Protein AF-0000000073779004 (afdb_homodimer)

Organism: Schistosoma haematobium (NCBI:txid6185)

Radius of gyration: 43.38 Å; Cα contacts (8 Å, |Δi|>4): 2887; chains: 2; bounding box: 88×150×114 Å

Secondary structure (DSSP, 8-state):
------------------------SEEE---TT-SEEEEEEEEE-TTS-EEEEEEEEEEE-TT-TTHHHHEEEEEEEEESSSSSSS-EEEEEE------SSGGGGGG--EEEEEEE-TT-BEEE-SS--SEEEEEE---SGGGSS-----EEEEEEEEEES---STT-----SSEEEEEEEEEE-----HHHHHHHHHHHHTT-HHHHHHTT-BGGGS-EEEEEEESS--TT-------TT-EEEEEE--SEE--SSSEEEEEEEEEPPP-SS-EEEEEEEEE--GGGTTTEEEEEEEE-SS--SS--EEETT-TTS-GGGGG--EEEEEEETT---EEPPTTEEEEESGGG-S-EEEEEEEEE-TT-----EE--EEEEEEESS--SEE-EEEEEEE-SSTTS-B-SS-S-EEEEEEE-HHHHHHHSPTTT-EEEEEEEEE--SSEEEEEEEEEETTEEEEEEEEETT--TT----EEEEEEEEE-TT-EEEEEEEE--TT-SSPBPBSSSTTSB--EEEEEEES--SEEEEEEEE-HHHHHHHHHHH-S-TTS-----HHHHHHTS---HHHHHHHHHHHHHS-EEEEEEETTSPBPTT--SEEPPPPPPS----TTS-THHHHHGGG-----/------------------------SEEE---TT-SEEEEEEEEE-TTS-EEEEEEEEEEE-TT-TTHHHHEEEEEEEEESSSSSSS-EEEEEE------SSGGGGGG--EEEEEEE-TT-BEEE-SS--SEEEEEE---SGGGSS-----EEEEEEEEEES---STT-----SSEEEEEEEEEE-----HHHHHHHHHHHHTT-HHHHHHTT-BGGGS-EEEEEEESS--TT-------TT-EEEEEE--SEE--SSSEEEEEEEEEPPP-SS-EEEEEEEEE--GGGTTTEEEEEEEE-SS--SS--EEETT-TTS-GGGGG--EEEEEEETT---EEPPTTEEEEESGGG-S-EEEEEEEEE-TT-----EE--EEEEEEESS--SEE-EEEEEEE-SSTTS-B-SS-S-EEEEEEE-HHHHHHHSPTTT-EEEEEEEEE--SSEEEEEEEEEETTEEEEEEEEETT--TT----EEEEEEEEE-TT-EEEEEEEE--TT-SSPBPBSSSTTSB--EEEEEEES--SEEEEEEEE-HHHHHHHHHHH-S-TTS-----HHHHHHTS---HHHHHHHHHHHHHS-EEEEEEETTSPBPTT--SEEPPPPPPS----TTS-THHHHHTTT-----

Solvent-accessible surface area (backbone atoms only — not comparable to full-atom values): 68985 Å² total; per-residue (Å²): 138,82,81,75,78,77,78,76,77,75,76,74,74,74,74,69,74,75,75,75,73,81,81,54,80,41,61,46,69,48,28,90,83,41,50,53,43,48,30,32,33,80,42,67,44,97,82,69,45,52,30,36,37,38,38,43,30,39,51,45,62,71,91,44,80,59,45,70,78,27,45,31,32,40,38,43,29,38,25,62,47,96,52,74,34,48,18,28,29,41,35,43,34,34,68,79,65,83,60,79,78,76,84,59,61,90,75,50,66,45,84,45,34,32,31,24,38,91,81,16,32,32,40,70,49,93,63,78,86,56,45,78,74,49,73,44,71,57,65,62,80,54,68,72,47,85,59,87,64,84,38,46,37,32,41,29,36,33,38,59,26,70,47,79,50,87,62,45,51,61,61,52,70,30,47,34,30,33,35,38,38,43,42,64,63,84,75,89,45,70,64,58,48,51,50,43,42,51,28,46,74,68,71,47,28,70,62,62,72,49,41,67,37,56,52,84,77,41,58,64,45,81,45,70,34,61,81,39,69,37,69,59,68,54,78,76,78,83,49,89,66,53,43,77,50,71,49,62,50,76,71,40,66,49,63,58,43,42,73,45,46,37,28,32,54,41,78,50,81,76,33,84,56,55,29,18,38,40,30,40,28,76,37,67,46,78,83,37,33,53,31,54,38,34,39,37,31,17,38,34,92,52,85,76,91,69,85,46,79,44,54,56,84,41,86,77,50,61,73,72,59,70,62,32,65,47,70,80,45,54,42,26,52,73,58,80,48,49,59,50,59,85,52,28,17,40,73,42,31,22,92,68,41,79,45,30,30,35,41,37,38,32,37,44,28,81,82,39,57,67,85,43,60,30,54,36,39,34,36,37,32,32,25,64,72,64,45,83,26,42,46,28,65,30,41,35,5,45,54,71,37,58,76,60,56,44,66,37,58,25,76,71,45,76,49,73,10,38,26,48,31,68,46,31,42,70,59,36,52,83,80,67,30,32,37,33,43,31,38,25,60,44,43,29,75,40,37,36,24,41,37,28,40,30,32,53,91,85,39,76,49,78,55,75,44,63,19,82,32,35,44,53,80,60,63,38,59,37,55,34,60,55,73,40,73,47,38,50,42,27,28,37,40,26,35,31,29,27,43,27,55,89,37,90,51,71,37,34,21,24,88,50,70,84,20,35,52,36,36,35,40,34,34,28,33,59,51,65,60,60,24,34,32,16,15,41,58,27,67,69,54,48,52,55,48,51,40,35,68,41,88,62,67,82,55,79,66,87,54,51,69,69,54,55,56,68,71,49,78,75,44,72,68,56,47,52,50,48,53,50,33,70,68,52,42,44,25,33,46,42,45,14,26,83,84,66,44,67,44,85,92,54,67,49,46,35,65,64,78,80,77,75,90,67,80,61,71,66,76,76,49,72,70,53,64,65,64,61,66,70,70,62,70,91,112,136,84,79,78,78,77,78,77,76,76,76,72,73,73,74,67,73,74,75,72,72,80,81,54,80,39,62,48,69,49,27,92,84,42,52,51,41,48,30,30,32,80,43,66,44,98,83,68,44,53,30,35,37,37,39,43,29,41,50,43,61,71,90,42,78,58,44,69,78,27,44,30,33,39,38,44,29,38,25,62,47,97,52,74,34,48,19,27,29,42,35,43,34,34,67,76,65,83,56,83,77,76,83,60,60,90,75,50,65,44,82,46,35,33,28,24,38,90,82,15,31,30,42,70,50,92,64,78,86,56,45,79,75,48,71,44,69,58,64,63,80,54,66,72,50,86,61,89,64,84,38,47,38,32,41,30,34,34,37,59,25,71,46,79,50,88,61,45,53,62,60,50,69,29,48,35,31,32,36,38,38,44,44,64,60,83,76,88,45,70,64,57,47,51,48,45,45,51,29,45,74,69,70,47,28,70,60,61,73,49,41,68,38,58,52,84,78,40,57,65,47,80,44,68,34,62,83,40,70,37,71,59,66,54,78,76,78,85,49,88,67,53,45,78,51,72,49,64,51,76,71,39,66,48,63,57,41,41,73,46,46,37,28,32,55,42,78,50,80,77,33,83,55,55,30,19,40,41,32,41,28,77,35,67,46,77,82,38,33,53,31,54,37,35,38,36,30,16,37,35,93,50,84,77,90,71,85,46,78,46,52,55,85,40,87,77,52,61,73,72,60,69,61,32,65,48,69,78,46,52,40,27,52,72,57,80,47,50,62,49,59,86,53,29,18,39,73,44,31,22,94,67,40,79,44,30,29,35,40,36,39,34,36,44,26,83,82,39,58,68,86,43,62,30,55,36,39,35,36,36,32,32,25,66,74,63,45,85,25,41,44,30,66,31,40,33,5,43,53,70,36,58,76,59,57,43,65,37,59,24,75,72,45,76,50,75,10,37,27,47,32,67,45,29,42,71,59,36,52,81,77,66,29,32,36,32,43,30,40,26,62,43,42,29,74,40,37,36,26,42,37,29,41,29,32,51,90,84,39,76,50,80,56,76,45,63,20,82,32,36,44,53,79,61,62,37,59,38,56,34,61,56,70,41,73,46,37,48,43,26,29,38,39,26,34,31,27,28,43,28,56,90,38,90,52,71,36,33,21,23,87,50,70,83,20,36,51,36,38,36,41,35,34,27,32,59,51,66,59,59,24,33,33,18,15,40,58,26,66,69,53,49,51,55,50,50,42,34,68,42,87,60,64,82,54,80,64,86,54,51,70,68,55,54,57,68,71,48,77,74,45,70,70,54,47,52,50,49,53,50,34,69,66,52,42,45,25,33,45,42,45,14,24,83,86,66,46,66,45,86,93,53,67,49,46,37,66,66,80,80,76,75,89,66,80,61,72,67,76,74,49,74,69,53,64,66,64,61,66,72,70,62,72,92,115

Structure (mmCIF, N/CA/C/O backbone):
data_AF-0000000073779004-model_v1
#
loop_
_entity.id
_entity.type
_entity.pdbx_description
1 polymer 'Dopamine beta-hydroxylase'
#
loop_
_atom_site.group_PDB
_atom_site.id
_atom_site.type_symbol
_atom_site.label_atom_id
_atom_site.label_alt_id
_atom_site.label_comp_id
_atom_site.label_asym_id
_atom_site.label_entity_id
_atom_site.label_seq_id
_atom_site.pdbx_PDB_ins_code
_atom_site.Cartn_x
_atom_site.Cartn_y
_atom_site.Cartn_z
_atom_site.occupancy
_atom_site.B_iso_or_equiv
_atom_site.auth_seq_id
_atom_site.auth_comp_id
_atom_site.auth_asym_id
_atom_site.auth_atom_id
_atom_site.pdbx_PDB_model_num
ATOM 1 N N . MET A 1 1 ? -53.375 67.938 68.25 1 27.41 1 MET A N 1
ATOM 2 C CA . MET A 1 1 ? -53.031 66.562 68 1 27.41 1 MET A CA 1
ATOM 3 C C . MET A 1 1 ? -52.875 66.312 66.5 1 27.41 1 MET A C 1
ATOM 5 O O . MET A 1 1 ? -53.844 66.125 65.75 1 27.41 1 MET A O 1
ATOM 9 N N . SER A 1 2 ? -52.062 67.188 65.75 1 29.33 2 SER A N 1
ATOM 10 C CA . SER A 1 2 ? -51.656 67.375 64.375 1 29.33 2 SER A CA 1
ATOM 11 C C . SER A 1 2 ? -50.938 66.062 63.875 1 29.33 2 SER A C 1
ATOM 13 O O . SER A 1 2 ? -49.938 65.688 64.438 1 29.33 2 SER A O 1
ATOM 15 N N . ILE A 1 3 ? -51.719 65.125 63.281 1 31.41 3 ILE A N 1
ATOM 16 C CA . ILE A 1 3 ? -51.469 63.844 62.688 1 31.41 3 ILE A CA 1
ATOM 17 C C . ILE A 1 3 ? -50.469 64 61.531 1 31.41 3 ILE A C 1
ATOM 19 O O . ILE A 1 3 ? -50.75 64.625 60.531 1 31.41 3 ILE A O 1
ATOM 23 N N . VAL A 1 4 ? -49.188 64.25 61.812 1 30.8 4 VAL A N 1
ATOM 24 C CA . VAL A 1 4 ? -48 64.25 60.969 1 30.8 4 VAL A CA 1
ATOM 25 C C . VAL A 1 4 ? -47.969 62.969 60.125 1 30.8 4 VAL A C 1
ATOM 27 O O . VAL A 1 4 ? -47.875 61.875 60.656 1 30.8 4 VAL A O 1
ATOM 30 N N . TYR A 1 5 ? -48.781 62.938 59.031 1 28.72 5 TYR A N 1
ATOM 31 C CA . TYR A 1 5 ? -48.75 61.875 58.031 1 28.72 5 TYR A CA 1
ATOM 32 C C . TYR A 1 5 ? -47.344 61.594 57.531 1 28.72 5 TYR A C 1
ATOM 34 O O . TYR A 1 5 ? -46.656 62.5 57.031 1 28.72 5 TYR A O 1
ATOM 42 N N . LEU A 1 6 ? -46.531 60.75 58.188 1 27.64 6 LEU A N 1
ATOM 43 C CA . LEU A 1 6 ? -45.25 60.219 57.844 1 27.64 6 LEU A CA 1
ATOM 44 C C . LEU A 1 6 ? -45.281 59.594 56.438 1 27.64 6 LEU A C 1
ATOM 46 O O . LEU A 1 6 ? -46 58.625 56.219 1 27.64 6 LEU A O 1
ATOM 50 N N . LEU A 1 7 ? -45.188 60.406 55.375 1 27.7 7 LEU A N 1
ATOM 51 C CA . LEU A 1 7 ? -45.031 59.969 54 1 27.7 7 LEU A CA 1
ATOM 52 C C . LEU A 1 7 ? -43.844 59 53.875 1 27.7 7 LEU A C 1
ATOM 54 O O . LEU A 1 7 ? -42.688 59.375 54.156 1 27.7 7 LEU A O 1
ATOM 58 N N . LEU A 1 8 ? -44 57.719 54.188 1 26.56 8 LEU A N 1
ATOM 59 C CA . LEU A 1 8 ? -43.062 56.656 53.906 1 26.56 8 LEU A CA 1
ATOM 60 C C . LEU A 1 8 ? -42.656 56.625 52.438 1 26.56 8 LEU A C 1
ATOM 62 O O . LEU A 1 8 ? -43.469 56.406 51.562 1 26.56 8 LEU A O 1
ATOM 66 N N . PHE A 1 9 ? -41.719 57.5 52.031 1 26.66 9 PHE A N 1
ATOM 67 C CA . PHE A 1 9 ? -41.062 57.438 50.75 1 26.66 9 PHE A CA 1
ATOM 68 C C . PHE A 1 9 ? -40.5 56.031 50.5 1 26.66 9 PHE A C 1
ATOM 70 O O . PHE A 1 9 ? -39.594 55.594 51.25 1 26.66 9 PHE A O 1
ATOM 77 N N . ILE A 1 10 ? -41.281 55.094 50.062 1 27.09 10 ILE A N 1
ATOM 78 C CA . ILE A 1 10 ? -40.812 53.812 49.531 1 27.09 10 ILE A CA 1
ATOM 79 C C . ILE A 1 10 ? -39.781 54.062 48.438 1 27.09 10 ILE A C 1
ATOM 81 O O . ILE A 1 10 ? -40.094 54.656 47.375 1 27.09 10 ILE A O 1
ATOM 85 N N . ILE A 1 11 ? -38.562 54.344 48.75 1 26.75 11 ILE A N 1
ATOM 86 C CA . ILE A 1 11 ? -37.438 54.281 47.812 1 26.75 11 ILE A CA 1
ATOM 87 C C . ILE A 1 11 ? -37.469 52.938 47.062 1 26.75 11 ILE A C 1
ATOM 89 O O . ILE A 1 11 ? -37.281 51.875 47.688 1 26.75 11 ILE A O 1
ATOM 93 N N . ILE A 1 12 ? -38.281 52.812 46.062 1 27.81 12 ILE A N 1
ATOM 94 C CA . ILE A 1 12 ? -38.156 51.719 45.094 1 27.81 12 ILE A CA 1
ATOM 95 C C . ILE A 1 12 ? -36.75 51.656 44.562 1 27.81 12 ILE A C 1
ATOM 97 O O . ILE A 1 12 ? -36.281 52.594 43.906 1 27.81 12 ILE A O 1
ATOM 101 N N . LEU A 1 13 ? -35.844 51.094 45.312 1 27.03 13 LEU A N 1
ATOM 102 C CA . LEU A 1 13 ? -34.562 50.656 44.75 1 27.03 13 LEU A CA 1
ATOM 103 C C . LEU A 1 13 ? -34.75 49.969 43.406 1 27.03 13 LEU A C 1
ATOM 105 O O . LEU A 1 13 ? -35.375 48.906 43.344 1 27.03 13 LEU A O 1
ATOM 109 N N . PHE A 1 14 ? -34.969 50.719 42.375 1 28.69 14 PHE A N 1
ATOM 110 C CA . PHE A 1 14 ? -34.781 50.156 41.031 1 28.69 14 PHE A CA 1
ATOM 111 C C . PHE A 1 14 ? -33.5 49.312 40.969 1 28.69 14 PHE A C 1
ATOM 113 O O . PHE A 1 14 ? -32.406 49.844 41.219 1 28.69 14 PHE A O 1
ATOM 120 N N . ILE A 1 15 ? -33.594 48.094 41.344 1 29.06 15 ILE A N 1
ATOM 121 C CA . ILE A 1 15 ? -32.562 47.094 40.969 1 29.06 15 ILE A CA 1
ATOM 122 C C . ILE A 1 15 ? -32.188 47.25 39.5 1 29.06 15 ILE A C 1
ATOM 124 O O . ILE A 1 15 ? -33.031 47 38.625 1 29.06 15 ILE A O 1
ATOM 128 N N . ILE A 1 16 ? -31.422 48.219 39.125 1 30.33 16 ILE A N 1
ATOM 129 C CA . ILE A 1 16 ? -30.797 48.156 37.812 1 30.33 16 ILE A CA 1
ATOM 130 C C . ILE A 1 16 ? -30.25 46.75 37.562 1 30.33 16 ILE A C 1
ATOM 132 O O . ILE A 1 16 ? -29.469 46.219 38.375 1 30.33 16 ILE A O 1
ATOM 136 N N . PRO A 1 17 ? -30.984 45.969 36.844 1 30.94 17 PRO A N 1
ATOM 137 C CA . PRO A 1 17 ? -30.406 44.688 36.5 1 30.94 17 PRO A CA 1
ATOM 138 C C . PRO A 1 17 ? -28.906 44.75 36.219 1 30.94 17 PRO A C 1
ATOM 140 O O . PRO A 1 17 ? -28.422 45.75 35.719 1 30.94 17 PRO A O 1
ATOM 143 N N . ASN A 1 18 ? -28.109 44.156 37.031 1 29.81 18 ASN A N 1
ATOM 144 C CA . ASN A 1 18 ? -26.688 43.875 36.844 1 29.81 18 ASN A CA 1
ATOM 145 C C . ASN A 1 18 ? -26.375 43.625 35.344 1 29.81 18 ASN A C 1
ATOM 147 O O . ASN A 1 18 ? -26.938 42.719 34.75 1 29.81 18 ASN A O 1
ATOM 151 N N . LEU A 1 19 ? -26.125 44.594 34.594 1 33.31 19 LEU A N 1
ATOM 152 C CA . LEU A 1 19 ? -25.422 44.375 33.344 1 33.31 19 LEU A CA 1
ATOM 153 C C . LEU A 1 19 ? -24.438 43.219 33.469 1 33.31 19 LEU A C 1
ATOM 155 O O . LEU A 1 19 ? -23.453 43.344 34.219 1 33.31 19 LEU A O 1
ATOM 159 N N . ASN A 1 20 ? -24.859 42.031 33.469 1 35.62 20 ASN A N 1
ATOM 160 C CA . ASN A 1 20 ? -23.969 40.875 33.406 1 35.62 20 ASN A CA 1
ATOM 161 C C . ASN A 1 20 ? -22.781 41.094 32.5 1 35.62 20 ASN A C 1
ATOM 163 O O . ASN A 1 20 ? -22.938 41.25 31.281 1 35.62 20 ASN A O 1
ATOM 167 N N . CYS A 1 21 ? -21.844 41.875 32.875 1 37.84 21 CYS A N 1
ATOM 168 C CA . CYS A 1 21 ? -20.531 41.969 32.25 1 37.84 21 CYS A CA 1
ATOM 169 C C . CYS A 1 21 ? -20.094 40.625 31.703 1 37.84 21 CYS A C 1
ATOM 171 O O . CYS A 1 21 ? -19.984 39.656 32.438 1 37.84 21 CYS A O 1
ATOM 173 N N . ILE A 1 22 ? -20.344 40.375 30.469 1 47.75 22 ILE A N 1
ATOM 174 C CA . ILE A 1 22 ? -19.859 39.219 29.75 1 47.75 22 ILE A CA 1
ATOM 175 C C . ILE A 1 22 ? -18.359 39.094 29.938 1 47.75 22 ILE A C 1
ATOM 177 O O . ILE A 1 22 ? -17.594 39.938 29.453 1 47.75 22 ILE A O 1
ATOM 181 N N . THR A 1 23 ? -17.859 38.531 31.016 1 50.06 23 THR A N 1
ATOM 182 C CA . THR A 1 23 ? -16.438 38.25 31.234 1 50.06 23 THR A CA 1
ATOM 183 C C . THR A 1 23 ? -15.922 37.281 30.172 1 50.06 23 THR A C 1
ATOM 185 O O . THR A 1 23 ? -16.375 36.125 30.094 1 50.06 23 THR A O 1
ATOM 188 N N . THR A 1 24 ? -15.328 37.844 29.078 1 58.69 24 THR A N 1
ATOM 189 C CA . THR A 1 24 ? -14.703 37.031 28.062 1 58.69 24 THR A CA 1
ATOM 190 C C . THR A 1 24 ? -13.234 36.75 28.391 1 58.69 24 THR A C 1
ATOM 192 O O . THR A 1 24 ? -12.547 37.656 28.891 1 58.69 24 THR A O 1
ATOM 195 N N . GLU A 1 25 ? -12.906 35.531 28.281 1 67 25 GLU A N 1
ATOM 196 C CA . GLU A 1 25 ? -11.562 35.031 28.594 1 67 25 GLU A CA 1
ATOM 197 C C . GLU A 1 25 ? -10.57 35.438 27.5 1 67 25 GLU A C 1
ATOM 199 O O . GLU A 1 25 ? -9.414 35.75 27.781 1 67 25 GLU A O 1
ATOM 204 N N . TYR A 1 26 ? -11.086 35.5 26.266 1 73.44 26 TYR A N 1
ATOM 205 C CA . TYR A 1 26 ? -10.195 35.719 25.141 1 73.44 26 TYR A CA 1
ATOM 206 C C . TYR A 1 26 ? -10.656 36.906 24.281 1 73.44 26 TYR A C 1
ATOM 208 O O . TYR A 1 26 ? -11.859 37.156 24.172 1 73.44 26 TYR A O 1
ATOM 216 N N . SER A 1 27 ? -9.727 37.688 23.875 1 71.12 27 SER A N 1
ATOM 217 C CA . SER A 1 27 ? -10.055 38.812 23 1 71.12 27 SER A CA 1
ATOM 218 C C . SER A 1 27 ? -9.07 38.938 21.844 1 71.12 27 SER A C 1
ATOM 220 O O . SER A 1 27 ? -7.895 38.562 21.984 1 71.12 27 SER A O 1
ATOM 222 N N . LEU A 1 28 ? -9.609 39.219 20.75 1 68.88 28 LEU A N 1
ATOM 223 C CA . LEU A 1 28 ? -8.75 39.531 19.609 1 68.88 28 LEU A CA 1
ATOM 224 C C . LEU A 1 28 ? -8.617 41.031 19.406 1 68.88 28 LEU A C 1
ATOM 226 O O . LEU A 1 28 ? -9.586 41.719 19.078 1 68.88 28 LEU A O 1
ATOM 230 N N . PRO A 1 29 ? -7.41 41.469 19.797 1 61.97 29 PRO A N 1
ATOM 231 C CA . PRO A 1 29 ? -7.242 42.906 19.531 1 61.97 29 PRO A CA 1
ATOM 232 C C . PRO A 1 29 ? -7.215 43.219 18.047 1 61.97 29 PRO A C 1
ATOM 234 O O . PRO A 1 29 ? -6.5 42.562 17.281 1 61.97 29 PRO A O 1
ATOM 237 N N . LEU A 1 30 ? -8.148 43.875 17.594 1 65.56 30 LEU A N 1
ATOM 238 C CA . LEU A 1 30 ? -8.18 44.312 16.203 1 65.56 30 LEU A CA 1
ATOM 239 C C . LEU A 1 30 ? -7.723 45.75 16.062 1 65.56 30 LEU A C 1
ATOM 241 O O . LEU A 1 30 ? -7.664 46.5 17.047 1 65.56 30 LEU A O 1
ATOM 245 N N . ASN A 1 31 ? -7.145 45.969 14.93 1 64.75 31 ASN A N 1
ATOM 246 C CA . ASN A 1 31 ? -6.672 47.312 14.617 1 64.75 31 ASN A CA 1
ATOM 247 C C . ASN A 1 31 ? -7.797 48.344 14.727 1 64.75 31 ASN A C 1
ATOM 249 O O . ASN A 1 31 ? -8.969 48 14.555 1 64.75 31 ASN A O 1
ATOM 253 N N . LYS A 1 32 ? -7.375 49.5 15.258 1 63.41 32 LYS A N 1
ATOM 254 C CA . LYS A 1 32 ? -8.328 50.594 15.359 1 63.41 32 LYS A CA 1
ATOM 255 C C . LYS A 1 32 ? -9.102 50.781 14.062 1 63.41 32 LYS A C 1
ATOM 257 O O . LYS A 1 32 ? -10.227 51.281 14.062 1 63.41 32 LYS A O 1
ATOM 262 N N . TYR A 1 33 ? -8.508 50.281 13.086 1 65.94 33 TYR A N 1
ATOM 263 C CA . TYR A 1 33 ? -9.141 50.438 11.781 1 65.94 33 TYR A CA 1
ATOM 264 C C . TYR A 1 33 ? -10 49.25 11.43 1 65.94 33 TYR A C 1
ATOM 266 O O . TYR A 1 33 ? -10.68 49.219 10.398 1 65.94 33 TYR A O 1
ATOM 274 N N . ASP A 1 34 ? -9.992 48.406 12.453 1 75.31 34 ASP A N 1
ATOM 275 C CA . ASP A 1 34 ? -10.766 47.219 12.148 1 75.31 34 ASP A CA 1
ATOM 276 C C . ASP A 1 34 ? -12.242 47.406 12.453 1 75.31 34 ASP A C 1
ATOM 278 O O . ASP A 1 34 ? -12.594 48.062 13.438 1 75.31 34 ASP A O 1
ATOM 282 N N . GLU A 1 35 ? -13.062 46.906 11.555 1 80.44 35 GLU A N 1
ATOM 283 C CA . GLU A 1 35 ? -14.516 47.062 11.641 1 80.44 35 GLU A CA 1
ATOM 284 C C . GLU A 1 35 ? -15.125 46.062 12.617 1 80.44 35 GLU A C 1
ATOM 286 O O . GLU A 1 35 ? -16.281 46.219 13.008 1 80.44 35 GLU A O 1
ATOM 291 N N . TYR A 1 36 ? -14.281 45.156 13.023 1 87.31 36 TYR A N 1
ATOM 292 C CA . TYR A 1 36 ? -14.891 44.062 13.805 1 87.31 36 TYR A CA 1
ATOM 293 C C . TYR A 1 36 ? -14.148 43.875 15.125 1 87.31 36 TYR A C 1
ATOM 295 O O . TYR A 1 36 ? -12.953 44.156 15.219 1 87.31 36 TYR A O 1
ATOM 303 N N . HIS A 1 37 ? -14.883 43.438 16.156 1 84.31 37 HIS A N 1
ATOM 304 C CA . HIS A 1 37 ? -14.328 43 17.422 1 84.31 37 HIS A CA 1
ATOM 305 C C . HIS A 1 37 ? -14.969 41.688 17.859 1 84.31 37 HIS A C 1
ATOM 307 O O . HIS A 1 37 ? -16.172 41.5 17.703 1 84.31 37 HIS A O 1
ATOM 313 N N . ILE A 1 38 ? -14.102 40.844 18.312 1 89.19 38 ILE A N 1
ATOM 314 C CA . ILE A 1 38 ? -14.648 39.562 18.766 1 89.19 38 ILE A CA 1
ATOM 315 C C . ILE A 1 38 ? -14.016 39.188 20.094 1 89.19 38 ILE A C 1
ATOM 317 O O . ILE A 1 38 ? -12.828 39.438 20.328 1 89.19 38 ILE A O 1
ATOM 321 N N . GLN A 1 39 ? -14.812 38.688 21 1 90.12 39 GLN A N 1
ATOM 322 C CA . GLN A 1 39 ? -14.414 38.094 22.266 1 90.12 39 GLN A CA 1
ATOM 323 C C . GLN A 1 39 ? -15.141 36.75 22.469 1 90.12 39 GLN A C 1
ATOM 325 O O . GLN A 1 39 ? -16.25 36.562 21.984 1 90.12 39 GLN A O 1
ATOM 330 N N . TRP A 1 40 ? -14.391 35.844 23.125 1 90.56 40 TRP A N 1
ATOM 331 C CA . TRP A 1 40 ? -15.094 34.594 23.359 1 90.56 40 TRP A CA 1
ATOM 332 C C . TRP A 1 40 ? -14.625 33.938 24.656 1 90.56 40 TRP A C 1
ATOM 334 O O . TRP A 1 40 ? -13.625 34.344 25.234 1 90.56 40 TRP A O 1
ATOM 344 N N . SER A 1 41 ? -15.391 33.031 25.109 1 89.38 41 SER A N 1
ATOM 345 C CA . SER A 1 41 ? -15.086 32.219 26.281 1 89.38 41 SER A CA 1
ATOM 346 C C . SER A 1 41 ? -15.523 30.766 26.078 1 89.38 41 SER A C 1
ATOM 348 O O . SER A 1 41 ? -16.391 30.484 25.234 1 89.38 41 SER A O 1
ATOM 350 N N . VAL A 1 42 ? -14.797 29.969 26.75 1 88.44 42 VAL A N 1
ATOM 351 C CA . VAL A 1 42 ? -15.102 28.547 26.703 1 88.44 42 VAL A CA 1
ATOM 352 C C . VAL A 1 42 ? -15.609 28.078 28.078 1 88.44 42 VAL A C 1
ATOM 354 O O . VAL A 1 42 ? -14.93 28.281 29.078 1 88.44 42 VAL A O 1
ATOM 357 N N . ASN A 1 43 ? -16.781 27.547 28.016 1 84.88 43 ASN A N 1
ATOM 358 C CA . ASN A 1 43 ? -17.391 27.062 29.25 1 84.88 43 ASN A CA 1
ATOM 359 C C . ASN A 1 43 ? -17.859 25.609 29.125 1 84.88 43 ASN A C 1
ATOM 361 O O . ASN A 1 43 ? -17.891 25.062 28.016 1 84.88 43 ASN A O 1
ATOM 365 N N . TYR A 1 44 ? -17.922 25 30.312 1 81.31 44 TYR A N 1
ATOM 366 C CA . TYR A 1 44 ? -18.5 23.656 30.375 1 81.31 44 TYR A CA 1
ATOM 367 C C . TYR A 1 44 ? -19.906 23.703 30.969 1 81.31 44 TYR A C 1
ATOM 369 O O . TYR A 1 44 ? -20.156 24.438 31.938 1 81.31 44 TYR A O 1
ATOM 377 N N . ASP A 1 45 ? -20.719 23.078 30.219 1 71.81 45 ASP A N 1
ATOM 378 C CA . ASP A 1 45 ? -22.062 23.031 30.797 1 71.81 45 ASP A CA 1
ATOM 379 C C . ASP A 1 45 ? -22.156 21.922 31.844 1 71.81 45 ASP A C 1
ATOM 381 O O . ASP A 1 45 ? -21.172 21.266 32.156 1 71.81 45 ASP A O 1
ATOM 385 N N . ASN A 1 46 ? -23.359 21.828 32.406 1 65.5 46 ASN A N 1
ATOM 386 C CA . ASN A 1 46 ? -23.609 20.891 33.5 1 65.5 46 ASN A CA 1
ATOM 387 C C . ASN A 1 46 ? -23.312 19.453 33.062 1 65.5 46 ASN A C 1
ATOM 389 O O . ASN A 1 46 ? -22.953 18.625 33.906 1 65.5 46 ASN A O 1
ATOM 393 N N . ASN A 1 47 ? -23.391 19.172 31.828 1 71.88 47 ASN A N 1
ATOM 394 C CA . ASN A 1 47 ? -23.141 17.812 31.328 1 71.88 47 ASN A CA 1
ATOM 395 C C . ASN A 1 47 ? -21.719 17.672 30.781 1 71.88 47 ASN A C 1
ATOM 397 O O . ASN A 1 47 ? -21.438 16.75 30.016 1 71.88 47 ASN A O 1
ATOM 401 N N . GLU A 1 48 ? -20.922 18.625 31.094 1 77.06 48 GLU A N 1
ATOM 402 C CA . GLU A 1 48 ? -19.5 18.609 30.719 1 77.06 48 GLU A CA 1
ATOM 403 C C . GLU A 1 48 ? -19.328 18.766 29.219 1 77.06 48 GLU A C 1
ATOM 405 O O . GLU A 1 48 ? -18.359 18.25 28.641 1 77.06 48 GLU A O 1
ATOM 410 N N . VAL A 1 49 ? -20.438 19.266 28.656 1 81 49 VAL A N 1
ATOM 411 C CA . VAL A 1 49 ? -20.328 19.578 27.234 1 81 49 VAL A CA 1
ATOM 412 C C . VAL A 1 49 ? -19.719 20.953 27.047 1 81 49 VAL A C 1
ATOM 414 O O . VAL A 1 49 ? -20.125 21.922 27.719 1 81 49 VAL A O 1
ATOM 417 N N . LYS A 1 50 ? -18.75 21.016 26.188 1 87.88 50 LYS A N 1
ATOM 418 C CA . LYS A 1 50 ? -18.078 22.281 25.938 1 87.88 50 LYS A CA 1
ATOM 419 C C . LYS A 1 50 ? -19 23.266 25.219 1 87.88 50 LYS A C 1
ATOM 421 O O . LYS A 1 50 ? -19.625 22.906 24.219 1 87.88 50 LYS A O 1
ATOM 426 N N . TRP A 1 51 ? -19.094 24.422 25.797 1 90.75 51 TRP A N 1
ATOM 427 C CA . TRP A 1 51 ? -1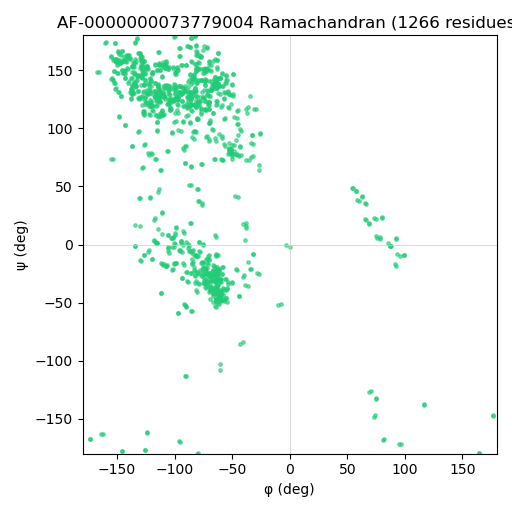9.922 25.516 25.312 1 90.75 51 TRP A CA 1
ATOM 428 C C . TRP A 1 51 ? -19.109 26.797 25.125 1 90.75 51 TRP A C 1
ATOM 430 O O . TRP A 1 51 ? -18.328 27.172 26 1 90.75 51 TRP A O 1
ATOM 440 N N . LEU A 1 52 ? -19.188 27.375 23.922 1 93.5 52 LEU A N 1
ATOM 441 C CA . LEU A 1 52 ? -18.469 28.609 23.656 1 93.5 52 LEU A CA 1
ATOM 442 C C . LEU A 1 52 ? -19.438 29.797 23.594 1 93.5 52 LEU A C 1
ATOM 444 O O . LEU A 1 52 ? -20.531 29.688 23.031 1 93.5 52 LEU A O 1
ATOM 448 N N . GLN A 1 53 ? -19.016 30.875 24.219 1 94 53 GLN A N 1
ATOM 449 C CA . GLN A 1 53 ? -19.75 32.125 24.172 1 94 53 GLN A CA 1
ATOM 450 C C . GLN A 1 53 ? -18.969 33.188 23.422 1 94 53 GLN A C 1
ATOM 452 O O . GLN A 1 53 ? -17.781 33.406 23.672 1 94 53 GLN A O 1
ATOM 457 N N . PHE A 1 54 ? -19.688 33.844 22.5 1 95 54 PHE A N 1
ATOM 458 C CA . PHE A 1 54 ? -19.031 34.812 21.656 1 95 54 PHE A CA 1
ATOM 459 C C . PHE A 1 54 ? -19.719 36.188 21.797 1 95 54 PHE A C 1
ATOM 461 O O . PHE A 1 54 ? -20.938 36.25 21.906 1 95 54 PHE A O 1
ATOM 468 N N . ASN A 1 55 ? -18.891 37.156 21.844 1 94.38 55 ASN A N 1
ATOM 469 C CA . ASN A 1 55 ? -19.328 38.562 21.656 1 94.38 55 ASN A CA 1
ATOM 470 C C . ASN A 1 55 ? -18.812 39.125 20.359 1 94.38 55 ASN A C 1
ATOM 472 O O . ASN A 1 55 ? -17.609 39.406 20.219 1 94.38 55 ASN A O 1
ATOM 476 N N . VAL A 1 56 ? -19.734 39.344 19.469 1 94.06 56 VAL A N 1
ATOM 477 C CA . VAL A 1 56 ? -19.359 39.844 18.141 1 94.06 56 VAL A CA 1
ATOM 478 C C . VAL A 1 56 ? -19.828 41.281 17.969 1 94.06 56 VAL A C 1
ATOM 480 O O . VAL A 1 56 ? -21 41.594 18.125 1 94.06 56 VAL A O 1
ATOM 483 N N . CYS A 1 57 ? -18.859 42.094 17.562 1 90.75 57 CYS A N 1
ATOM 484 C CA . CYS A 1 57 ? -19.188 43.5 17.453 1 90.75 57 CYS A CA 1
ATOM 485 C C . CYS A 1 57 ? -18.812 44.062 16.094 1 90.75 57 CYS A C 1
ATOM 487 O O . CYS A 1 57 ? -17.812 43.625 15.508 1 90.75 57 CYS A O 1
ATOM 489 N N . TYR A 1 58 ? -19.594 44.906 15.617 1 89.75 58 TYR A N 1
ATOM 490 C CA . TYR A 1 58 ? -19.328 45.688 14.414 1 89.75 58 TYR A CA 1
ATOM 491 C C . TYR A 1 58 ? -19.219 47.188 14.742 1 89.75 58 TYR A C 1
ATOM 493 O O . TYR A 1 58 ? -20.078 47.719 15.43 1 89.75 58 TYR A O 1
ATOM 501 N N . ASN A 1 59 ? -18.094 47.719 14.258 1 83.94 59 ASN A N 1
ATOM 502 C CA . ASN A 1 59 ? -17.844 49.125 14.492 1 83.94 59 ASN A CA 1
ATOM 503 C C . ASN A 1 59 ? -18.516 50 13.43 1 83.94 59 ASN A C 1
ATOM 505 O O . ASN A 1 59 ? -18.172 49.938 12.25 1 83.94 59 ASN A O 1
ATOM 509 N N . LEU A 1 60 ? -19.406 50.875 13.93 1 76.56 60 LEU A N 1
ATOM 510 C CA . LEU A 1 60 ? -20.094 51.781 13.023 1 76.56 60 LEU A CA 1
ATOM 511 C C . LEU A 1 60 ? -19.25 53.031 12.781 1 76.56 60 LEU A C 1
ATOM 513 O O . LEU A 1 60 ? -18.672 53.594 13.719 1 76.56 60 LEU A O 1
ATOM 517 N N . ASN A 1 61 ? -18.797 53.25 11.547 1 63.84 61 ASN A N 1
ATOM 518 C CA . ASN A 1 61 ? -18.031 54.469 11.25 1 63.84 61 ASN A CA 1
ATOM 519 C C . ASN A 1 61 ? -18.812 55.719 11.609 1 63.84 61 ASN A C 1
ATOM 521 O O . ASN A 1 61 ? -19.953 55.906 11.18 1 63.84 61 ASN A O 1
ATOM 525 N N . THR A 1 62 ? -18.391 56.438 12.68 1 53.44 62 THR A N 1
ATOM 526 C CA . THR A 1 62 ? -19.016 57.656 13.203 1 53.44 62 THR A CA 1
ATOM 527 C C . THR A 1 62 ? -19.156 58.688 12.102 1 53.44 62 THR A C 1
ATOM 529 O O . THR A 1 62 ? -19.969 59.625 12.219 1 53.44 62 THR A O 1
ATOM 532 N N . HIS A 1 63 ? -18.234 58.719 11.203 1 51.62 63 HIS A N 1
ATOM 533 C CA . HIS A 1 63 ? -18.312 59.812 10.266 1 51.62 63 HIS A CA 1
ATOM 534 C C . HIS A 1 63 ? -19.594 59.75 9.438 1 51.62 63 HIS A C 1
ATOM 536 O O . HIS A 1 63 ? -20 60.719 8.812 1 51.62 63 HIS A O 1
ATOM 542 N N . ASN A 1 64 ? -20.188 58.594 9.344 1 51.03 64 ASN A N 1
ATOM 543 C CA . ASN A 1 64 ? -21.453 58.5 8.617 1 51.03 64 ASN A CA 1
ATOM 544 C C . ASN A 1 64 ? -22.594 58.094 9.531 1 51.03 64 ASN A C 1
ATOM 546 O O . ASN A 1 64 ? -22.859 56.906 9.719 1 51.03 64 ASN A O 1
ATOM 550 N N . HIS A 1 65 ? -23.047 59.031 10.383 1 50.66 65 HIS A N 1
ATOM 551 C CA . HIS A 1 65 ? -24.141 58.906 11.336 1 50.66 65 HIS A CA 1
ATOM 552 C C . HIS A 1 65 ? -25.25 58 10.789 1 50.66 65 HIS A C 1
ATOM 554 O O . HIS A 1 65 ? -26.047 57.469 11.555 1 50.66 65 HIS A O 1
ATOM 560 N N . ARG A 1 66 ? -25.234 57.875 9.523 1 55.94 66 ARG A N 1
ATOM 561 C CA . ARG A 1 66 ? -26.328 57.188 8.844 1 55.94 66 ARG A CA 1
ATOM 562 C C . ARG A 1 66 ? -26 55.719 8.609 1 55.94 66 ARG A C 1
ATOM 564 O O . ARG A 1 66 ? -26.844 54.938 8.148 1 55.94 66 ARG A O 1
ATOM 571 N N . GLU A 1 67 ? -24.781 55.219 9.07 1 59.47 67 GLU A N 1
ATOM 572 C CA . GLU A 1 67 ? -24.391 53.875 8.734 1 59.47 67 GLU A CA 1
ATOM 573 C C . GLU A 1 67 ? -25.219 52.844 9.516 1 59.47 67 GLU A C 1
ATOM 575 O O . GLU A 1 67 ? -25.578 51.781 8.984 1 59.47 67 GLU A O 1
ATOM 580 N N . TRP A 1 68 ? -25.5 53.281 10.672 1 63.41 68 TRP A N 1
ATOM 581 C CA . TRP A 1 68 ? -26.344 52.406 11.492 1 63.41 68 TRP A CA 1
ATOM 582 C C . TRP A 1 68 ? -27.688 52.156 10.836 1 63.41 68 TRP A C 1
ATOM 584 O O . TRP A 1 68 ? -28.234 51.062 10.883 1 63.41 68 TRP A O 1
ATOM 594 N N . GLU A 1 69 ? -28.094 53.188 10.297 1 66.94 69 GLU A N 1
ATOM 595 C CA . GLU A 1 69 ? -29.406 53.094 9.656 1 66.94 69 GLU A CA 1
ATOM 596 C C . GLU A 1 69 ? -29.344 52.25 8.398 1 66.94 69 GLU A C 1
ATOM 598 O O . GLU A 1 69 ? -30.359 51.719 7.957 1 66.94 69 GLU A O 1
ATOM 603 N N . HIS A 1 70 ? -28.109 51.969 8.062 1 76.38 70 HIS A N 1
ATOM 604 C CA . HIS A 1 70 ? -27.984 51.281 6.785 1 76.38 70 HIS A CA 1
ATOM 605 C C . HIS A 1 70 ? -27.422 49.875 6.977 1 76.38 70 HIS A C 1
ATOM 607 O O . HIS A 1 70 ? -27.25 49.125 6.008 1 76.38 70 HIS A O 1
ATOM 613 N N . LEU A 1 71 ? -27.188 49.531 8.18 1 83.44 71 LEU A N 1
ATOM 614 C CA . LEU A 1 71 ? -26.641 48.188 8.414 1 83.44 71 LEU A CA 1
ATOM 615 C C . LEU A 1 71 ? -27.688 47.125 8.133 1 83.44 71 LEU A C 1
ATOM 617 O O . LEU A 1 71 ? -28.781 47.125 8.711 1 83.44 71 LEU A O 1
ATOM 621 N N . LYS A 1 72 ? -27.406 46.281 7.234 1 84.31 72 LYS A N 1
ATOM 622 C CA . LYS A 1 72 ? -28.312 45.188 6.887 1 84.31 72 LYS A CA 1
ATOM 623 C C . LYS A 1 72 ? -28.094 44 7.789 1 84.31 72 LYS A C 1
ATOM 625 O O . LYS A 1 72 ? -29.047 43.469 8.383 1 84.31 72 LYS A O 1
ATOM 630 N N . PHE A 1 73 ? -26.922 43.5 7.832 1 89.94 73 PHE A N 1
ATOM 631 C CA . PHE A 1 73 ? -26.594 42.438 8.766 1 89.94 73 PHE A CA 1
ATOM 632 C C . PHE A 1 73 ? -25.094 42.438 9.062 1 89.94 73 PHE A C 1
ATOM 634 O O . PHE A 1 73 ? -24.312 43.031 8.344 1 89.94 73 PHE A O 1
ATOM 641 N N . PHE A 1 74 ? -24.672 41.812 10.125 1 93.19 74 PHE A N 1
ATOM 642 C CA . PHE A 1 74 ? -23.297 41.438 10.422 1 93.19 74 PHE A CA 1
ATOM 643 C C . PHE A 1 74 ? -23.25 40.125 11.219 1 93.19 74 PHE A C 1
ATOM 645 O O . PHE A 1 74 ? -24.25 39.719 11.812 1 93.19 74 PHE A O 1
ATOM 652 N N . GLY A 1 75 ? -22.109 39.469 11.094 1 96.25 75 GLY A N 1
ATOM 653 C CA . GLY A 1 75 ? -22.078 38.188 11.766 1 96.25 75 GLY A CA 1
ATOM 654 C C . GLY A 1 75 ? -20.719 37.531 11.734 1 96.25 75 GLY A C 1
ATOM 655 O O . GLY A 1 75 ? -19.703 38.219 11.531 1 96.25 75 GLY A O 1
ATOM 656 N N . ILE A 1 76 ? -20.719 36.25 12.109 1 96.88 76 ILE A N 1
ATOM 657 C CA . ILE A 1 76 ? -19.516 35.438 12.25 1 96.88 76 ILE A CA 1
ATOM 658 C C . ILE A 1 76 ? -19.734 34.094 11.602 1 96.88 76 ILE A C 1
ATOM 660 O O . ILE A 1 76 ? -20.828 33.531 11.656 1 96.88 76 ILE A O 1
ATOM 664 N N . GLY A 1 77 ? -18.703 33.625 10.891 1 97.44 77 GLY A N 1
ATOM 665 C CA . GLY A 1 77 ? -18.703 32.312 10.281 1 97.44 77 GLY A CA 1
ATOM 666 C C . GLY A 1 77 ? -17.5 31.469 10.672 1 97.44 77 GLY A C 1
ATOM 667 O O . GLY A 1 77 ? -16.375 31.984 10.773 1 97.44 77 GLY A O 1
ATOM 668 N N . PHE A 1 78 ? -17.75 30.156 10.875 1 97.12 78 PHE A N 1
ATOM 669 C CA . PHE A 1 78 ? -16.703 29.203 11.219 1 97.12 78 PHE A CA 1
ATOM 670 C C . PHE A 1 78 ? -16.469 28.219 10.07 1 97.12 78 PHE A C 1
ATOM 672 O O . PHE A 1 78 ? -17.406 27.594 9.578 1 97.12 78 PHE A O 1
ATOM 679 N N . GLY A 1 79 ? -15.172 28.062 9.664 1 95.81 79 GLY A N 1
ATOM 680 C CA . GLY A 1 79 ? -14.883 27.188 8.547 1 95.81 79 GLY A CA 1
ATOM 681 C C . GLY A 1 79 ? -13.555 26.453 8.688 1 95.81 79 GLY A C 1
ATOM 682 O O . GLY A 1 79 ? -12.867 26.609 9.703 1 95.81 79 GLY A O 1
ATOM 683 N N . LYS A 1 80 ? -13.219 25.641 7.621 1 93.31 80 LYS A N 1
ATOM 684 C CA . LYS A 1 80 ? -12.062 24.75 7.637 1 93.31 80 LYS A CA 1
ATOM 685 C C . LYS A 1 80 ? -10.953 25.281 6.73 1 93.31 80 LYS A C 1
ATOM 687 O O . LYS A 1 80 ? -9.797 24.875 6.848 1 93.31 80 LYS A O 1
ATOM 692 N N . THR A 1 81 ? -11.336 26.156 5.855 1 92.12 81 THR A N 1
ATOM 693 C CA . THR A 1 81 ? -10.391 26.625 4.848 1 92.12 81 THR A CA 1
ATOM 694 C C . THR A 1 81 ? -10.422 28.141 4.738 1 92.12 81 THR A C 1
ATOM 696 O O . THR A 1 81 ? -11.227 28.797 5.398 1 92.12 81 THR A O 1
ATOM 699 N N . ASP A 1 82 ? -9.586 28.594 3.92 1 90.19 82 ASP A N 1
ATOM 700 C CA . ASP A 1 82 ? -9.469 30.047 3.723 1 90.19 82 ASP A CA 1
ATOM 701 C C . ASP A 1 82 ? -10.586 30.562 2.82 1 90.19 82 ASP A C 1
ATOM 703 O O . ASP A 1 82 ? -10.68 31.766 2.568 1 90.19 82 ASP A O 1
ATOM 707 N N . GLU A 1 83 ? -11.453 29.734 2.406 1 91.62 83 GLU A N 1
ATOM 708 C CA . GLU A 1 83 ? -12.539 30.109 1.513 1 91.62 83 GLU A CA 1
ATOM 709 C C . GLU A 1 83 ? -13.867 30.188 2.26 1 91.62 83 GLU A C 1
ATOM 711 O O . GLU A 1 83 ? -14.039 29.531 3.289 1 91.62 83 GLU A O 1
ATOM 716 N N . LEU A 1 84 ? -14.727 31.016 1.736 1 95.25 84 LEU A N 1
ATOM 717 C CA . LEU A 1 84 ? -16.031 31.188 2.344 1 95.25 84 LEU A CA 1
ATOM 718 C C . LEU A 1 84 ? -16.984 30.062 1.935 1 95.25 84 LEU A C 1
ATOM 720 O O . LEU A 1 84 ? -18.094 30.328 1.484 1 95.25 84 LEU A O 1
ATOM 724 N N . VAL A 1 85 ? -16.438 28.875 2.066 1 94.69 85 VAL A N 1
ATOM 725 C CA . VAL A 1 85 ? -17.234 27.703 1.688 1 94.69 85 VAL A CA 1
ATOM 726 C C . VAL A 1 85 ? -17.469 26.828 2.912 1 94.69 85 VAL A C 1
ATOM 728 O O . VAL A 1 85 ? -16.594 26.688 3.762 1 94.69 85 VAL A O 1
ATOM 731 N N . ASN A 1 86 ? -18.703 26.344 2.965 1 94.5 86 ASN A N 1
ATOM 732 C CA . ASN A 1 86 ? -19.109 25.422 4.02 1 94.5 86 ASN A CA 1
ATOM 733 C C . ASN A 1 86 ? -18.906 26.031 5.406 1 94.5 86 ASN A C 1
ATOM 735 O O . ASN A 1 86 ? -18.328 25.391 6.289 1 94.5 86 ASN A O 1
ATOM 739 N N . LEU A 1 87 ? -19.328 27.203 5.512 1 96.69 87 LEU A N 1
ATOM 740 C CA . LEU A 1 87 ? -19.234 27.906 6.789 1 96.69 87 LEU A CA 1
ATOM 741 C C . LEU A 1 87 ? -20.453 27.625 7.648 1 96.69 87 LEU A C 1
ATOM 743 O O . LEU A 1 87 ? -21.562 27.484 7.125 1 96.69 87 LEU A O 1
ATOM 747 N N . ASP A 1 88 ? -20.281 27.469 8.914 1 96.88 88 ASP A N 1
ATOM 748 C CA . ASP A 1 88 ? -21.328 27.578 9.93 1 96.88 88 ASP A CA 1
ATOM 749 C C . ASP A 1 88 ? -21.453 29.016 10.438 1 96.88 88 ASP A C 1
ATOM 751 O O . ASP A 1 88 ? -20.531 29.547 11.062 1 96.88 88 ASP A O 1
ATOM 755 N N . MET A 1 89 ? -22.656 29.641 10.219 1 96.75 89 MET A N 1
ATOM 756 C CA . MET A 1 89 ? -22.703 31.094 10.367 1 96.75 89 MET A CA 1
ATOM 757 C C . MET A 1 89 ? -23.781 31.5 11.367 1 96.75 89 MET A C 1
ATOM 759 O O . MET A 1 89 ? -24.812 30.828 11.492 1 96.75 89 MET A O 1
ATOM 763 N N . TYR A 1 90 ? -23.578 32.625 12 1 96.94 90 TYR A N 1
ATOM 764 C CA . TYR A 1 90 ? -24.469 33.312 12.922 1 96.94 90 TYR A CA 1
ATOM 765 C C . TYR A 1 90 ? -24.516 34.812 12.633 1 96.94 90 TYR A C 1
ATOM 767 O O . TYR A 1 90 ? -23.469 35.438 12.461 1 96.94 90 TYR A O 1
ATOM 775 N N . LEU A 1 91 ? -25.703 35.312 12.547 1 95.25 91 LEU A N 1
ATOM 776 C CA . LEU A 1 91 ? -25.734 36.719 12.156 1 95.25 91 LEU A CA 1
ATOM 777 C C . LEU A 1 91 ? -26.953 37.438 12.766 1 95.25 91 LEU A C 1
ATOM 779 O O . LEU A 1 91 ? -27.906 36.781 13.172 1 95.25 91 LEU A O 1
ATOM 783 N N . LEU A 1 92 ? -26.797 38.656 12.891 1 91.88 92 LEU A N 1
ATOM 784 C CA . LEU A 1 92 ? -27.875 39.594 13.242 1 91.88 92 LEU A CA 1
ATOM 785 C C . LEU A 1 92 ? -28.344 40.375 12.016 1 91.88 92 LEU A C 1
ATOM 787 O O . LEU A 1 92 ? -27.531 41.031 11.344 1 91.88 92 LEU A O 1
ATOM 791 N N . TYR A 1 93 ? -29.625 40.25 11.734 1 89.31 93 TYR A N 1
ATOM 792 C CA . TYR A 1 93 ? -30.219 40.875 10.562 1 89.31 93 TYR A CA 1
ATOM 793 C C . TYR A 1 93 ? -31.109 42.031 10.961 1 89.31 93 TYR A C 1
ATOM 795 O O . TYR A 1 93 ? -31.906 41.938 11.898 1 89.31 93 TYR A O 1
ATOM 803 N N . PHE A 1 94 ? -30.953 43.094 10.172 1 82.88 94 PHE A N 1
ATOM 804 C CA . PHE A 1 94 ? -31.766 44.281 10.391 1 82.88 94 PHE A CA 1
ATOM 805 C C . PHE A 1 94 ? -32.688 44.531 9.203 1 82.88 94 PHE A C 1
ATOM 807 O O . PHE A 1 94 ? -32.25 45.156 8.227 1 82.88 94 PHE A O 1
ATOM 814 N N . PRO A 1 95 ? -33.906 44.094 9.383 1 75.25 95 PRO A N 1
ATOM 815 C CA . PRO A 1 95 ? -34.812 44.375 8.273 1 75.25 95 PRO A CA 1
ATOM 816 C C . PRO A 1 95 ? -35.062 45.875 8.086 1 75.25 95 PRO A C 1
ATOM 818 O O . PRO A 1 95 ? -35.062 46.625 9.062 1 75.25 95 PRO A O 1
ATOM 821 N N . LEU A 1 96 ? -35.156 46.312 6.824 1 66.94 96 LEU A N 1
ATOM 822 C CA . LEU A 1 96 ? -35.5 47.719 6.562 1 66.94 96 LEU A CA 1
ATOM 823 C C . LEU A 1 96 ? -36.906 48.031 7.047 1 66.94 96 LEU A C 1
ATOM 825 O O . LEU A 1 96 ? -37.875 47.312 6.738 1 66.94 96 LEU A O 1
ATOM 829 N N . TYR A 1 97 ? -37.094 48.5 8.305 1 51.94 97 TYR A N 1
ATOM 830 C CA . TYR A 1 97 ? -38.406 49 8.617 1 51.94 97 TYR A CA 1
ATOM 831 C C . TYR A 1 97 ? -38.5 50.5 8.312 1 51.94 97 TYR A C 1
ATOM 833 O O . TYR A 1 97 ? -37.5 51.219 8.406 1 51.94 97 TYR A O 1
ATOM 841 N N . MET A 1 98 ? -39.406 51.031 7.426 1 43.12 98 MET A N 1
ATOM 842 C CA . MET A 1 98 ? -39.719 52.438 7.434 1 43.12 98 MET A CA 1
ATOM 843 C C . MET A 1 98 ? -39.719 53 8.859 1 43.12 98 MET A C 1
ATOM 845 O O . MET A 1 98 ? -40.281 52.375 9.766 1 43.12 98 MET A O 1
ATOM 849 N N . ASN A 1 99 ? -38.875 53.969 9.227 1 39.28 99 ASN A N 1
ATOM 850 C CA . ASN A 1 99 ? -39 54.875 10.352 1 39.28 99 ASN A CA 1
ATOM 851 C C . ASN A 1 99 ? -40.469 55.312 10.523 1 39.28 99 ASN A C 1
ATOM 853 O O . ASN A 1 99 ? -40.781 56.5 10.328 1 39.28 99 ASN A O 1
ATOM 857 N N . GLU A 1 100 ? -41.562 55.156 10.109 1 40.62 100 GLU A N 1
ATOM 858 C CA . GLU A 1 100 ? -42.188 56.344 10.656 1 40.62 100 GLU A CA 1
ATOM 859 C C . GLU A 1 100 ? -41.719 56.625 12.07 1 40.62 100 GLU A C 1
ATOM 861 O O . GLU A 1 100 ? -41.438 57.781 12.43 1 40.62 100 GLU A O 1
ATOM 866 N N . THR A 1 101 ? -42.188 56.094 13.297 1 37.41 101 THR A N 1
ATOM 867 C CA . THR A 1 101 ? -41.812 56.625 14.594 1 37.41 101 THR A CA 1
ATOM 868 C C . THR A 1 101 ? -40.438 56.062 15.039 1 37.41 101 THR A C 1
ATOM 870 O O . THR A 1 101 ? -40.25 54.844 15.023 1 37.41 101 THR A O 1
ATOM 873 N N . THR A 1 102 ? -39.281 56.688 14.891 1 40.94 102 THR A N 1
ATOM 874 C CA . THR A 1 102 ? -37.875 56.688 15.305 1 40.94 102 THR A CA 1
ATOM 875 C C . THR A 1 102 ? -37.656 55.719 16.453 1 40.94 102 THR A C 1
ATOM 877 O O . THR A 1 102 ? -36.531 55.25 16.656 1 40.94 102 THR A O 1
ATOM 880 N N . SER A 1 103 ? -38.438 55.844 17.484 1 40.53 103 SER A N 1
ATOM 881 C CA . SER A 1 103 ? -38.219 55.406 18.859 1 40.53 103 SER A CA 1
ATOM 882 C C . SER A 1 103 ? -38.062 53.906 18.938 1 40.53 103 SER A C 1
ATOM 884 O O . SER A 1 103 ? -37.562 53.375 19.922 1 40.53 103 SER A O 1
ATOM 886 N N . SER A 1 104 ? -38.531 52.938 17.938 1 44.69 104 SER A N 1
ATOM 887 C CA . SER A 1 104 ? -38.75 51.531 18.266 1 44.69 104 SER A CA 1
ATOM 888 C C . SER A 1 104 ? -37.781 50.625 17.531 1 44.69 104 SER A C 1
ATOM 890 O O . SER A 1 104 ? -38 49.438 17.375 1 44.69 104 SER A O 1
ATOM 892 N N . ARG A 1 105 ? -36.812 50.969 16.953 1 47.97 105 ARG A N 1
ATOM 893 C CA . ARG A 1 105 ? -35.812 50.094 16.328 1 47.97 105 ARG A CA 1
ATOM 894 C C . ARG A 1 105 ? -35.156 49.188 17.359 1 47.97 105 ARG A C 1
ATOM 896 O O . ARG A 1 105 ? -34.469 48.25 17 1 47.97 105 ARG A O 1
ATOM 903 N N . LYS A 1 106 ? -35.062 49.688 18.609 1 50 106 LYS A N 1
ATOM 904 C CA . LYS A 1 106 ? -34.438 48.906 19.688 1 50 106 LYS A CA 1
ATOM 905 C C . LYS A 1 106 ? -34.812 47.438 19.625 1 50 106 LYS A C 1
ATOM 907 O O . LYS A 1 106 ? -34 46.562 19.984 1 50 106 LYS A O 1
ATOM 912 N N . ASP A 1 107 ? -36 47.188 19.031 1 58.12 107 ASP A N 1
ATOM 913 C CA . ASP A 1 107 ? -36.469 45.812 19.141 1 58.12 107 ASP A CA 1
ATOM 914 C C . ASP A 1 107 ? -36.594 45.156 17.766 1 58.12 107 ASP A C 1
ATOM 916 O O . ASP A 1 107 ? -37.25 44.125 17.609 1 58.12 107 ASP A O 1
ATOM 920 N N . SER A 1 108 ? -35.75 45.844 16.688 1 73.19 108 SER A N 1
ATOM 921 C CA . SER A 1 108 ? -36.125 45.312 15.367 1 73.19 108 SER A CA 1
ATOM 922 C C . SER A 1 108 ? -34.969 44.531 14.766 1 73.19 108 SER A C 1
ATOM 924 O O . SER A 1 108 ? -34.438 44.875 13.703 1 73.19 108 SER A O 1
ATOM 926 N N . TYR A 1 109 ? -34.312 43.688 15.359 1 82.5 109 TYR A N 1
ATOM 927 C CA . TYR A 1 109 ? -33.312 42.781 14.781 1 82.5 109 TYR A CA 1
ATOM 928 C C . TYR A 1 109 ? -33.812 41.344 14.828 1 82.5 109 TYR A C 1
ATOM 930 O O . TYR A 1 109 ? -34.719 41 15.602 1 82.5 109 TYR A O 1
ATOM 938 N N . LEU A 1 110 ? -33.25 40.562 13.859 1 84.75 110 LEU A N 1
ATOM 939 C CA . LEU A 1 110 ? -33.5 39.125 13.844 1 84.75 110 LEU A CA 1
ATOM 940 C C . LEU A 1 110 ? -32.188 38.344 13.969 1 84.75 110 LEU A C 1
ATOM 942 O O . LEU A 1 110 ? -31.25 38.594 13.203 1 84.75 110 LEU A O 1
ATOM 946 N N . TYR A 1 111 ? -32.094 37.562 15.031 1 91.81 111 TYR A N 1
ATOM 947 C CA . TYR A 1 111 ? -30.953 36.656 15.164 1 91.81 111 TYR A CA 1
ATOM 948 C C . TYR A 1 111 ? -31.172 35.375 14.336 1 91.81 111 TYR A C 1
ATOM 950 O O . TYR A 1 111 ? -32.219 34.75 14.453 1 91.81 111 TYR A O 1
ATOM 958 N N . MET A 1 112 ? -30.141 35.062 13.469 1 92 112 MET A N 1
ATOM 959 C CA . MET A 1 112 ? -30.328 33.969 12.531 1 92 112 MET A CA 1
ATOM 960 C C . MET A 1 112 ? -29.078 33.062 12.477 1 92 112 MET A C 1
ATOM 962 O O . MET A 1 112 ? -27.984 33.531 12.805 1 92 112 MET A O 1
ATOM 966 N N . GLU A 1 113 ? -29.312 31.875 12.156 1 94.88 113 GLU A N 1
ATOM 967 C CA . GLU A 1 113 ? -28.25 30.922 11.828 1 94.88 113 GLU A CA 1
ATOM 968 C C . GLU A 1 113 ? -28.281 30.562 10.352 1 94.88 113 GLU A C 1
ATOM 970 O O . GLU A 1 113 ? -29.344 30.531 9.727 1 94.88 113 GLU A O 1
ATOM 975 N N . ALA A 1 114 ? -27.109 30.375 9.82 1 95.25 114 ALA A N 1
ATOM 976 C CA . ALA A 1 114 ? -27 30.109 8.383 1 95.25 114 ALA A CA 1
ATOM 977 C C . ALA A 1 114 ? -25.75 29.266 8.078 1 95.25 114 ALA A C 1
ATOM 979 O O . ALA A 1 114 ? -25.016 28.891 8.984 1 95.25 114 ALA A O 1
ATOM 980 N N . TYR A 1 115 ? -25.594 28.828 6.836 1 95.69 115 TYR A N 1
ATOM 981 C CA . TYR A 1 115 ? -24.391 28.172 6.316 1 95.69 115 TYR A CA 1
ATOM 982 C C . TYR A 1 115 ? -24.141 28.578 4.867 1 95.69 115 TYR A C 1
ATOM 984 O O . TYR A 1 115 ? -25.031 29.109 4.203 1 95.69 115 TYR A O 1
ATOM 992 N N . THR A 1 116 ? -22.922 28.422 4.441 1 95.94 116 THR A N 1
ATOM 993 C CA . THR A 1 116 ? -22.625 28.594 3.02 1 95.94 116 THR A CA 1
ATOM 994 C C . THR A 1 116 ? -22.391 27.234 2.365 1 95.94 116 THR A C 1
ATOM 996 O O . THR A 1 116 ? -21.922 26.297 3.02 1 95.94 116 THR A O 1
ATOM 999 N N . ASP A 1 117 ? -22.688 27.156 1.127 1 94 117 ASP A N 1
ATOM 1000 C CA . ASP A 1 117 ? -22.438 25.906 0.398 1 94 117 ASP A CA 1
ATOM 1001 C C . ASP A 1 117 ? -21.109 25.953 -0.344 1 94 117 ASP A C 1
ATOM 1003 O O . ASP A 1 117 ? -20.266 26.812 -0.063 1 94 117 ASP A O 1
ATOM 1007 N N . GLU A 1 118 ? -20.828 24.984 -1.238 1 92.56 118 GLU A N 1
ATOM 1008 C CA . GLU A 1 118 ? -19.562 24.844 -1.941 1 92.56 118 GLU A CA 1
ATOM 1009 C C . GLU A 1 118 ? -19.328 26.016 -2.898 1 92.56 118 GLU A C 1
ATOM 1011 O O . GLU A 1 118 ? -18.188 26.281 -3.299 1 92.56 118 GLU A O 1
ATOM 1016 N N . ASN A 1 119 ? -20.438 26.703 -3.191 1 92.88 119 ASN A N 1
ATOM 1017 C CA . ASN A 1 119 ? -20.344 27.844 -4.086 1 92.88 119 ASN A CA 1
ATOM 1018 C C . ASN A 1 119 ? -20.359 29.156 -3.314 1 92.88 119 ASN A C 1
ATOM 1020 O O . ASN A 1 119 ? -20.516 30.234 -3.906 1 92.88 119 ASN A O 1
ATOM 1024 N N . SER A 1 120 ? -20.328 29.156 -2.012 1 94.38 120 SER A N 1
ATOM 1025 C CA . SER A 1 120 ? -20.281 30.312 -1.128 1 94.38 120 SER A CA 1
ATOM 1026 C C . SER A 1 120 ? -21.625 31.031 -1.081 1 94.38 120 SER A C 1
ATOM 1028 O O . SER A 1 120 ? -21.672 32.25 -0.898 1 94.38 120 SER A O 1
ATOM 1030 N N . MET A 1 121 ? -22.641 30.281 -1.412 1 94.5 121 MET A N 1
ATOM 1031 C CA . MET A 1 121 ? -23.984 30.859 -1.309 1 94.5 121 MET A CA 1
ATOM 1032 C C . MET A 1 121 ? -24.531 30.719 0.109 1 94.5 121 MET A C 1
ATOM 1034 O O . MET A 1 121 ? -24.391 29.656 0.729 1 94.5 121 MET A O 1
ATOM 1038 N N . LEU A 1 122 ? -25.266 31.797 0.521 1 94.25 122 LEU A N 1
ATOM 1039 C CA . LEU A 1 122 ? -25.797 31.828 1.878 1 94.25 122 LEU A CA 1
ATOM 1040 C C . LEU A 1 122 ? -27.156 31.125 1.945 1 94.25 122 LEU A C 1
ATOM 1042 O O . LEU A 1 122 ? -28.016 31.359 1.1 1 94.25 122 LEU A O 1
ATOM 1046 N N . HIS A 1 123 ? -27.281 30.234 2.943 1 92.88 123 HIS A N 1
ATOM 1047 C CA . HIS A 1 123 ? -28.531 29.562 3.238 1 92.88 123 HIS A CA 1
ATOM 1048 C C . HIS A 1 123 ? -28.953 29.766 4.691 1 92.88 123 HIS A C 1
ATOM 1050 O O . HIS A 1 123 ? -28.219 29.406 5.609 1 92.88 123 HIS A O 1
ATOM 1056 N N . ILE A 1 124 ? -30.188 30.328 4.887 1 91.62 124 ILE A N 1
ATOM 1057 C CA . ILE A 1 124 ? -30.688 30.562 6.238 1 91.62 124 ILE A CA 1
ATOM 1058 C C . ILE A 1 124 ? -31.297 29.281 6.797 1 91.62 124 ILE A C 1
ATOM 1060 O O . ILE A 1 124 ? -32 28.562 6.09 1 91.62 124 ILE A O 1
ATOM 1064 N N . ARG A 1 125 ? -30.859 29.047 8.008 1 90.81 125 ARG A N 1
ATOM 1065 C CA . ARG A 1 125 ? -31.406 27.844 8.648 1 90.81 125 ARG A CA 1
ATOM 1066 C C . ARG A 1 125 ? -32.812 28.125 9.195 1 90.81 125 ARG A C 1
ATOM 1068 O O . ARG A 1 125 ? -33.125 29.234 9.609 1 90.81 125 ARG A O 1
ATOM 1075 N N . ASP A 1 126 ? -33.531 26.984 9.32 1 83.38 126 ASP A N 1
ATOM 1076 C CA . ASP A 1 126 ? -34.906 27.109 9.805 1 83.38 126 ASP A CA 1
ATOM 1077 C C . ASP A 1 126 ? -34.969 26.953 11.32 1 83.38 126 ASP A C 1
ATOM 1079 O O . ASP A 1 126 ? -36 27.25 11.938 1 83.38 126 ASP A O 1
ATOM 1083 N N . SER A 1 127 ? -33.969 26.469 11.828 1 87.5 127 SER A N 1
ATOM 1084 C CA . SER A 1 127 ? -33.938 26.25 13.266 1 87.5 127 SER A CA 1
ATOM 1085 C C . SER A 1 127 ? -32.719 26.875 13.898 1 87.5 127 SER A C 1
ATOM 1087 O O . SER A 1 127 ? -31.688 27.031 13.227 1 87.5 127 SER A O 1
ATOM 1089 N N . ILE A 1 128 ? -32.906 27.312 15.148 1 90.69 128 ILE A N 1
ATOM 1090 C CA . ILE A 1 128 ? -31.797 27.891 15.922 1 90.69 128 ILE A CA 1
ATOM 1091 C C . ILE A 1 128 ? -31.391 26.922 17.031 1 90.69 128 ILE A C 1
ATOM 1093 O O . ILE A 1 128 ? -32.219 26.484 17.828 1 90.69 128 ILE A O 1
ATOM 1097 N N . GLU A 1 129 ? -30.109 26.641 17.031 1 90.44 129 GLU A N 1
ATOM 1098 C CA . GLU A 1 129 ? -29.609 25.719 18.062 1 90.44 129 GLU A CA 1
ATOM 1099 C C . GLU A 1 129 ? -28.75 26.453 19.078 1 90.44 129 GLU A C 1
ATOM 1101 O O . GLU A 1 129 ? -28.531 25.969 20.188 1 90.44 129 GLU A O 1
ATOM 1106 N N . SER A 1 130 ? -28.312 27.609 18.703 1 94.19 130 SER A N 1
ATOM 1107 C CA . SER A 1 130 ? -27.516 28.438 19.609 1 94.19 130 SER A CA 1
ATOM 1108 C C . SER A 1 130 ? -28.406 29.297 20.484 1 94.19 130 SER A C 1
ATOM 1110 O O . SER A 1 130 ? -29.641 29.266 20.375 1 94.19 130 SER A O 1
ATOM 1112 N N . LYS A 1 131 ? -27.781 29.906 21.438 1 93.62 131 LYS A N 1
ATOM 1113 C CA . LYS A 1 131 ? -28.5 30.781 22.344 1 93.62 131 LYS A CA 1
ATOM 1114 C C . LYS A 1 131 ? -28.031 32.219 22.219 1 93.62 131 LYS A C 1
ATOM 1116 O O . LYS A 1 131 ? -26.828 32.5 22.344 1 93.62 131 LYS A O 1
ATOM 1121 N N . LEU A 1 132 ? -28.984 33.125 21.938 1 93.88 132 LEU A N 1
ATOM 1122 C CA . LEU A 1 132 ? -28.672 34.562 21.953 1 93.88 132 LEU A CA 1
ATOM 1123 C C . LEU A 1 132 ? -28.828 35.125 23.359 1 93.88 132 LEU A C 1
ATOM 1125 O O . LEU A 1 132 ? -29.906 35 23.969 1 93.88 132 LEU A O 1
ATOM 1129 N N . TYR A 1 133 ? -27.875 35.75 23.875 1 92.44 133 TYR A N 1
ATOM 1130 C CA . TYR A 1 133 ? -27.938 36.281 25.234 1 92.44 133 TYR A CA 1
ATOM 1131 C C . TYR A 1 133 ? -28.312 37.75 25.234 1 92.44 133 TYR A C 1
ATOM 1133 O O . TYR A 1 133 ? -29.25 38.156 25.906 1 92.44 133 TYR A O 1
ATOM 1141 N N . THR A 1 134 ? -27.484 38.562 24.562 1 92.69 134 THR A N 1
ATOM 1142 C CA . THR A 1 134 ? -27.734 40 24.578 1 92.69 134 THR A CA 1
ATOM 1143 C C . THR A 1 134 ? -27.344 40.625 23.25 1 92.69 134 THR A C 1
ATOM 1145 O O . THR A 1 134 ? -26.547 40.062 22.5 1 92.69 134 THR A O 1
ATOM 1148 N N . VAL A 1 135 ? -28.062 41.688 22.953 1 90.75 135 VAL A N 1
ATOM 1149 C CA . VAL A 1 135 ? -27.703 42.562 21.844 1 90.75 135 VAL A CA 1
ATOM 1150 C C . VAL A 1 135 ? -27.453 44 22.375 1 90.75 135 VAL A C 1
ATOM 1152 O O . VAL A 1 135 ? -28.297 44.531 23.094 1 90.75 135 VAL A O 1
ATOM 1155 N N . GLU A 1 136 ? -26.344 44.438 22.094 1 87.75 136 GLU A N 1
ATOM 1156 C CA . GLU A 1 136 ? -26.016 45.812 22.484 1 87.75 136 GLU A CA 1
ATOM 1157 C C . GLU A 1 136 ? -26.062 46.75 21.297 1 87.75 136 GLU A C 1
ATOM 1159 O O . GLU A 1 136 ? -25.25 46.625 20.375 1 87.75 136 GLU A O 1
ATOM 1164 N N . LEU A 1 137 ? -27 47.688 21.375 1 83.25 137 LEU A N 1
ATOM 1165 C CA . LEU A 1 137 ? -27.156 48.656 20.312 1 83.25 137 LEU A CA 1
ATOM 1166 C C . LEU A 1 137 ? -26.453 49.969 20.672 1 83.25 137 LEU A C 1
ATOM 1168 O O . LEU A 1 137 ? -26.25 50.25 21.859 1 83.25 137 LEU A O 1
ATOM 1172 N N . PRO A 1 138 ? -26.031 50.688 19.594 1 75.44 138 PRO A N 1
ATOM 1173 C CA . PRO A 1 138 ? -25.359 51.938 19.922 1 75.44 138 PRO A CA 1
ATOM 1174 C C . PRO A 1 138 ? -26.297 52.969 20.594 1 75.44 138 PRO A C 1
ATOM 1176 O O . PRO A 1 138 ? -27.516 52.938 20.359 1 75.44 138 PRO A O 1
ATOM 1179 N N . ASN A 1 139 ? -25.812 53.656 21.625 1 61.53 139 ASN A N 1
ATOM 1180 C CA . ASN A 1 139 ? -26.578 54.719 22.25 1 61.53 139 ASN A CA 1
ATOM 1181 C C . ASN A 1 139 ? -26.75 55.906 21.328 1 61.53 139 ASN A C 1
ATOM 1183 O O . ASN A 1 139 ? -25.781 56.594 21.031 1 61.53 139 ASN A O 1
ATOM 1187 N N . LEU A 1 140 ? -27.922 56.031 20.656 1 55.25 140 LEU A N 1
ATOM 1188 C CA . LEU A 1 140 ? -28.188 57.062 19.688 1 55.25 140 LEU A CA 1
ATOM 1189 C C . LEU A 1 140 ? -28.047 58.469 20.312 1 55.25 140 LEU A C 1
ATOM 1191 O O . LEU A 1 140 ? -27.75 59.438 19.625 1 55.25 140 LEU A O 1
ATOM 1195 N N . ARG A 1 141 ? -28.547 58.719 21.547 1 52.12 141 ARG A N 1
ATOM 1196 C CA . ARG A 1 141 ? -28.438 60.062 22.141 1 52.12 141 ARG A CA 1
ATOM 1197 C C . ARG A 1 141 ? -26.984 60.5 22.188 1 52.12 141 ARG A C 1
ATOM 1199 O O . ARG A 1 141 ? -26.719 61.719 22.062 1 52.12 141 ARG A O 1
ATOM 1206 N N . LYS A 1 142 ? -26.109 59.594 22.297 1 52.47 142 LYS A N 1
ATOM 1207 C CA . LYS A 1 142 ? -24.688 59.938 22.328 1 52.47 142 LYS A CA 1
ATOM 1208 C C . LYS A 1 142 ? -24.141 60.125 20.922 1 52.47 142 LYS A C 1
ATOM 1210 O O . LYS A 1 142 ? -23.016 60.594 20.75 1 52.47 142 LYS A O 1
ATOM 1215 N N . LEU A 1 143 ? -24.797 59.562 19.922 1 51.75 143 LEU A N 1
ATOM 1216 C CA . LEU A 1 143 ? -24.422 59.75 18.516 1 51.75 143 LEU A CA 1
ATO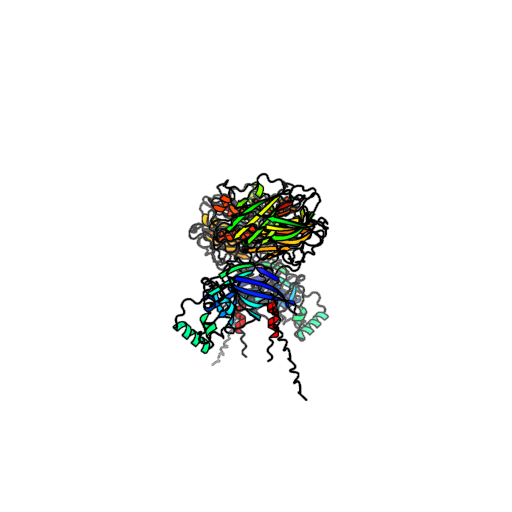M 1217 C C . LEU A 1 143 ? -24.359 61.219 18.172 1 51.75 143 LEU A C 1
ATOM 1219 O O . LEU A 1 143 ? -23.562 61.625 17.312 1 51.75 143 LEU A O 1
ATOM 1223 N N . ASN A 1 144 ? -25.375 62.031 18.797 1 48.16 144 ASN A N 1
ATOM 1224 C CA . ASN A 1 144 ? -25.391 63.438 18.469 1 48.16 144 ASN A CA 1
ATOM 1225 C C . ASN A 1 144 ? -24.234 64.188 19.125 1 48.16 144 ASN A C 1
ATOM 1227 O O . ASN A 1 144 ? -23.984 65.375 18.812 1 48.16 144 ASN A O 1
ATOM 1231 N N . ASN A 1 145 ? -23.875 63.875 20.25 1 43.12 145 ASN A N 1
ATOM 1232 C CA . ASN A 1 145 ? -22.828 64.688 20.812 1 43.12 145 ASN A CA 1
ATOM 1233 C C . ASN A 1 145 ? -21.438 64.25 20.359 1 43.12 145 ASN A C 1
ATOM 1235 O O . ASN A 1 145 ? -21.078 63.094 20.531 1 43.12 145 ASN A O 1
ATOM 1239 N N . ASN A 1 146 ? -20.859 64.875 19.375 1 44.16 146 ASN A N 1
ATOM 1240 C CA . ASN A 1 146 ? -19.562 64.875 18.703 1 44.16 146 ASN A CA 1
ATOM 1241 C C . ASN A 1 146 ? -18.578 63.906 19.375 1 44.16 146 ASN A C 1
ATOM 1243 O O . ASN A 1 146 ? -17.359 64.125 19.312 1 44.16 146 ASN A O 1
ATOM 1247 N N . ASN A 1 147 ? -18.969 63.25 20.391 1 46.09 147 ASN A N 1
ATOM 1248 C CA . ASN A 1 147 ? -17.859 62.562 21.047 1 46.09 147 ASN A CA 1
ATOM 1249 C C . ASN A 1 147 ? -17.391 61.344 20.25 1 46.09 147 ASN A C 1
ATOM 1251 O O . ASN A 1 147 ? -18.203 60.625 19.688 1 46.09 147 ASN A O 1
ATOM 1255 N N . ASN A 1 148 ? -16.125 61.281 19.719 1 48.97 148 ASN A N 1
ATOM 1256 C CA . ASN A 1 148 ? -15.227 60.375 19.031 1 48.97 148 ASN A CA 1
ATOM 1257 C C . ASN A 1 148 ? -15.359 58.938 19.578 1 48.97 148 ASN A C 1
ATOM 1259 O O . ASN A 1 148 ? -14.414 58.156 19.516 1 48.97 148 ASN A O 1
ATOM 1263 N N . ASP A 1 149 ? -16.422 58.781 20.297 1 55.12 149 ASP A N 1
ATOM 1264 C CA . ASP A 1 149 ? -16.438 57.438 20.875 1 55.12 149 ASP A CA 1
ATOM 1265 C C . ASP A 1 149 ? -16.906 56.406 19.844 1 55.12 149 ASP A C 1
ATOM 1267 O O . ASP A 1 149 ? -17.859 56.656 19.094 1 55.12 149 ASP A O 1
ATOM 1271 N N . GLU A 1 150 ? -16.172 55.406 19.531 1 61.59 150 GLU A N 1
ATOM 1272 C CA . GLU A 1 150 ? -16.484 54.25 18.688 1 61.59 150 GLU A CA 1
ATOM 1273 C C . GLU A 1 150 ? -17.859 53.656 19.031 1 61.59 150 GLU A C 1
ATOM 1275 O O . GLU A 1 150 ? -18.172 53.469 20.219 1 61.59 150 GLU A O 1
ATOM 1280 N N . GLN A 1 151 ? -18.828 53.75 18.016 1 73.81 151 GLN A N 1
ATOM 1281 C CA . GLN A 1 151 ? -20.141 53.156 18.203 1 73.81 151 GLN A CA 1
ATOM 1282 C C . GLN A 1 151 ? -20.141 51.688 17.734 1 73.81 151 GLN A C 1
ATOM 1284 O O . GLN A 1 151 ? -19.922 51.406 16.547 1 73.81 151 GLN A O 1
ATOM 1289 N N . LEU A 1 152 ? -20.266 50.844 18.75 1 83.06 152 LEU A N 1
ATOM 1290 C CA . LEU A 1 152 ? -20.25 49.406 18.484 1 83.06 152 LEU A CA 1
ATOM 1291 C C . LEU A 1 152 ? -21.656 48.812 18.609 1 83.06 152 LEU A C 1
ATOM 1293 O O . LEU A 1 152 ? -22.406 49.188 19.5 1 83.06 152 LEU A O 1
ATOM 1297 N N . ILE A 1 153 ? -22.031 48.062 17.641 1 87.44 153 ILE A N 1
ATOM 1298 C CA . ILE A 1 153 ? -23.156 47.125 17.797 1 87.44 153 ILE A CA 1
ATOM 1299 C C . ILE A 1 153 ? -22.625 45.719 18.047 1 87.44 153 ILE A C 1
ATOM 1301 O O . ILE A 1 153 ? -21.781 45.219 17.281 1 87.44 153 ILE A O 1
ATOM 1305 N N . CYS A 1 154 ? -23.109 45.125 19.141 1 91.75 154 CYS A N 1
ATOM 1306 C CA . CYS A 1 154 ? -22.609 43.812 19.5 1 91.75 154 CYS A CA 1
ATOM 1307 C C . CYS A 1 154 ? -23.75 42.844 19.75 1 91.75 154 CYS A C 1
ATOM 1309 O O . CYS A 1 154 ? -24.828 43.25 20.203 1 91.75 154 CYS A O 1
ATOM 1311 N N . PHE A 1 155 ? -23.547 41.625 19.375 1 93.81 155 PHE A N 1
ATOM 1312 C CA . PHE A 1 155 ? -24.453 40.594 19.859 1 93.81 155 PHE A CA 1
ATOM 1313 C C . PHE A 1 155 ? -23.688 39.438 20.516 1 93.81 155 PHE A C 1
ATOM 1315 O O . PHE A 1 155 ? -22.578 39.125 20.094 1 93.81 155 PHE A O 1
ATOM 1322 N N . ASN A 1 156 ? -24.219 39 21.625 1 95.25 156 ASN A N 1
ATOM 1323 C CA . ASN A 1 156 ? -23.656 37.938 22.422 1 95.25 156 ASN A CA 1
ATOM 1324 C C . ASN A 1 156 ? -24.453 36.625 22.266 1 95.25 156 ASN A C 1
ATOM 1326 O O . ASN A 1 156 ? -25.656 36.625 22.516 1 95.25 156 ASN A O 1
ATOM 1330 N N . PHE A 1 157 ? -23.734 35.625 21.828 1 95.69 157 PHE A N 1
ATOM 1331 C CA . PHE A 1 157 ? -24.422 34.344 21.656 1 95.69 157 PHE A CA 1
ATOM 1332 C C . PHE A 1 157 ? -23.531 33.188 22.094 1 95.69 157 PHE A C 1
ATOM 1334 O O . PHE A 1 157 ? -22.328 33.344 22.297 1 95.69 157 PHE A O 1
ATOM 1341 N N . GLY A 1 158 ? -24.203 32.062 22.328 1 94.56 158 GLY A N 1
ATOM 1342 C CA . GLY A 1 158 ? -23.484 30.844 22.719 1 94.56 158 GLY A CA 1
ATOM 1343 C C . GLY A 1 158 ? -23.859 29.641 21.875 1 94.56 158 GLY A C 1
ATOM 1344 O O . GLY A 1 158 ? -25.016 29.5 21.469 1 94.56 158 GLY A O 1
ATOM 1345 N N . ARG A 1 159 ? -22.891 28.812 21.656 1 93.69 159 ARG A N 1
ATOM 1346 C CA . ARG A 1 159 ? -23.125 27.562 20.938 1 93.69 159 ARG A CA 1
ATOM 1347 C C . ARG A 1 159 ? -22.297 26.438 21.531 1 93.69 159 ARG A C 1
ATOM 1349 O O . ARG A 1 159 ? -21.297 26.672 22.234 1 93.69 159 ARG A O 1
ATOM 1356 N N . MET A 1 160 ? -22.75 25.188 21.156 1 92.5 160 MET A N 1
ATOM 1357 C CA . MET A 1 160 ? -21.969 24.031 21.562 1 92.5 160 MET A CA 1
ATOM 1358 C C . MET A 1 160 ? -20.688 23.922 20.734 1 92.5 160 MET A C 1
ATOM 1360 O O . MET A 1 160 ? -20.656 24.328 19.578 1 92.5 160 MET A O 1
ATOM 1364 N N . ALA A 1 161 ? -19.688 23.344 21.328 1 93 161 ALA A N 1
ATOM 1365 C CA . ALA A 1 161 ? -18.453 23.109 20.594 1 93 161 ALA A CA 1
ATOM 1366 C C . ALA A 1 161 ? -18.672 22.125 19.453 1 93 161 ALA A C 1
ATOM 1368 O O . ALA A 1 161 ? -18.156 22.312 18.344 1 93 161 ALA A O 1
ATOM 1369 N N . THR A 1 162 ? -19.453 21.109 19.75 1 90.62 162 THR A N 1
ATOM 1370 C CA . THR A 1 162 ? -19.734 20.078 18.75 1 90.62 162 THR A CA 1
ATOM 1371 C C . THR A 1 162 ? -21.062 20.359 18.031 1 90.62 162 THR A C 1
ATOM 1373 O O . THR A 1 162 ? -22.047 20.719 18.672 1 90.62 162 THR A O 1
ATOM 1376 N N . SER A 1 163 ? -21 20.297 16.734 1 90.44 163 SER A N 1
ATOM 1377 C CA . SER A 1 163 ? -22.219 20.422 15.945 1 90.44 163 SER A CA 1
ATOM 1378 C C . SER A 1 163 ? -22.531 19.141 15.188 1 90.44 163 SER A C 1
ATOM 1380 O O . SER A 1 163 ? -21.656 18.578 14.539 1 90.44 163 SER A O 1
ATOM 1382 N N . CYS A 1 164 ? -23.719 18.656 15.273 1 87.31 164 CYS A N 1
ATOM 1383 C CA . CYS A 1 164 ? -24.125 17.453 14.578 1 87.31 164 CYS A CA 1
ATOM 1384 C C . CYS A 1 164 ? -25.016 17.781 13.391 1 87.31 164 CYS A C 1
ATOM 1386 O O . CYS A 1 164 ? -25.562 16.875 12.75 1 87.31 164 CYS A O 1
ATOM 1388 N N . ARG A 1 165 ? -25.094 19.016 13.133 1 88.12 165 ARG A N 1
ATOM 1389 C CA . ARG A 1 165 ? -25.984 19.438 12.047 1 88.12 165 ARG A CA 1
ATOM 1390 C C . ARG A 1 165 ? -25.297 19.281 10.695 1 88.12 165 ARG A C 1
ATOM 1392 O O . ARG A 1 165 ? -24.062 19.312 10.609 1 88.12 165 ARG A O 1
ATOM 1399 N N . GLU A 1 166 ? -26.172 19.141 9.742 1 87.56 166 GLU A N 1
ATOM 1400 C CA . GLU A 1 166 ? -25.641 19.203 8.383 1 87.56 166 GLU A CA 1
ATOM 1401 C C . GLU A 1 166 ? -24.984 20.547 8.094 1 87.56 166 GLU A C 1
ATOM 1403 O O . GLU A 1 166 ? -25.547 21.594 8.438 1 87.56 166 GLU A O 1
ATOM 1408 N N . ASN A 1 167 ? -23.828 20.578 7.605 1 89.56 167 ASN A N 1
ATOM 1409 C CA . ASN A 1 167 ? -23.047 21.766 7.312 1 89.56 167 ASN A CA 1
ATOM 1410 C C . ASN A 1 167 ? -22.672 22.516 8.594 1 89.56 167 ASN A C 1
ATOM 1412 O O . ASN A 1 167 ? -22.516 23.75 8.578 1 89.56 167 ASN A O 1
ATOM 1416 N N . GLY A 1 168 ? -22.719 21.781 9.609 1 92.5 168 GLY A N 1
ATOM 1417 C CA . GLY A 1 168 ? -22.234 22.344 10.859 1 92.5 168 GLY A CA 1
ATOM 1418 C C . GLY A 1 168 ? -20.719 22.297 10.992 1 92.5 168 GLY A C 1
ATOM 1419 O O . GLY A 1 168 ? -20.031 21.688 10.164 1 92.5 168 GLY A O 1
ATOM 1420 N N . TYR A 1 169 ? -20.219 23.078 11.984 1 94.94 169 TYR A N 1
ATOM 1421 C CA . TYR A 1 169 ? -18.781 23.109 12.25 1 94.94 169 TYR A CA 1
ATOM 1422 C C . TYR A 1 169 ? -18.5 22.797 13.719 1 94.94 169 TYR A C 1
ATOM 1424 O O . TYR A 1 169 ? -19 23.484 14.609 1 94.94 169 TYR A O 1
ATOM 1432 N N . SER A 1 170 ? -17.75 21.781 13.859 1 93.44 170 SER A N 1
ATOM 1433 C CA . SER A 1 170 ? -17.344 21.469 15.227 1 93.44 170 SER A CA 1
ATOM 1434 C C . SER A 1 170 ? -16.047 22.188 15.586 1 93.44 170 SER A C 1
ATOM 1436 O O . SER A 1 170 ? -15.062 22.125 14.836 1 93.44 170 SER A O 1
ATOM 1438 N N . ILE A 1 171 ? -16.094 22.891 16.688 1 93.25 171 ILE A N 1
ATOM 1439 C CA . ILE A 1 171 ? -14.93 23.625 17.172 1 93.25 171 ILE A CA 1
ATOM 1440 C C . ILE A 1 171 ? -14.125 22.75 18.125 1 93.25 171 ILE A C 1
ATOM 1442 O O . ILE A 1 171 ? -14.656 22.25 19.125 1 93.25 171 ILE A O 1
ATOM 1446 N N . ASN A 1 172 ? -12.898 22.469 17.797 1 90.25 172 ASN A N 1
ATOM 1447 C CA . ASN A 1 172 ? -11.969 21.734 18.656 1 90.25 172 ASN A CA 1
ATOM 1448 C C . ASN A 1 172 ? -10.695 22.547 18.906 1 90.25 172 ASN A C 1
ATOM 1450 O O . ASN A 1 172 ? -10.711 23.766 18.859 1 90.25 172 ASN A O 1
ATOM 1454 N N . ASN A 1 173 ? -9.664 21.875 19.344 1 88.88 173 ASN A N 1
ATOM 1455 C CA . ASN A 1 173 ? -8.438 22.578 19.703 1 88.88 173 ASN A CA 1
ATOM 1456 C C . ASN A 1 173 ? -7.539 22.797 18.484 1 88.88 173 ASN A C 1
ATOM 1458 O O . ASN A 1 173 ? -6.352 23.094 18.641 1 88.88 173 ASN A O 1
ATOM 1462 N N . GLN A 1 174 ? -8.086 22.703 17.328 1 92.94 174 GLN A N 1
ATOM 1463 C CA . GLN A 1 174 ? -7.359 22.938 16.094 1 92.94 174 GLN A CA 1
ATOM 1464 C C . GLN A 1 174 ? -7.648 24.344 15.555 1 92.94 174 GLN A C 1
ATOM 1466 O O . GLN A 1 174 ? -8.352 25.125 16.188 1 92.94 174 GLN A O 1
ATOM 1471 N N . THR A 1 175 ? -7 24.625 14.461 1 93.19 175 THR A N 1
ATOM 1472 C CA . THR A 1 175 ? -7.203 25.938 13.859 1 93.19 175 THR A CA 1
ATOM 1473 C C . THR A 1 175 ? -8.625 26.062 13.312 1 93.19 175 THR A C 1
ATOM 1475 O O . THR A 1 175 ? -9.148 25.125 12.703 1 93.19 175 THR A O 1
ATOM 1478 N N . THR A 1 176 ? -9.25 27.172 13.617 1 93.88 176 THR A N 1
ATOM 1479 C CA . THR A 1 176 ? -10.516 27.562 13.008 1 93.88 176 THR A CA 1
ATOM 1480 C C . THR A 1 176 ? -10.328 28.75 12.078 1 93.88 176 THR A C 1
ATOM 1482 O O . THR A 1 176 ? -9.703 29.75 12.445 1 93.88 176 THR A O 1
ATOM 1485 N N . HIS A 1 177 ? -10.836 28.625 10.938 1 94.88 177 HIS A N 1
ATOM 1486 C CA . HIS A 1 177 ? -10.922 29.75 10.023 1 94.88 177 HIS A CA 1
ATOM 1487 C C . HIS A 1 177 ? -12.195 30.562 10.258 1 94.88 177 HIS A C 1
ATOM 1489 O O . HIS A 1 177 ? -13.273 30.156 9.844 1 94.88 177 HIS A O 1
ATOM 1495 N N . LEU A 1 178 ? -11.938 31.672 10.859 1 94.5 178 LEU A N 1
ATOM 1496 C CA . LEU A 1 178 ? -13.062 32.5 11.258 1 94.5 178 LEU A CA 1
ATOM 1497 C C . LEU A 1 178 ? -13.281 33.656 10.266 1 94.5 178 LEU A C 1
ATOM 1499 O O . LEU A 1 178 ? -12.32 34.281 9.82 1 94.5 178 LEU A O 1
ATOM 1503 N N . PHE A 1 179 ? -14.57 33.906 9.961 1 95.25 179 PHE A N 1
ATOM 1504 C CA . PHE A 1 179 ? -14.93 34.969 9.055 1 95.25 179 PHE A CA 1
ATOM 1505 C C . PHE A 1 179 ? -15.906 35.938 9.719 1 95.25 179 PHE A C 1
ATOM 1507 O O . PHE A 1 179 ? -16.953 35.531 10.203 1 95.25 179 PHE A O 1
ATOM 1514 N N . LEU A 1 180 ? -15.531 37.188 9.805 1 94.44 180 LEU A N 1
ATOM 1515 C CA . LEU A 1 180 ? -16.422 38.25 10.211 1 94.44 180 LEU A CA 1
ATOM 1516 C C . LEU A 1 180 ? -16.906 39.031 8.992 1 94.44 180 LEU A C 1
ATOM 1518 O O . LEU A 1 180 ? -16.125 39.375 8.109 1 94.44 180 LEU A O 1
ATOM 1522 N N . PHE A 1 181 ? -18.188 39.312 8.961 1 94.12 181 PHE A N 1
ATOM 1523 C CA . PHE A 1 181 ? -18.75 39.906 7.754 1 94.12 181 PHE A CA 1
ATOM 1524 C C . PHE A 1 181 ? -19.859 40.875 8.094 1 94.12 181 PHE A C 1
ATOM 1526 O O . PHE A 1 181 ? -20.406 40.844 9.203 1 94.12 181 PHE A O 1
ATOM 1533 N N . HIS A 1 182 ? -20.094 41.812 7.129 1 92 182 HIS A N 1
ATOM 1534 C CA . HIS A 1 182 ? -21.219 42.75 7.246 1 92 182 HIS A CA 1
ATOM 1535 C C . HIS A 1 182 ? -21.75 43.156 5.871 1 92 182 HIS A C 1
ATOM 1537 O O . HIS A 1 182 ? -21.062 42.938 4.859 1 92 182 HIS A O 1
ATOM 1543 N N . SER A 1 183 ? -22.922 43.562 5.914 1 89.31 183 SER A N 1
ATOM 1544 C CA . SER A 1 183 ? -23.562 44.125 4.715 1 89.31 183 SER A CA 1
ATOM 1545 C C . SER A 1 183 ? -24.359 45.375 5.039 1 89.31 183 SER A C 1
ATOM 1547 O O . SER A 1 183 ? -24.953 45.469 6.105 1 89.31 183 SER A O 1
ATOM 1549 N N . ILE A 1 184 ? -24.266 46.25 4.066 1 83.31 184 ILE A N 1
ATOM 1550 C CA . ILE A 1 184 ? -25.016 47.5 4.207 1 83.31 184 ILE A CA 1
ATOM 1551 C C . ILE A 1 184 ? -26 47.625 3.055 1 83.31 184 ILE A C 1
ATOM 1553 O O . ILE A 1 184 ? -25.734 47.188 1.938 1 83.31 184 ILE A O 1
ATOM 1557 N N . TYR A 1 185 ? -27.141 48.281 3.402 1 77.38 185 TYR A N 1
ATOM 1558 C CA . TYR A 1 185 ? -28.109 48.562 2.354 1 77.38 185 TYR A CA 1
ATOM 1559 C C . TYR A 1 185 ? -27.594 49.656 1.399 1 77.38 185 TYR A C 1
ATOM 1561 O O . TYR A 1 185 ? -27 50.625 1.833 1 77.38 185 TYR A O 1
ATOM 1569 N N . ASP A 1 186 ? -27.453 49.469 0.07 1 68.38 186 ASP A N 1
ATOM 1570 C CA . ASP A 1 186 ? -27 50.5 -0.875 1 68.38 186 ASP A CA 1
ATOM 1571 C C . ASP A 1 186 ? -27.953 51.688 -0.88 1 68.38 186 ASP A C 1
ATOM 1573 O O . ASP A 1 186 ? -27.516 52.812 -0.68 1 68.38 186 ASP A O 1
ATOM 1577 N N . HIS A 1 187 ? -28.859 51.781 -1.962 1 60.44 187 HIS A N 1
ATOM 1578 C CA . HIS A 1 187 ? -29.781 52.906 -2.184 1 60.44 187 HIS A CA 1
ATOM 1579 C C . HIS A 1 187 ? -31.203 52.531 -1.773 1 60.44 187 HIS A C 1
ATOM 1581 O O . HIS A 1 187 ? -31.625 51.375 -1.949 1 60.44 187 HIS A O 1
ATOM 1587 N N . PHE A 1 188 ? -31.688 53.281 -0.722 1 53.78 188 PHE A N 1
ATOM 1588 C CA . PHE A 1 188 ? -33.062 53.094 -0.313 1 53.78 188 PHE A CA 1
ATOM 1589 C C . PHE A 1 188 ? -34 53.406 -1.472 1 53.78 188 PHE A C 1
ATOM 1591 O O . PHE A 1 188 ? -34.094 54.531 -1.942 1 53.78 188 PHE A O 1
ATOM 1598 N N . ASN A 1 189 ? -34.031 52.5 -2.438 1 51.12 189 ASN A N 1
ATOM 1599 C CA . ASN A 1 189 ? -35.156 52.844 -3.301 1 51.12 189 ASN A CA 1
ATOM 1600 C C . ASN A 1 189 ? -36.469 52.469 -2.656 1 51.12 189 ASN A C 1
ATOM 1602 O O . ASN A 1 189 ? -36.594 51.438 -1.988 1 51.12 189 ASN A O 1
ATOM 1606 N N . ARG A 1 190 ? -37.344 53.438 -2.586 1 52.81 190 ARG A N 1
ATOM 1607 C CA . ARG A 1 190 ? -38.688 53.344 -2.006 1 52.81 190 ARG A CA 1
ATOM 1608 C C . ARG A 1 190 ? -39.344 52.031 -2.328 1 52.81 190 ARG A C 1
ATOM 1610 O O . ARG A 1 190 ? -40.031 51.438 -1.484 1 52.81 190 ARG A O 1
ATOM 1617 N N . HIS A 1 191 ? -39.062 51.531 -3.492 1 51.62 191 HIS A N 1
ATOM 1618 C CA . HIS A 1 191 ? -39.75 50.312 -3.928 1 51.62 191 HIS A CA 1
ATOM 1619 C C . HIS A 1 191 ? -39.188 49.094 -3.188 1 51.62 191 HIS A C 1
ATOM 1621 O O . HIS A 1 191 ? -39.969 48.188 -2.844 1 51.62 191 HIS A O 1
ATOM 1627 N N . ASP A 1 192 ? -38 49.156 -2.859 1 54.22 192 ASP A N 1
ATOM 1628 C CA . ASP A 1 192 ? -37.375 48 -2.186 1 54.22 192 ASP A CA 1
ATOM 1629 C C . ASP A 1 192 ? -37.844 47.906 -0.731 1 54.22 192 ASP A C 1
ATOM 1631 O O . ASP A 1 192 ? -38.094 46.812 -0.217 1 54.22 192 ASP A O 1
ATOM 1635 N N . VAL A 1 193 ? -38.031 49.031 -0.321 1 54.88 193 VAL A N 1
ATOM 1636 C CA . VAL A 1 193 ? -38.5 49.125 1.051 1 54.88 193 VAL A CA 1
ATOM 1637 C C . VAL A 1 193 ? -39.938 48.594 1.132 1 54.88 193 VAL A C 1
ATOM 1639 O O . VAL A 1 193 ? -40.25 47.812 2.037 1 54.88 193 VAL A O 1
ATOM 1642 N N . ILE A 1 194 ? -40.719 49.062 0.207 1 55.5 194 ILE A N 1
ATOM 1643 C CA . ILE A 1 194 ? -42.125 48.594 0.191 1 55.5 194 ILE A CA 1
ATOM 1644 C C . ILE A 1 194 ? -42.156 47.094 0.001 1 55.5 194 ILE A C 1
ATOM 1646 O O . ILE A 1 194 ? -42.938 46.406 0.657 1 55.5 194 ILE A O 1
ATOM 1650 N N . TYR A 1 195 ? -41.344 46.594 -0.867 1 55.5 195 TYR A N 1
ATOM 1651 C CA . TYR A 1 195 ? -41.344 45.188 -1.141 1 55.5 195 TYR A CA 1
ATOM 1652 C C . TYR A 1 195 ? -40.906 44.406 0.089 1 55.5 195 TYR A C 1
ATOM 1654 O O . TYR A 1 195 ? -41.5 43.375 0.429 1 55.5 195 TYR A O 1
ATOM 1662 N N . GLN A 1 196 ? -40 44.844 0.747 1 57.5 196 GLN A N 1
ATOM 1663 C CA . GLN A 1 196 ? -39.531 44.156 1.943 1 57.5 196 GLN A CA 1
ATOM 1664 C C . GLN A 1 196 ? -40.562 44.25 3.066 1 57.5 196 GLN A C 1
ATOM 1666 O O . GLN A 1 196 ? -40.75 43.281 3.811 1 57.5 196 GLN A O 1
ATOM 1671 N N . MET A 1 197 ? -41.219 45.312 3.014 1 56.75 197 MET A N 1
ATOM 1672 C CA . MET A 1 197 ? -42.312 45.469 3.967 1 56.75 197 MET A CA 1
ATOM 1673 C C . MET A 1 197 ? -43.438 44.469 3.689 1 56.75 197 MET A C 1
ATOM 1675 O O . MET A 1 197 ? -44 43.906 4.617 1 56.75 197 MET A O 1
ATOM 1679 N N . TRP A 1 198 ? -43.625 44.469 2.434 1 55.69 198 TRP A N 1
ATOM 1680 C CA . TRP A 1 198 ? -44.625 43.5 2.029 1 55.69 198 TRP A CA 1
ATOM 1681 C C . TRP A 1 198 ? -44.219 42.062 2.389 1 55.69 198 TRP A C 1
ATOM 1683 O O . TRP A 1 198 ? -45 41.312 2.943 1 55.69 198 TRP A O 1
ATOM 1693 N N . LEU A 1 199 ? -42.969 41.719 2.166 1 59.06 199 LEU A N 1
ATOM 1694 C CA . LEU A 1 199 ? -42.469 40.406 2.494 1 59.06 199 LEU A CA 1
ATOM 1695 C C . LEU A 1 199 ? -42.531 40.156 3.998 1 59.06 199 LEU A C 1
ATOM 1697 O O . LEU A 1 199 ? -42.844 39.031 4.434 1 59.06 199 LEU A O 1
ATOM 1701 N N . HIS A 1 200 ? -42.281 41.094 4.746 1 54.84 200 HIS A N 1
ATOM 1702 C CA . HIS A 1 200 ? -42.312 41.031 6.203 1 54.84 200 HIS A CA 1
ATOM 1703 C C . HIS A 1 200 ? -43.75 40.75 6.691 1 54.84 200 HIS A C 1
ATOM 1705 O O . HIS A 1 200 ? -43.938 39.938 7.594 1 54.84 200 HIS A O 1
ATOM 1711 N N . ARG A 1 201 ? -44.594 41.5 6.09 1 56.31 201 ARG A N 1
ATOM 1712 C CA . ARG A 1 201 ? -46 41.312 6.43 1 56.31 201 ARG A CA 1
ATOM 1713 C C . ARG A 1 201 ? -46.469 39.875 6.117 1 56.31 201 ARG A C 1
ATOM 1715 O O . ARG A 1 201 ? -47.312 39.344 6.812 1 56.31 201 ARG A O 1
ATOM 1722 N N . MET A 1 202 ? -45.781 39.406 5.129 1 55.06 202 MET A N 1
ATOM 1723 C CA . MET A 1 202 ? -46.156 38.031 4.754 1 55.06 202 MET A CA 1
ATOM 1724 C C . MET A 1 202 ? -45.312 37 5.535 1 55.06 202 MET A C 1
ATOM 1726 O O . MET A 1 202 ? -45.5 35.812 5.352 1 55.06 202 MET A O 1
ATOM 1730 N N . GLY A 1 203 ? -44.438 37.438 6.43 1 52.16 203 GLY A N 1
ATOM 1731 C CA . GLY A 1 203 ? -43.625 36.562 7.254 1 52.16 203 GLY A CA 1
ATOM 1732 C C . GLY A 1 203 ? -42.469 35.938 6.496 1 52.16 203 GLY A C 1
ATOM 1733 O O . GLY A 1 203 ? -41.906 34.938 6.93 1 52.16 203 GLY A O 1
ATOM 1734 N N . LEU A 1 204 ? -42.25 36.281 5.32 1 53.47 204 LEU A N 1
ATOM 1735 C CA . LEU A 1 204 ? -41.312 35.594 4.438 1 53.47 204 LEU A CA 1
ATOM 1736 C C . LEU A 1 204 ? -40.031 36.438 4.27 1 53.47 204 LEU A C 1
ATOM 1738 O O . LEU A 1 204 ? -39.125 36.031 3.537 1 53.47 204 LEU A O 1
ATOM 1742 N N . ALA A 1 205 ? -39.906 37.531 4.797 1 53.22 205 ALA A N 1
ATOM 1743 C CA . ALA A 1 205 ? -38.969 38.562 4.426 1 53.22 205 ALA A CA 1
ATOM 1744 C C . ALA A 1 205 ? -37.531 38.094 4.664 1 53.22 205 ALA A C 1
ATOM 1746 O O . ALA A 1 205 ? -36.656 38.25 3.803 1 53.22 205 ALA A O 1
ATOM 1747 N N . SER A 1 206 ? -37.281 37.656 5.801 1 52.81 206 SER A N 1
ATOM 1748 C CA . SER A 1 206 ? -35.906 37.344 6.156 1 52.81 206 SER A CA 1
ATOM 1749 C C . SER A 1 206 ? -35.312 36.25 5.254 1 52.81 206 SER A C 1
ATOM 1751 O O . SER A 1 206 ? -34.188 36.375 4.773 1 52.81 206 SER A O 1
ATOM 1753 N N . MET A 1 207 ? -36.094 35.219 4.992 1 57.19 207 MET A N 1
ATOM 1754 C CA . MET A 1 207 ? -35.625 34.062 4.227 1 57.19 207 MET A CA 1
ATOM 1755 C C . MET A 1 207 ? -35.375 34.438 2.77 1 57.19 207 MET A C 1
ATOM 1757 O O . MET A 1 207 ? -34.406 34 2.174 1 57.19 207 MET A O 1
ATOM 1761 N N . ILE A 1 208 ? -36.188 35.281 2.305 1 53.72 208 ILE A N 1
ATOM 1762 C CA . ILE A 1 208 ? -36.094 35.562 0.876 1 53.72 208 ILE A CA 1
ATOM 1763 C C . ILE A 1 208 ? -34.969 36.562 0.613 1 53.72 208 ILE A C 1
ATOM 1765 O O . ILE A 1 208 ? -34.25 36.438 -0.373 1 53.72 208 ILE A O 1
ATOM 1769 N N . SER A 1 209 ? -34.719 37.469 1.574 1 60.09 209 SER A N 1
ATOM 1770 C CA . SER A 1 209 ? -33.781 38.531 1.3 1 60.09 209 SER A CA 1
ATOM 1771 C C . SER A 1 209 ? -32.344 38.062 1.51 1 60.09 209 SER A C 1
ATOM 1773 O O . SER A 1 209 ? -31.406 38.562 0.863 1 60.09 209 SER A O 1
ATOM 1775 N N . LEU A 1 210 ? -32.188 37.125 2.24 1 71.81 210 LEU A N 1
ATOM 1776 C CA . LEU A 1 210 ? -30.844 36.75 2.588 1 71.81 210 LEU A CA 1
ATOM 1777 C C . LEU A 1 210 ? -30.453 35.438 1.911 1 71.81 210 LEU A C 1
ATOM 1779 O O . LEU A 1 210 ? -29.266 35.219 1.648 1 71.81 210 LEU A O 1
ATOM 1783 N N . ASN A 1 211 ? -31.453 34.781 1.472 1 71.12 211 ASN A N 1
ATOM 1784 C CA . ASN A 1 211 ? -31.109 33.5 0.889 1 71.12 211 ASN A CA 1
ATOM 1785 C C . ASN A 1 211 ? -30.5 33.625 -0.496 1 71.12 211 ASN A C 1
ATOM 1787 O O . ASN A 1 211 ? -30.938 34.469 -1.288 1 71.12 211 ASN A O 1
ATOM 1791 N N . ASN A 1 212 ? -29.391 32.969 -0.759 1 75.44 212 ASN A N 1
ATOM 1792 C CA . ASN A 1 212 ? -28.672 32.844 -2.023 1 75.44 212 ASN A CA 1
ATOM 1793 C C . ASN A 1 212 ? -27.812 34.062 -2.303 1 75.44 212 ASN A C 1
ATOM 1795 O O . ASN A 1 212 ? -27.641 34.469 -3.457 1 75.44 212 ASN A O 1
ATOM 1799 N N . LEU A 1 213 ? -27.5 34.719 -1.181 1 86.62 213 LEU A N 1
ATOM 1800 C CA . LEU A 1 213 ? -26.5 35.75 -1.3 1 86.62 213 LEU A CA 1
ATOM 1801 C C . LEU A 1 213 ? -25.109 35.156 -1.477 1 86.62 213 LEU A C 1
ATOM 1803 O O . LEU A 1 213 ? -24.75 34.188 -0.803 1 86.62 213 LEU A O 1
ATOM 1807 N N . GLU A 1 214 ? -24.359 35.781 -2.408 1 91.12 214 GLU A N 1
ATOM 1808 C CA . GLU A 1 214 ? -22.969 35.375 -2.604 1 91.12 214 GLU A CA 1
ATOM 1809 C C . GLU A 1 214 ? -22.047 36 -1.561 1 91.12 214 GLU A C 1
ATOM 1811 O O . GLU A 1 214 ? -21.672 37.156 -1.684 1 91.12 214 GLU A O 1
ATOM 1816 N N . MET A 1 215 ? -21.625 35.219 -0.725 1 92.38 215 MET A N 1
ATOM 1817 C CA . MET A 1 215 ? -20.859 35.719 0.411 1 92.38 215 MET A CA 1
ATOM 1818 C C . MET A 1 215 ? -19.484 36.219 -0.033 1 92.38 215 MET A C 1
ATOM 1820 O O . MET A 1 215 ? -18.891 37.062 0.634 1 92.38 215 MET A O 1
ATOM 1824 N N . ARG A 1 216 ? -18.953 35.75 -1.136 1 90.25 216 ARG A N 1
ATOM 1825 C CA . ARG A 1 216 ? -17.656 36.188 -1.648 1 90.25 216 ARG A CA 1
ATOM 1826 C C . ARG A 1 216 ? -17.656 37.656 -1.956 1 90.25 216 ARG A C 1
ATOM 1828 O O . ARG A 1 216 ? -16.609 38.312 -1.936 1 90.25 216 ARG A O 1
ATOM 1835 N N . ARG A 1 217 ? -18.812 38.219 -2.178 1 91.12 217 ARG A N 1
ATOM 1836 C CA . ARG A 1 217 ? -18.938 39.625 -2.566 1 91.12 217 ARG A CA 1
ATOM 1837 C C . ARG A 1 217 ? -19.203 40.5 -1.353 1 91.12 217 ARG A C 1
ATOM 1839 O O . ARG A 1 217 ? -19.219 41.75 -1.463 1 91.12 217 ARG A O 1
ATOM 1846 N N . ILE A 1 218 ? -19.375 39.938 -0.273 1 90.88 218 ILE A N 1
ATOM 1847 C CA . ILE A 1 218 ? -19.656 40.656 0.961 1 90.88 218 ILE A CA 1
ATOM 1848 C C . ILE A 1 218 ? -18.359 40.969 1.683 1 90.88 218 ILE A C 1
ATOM 1850 O O . ILE A 1 218 ? -17.469 40.125 1.791 1 90.88 218 ILE A O 1
ATOM 1854 N N . PRO A 1 219 ? -18.297 42.281 2.111 1 90.12 219 PRO A N 1
ATOM 1855 C CA . PRO A 1 219 ? -17.094 42.594 2.904 1 90.12 219 PRO A CA 1
ATOM 1856 C C . PRO A 1 219 ? -16.922 41.656 4.094 1 90.12 219 PRO A C 1
ATOM 1858 O O . PRO A 1 219 ? -17.875 41.375 4.812 1 90.12 219 PRO A O 1
ATOM 1861 N N . HIS A 1 220 ? -15.742 41.125 4.238 1 91.31 220 HIS A N 1
ATOM 1862 C CA . HIS A 1 220 ? -15.461 40.188 5.316 1 91.31 220 HIS A CA 1
ATOM 1863 C C . HIS A 1 220 ? -14 40.25 5.75 1 91.31 220 HIS A C 1
ATOM 1865 O O . HIS A 1 220 ? -13.172 40.844 5.047 1 91.31 220 HIS A O 1
ATOM 1871 N N . LYS A 1 221 ? -13.773 39.812 6.949 1 87.69 221 LYS A N 1
ATOM 1872 C CA . LYS A 1 221 ? -12.43 39.656 7.492 1 87.69 221 LYS A CA 1
ATOM 1873 C C . LYS A 1 221 ? -12.195 38.219 7.953 1 87.69 221 LYS A C 1
ATOM 1875 O O . LYS A 1 221 ? -13 37.656 8.695 1 87.69 221 LYS A O 1
ATOM 1880 N N . LYS A 1 222 ? -11.055 37.688 7.461 1 88.69 222 LYS A N 1
ATOM 1881 C CA . LYS A 1 222 ? -10.672 36.344 7.875 1 88.69 222 LYS A CA 1
ATOM 1882 C C . LYS A 1 222 ? -9.68 36.375 9.031 1 88.69 222 LYS A C 1
ATOM 1884 O O . LYS A 1 222 ? -8.711 37.125 9 1 88.69 222 LYS A O 1
ATOM 1889 N N . ILE A 1 223 ? -9.906 35.5 10.008 1 86.44 223 ILE A N 1
ATOM 1890 C CA . ILE A 1 223 ? -9.023 35.406 11.164 1 86.44 223 ILE A CA 1
ATOM 1891 C C . ILE A 1 223 ? -8.766 33.938 11.492 1 86.44 223 ILE A C 1
ATOM 1893 O O . ILE A 1 223 ? -9.695 33.125 11.484 1 86.44 223 ILE A O 1
ATOM 1897 N N . LEU A 1 224 ? -7.535 33.625 11.695 1 89.19 224 LEU A N 1
ATOM 1898 C CA . LEU A 1 224 ? -7.168 32.281 12.141 1 89.19 224 LEU A CA 1
ATOM 1899 C C . LEU A 1 224 ? -6.973 32.25 13.648 1 89.19 224 LEU A C 1
ATOM 1901 O O . LEU A 1 224 ? -6.27 33.094 14.211 1 89.19 224 LEU A O 1
ATOM 1905 N N . LEU A 1 225 ? -7.734 31.219 14.266 1 88.69 225 LEU A N 1
ATOM 1906 C CA . LEU A 1 225 ? -7.664 31.156 15.727 1 88.69 225 LEU A CA 1
ATOM 1907 C C . LEU A 1 225 ? -7.723 29.719 16.203 1 88.69 225 LEU A C 1
ATOM 1909 O O . LEU A 1 225 ? -8.289 28.844 15.523 1 88.69 225 LEU A O 1
ATOM 1913 N N . GLN A 1 226 ? -7.039 29.516 17.281 1 89.62 226 GLN A N 1
ATOM 1914 C CA . GLN A 1 226 ? -7.375 28.359 18.109 1 89.62 226 GLN A CA 1
ATOM 1915 C C . GLN A 1 226 ? -8.375 28.75 19.203 1 89.62 226 GLN A C 1
ATOM 1917 O O . GLN A 1 226 ? -8 29.359 20.203 1 89.62 226 GLN A O 1
ATOM 1922 N N . LEU A 1 227 ? -9.617 28.344 19.031 1 89.62 227 LEU A N 1
ATOM 1923 C CA . LEU A 1 227 ? -10.688 28.828 19.875 1 89.62 227 LEU A CA 1
ATOM 1924 C C . LEU A 1 227 ? -10.695 28.094 21.219 1 89.62 227 LEU A C 1
ATOM 1926 O O . LEU A 1 227 ? -11.125 28.641 22.234 1 89.62 227 LEU A O 1
ATOM 1930 N N . ILE A 1 228 ? -10.32 26.875 21.125 1 87.5 228 ILE A N 1
ATOM 1931 C CA . ILE A 1 228 ? -10.219 26.094 22.359 1 87.5 228 ILE A CA 1
ATOM 1932 C C . ILE A 1 228 ? -8.758 25.766 22.641 1 87.5 228 ILE A C 1
ATOM 1934 O O . ILE A 1 228 ? -8.117 25.031 21.875 1 87.5 228 ILE A O 1
ATOM 1938 N N . LYS A 1 229 ? -8.266 26.328 23.688 1 81.75 229 LYS A N 1
ATOM 1939 C CA . LYS A 1 229 ? -6.867 26.109 24.031 1 81.75 229 LYS A CA 1
ATOM 1940 C C . LYS A 1 229 ? -6.727 25 25.062 1 81.75 229 LYS A C 1
ATOM 1942 O O . LYS A 1 229 ? -7.707 24.609 25.703 1 81.75 229 LYS A O 1
ATOM 1947 N N . GLY A 1 230 ? -5.512 24.5 25.156 1 73.25 230 GLY A N 1
ATOM 1948 C CA . GLY A 1 230 ? -5.246 23.406 26.094 1 73.25 230 GLY A CA 1
ATOM 1949 C C . GLY A 1 230 ? -5.43 23.812 27.547 1 73.25 230 GLY A C 1
ATOM 1950 O O . GLY A 1 230 ? -5.25 24.984 27.891 1 73.25 230 GLY A O 1
ATOM 1951 N N . SER A 1 231 ? -6.023 22.891 28.344 1 60.88 231 SER A N 1
ATOM 1952 C CA . SER A 1 231 ? -6.422 23.109 29.719 1 60.88 231 SER A CA 1
ATOM 1953 C C . SER A 1 231 ? -5.203 23.281 30.625 1 60.88 231 SER A C 1
ATOM 1955 O O . SER A 1 231 ? -5.316 23.812 31.734 1 60.88 231 SER A O 1
ATOM 1957 N N . LEU A 1 232 ? -4.133 22.672 30.219 1 56.88 232 LEU A N 1
ATOM 1958 C CA . LEU A 1 232 ? -3.018 22.734 31.156 1 56.88 232 LEU A CA 1
ATOM 1959 C C . LEU A 1 232 ? -2.547 24.156 31.359 1 56.88 232 LEU A C 1
ATOM 1961 O O . LEU A 1 232 ? -1.48 24.391 31.922 1 56.88 232 LEU A O 1
ATOM 1965 N N . TYR A 1 233 ? -3.361 25.125 30.734 1 54.31 233 TYR A N 1
ATOM 1966 C CA . TYR A 1 233 ? -2.98 26.531 30.75 1 54.31 233 TYR A CA 1
ATOM 1967 C C . TYR A 1 233 ? -3.018 27.078 32.188 1 54.31 233 TYR A C 1
ATOM 1969 O O . TYR A 1 233 ? -4.094 27.297 32.75 1 54.31 233 TYR A O 1
ATOM 1977 N N . THR A 1 234 ? -1.972 26.641 33 1 58.12 234 THR A N 1
ATOM 1978 C CA . THR A 1 234 ? -1.944 27.062 34.406 1 58.12 234 THR A CA 1
ATOM 1979 C C . THR A 1 234 ? -1.46 28.5 34.531 1 58.12 234 THR A C 1
ATOM 1981 O O . THR A 1 234 ? -0.573 28.922 33.781 1 58.12 234 THR A O 1
ATOM 1984 N N . ASP A 1 235 ? -2.326 29.344 35.031 1 62.5 235 ASP A N 1
ATOM 1985 C CA . ASP A 1 235 ? -1.93 30.688 35.438 1 62.5 235 ASP A CA 1
ATOM 1986 C C . ASP A 1 235 ? -0.673 30.641 36.312 1 62.5 235 ASP A C 1
ATOM 1988 O O . ASP A 1 235 ? -0.604 29.875 37.281 1 62.5 235 ASP A O 1
ATOM 1992 N N . LEU A 1 236 ? 0.358 31.141 35.656 1 69.25 236 LEU A N 1
ATOM 1993 C CA . LEU A 1 236 ? 1.574 31.281 36.469 1 69.25 236 LEU A CA 1
ATOM 1994 C C . LEU A 1 236 ? 1.303 32.062 37.75 1 69.25 236 LEU A C 1
ATOM 1996 O O . LEU A 1 236 ? 0.768 33.156 37.688 1 69.25 236 LEU A O 1
ATOM 2000 N N . LYS A 1 237 ? 1.514 31.375 38.938 1 72.81 237 LYS A N 1
ATOM 2001 C CA . LYS A 1 237 ? 1.526 32.125 40.188 1 72.81 237 LYS A CA 1
ATOM 2002 C C . LYS A 1 237 ? 2.771 33 40.281 1 72.81 237 LYS A C 1
ATOM 2004 O O . LYS A 1 237 ? 3.893 32.5 40.344 1 72.81 237 LYS A O 1
ATOM 2009 N N . ILE A 1 238 ? 2.506 34.281 40.062 1 76.81 238 ILE A N 1
ATOM 2010 C CA . ILE A 1 238 ? 3.631 35.188 40.125 1 76.81 238 ILE A CA 1
ATOM 2011 C C . ILE A 1 238 ? 4.129 35.312 41.562 1 76.81 238 ILE A C 1
ATOM 2013 O O . ILE A 1 238 ? 3.41 35.812 42.438 1 76.81 238 ILE A O 1
ATOM 2017 N N . THR A 1 239 ? 5.242 34.719 41.781 1 79.75 239 THR A N 1
ATOM 2018 C CA . THR A 1 239 ? 5.891 34.812 43.094 1 79.75 239 THR A CA 1
ATOM 2019 C C . THR A 1 239 ? 6.949 35.906 43.125 1 79.75 239 THR A C 1
ATOM 2021 O O . THR A 1 239 ? 7.27 36.469 42.062 1 79.75 239 THR A O 1
ATOM 2024 N N . GLU A 1 240 ? 7.422 36.219 44.188 1 83.62 240 GLU A N 1
ATOM 2025 C CA . GLU A 1 240 ? 8.359 37.312 44.375 1 83.62 240 GLU A CA 1
ATOM 2026 C C . GLU A 1 240 ? 9.656 37.062 43.625 1 83.62 240 GLU A C 1
ATOM 2028 O O . GLU A 1 240 ? 10.352 38.031 43.25 1 83.62 240 GLU A O 1
ATOM 2033 N N . ASP A 1 241 ? 9.961 35.906 43.375 1 88.56 241 ASP A N 1
ATOM 2034 C CA . ASP A 1 241 ? 11.234 35.594 42.75 1 88.56 241 ASP A CA 1
ATOM 2035 C C . ASP A 1 241 ? 11.148 35.719 41.219 1 88.56 241 ASP A C 1
ATOM 2037 O O . ASP A 1 241 ? 12.172 35.688 40.531 1 88.56 241 ASP A O 1
ATOM 2041 N N . ILE A 1 242 ? 10.039 35.938 40.781 1 92.62 242 ILE A N 1
ATOM 2042 C CA . ILE A 1 242 ? 9.852 36.031 39.312 1 92.62 242 ILE A CA 1
ATOM 2043 C C . ILE A 1 242 ? 10.141 37.469 38.844 1 92.62 242 ILE A C 1
ATOM 2045 O O . ILE A 1 242 ? 9.594 38.406 39.375 1 92.62 242 ILE A O 1
ATOM 2049 N N . LYS A 1 243 ? 11.016 37.531 37.906 1 93.31 243 LYS A N 1
ATOM 2050 C CA . LYS A 1 243 ? 11.344 38.781 37.25 1 93.31 243 LYS A CA 1
ATOM 2051 C C . LYS A 1 243 ? 10.906 38.781 35.781 1 93.31 243 LYS A C 1
ATOM 2053 O O . LYS A 1 243 ? 10.766 37.688 35.188 1 93.31 243 LYS A O 1
ATOM 2058 N N . ILE A 1 244 ? 10.695 39.969 35.281 1 94.31 244 ILE A N 1
ATOM 2059 C CA . ILE A 1 244 ? 10.227 40.094 33.906 1 94.31 244 ILE A CA 1
ATOM 2060 C C . ILE A 1 244 ? 11.219 40.906 33.094 1 94.31 244 ILE A C 1
ATOM 2062 O O . ILE A 1 244 ? 11.711 41.938 33.562 1 94.31 244 ILE A O 1
ATOM 2066 N N . PHE A 1 245 ? 11.57 40.375 31.969 1 92.88 245 PHE A N 1
ATOM 2067 C CA . PHE A 1 245 ? 12.258 41.219 31 1 92.88 245 PHE A CA 1
ATOM 2068 C C . PHE A 1 245 ? 11.586 41.125 29.641 1 92.88 245 PHE A C 1
ATOM 2070 O O . PHE A 1 245 ? 10.867 40.156 29.359 1 92.88 245 PHE A O 1
ATOM 2077 N N . SER A 1 246 ? 11.805 42.156 28.828 1 94.25 246 SER A N 1
ATOM 2078 C CA . SER A 1 246 ? 11.117 42.25 27.547 1 94.25 246 SER A CA 1
ATOM 2079 C C . SER A 1 246 ? 12.109 42.312 26.391 1 94.25 246 SER A C 1
ATOM 2081 O O . SER A 1 246 ? 13.227 42.812 26.547 1 94.25 246 SER A O 1
ATOM 2083 N N . ILE A 1 247 ? 11.789 41.719 25.359 1 94.19 247 ILE A N 1
ATOM 2084 C CA . ILE A 1 247 ? 12.516 41.781 24.094 1 94.19 247 ILE A CA 1
ATOM 2085 C C . ILE A 1 247 ? 11.625 42.406 23.016 1 94.19 247 ILE A C 1
ATOM 2087 O O . ILE A 1 247 ? 10.508 41.938 22.781 1 94.19 247 ILE A O 1
ATOM 2091 N N . HIS A 1 248 ? 12.156 43.469 22.359 1 94.75 248 HIS A N 1
ATOM 2092 C CA . HIS A 1 248 ? 11.328 44.156 21.391 1 94.75 248 HIS A CA 1
ATOM 2093 C C . HIS A 1 248 ? 12.117 44.469 20.125 1 94.75 248 HIS A C 1
ATOM 2095 O O . HIS A 1 248 ? 13.352 44.562 20.156 1 94.75 248 HIS A O 1
ATOM 2101 N N . VAL A 1 249 ? 11.344 44.625 19.109 1 95.06 249 VAL A N 1
ATOM 2102 C CA . VAL A 1 249 ? 11.883 45.406 18 1 95.06 249 VAL A CA 1
ATOM 2103 C C . VAL A 1 249 ? 11.789 46.906 18.328 1 95.06 249 VAL A C 1
ATOM 2105 O O . VAL A 1 249 ? 11.109 47.281 19.281 1 95.06 249 VAL A O 1
ATOM 2108 N N . HIS A 1 250 ? 12.562 47.656 17.562 1 93.38 250 HIS A N 1
ATOM 2109 C CA . HIS A 1 250 ? 12.617 49.094 17.891 1 93.38 250 HIS A CA 1
ATOM 2110 C C . HIS A 1 250 ? 12.297 49.938 16.672 1 93.38 250 HIS A C 1
ATOM 2112 O O . HIS A 1 250 ? 13.102 50.031 15.742 1 93.38 250 HIS A O 1
ATOM 2118 N N . LYS A 1 251 ? 11.18 50.562 16.766 1 94.06 251 LYS A N 1
ATOM 2119 C CA . LYS A 1 251 ? 10.773 51.594 15.789 1 94.06 251 LYS A CA 1
ATOM 2120 C C . LYS A 1 251 ? 10.812 51.031 14.367 1 94.06 251 LYS A C 1
ATOM 2122 O O . LYS A 1 251 ? 11.414 51.625 13.477 1 94.06 251 LYS A O 1
ATOM 2127 N N . VAL A 1 252 ? 10.242 49.938 14.242 1 95.06 252 VAL A N 1
ATOM 2128 C CA . VAL A 1 252 ? 10.117 49.344 12.906 1 95.06 252 VAL A CA 1
ATOM 2129 C C . VAL A 1 252 ? 8.898 49.969 12.195 1 95.06 252 VAL A C 1
ATOM 2131 O O . VAL A 1 252 ? 7.777 49.875 12.695 1 95.06 252 VAL A O 1
ATOM 2134 N N . GLU A 1 253 ? 9.141 50.594 11.109 1 94.81 253 GLU A N 1
ATOM 2135 C CA . GLU A 1 253 ? 8.008 51.031 10.305 1 94.81 253 GLU A CA 1
ATOM 2136 C C . GLU A 1 253 ? 7.391 49.875 9.516 1 94.81 253 GLU A C 1
ATOM 2138 O O . GLU A 1 253 ? 8.016 49.344 8.609 1 94.81 253 GLU A O 1
ATOM 2143 N N . ILE A 1 254 ? 6.199 49.562 9.867 1 92.19 254 ILE A N 1
ATOM 2144 C CA . ILE A 1 254 ? 5.527 48.469 9.172 1 92.19 254 ILE A CA 1
ATOM 2145 C C . ILE A 1 254 ? 5.328 48.844 7.703 1 92.19 254 ILE A C 1
ATOM 2147 O O . ILE A 1 254 ? 4.668 49.844 7.391 1 92.19 254 ILE A O 1
ATOM 2151 N N . PRO A 1 255 ? 5.887 48.062 6.859 1 91.25 255 PRO A N 1
ATOM 2152 C CA . PRO A 1 255 ? 5.762 48.406 5.438 1 91.25 255 PRO A CA 1
ATOM 2153 C C . PRO A 1 255 ? 4.312 48.375 4.949 1 91.25 255 PRO A C 1
ATOM 2155 O O . PRO A 1 255 ? 3.523 47.531 5.418 1 91.25 255 PRO A O 1
ATOM 2158 N N . ALA A 1 256 ? 4.012 49.156 3.932 1 89.81 256 ALA A N 1
ATOM 2159 C CA . ALA A 1 256 ? 2.672 49.219 3.354 1 89.81 256 ALA A CA 1
ATOM 2160 C C . ALA A 1 256 ? 2.49 48.156 2.271 1 89.81 256 ALA A C 1
ATOM 2162 O O . ALA A 1 256 ? 2.098 48.469 1.145 1 89.81 256 ALA A O 1
ATOM 2163 N N . VAL A 1 257 ? 2.805 47.062 2.643 1 87.31 257 VAL A N 1
ATOM 2164 C CA . VAL A 1 257 ? 2.574 45.875 1.822 1 87.31 257 VAL A CA 1
ATOM 2165 C C . VAL A 1 257 ? 1.871 44.812 2.65 1 87.31 257 VAL A C 1
ATOM 2167 O O . VAL A 1 257 ? 1.928 44.812 3.883 1 87.31 257 VAL A O 1
ATOM 2170 N N . GLU A 1 258 ? 1.131 43.969 2.08 1 81.44 258 GLU A N 1
ATOM 2171 C CA . GLU A 1 258 ? 0.251 43.031 2.752 1 81.44 258 GLU A CA 1
ATOM 2172 C C . GLU A 1 258 ? 1.029 42.156 3.73 1 81.44 258 GLU A C 1
ATOM 2174 O O . GLU A 1 258 ? 0.611 41.969 4.875 1 81.44 258 GLU A O 1
ATOM 2179 N N . THR A 1 259 ? 2.188 41.562 3.273 1 81.62 259 THR A N 1
ATOM 2180 C CA . THR A 1 259 ? 2.924 40.594 4.098 1 81.62 259 THR A CA 1
ATOM 2181 C C . THR A 1 259 ? 4.395 41 4.195 1 81.62 259 THR A C 1
ATOM 2183 O O . THR A 1 259 ? 5.047 41.25 3.18 1 81.62 259 THR A O 1
ATOM 2186 N N . THR A 1 260 ? 4.926 41.125 5.418 1 86.19 260 THR A N 1
ATOM 2187 C CA . THR A 1 260 ? 6.34 41.375 5.668 1 86.19 260 THR A CA 1
ATOM 2188 C C . THR A 1 260 ? 6.848 40.531 6.824 1 86.19 260 THR A C 1
ATOM 2190 O O . THR A 1 260 ? 6.207 40.438 7.871 1 86.19 260 THR A O 1
ATOM 2193 N N . TYR A 1 261 ? 7.941 39.875 6.59 1 86.38 261 TYR A N 1
ATOM 2194 C CA . TYR A 1 261 ? 8.68 39.25 7.68 1 86.38 261 TYR A CA 1
ATOM 2195 C C . TYR A 1 261 ? 9.891 40.094 8.07 1 86.38 261 TYR A C 1
ATOM 2197 O O . TYR A 1 261 ? 10.734 40.406 7.23 1 86.38 261 TYR A O 1
ATOM 2205 N N . TRP A 1 262 ? 9.961 40.469 9.305 1 91.38 262 TRP A N 1
ATOM 2206 C CA . TRP A 1 262 ? 11.039 41.281 9.812 1 91.38 262 TRP A CA 1
ATOM 2207 C C . TRP A 1 262 ? 11.898 40.531 10.805 1 91.38 262 TRP A C 1
ATOM 2209 O O . TRP A 1 262 ? 11.383 39.812 11.68 1 91.38 262 TRP A O 1
ATOM 2219 N N . CYS A 1 263 ? 13.188 40.656 10.609 1 92.19 263 CYS A N 1
ATOM 2220 C CA . CYS A 1 263 ? 14.125 40 11.508 1 92.19 263 CYS A CA 1
ATOM 2221 C C . CYS A 1 263 ? 15.047 41 12.18 1 92.19 263 CYS A C 1
ATOM 2223 O O . CYS A 1 263 ? 15.547 41.938 11.531 1 92.19 263 CYS A O 1
ATOM 2225 N N . LYS A 1 264 ? 15.219 40.781 13.477 1 93.56 264 LYS A N 1
ATOM 2226 C CA . LYS A 1 264 ? 16.141 41.625 14.242 1 93.56 264 LYS A CA 1
ATOM 2227 C C . LYS A 1 264 ? 16.969 40.781 15.203 1 93.56 264 LYS A C 1
ATOM 2229 O O . LYS A 1 264 ? 16.438 39.938 15.93 1 93.56 264 LYS A O 1
ATOM 2234 N N . THR A 1 265 ? 18.234 41.062 15.195 1 93.44 265 THR A N 1
ATOM 2235 C CA . THR A 1 265 ? 19.109 40.438 16.172 1 93.44 265 THR A CA 1
ATOM 2236 C C . THR A 1 265 ? 19.031 41.156 17.516 1 93.44 265 THR A C 1
ATOM 2238 O O . THR A 1 265 ? 19 42.406 17.562 1 93.44 265 THR A O 1
ATOM 2241 N N . ILE A 1 266 ? 19.016 40.375 18.547 1 92 266 ILE A N 1
ATOM 2242 C CA . ILE A 1 266 ? 18.906 40.938 19.891 1 92 266 ILE A CA 1
ATOM 2243 C C . ILE A 1 266 ? 19.953 40.312 20.812 1 92 266 ILE A C 1
ATOM 2245 O O . ILE A 1 266 ? 20.297 39.156 20.656 1 92 266 ILE A O 1
ATOM 2249 N N . GLU A 1 267 ? 20.406 41.219 21.688 1 90 267 GLU A N 1
ATOM 2250 C CA . GLU A 1 267 ? 21.219 40.719 22.797 1 90 267 GLU A CA 1
ATOM 2251 C C . GLU A 1 267 ? 20.375 40.438 24.031 1 90 267 GLU A C 1
ATOM 2253 O O . GLU A 1 267 ? 19.703 41.344 24.562 1 90 267 GLU A O 1
ATOM 2258 N N . LEU A 1 268 ? 20.469 39.219 24.484 1 91.31 268 LEU A N 1
ATOM 2259 C CA . LEU A 1 268 ? 19.719 38.906 25.688 1 91.31 268 LEU A CA 1
ATOM 2260 C C . LEU A 1 268 ? 20.406 39.5 26.922 1 91.31 268 LEU A C 1
ATOM 2262 O O . LEU A 1 268 ? 21.625 39.688 26.938 1 91.31 268 LEU A O 1
ATOM 2266 N N . PRO A 1 269 ? 19.578 39.812 27.906 1 90.5 269 PRO A N 1
ATOM 2267 C CA . PRO A 1 269 ? 20.188 40.312 29.141 1 90.5 269 PRO A CA 1
ATOM 2268 C C . PRO A 1 269 ? 21.172 39.312 29.766 1 90.5 269 PRO A C 1
ATOM 2270 O O . PRO A 1 269 ? 20.984 38.094 29.672 1 90.5 269 PRO A O 1
ATOM 2273 N N . TYR A 1 270 ? 22.141 39.938 30.375 1 90.19 270 TYR A N 1
ATOM 2274 C CA . TYR A 1 270 ? 23.141 39.094 31.031 1 90.19 270 TYR A CA 1
ATOM 2275 C C . TYR A 1 270 ? 22.703 38.75 32.438 1 90.19 270 TYR A C 1
ATOM 2277 O O . TYR A 1 270 ? 22.328 39.656 33.219 1 90.19 270 TYR A O 1
ATOM 2285 N N . PHE A 1 271 ? 22.766 37.469 32.719 1 91.12 271 PHE A N 1
ATOM 2286 C CA . PHE A 1 271 ? 22.5 37 34.094 1 91.12 271 PHE A CA 1
ATOM 2287 C C . PHE A 1 271 ? 23.703 36.25 34.625 1 91.12 271 PHE A C 1
ATOM 2289 O O . PHE A 1 271 ? 24.109 35.219 34.094 1 91.12 271 PHE A O 1
ATOM 2296 N N . SER A 1 272 ? 24.219 36.688 35.781 1 91.25 272 SER A N 1
ATOM 2297 C CA . SER A 1 272 ? 25.391 36.062 36.375 1 91.25 272 SER A CA 1
ATOM 2298 C C . SER A 1 272 ? 25.031 34.656 36.906 1 91.25 272 SER A C 1
ATOM 2300 O O . SER A 1 272 ? 25.859 33.75 36.844 1 91.25 272 SER A O 1
ATOM 2302 N N . GLU A 1 273 ? 23.812 34.562 37.438 1 93.12 273 GLU A N 1
ATOM 2303 C CA . GLU A 1 273 ? 23.344 33.281 37.938 1 93.12 273 GLU A CA 1
ATOM 2304 C C . GLU A 1 273 ? 22.391 32.625 36.938 1 93.12 273 GLU A C 1
ATOM 2306 O O . GLU A 1 273 ? 21.688 33.312 36.188 1 93.12 273 GLU A O 1
ATOM 2311 N N . PRO A 1 274 ? 22.438 31.312 37.062 1 93.81 274 PRO A N 1
ATOM 2312 C CA . PRO A 1 274 ? 21.484 30.625 36.188 1 93.81 274 PRO A CA 1
ATOM 2313 C C . PRO A 1 274 ? 20.031 30.969 36.5 1 93.81 274 PRO A C 1
ATOM 2315 O O . PRO A 1 274 ? 19.672 31.109 37.688 1 93.81 274 PRO A O 1
ATOM 2318 N N . GLN A 1 275 ? 19.25 31.141 35.438 1 95.06 275 GLN A N 1
ATOM 2319 C CA . GLN A 1 275 ? 17.812 31.391 35.531 1 95.06 275 GLN A CA 1
ATOM 2320 C C . GLN A 1 275 ? 17.031 30.438 34.625 1 95.06 275 GLN A C 1
ATOM 2322 O O . GLN A 1 275 ? 17.594 29.781 33.75 1 95.06 275 GLN A O 1
ATOM 2327 N N . HIS A 1 276 ? 15.75 30.312 35 1 95.38 276 HIS A N 1
ATOM 2328 C CA . HIS A 1 276 ? 14.812 29.609 34.125 1 95.38 276 HIS A CA 1
ATOM 2329 C C . HIS A 1 276 ? 13.742 30.562 33.594 1 95.38 276 HIS A C 1
ATOM 2331 O O . HIS A 1 276 ? 13.125 31.297 34.375 1 95.38 276 HIS A O 1
ATOM 2337 N N . ILE A 1 277 ? 13.578 30.562 32.281 1 94.56 277 ILE A N 1
ATOM 2338 C CA . ILE A 1 277 ? 12.352 31.141 31.75 1 94.56 277 ILE A CA 1
ATOM 2339 C C . ILE A 1 277 ? 11.172 30.219 32.062 1 94.56 277 ILE A C 1
ATOM 2341 O O . ILE A 1 277 ? 11.195 29.031 31.734 1 94.56 277 ILE A O 1
ATOM 2345 N N . VAL A 1 278 ? 10.102 30.781 32.625 1 93.88 278 VAL A N 1
ATOM 2346 C CA . VAL A 1 278 ? 9.016 29.906 33.062 1 93.88 278 VAL A CA 1
ATOM 2347 C C . VAL A 1 278 ? 7.719 30.328 32.375 1 93.88 278 VAL A C 1
ATOM 2349 O O . VAL A 1 278 ? 6.695 29.641 32.5 1 93.88 278 VAL A O 1
ATOM 2352 N N . ARG A 1 279 ? 7.781 31.422 31.656 1 92.5 279 ARG A N 1
ATOM 2353 C CA . ARG A 1 279 ? 6.629 31.891 30.891 1 92.5 279 ARG A CA 1
ATOM 2354 C C . ARG A 1 279 ? 7.043 32.969 29.875 1 92.5 279 ARG A C 1
ATOM 2356 O O . ARG A 1 279 ? 8 33.688 30.094 1 92.5 279 ARG A O 1
ATOM 2363 N N . TYR A 1 280 ? 6.363 33 28.812 1 91.56 280 TYR A N 1
ATOM 2364 C CA . TYR A 1 280 ? 6.465 34.156 27.922 1 91.56 280 TYR A CA 1
ATOM 2365 C C . TYR A 1 280 ? 5.086 34.594 27.469 1 91.56 280 TYR A C 1
ATOM 2367 O O . TYR A 1 280 ? 4.121 33.844 27.516 1 91.56 280 TYR A O 1
ATOM 2375 N N . GLU A 1 281 ? 4.93 35.812 27.094 1 90.19 281 GLU A N 1
ATOM 2376 C CA . GLU A 1 281 ? 3.715 36.375 26.516 1 90.19 281 GLU A CA 1
ATOM 2377 C C . GLU A 1 281 ? 4.043 37.5 25.547 1 90.19 281 GLU A C 1
ATOM 2379 O O . GLU A 1 281 ? 5.172 38 25.5 1 90.19 281 GLU A O 1
ATOM 2384 N N . ASN A 1 282 ? 3.045 37.875 24.781 1 89 282 ASN A N 1
ATOM 2385 C CA . ASN A 1 282 ? 3.252 38.938 23.812 1 89 282 ASN A CA 1
ATOM 2386 C C . ASN A 1 282 ? 3.307 40.312 24.484 1 89 282 ASN A C 1
ATOM 2388 O O . ASN A 1 282 ? 2.697 40.531 25.531 1 89 282 ASN A O 1
ATOM 2392 N N . ASP A 1 283 ? 4.066 41.125 23.922 1 93 283 ASP A N 1
ATOM 2393 C CA . ASP A 1 283 ? 4.105 42.531 24.266 1 93 283 ASP A CA 1
ATOM 2394 C C . ASP A 1 283 ? 3.92 43.406 23.031 1 93 283 ASP A C 1
ATOM 2396 O O . ASP A 1 283 ? 4.898 43.844 22.422 1 93 283 ASP A O 1
ATOM 2400 N N . ILE A 1 284 ? 2.646 43.625 22.719 1 90.69 284 ILE A N 1
ATOM 2401 C CA . ILE A 1 284 ? 2.305 44.344 21.484 1 90.69 284 ILE A CA 1
ATOM 2402 C C . ILE A 1 284 ? 1.637 45.656 21.812 1 90.69 284 ILE A C 1
ATOM 2404 O O . ILE A 1 284 ? 0.58 45.688 22.438 1 90.69 284 ILE A O 1
ATOM 2408 N N . PRO A 1 285 ? 2.258 46.719 21.359 1 89.38 285 PRO A N 1
ATOM 2409 C CA . PRO A 1 285 ? 1.624 48.031 21.594 1 89.38 285 PRO A CA 1
ATOM 2410 C C . PRO A 1 285 ? 0.307 48.188 20.828 1 89.38 285 PRO A C 1
ATOM 2412 O O . PRO A 1 285 ? 0.08 47.5 19.828 1 89.38 285 PRO A O 1
ATOM 2415 N N . GLU A 1 286 ? -0.486 49.062 21.312 1 83.81 286 GLU A N 1
ATOM 2416 C CA . GLU A 1 286 ? -1.812 49.312 20.75 1 83.81 286 GLU A CA 1
ATOM 2417 C C . GLU A 1 286 ? -1.725 49.656 19.266 1 83.81 286 GLU A C 1
ATOM 2419 O O . GLU A 1 286 ? -2.545 49.188 18.469 1 83.81 286 GLU A O 1
ATOM 2424 N N . ALA A 1 287 ? -0.745 50.406 18.938 1 82.75 287 ALA A N 1
ATOM 2425 C CA . ALA A 1 287 ? -0.612 50.906 17.562 1 82.75 287 ALA A CA 1
ATOM 2426 C C . ALA A 1 287 ? -0.377 49.75 16.594 1 82.75 287 ALA A C 1
ATOM 2428 O O . ALA A 1 287 ? -0.723 49.844 15.406 1 82.75 287 ALA A O 1
ATOM 2429 N N . SER A 1 288 ? 0.189 48.719 17.125 1 88.12 288 SER A N 1
ATOM 2430 C CA . SER A 1 288 ? 0.587 47.625 16.25 1 88.12 288 SER A CA 1
ATOM 2431 C C . SER A 1 288 ? -0.412 46.469 16.297 1 88.12 288 SER A C 1
ATOM 2433 O O . SER A 1 288 ? -0.292 45.5 15.547 1 88.12 288 SER A O 1
ATOM 2435 N N . GLN A 1 289 ? -1.372 46.656 17.109 1 83 289 GLN A N 1
ATOM 2436 C CA . GLN A 1 289 ? -2.342 45.562 17.266 1 83 289 GLN A CA 1
ATOM 2437 C C . GLN A 1 289 ? -3.098 45.312 15.969 1 83 289 GLN A C 1
ATOM 2439 O O . GLN A 1 289 ? -3.463 46.25 15.266 1 83 289 GLN A O 1
ATOM 2444 N N . GLY A 1 290 ? -3.281 44.062 15.656 1 78.38 290 GLY A N 1
ATOM 2445 C CA . GLY A 1 290 ? -4.008 43.688 14.453 1 78.38 290 GLY A CA 1
ATOM 2446 C C . GLY A 1 290 ? -3.111 43.5 13.25 1 78.38 290 GLY A C 1
ATOM 2447 O O . GLY A 1 290 ? -3.523 42.906 12.258 1 78.38 290 GLY A O 1
ATOM 2448 N N . LEU A 1 291 ? -1.932 44 13.352 1 84.62 291 LEU A N 1
ATOM 2449 C CA . LEU A 1 291 ? -1.029 43.938 12.203 1 84.62 291 LEU A CA 1
ATOM 2450 C C . LEU A 1 291 ? -0.001 42.812 12.406 1 84.62 291 LEU A C 1
ATOM 2452 O O . LEU A 1 291 ? 0.653 42.406 11.445 1 84.62 291 LEU A O 1
ATOM 2456 N N . ILE A 1 292 ? 0.169 42.469 13.586 1 86.12 292 ILE A N 1
ATOM 2457 C CA . ILE A 1 292 ? 1.109 41.406 13.883 1 86.12 292 ILE A CA 1
ATOM 2458 C C . ILE A 1 292 ? 0.391 40.062 13.82 1 86.12 292 ILE A C 1
ATOM 2460 O O . ILE A 1 292 ? -0.512 39.781 14.617 1 86.12 292 ILE A O 1
ATOM 2464 N N . HIS A 1 293 ? 0.823 39.281 12.992 1 80.94 293 HIS A N 1
ATOM 2465 C CA . HIS A 1 293 ? 0.21 37.938 12.844 1 80.94 293 HIS A CA 1
ATOM 2466 C C . HIS A 1 293 ? 0.887 36.938 13.742 1 80.94 293 HIS A C 1
ATOM 2468 O O . HIS A 1 293 ? 0.212 36.156 14.422 1 80.94 293 HIS A O 1
ATOM 2474 N N . HIS A 1 294 ? 2.186 36.812 13.664 1 83.75 294 HIS A N 1
ATOM 2475 C CA . HIS A 1 294 ? 2.918 35.969 14.594 1 83.75 294 HIS A CA 1
ATOM 2476 C C . HIS A 1 294 ? 4.34 36.469 14.805 1 83.75 294 HIS A C 1
ATOM 2478 O O . HIS A 1 294 ? 4.828 37.312 14.023 1 83.75 294 HIS A O 1
ATOM 2484 N N . MET A 1 295 ? 4.918 36.094 15.93 1 89 295 MET A N 1
ATOM 2485 C CA . MET A 1 295 ? 6.281 36.438 16.328 1 89 295 MET A CA 1
ATOM 2486 C C . MET A 1 295 ? 7.008 35.219 16.891 1 89 295 MET A C 1
ATOM 2488 O O . MET A 1 295 ? 6.383 34.344 17.484 1 89 295 MET A O 1
ATOM 2492 N N . GLU A 1 296 ? 8.32 35.219 16.656 1 89.19 296 GLU A N 1
ATOM 2493 C CA . GLU A 1 296 ? 9.148 34.156 17.203 1 89.19 296 GLU A CA 1
ATOM 2494 C C . GLU A 1 296 ? 10.516 34.656 17.656 1 89.19 296 GLU A C 1
ATOM 2496 O O . GLU A 1 296 ? 11.016 35.656 17.094 1 89.19 296 GLU A O 1
ATOM 2501 N N . ILE A 1 297 ? 11.055 34.062 18.688 1 90.69 297 ILE A N 1
ATOM 2502 C CA . ILE A 1 297 ? 12.43 34.312 19.109 1 90.69 297 ILE A CA 1
ATOM 2503 C C . ILE A 1 297 ? 13.266 33.062 18.938 1 90.69 297 ILE A C 1
ATOM 2505 O O . ILE A 1 297 ? 12.914 32 19.453 1 90.69 297 ILE A O 1
ATOM 2509 N N . PHE A 1 298 ? 14.352 33.25 18.25 1 88.38 298 PHE A N 1
ATOM 2510 C CA . PHE A 1 298 ? 15.281 32.156 18.031 1 88.38 298 PHE A CA 1
ATOM 2511 C C . PHE A 1 298 ? 16.609 32.406 18.75 1 88.38 298 PHE A C 1
ATOM 2513 O O . PHE A 1 298 ? 17.266 33.438 18.484 1 88.38 298 PHE A O 1
ATOM 2520 N N . ARG A 1 299 ? 16.953 31.5 19.562 1 88.81 299 ARG A N 1
ATOM 2521 C CA . ARG A 1 299 ? 18.25 31.609 20.219 1 88.81 299 ARG A CA 1
ATOM 2522 C C . ARG A 1 299 ? 19.391 31.219 19.266 1 88.81 299 ARG A C 1
ATOM 2524 O O . ARG A 1 299 ? 19.266 30.25 18.516 1 88.81 299 ARG A O 1
ATOM 2531 N N . CYS A 1 300 ? 20.469 31.969 19.406 1 88.56 300 CYS A N 1
ATOM 2532 C CA . CYS A 1 300 ? 21.625 31.703 18.562 1 88.56 300 CYS A CA 1
ATOM 2533 C C . CYS A 1 300 ? 22.672 30.859 19.297 1 88.56 300 CYS A C 1
ATOM 2535 O O . CYS A 1 300 ? 22.859 31.031 20.5 1 88.56 300 CYS A O 1
ATOM 2537 N N . PRO A 1 301 ? 23.312 29.75 18.734 1 78.31 301 PRO A N 1
ATOM 2538 C CA . PRO A 1 301 ? 24.297 28.906 19.406 1 78.31 301 PRO A CA 1
ATOM 2539 C C . PRO A 1 301 ? 25.578 29.656 19.766 1 78.31 301 PRO A C 1
ATOM 2541 O O . PRO A 1 301 ? 26.281 29.266 20.688 1 78.31 301 PRO A O 1
ATOM 2544 N N . GLY A 1 302 ? 25.875 30.875 19.344 1 76.69 302 GLY A N 1
ATOM 2545 C CA . GLY A 1 302 ? 27.109 31.578 19.609 1 76.69 302 GLY A CA 1
ATOM 2546 C C . GLY A 1 302 ? 27.016 33.062 19.375 1 76.69 302 GLY A C 1
ATOM 2547 O O . GLY A 1 302 ? 25.922 33.656 19.438 1 76.69 302 GLY A O 1
ATOM 2548 N N . HIS A 1 303 ? 28.188 33.5 19.297 1 75.88 303 HIS A N 1
ATOM 2549 C CA . HIS A 1 303 ? 28.281 34.938 19.125 1 75.88 303 HIS A CA 1
ATOM 2550 C C . HIS A 1 303 ? 27.828 35.375 17.719 1 75.88 303 HIS A C 1
ATOM 2552 O O . HIS A 1 303 ? 28.047 34.625 16.75 1 75.88 303 HIS A O 1
ATOM 2558 N N . ILE A 1 304 ? 27 36.375 17.828 1 75.69 304 ILE A N 1
ATOM 2559 C CA . ILE A 1 304 ? 26.562 36.938 16.547 1 75.69 304 ILE A CA 1
ATOM 2560 C C . ILE A 1 304 ? 27.594 37.938 16.047 1 75.69 304 ILE A C 1
ATOM 2562 O O . ILE A 1 304 ? 28.047 38.812 16.797 1 75.69 304 ILE A O 1
ATOM 2566 N N . LYS A 1 305 ? 28 37.75 14.773 1 70.88 305 LYS A N 1
ATOM 2567 C CA . LYS A 1 305 ? 29.016 38.594 14.188 1 70.88 305 LYS A CA 1
ATOM 2568 C C . LYS A 1 305 ? 28.406 39.906 13.703 1 70.88 305 LYS A C 1
ATOM 2570 O O . LYS A 1 305 ? 29.047 40.969 13.781 1 70.88 305 LYS A O 1
ATOM 2575 N N . ARG A 1 306 ? 27.203 39.75 13.133 1 77.06 306 ARG A N 1
ATOM 2576 C CA . ARG A 1 306 ? 26.594 40.938 12.547 1 77.06 306 ARG A CA 1
ATOM 2577 C C . ARG A 1 306 ? 25.141 41.094 12.992 1 77.06 306 ARG A C 1
ATOM 2579 O O . ARG A 1 306 ? 24.344 40.156 12.859 1 77.06 306 ARG A O 1
ATOM 2586 N N . TYR A 1 307 ? 24.922 42.312 13.539 1 87.38 307 TYR A N 1
ATOM 2587 C CA . TYR A 1 307 ? 23.547 42.625 13.922 1 87.38 307 TYR A CA 1
ATOM 2588 C C . TYR A 1 307 ? 22.688 42.875 12.688 1 87.38 307 TYR A C 1
ATOM 2590 O O . TYR A 1 307 ? 23.172 43.344 11.656 1 87.38 307 TYR A O 1
ATOM 2598 N N . TYR A 1 308 ? 21.484 42.562 12.805 1 91.19 308 TYR A N 1
ATOM 2599 C CA . TYR A 1 308 ? 20.562 42.656 11.688 1 91.19 308 TYR A CA 1
ATOM 2600 C C . TYR A 1 308 ? 19.219 43.188 12.125 1 91.19 308 TYR A C 1
ATOM 2602 O O . TYR A 1 308 ? 18.734 42.906 13.227 1 91.19 308 TYR A O 1
ATOM 2610 N N . ASP A 1 309 ? 18.547 44.062 11.328 1 92.25 309 ASP A N 1
ATOM 2611 C CA . ASP A 1 309 ? 17.25 44.688 11.57 1 92.25 309 ASP A CA 1
ATOM 2612 C C . ASP A 1 309 ? 16.578 45.094 10.258 1 92.25 309 ASP A C 1
ATOM 2614 O O . ASP A 1 309 ? 16.531 46.281 9.906 1 92.25 309 ASP A O 1
ATOM 2618 N N . ALA A 1 310 ? 16.125 44.094 9.594 1 91.62 310 ALA A N 1
ATOM 2619 C CA . ALA A 1 310 ? 15.57 44.25 8.25 1 91.62 310 ALA A CA 1
ATOM 2620 C C . ALA A 1 310 ? 14.656 43.062 7.895 1 91.62 310 ALA A C 1
ATOM 2622 O O . ALA A 1 310 ? 14.484 42.125 8.688 1 91.62 310 ALA A O 1
ATOM 2623 N N . PRO A 1 311 ? 14.031 43.219 6.723 1 88.38 311 PRO A N 1
ATOM 2624 C CA . PRO A 1 311 ? 13.18 42.094 6.297 1 88.38 311 PRO A CA 1
ATOM 2625 C C . PRO A 1 311 ? 13.938 40.75 6.227 1 88.38 311 PRO A C 1
ATOM 2627 O O . PRO A 1 311 ? 15.102 40.719 5.805 1 88.38 311 PRO A O 1
ATOM 2630 N N . CYS A 1 312 ? 13.289 39.75 6.668 1 85.31 312 CYS A N 1
ATOM 2631 C CA . CYS A 1 312 ? 13.922 38.438 6.824 1 85.31 312 CYS A CA 1
ATOM 2632 C C . CYS A 1 312 ? 14.359 37.875 5.473 1 85.31 312 CYS A C 1
ATOM 2634 O O . CYS A 1 312 ? 15.258 37.031 5.406 1 85.31 312 CYS A O 1
ATOM 2636 N N . ASN A 1 313 ? 13.703 38.188 4.391 1 73.56 313 ASN A N 1
ATOM 2637 C CA . ASN A 1 313 ? 13.992 37.625 3.076 1 73.56 313 ASN A CA 1
ATOM 2638 C C . ASN A 1 313 ? 14.984 38.469 2.299 1 73.56 313 ASN A C 1
ATOM 2640 O O . ASN A 1 313 ? 15.227 38.25 1.116 1 73.56 313 ASN A O 1
ATOM 2644 N N . SER A 1 314 ? 15.484 39.312 2.971 1 72.81 314 SER A N 1
ATOM 2645 C CA . SER A 1 314 ? 16.422 40.188 2.291 1 72.81 314 SER A CA 1
ATOM 2646 C C . SER A 1 314 ? 17.734 39.5 1.99 1 72.81 314 SER A C 1
ATOM 2648 O O . SER A 1 314 ? 18.172 38.625 2.754 1 72.81 314 SER A O 1
ATOM 2650 N N . GLU A 1 315 ? 18.266 39.75 0.898 1 67.12 315 GLU A N 1
ATOM 2651 C CA . GLU A 1 315 ? 19.578 39.219 0.499 1 67.12 315 GLU A CA 1
ATOM 2652 C C . GLU A 1 315 ? 20.656 39.625 1.483 1 67.12 315 GLU A C 1
ATOM 2654 O O . GLU A 1 315 ? 21.703 38.969 1.567 1 67.12 315 GLU A O 1
ATOM 2659 N N . THR A 1 316 ? 20.375 40.594 2.201 1 69.25 316 THR A N 1
ATOM 2660 C CA . THR A 1 316 ? 21.391 41.125 3.109 1 69.25 316 THR A CA 1
ATOM 2661 C C . THR A 1 316 ? 21.391 40.375 4.43 1 69.25 316 THR A C 1
ATOM 2663 O O . THR A 1 316 ? 22.25 40.594 5.281 1 69.25 316 THR A O 1
ATOM 2666 N N . LYS A 1 317 ? 20.484 39.562 4.57 1 79 317 LYS A N 1
ATOM 2667 C CA . LYS A 1 317 ? 20.453 38.781 5.812 1 79 317 LYS A CA 1
ATOM 2668 C C . LYS A 1 317 ? 21.688 37.906 5.938 1 79 317 LYS A C 1
ATOM 2670 O O . LYS A 1 317 ? 22 37.125 5.027 1 79 317 LYS A O 1
ATOM 2675 N N . PRO A 1 318 ? 22.406 38.062 7.023 1 79.62 318 PRO A N 1
ATOM 2676 C CA . PRO A 1 318 ? 23.609 37.281 7.207 1 79.62 318 PRO A CA 1
ATOM 2677 C C . PRO A 1 318 ? 23.328 35.781 7.262 1 79.62 318 PRO A C 1
ATOM 2679 O O . PRO A 1 318 ? 22.312 35.344 7.848 1 79.62 318 PRO A O 1
ATOM 2682 N N . GLU A 1 319 ? 24.219 35.031 6.707 1 76.38 319 GLU A N 1
ATOM 2683 C CA . GLU A 1 319 ? 24.062 33.594 6.609 1 76.38 319 GLU A CA 1
ATOM 2684 C C . GLU A 1 319 ? 24.109 32.938 7.988 1 76.38 319 GLU A C 1
ATOM 2686 O O . GLU A 1 319 ? 23.453 31.906 8.219 1 76.38 319 GLU A O 1
ATOM 2691 N N . ASP A 1 320 ? 24.828 33.5 8.906 1 78.56 320 ASP A N 1
ATOM 2692 C CA . ASP A 1 320 ? 25 32.938 10.234 1 78.56 320 ASP A CA 1
ATOM 2693 C C . ASP A 1 320 ? 23.688 32.938 11.016 1 78.56 320 ASP A C 1
ATOM 2695 O O . ASP A 1 320 ? 23.5 32.156 11.945 1 78.56 320 ASP A O 1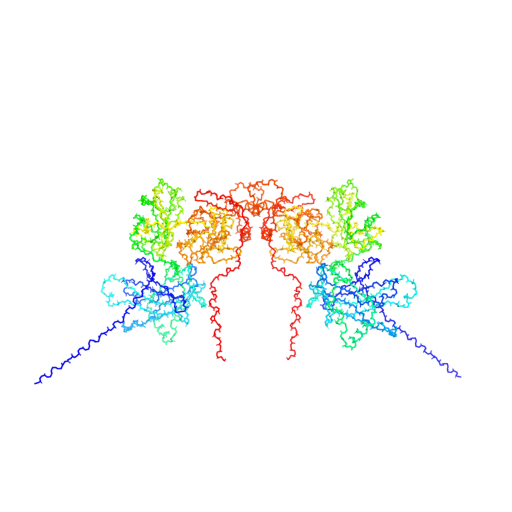
ATOM 2699 N N . LEU A 1 321 ? 22.797 33.844 10.656 1 81.44 321 LEU A N 1
ATOM 2700 C CA . LEU A 1 321 ? 21.516 33.906 11.367 1 81.44 321 LEU A CA 1
ATOM 2701 C C . LEU A 1 321 ? 20.641 32.719 11.062 1 81.44 321 LEU A C 1
ATOM 2703 O O . LEU A 1 321 ? 19.688 32.438 11.781 1 81.44 321 LEU A O 1
ATOM 2707 N N . LYS A 1 322 ? 21.094 32.031 10.047 1 72.94 322 LYS A N 1
ATOM 2708 C CA . LYS A 1 322 ? 20.344 30.828 9.695 1 72.94 322 LYS A CA 1
ATOM 2709 C C . LYS A 1 322 ? 20.547 29.734 10.734 1 72.94 322 LYS A C 1
ATOM 2711 O O . LYS A 1 322 ? 19.75 28.797 10.82 1 72.94 322 LYS A O 1
ATOM 2716 N N . GLU A 1 323 ? 21.562 29.922 11.523 1 75.56 323 GLU A N 1
ATOM 2717 C CA . GLU A 1 323 ? 21.875 28.922 12.547 1 75.56 323 GLU A CA 1
ATOM 2718 C C . GLU A 1 323 ? 21.047 29.156 13.812 1 75.56 323 GLU A C 1
ATOM 2720 O O . GLU A 1 323 ? 20.984 28.281 14.672 1 75.56 323 GLU A O 1
ATOM 2725 N N . CYS A 1 324 ? 20.453 30.359 13.938 1 82.56 324 CYS A N 1
ATOM 2726 C CA . CYS A 1 324 ? 19.578 30.656 15.078 1 82.56 324 CYS A CA 1
ATOM 2727 C C . CYS A 1 324 ? 18.25 29.922 14.945 1 82.56 324 CYS A C 1
ATOM 2729 O O . CYS A 1 324 ? 17.297 30.469 14.406 1 82.56 324 CYS A O 1
ATOM 2731 N N . ARG A 1 325 ? 18.172 28.703 15.547 1 73.75 325 ARG A N 1
ATOM 2732 C CA . ARG A 1 325 ? 17.031 27.875 15.203 1 73.75 325 ARG A CA 1
ATOM 2733 C C . ARG A 1 325 ? 16.281 27.422 16.469 1 73.75 325 ARG A C 1
ATOM 2735 O O . ARG A 1 325 ? 15.188 26.875 16.375 1 73.75 325 ARG A O 1
ATOM 2742 N N . GLU A 1 326 ? 16.859 27.688 17.562 1 79.12 326 GLU A N 1
ATOM 2743 C CA . GLU A 1 326 ? 16.188 27.25 18.781 1 79.12 326 GLU A CA 1
ATOM 2744 C C . GLU A 1 326 ? 15.078 28.219 19.172 1 79.12 326 GLU A C 1
ATOM 2746 O O . GLU A 1 326 ? 15.352 29.297 19.719 1 79.12 326 GLU A O 1
ATOM 2751 N N . VAL A 1 327 ? 13.914 27.812 19.016 1 81.88 327 VAL A N 1
ATOM 2752 C CA . VAL A 1 327 ? 12.789 28.688 19.344 1 81.88 327 VAL A CA 1
ATOM 2753 C C . VAL A 1 327 ? 12.586 28.719 20.859 1 81.88 327 VAL A C 1
ATOM 2755 O O . VAL A 1 327 ? 12.414 27.672 21.484 1 81.88 327 VAL A O 1
ATOM 2758 N N . ILE A 1 328 ? 12.617 29.875 21.438 1 86.44 328 ILE A N 1
ATOM 2759 C CA . ILE A 1 328 ? 12.43 29.953 22.875 1 86.44 328 ILE A CA 1
ATOM 2760 C C . ILE A 1 328 ? 11.094 30.625 23.203 1 86.44 328 ILE A C 1
ATOM 2762 O O . ILE A 1 328 ? 10.609 30.547 24.328 1 86.44 328 ILE A O 1
ATOM 2766 N N . ALA A 1 329 ? 10.547 31.297 22.188 1 88.81 329 ALA A N 1
ATOM 2767 C CA . ALA A 1 329 ? 9.219 31.875 22.312 1 88.81 329 ALA A CA 1
ATOM 2768 C C . ALA A 1 329 ? 8.539 32 20.953 1 88.81 329 ALA A C 1
ATOM 2770 O O . ALA A 1 329 ? 9.195 32.312 19.953 1 88.81 329 ALA A O 1
ATOM 2771 N N . ALA A 1 330 ? 7.297 31.75 20.938 1 86.88 330 ALA A N 1
ATOM 2772 C CA . ALA A 1 330 ? 6.492 31.906 19.719 1 86.88 330 ALA A CA 1
ATOM 2773 C C . ALA A 1 330 ? 5.059 32.281 20.062 1 86.88 330 ALA A C 1
ATOM 2775 O O . ALA A 1 330 ? 4.449 31.719 20.969 1 86.88 330 ALA A O 1
ATOM 2776 N N . TRP A 1 331 ? 4.59 33.312 19.375 1 85.44 331 TRP A N 1
ATOM 2777 C CA . TRP A 1 331 ? 3.248 33.844 19.609 1 85.44 331 TRP A CA 1
ATOM 2778 C C . TRP A 1 331 ? 2.521 34.062 18.281 1 85.44 331 TRP A C 1
ATOM 2780 O O . TRP A 1 331 ? 3.131 34.469 17.281 1 85.44 331 TRP A O 1
ATOM 2790 N N . ALA A 1 332 ? 1.256 33.75 18.281 1 80.31 332 ALA A N 1
ATOM 2791 C CA . ALA A 1 332 ? 0.374 34.094 17.172 1 80.31 332 ALA A CA 1
ATOM 2792 C C . ALA A 1 332 ? -0.877 34.812 17.672 1 80.31 332 ALA A C 1
ATOM 2794 O O . ALA A 1 332 ? -1.208 34.781 18.859 1 80.31 332 ALA A O 1
ATOM 2795 N N . MET A 1 333 ? -1.489 35.469 16.719 1 74.88 333 MET A N 1
ATOM 2796 C CA . MET A 1 333 ? -2.68 36.25 17.031 1 74.88 333 MET A CA 1
ATOM 2797 C C . MET A 1 333 ? -3.682 35.438 17.828 1 74.88 333 MET A C 1
ATOM 2799 O O . MET A 1 333 ? -3.988 34.281 17.453 1 74.88 333 MET A O 1
ATOM 2803 N N . GLY A 1 334 ? -4.082 36 18.922 1 69.06 334 GLY A N 1
ATOM 2804 C CA . GLY A 1 334 ? -5.082 35.344 19.75 1 69.06 334 GLY A CA 1
ATOM 2805 C C . GLY A 1 334 ? -4.48 34.531 20.875 1 69.06 334 GLY A C 1
ATOM 2806 O O . GLY A 1 334 ? -5.199 34.031 21.75 1 69.06 334 GLY A O 1
ATOM 2807 N N . SER A 1 335 ? -3.158 34.375 20.812 1 75.62 335 SER A N 1
ATOM 2808 C CA . SER A 1 335 ? -2.51 33.594 21.859 1 75.62 335 SER A CA 1
ATOM 2809 C C . SER A 1 335 ? -2.242 34.438 23.109 1 75.62 335 SER A C 1
ATOM 2811 O O . SER A 1 335 ? -2.07 35.656 23 1 75.62 335 SER A O 1
ATOM 2813 N N . THR A 1 336 ? -2.32 33.812 24.266 1 73.5 336 THR A N 1
ATOM 2814 C CA . THR A 1 336 ? -2.053 34.531 25.516 1 73.5 336 THR A CA 1
ATOM 2815 C C . THR A 1 336 ? -0.632 34.25 26 1 73.5 336 THR A C 1
ATOM 2817 O O . THR A 1 336 ? -0.228 34.719 27.062 1 73.5 336 THR A O 1
ATOM 2820 N N . GLY A 1 337 ? 0.133 33.625 25.266 1 81.56 337 GLY A N 1
ATOM 2821 C CA . GLY A 1 337 ? 1.449 33.219 25.719 1 81.56 337 GLY A CA 1
ATOM 2822 C C . GLY A 1 337 ? 1.486 31.781 26.219 1 81.56 337 GLY A C 1
ATOM 2823 O O . GLY A 1 337 ? 0.538 31.031 26 1 81.56 337 GLY A O 1
ATOM 2824 N N . LEU A 1 338 ? 2.633 31.375 26.828 1 87.5 338 LEU A N 1
ATOM 2825 C CA . LEU A 1 338 ? 2.812 30 27.266 1 87.5 338 LEU A CA 1
ATOM 2826 C C . LEU A 1 338 ? 3.477 29.953 28.641 1 87.5 338 LEU A C 1
ATOM 2828 O O . LEU A 1 338 ? 4.492 30.625 28.875 1 87.5 338 LEU A O 1
ATOM 2832 N N . THR A 1 339 ? 2.811 29.281 29.484 1 88.69 339 THR A N 1
ATOM 2833 C CA . THR A 1 339 ? 3.393 29 30.797 1 88.69 339 THR A CA 1
ATOM 2834 C C . THR A 1 339 ? 3.973 27.594 30.844 1 88.69 339 THR A C 1
ATOM 2836 O O . THR A 1 339 ? 3.309 26.625 30.438 1 88.69 339 THR A O 1
ATOM 2839 N N . PHE A 1 340 ? 5.098 27.531 31.359 1 91.38 340 PHE A N 1
ATOM 2840 C CA . PHE A 1 340 ? 5.754 26.219 31.438 1 91.38 340 PHE A CA 1
ATOM 2841 C C . PHE A 1 340 ? 5.301 25.469 32.688 1 91.38 340 PHE A C 1
ATOM 2843 O O . PHE A 1 340 ? 4.801 26.062 33.625 1 91.38 340 PHE A O 1
ATOM 2850 N N . PRO A 1 341 ? 5.445 24.141 32.594 1 90.75 341 PRO A N 1
ATOM 2851 C CA . PRO A 1 341 ? 5.09 23.359 33.812 1 90.75 341 PRO A CA 1
ATOM 2852 C C . PRO A 1 341 ? 5.961 23.703 35 1 90.75 341 PRO A C 1
ATOM 2854 O O . PRO A 1 341 ? 7.055 24.25 34.844 1 90.75 341 PRO A O 1
ATOM 2857 N N . GLU A 1 342 ? 5.48 23.281 36.156 1 89.19 342 GLU A N 1
ATOM 2858 C CA . GLU A 1 342 ? 6.18 23.594 37.406 1 89.19 342 GLU A CA 1
ATOM 2859 C C . GLU A 1 342 ? 7.535 22.891 37.469 1 89.19 342 GLU A C 1
ATOM 2861 O O . GLU A 1 342 ? 8.453 23.359 38.156 1 89.19 342 GLU A O 1
ATOM 2866 N N . GLU A 1 343 ? 7.641 21.875 36.719 1 92.5 343 GLU A N 1
ATOM 2867 C CA . GLU A 1 343 ? 8.812 21 36.781 1 92.5 343 GLU A CA 1
ATOM 2868 C C . GLU A 1 343 ? 9.961 21.547 35.938 1 92.5 343 GLU A C 1
ATOM 2870 O O . GLU A 1 343 ? 11.109 21.125 36.094 1 92.5 343 GLU A O 1
ATOM 2875 N N . ALA A 1 344 ? 9.562 22.5 35.094 1 94.81 344 ALA A N 1
ATOM 2876 C CA . ALA A 1 344 ? 10.609 22.734 34.094 1 94.81 344 ALA A CA 1
ATOM 2877 C C . ALA A 1 344 ? 10.648 24.188 33.656 1 94.81 344 ALA A C 1
ATOM 2879 O O . ALA A 1 344 ? 9.648 24.906 33.75 1 94.81 344 ALA A O 1
ATOM 2880 N N . GLY A 1 345 ? 11.781 24.625 33.156 1 94.81 345 GLY A N 1
ATOM 2881 C CA . GLY A 1 345 ? 12 25.938 32.562 1 94.81 345 GLY A CA 1
ATOM 2882 C C . GLY A 1 345 ? 13.109 25.969 31.531 1 94.81 345 GLY A C 1
ATOM 2883 O O . GLY A 1 345 ? 13.961 25.078 31.516 1 94.81 345 GLY A O 1
ATOM 2884 N N . ILE A 1 346 ? 13.086 26.969 30.688 1 94.31 346 ILE A N 1
ATOM 2885 C CA . ILE A 1 346 ? 14.156 27.141 29.719 1 94.31 346 ILE A CA 1
ATOM 2886 C C . ILE A 1 346 ? 15.367 27.797 30.375 1 94.31 346 ILE A C 1
ATOM 2888 O O . ILE A 1 346 ? 15.258 28.922 30.891 1 94.31 346 ILE A O 1
ATOM 2892 N N . PRO A 1 347 ? 16.484 27.172 30.297 1 93.12 347 PRO A N 1
ATOM 2893 C CA . PRO A 1 347 ? 17.656 27.75 30.969 1 93.12 347 PRO A CA 1
ATOM 2894 C C . PRO A 1 347 ? 18.203 28.969 30.25 1 93.12 347 PRO A C 1
ATOM 2896 O O . PRO A 1 347 ? 18.234 29 29.016 1 93.12 347 PRO A O 1
ATOM 2899 N N . ILE A 1 348 ? 18.625 29.891 30.984 1 92.06 348 ILE A N 1
ATOM 2900 C CA . ILE A 1 348 ? 19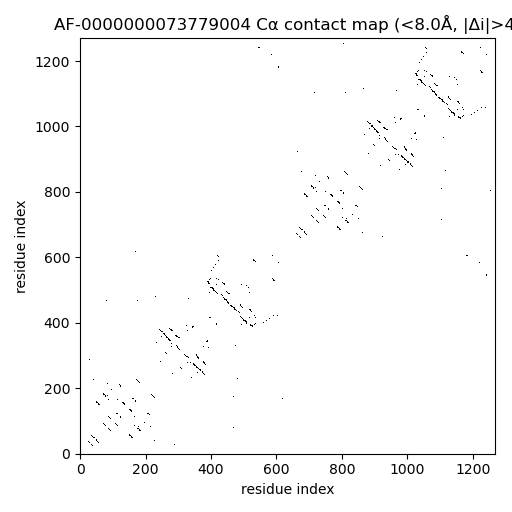.281 31.094 30.484 1 92.06 348 ILE A CA 1
ATOM 2901 C C . ILE A 1 348 ? 20.281 31.625 31.516 1 92.06 348 ILE A C 1
ATOM 2903 O O . ILE A 1 348 ? 20.141 31.328 32.719 1 92.06 348 ILE A O 1
ATOM 2907 N N . GLY A 1 349 ? 21.344 32.219 31.047 1 90.62 349 GLY A N 1
ATOM 2908 C CA . GLY A 1 349 ? 22.312 32.844 31.938 1 90.62 349 GLY A CA 1
ATOM 2909 C C . GLY A 1 349 ? 23.297 31.844 32.531 1 90.62 349 GLY A C 1
ATOM 2910 O O . GLY A 1 349 ? 23.484 30.75 31.984 1 90.62 349 GLY A O 1
ATOM 2911 N N . GLY A 1 350 ? 24 32.406 33.562 1 90.31 350 GLY A N 1
ATOM 2912 C CA . GLY A 1 350 ? 24.984 31.594 34.219 1 90.31 350 GLY A CA 1
ATOM 2913 C C . GLY A 1 350 ? 26.188 31.281 33.344 1 90.31 350 GLY A C 1
ATOM 2914 O O . GLY A 1 350 ? 26.781 32.188 32.75 1 90.31 350 GLY A O 1
ATOM 2915 N N . LEU A 1 351 ? 26.484 29.984 33.25 1 85.5 351 LEU A N 1
ATOM 2916 C CA . LEU A 1 351 ? 27.703 29.547 32.562 1 85.5 351 LEU A CA 1
ATOM 2917 C C . LEU A 1 351 ? 27.578 29.734 31.062 1 85.5 351 LEU A C 1
ATOM 2919 O O . LEU A 1 351 ? 28.578 29.688 30.344 1 85.5 351 LEU A O 1
ATOM 2923 N N . ARG A 1 352 ? 26.344 30 30.641 1 83.19 352 ARG A N 1
ATOM 2924 C CA . ARG A 1 352 ? 26.125 30.203 29.203 1 83.19 352 ARG A CA 1
ATOM 2925 C C . ARG A 1 352 ? 26.688 31.531 28.734 1 83.19 352 ARG A C 1
ATOM 2927 O O . ARG A 1 352 ? 26.953 31.719 27.547 1 83.19 352 ARG A O 1
ATOM 2934 N N . GLY A 1 353 ? 26.797 32.5 29.688 1 83.19 353 GLY A N 1
ATOM 2935 C CA . GLY A 1 353 ? 27.328 33.812 29.344 1 83.19 353 GLY A CA 1
ATOM 2936 C C . GLY A 1 353 ? 26.359 34.656 28.547 1 83.19 353 GLY A C 1
ATOM 2937 O O . GLY A 1 353 ? 25.141 34.594 28.781 1 83.19 353 GLY A O 1
ATOM 2938 N N . LYS A 1 354 ? 26.969 35.438 27.672 1 86.31 354 LYS A N 1
ATOM 2939 C CA . LYS A 1 354 ? 26.156 36.344 26.859 1 86.31 354 LYS A CA 1
ATOM 2940 C C . LYS A 1 354 ? 25.484 35.594 25.719 1 86.31 354 LYS A C 1
ATOM 2942 O O . LYS A 1 354 ? 26.125 34.844 24.984 1 86.31 354 LYS A O 1
ATOM 2947 N N . GLU A 1 355 ? 24.156 35.781 25.672 1 90.75 355 GLU A N 1
ATOM 2948 C CA . GLU A 1 355 ? 23.375 35.062 24.672 1 90.75 355 GLU A CA 1
ATOM 2949 C C . GLU A 1 355 ? 22.734 36.031 23.672 1 90.75 355 GLU A C 1
ATOM 2951 O O . GLU A 1 355 ? 22.5 37.188 23.984 1 90.75 355 GLU A O 1
ATOM 2956 N N . TYR A 1 356 ? 22.562 35.5 22.469 1 91.88 356 TYR A N 1
ATOM 2957 C CA . TYR A 1 356 ? 21.953 36.281 21.391 1 91.88 356 TYR A CA 1
ATOM 2958 C C . TYR A 1 356 ? 20.734 35.562 20.828 1 91.88 356 TYR A C 1
ATOM 2960 O O . TYR A 1 356 ? 20.609 34.344 20.969 1 91.88 356 TYR A O 1
ATOM 2968 N N . ALA A 1 357 ? 19.859 36.344 20.344 1 92.56 357 ALA A N 1
ATOM 2969 C CA . ALA A 1 357 ? 18.641 35.812 19.734 1 92.56 357 ALA A CA 1
ATOM 2970 C C . ALA A 1 357 ? 18.203 36.625 18.531 1 92.56 357 ALA A C 1
ATOM 2972 O O . ALA A 1 357 ? 18.734 37.719 18.281 1 92.56 357 ALA A O 1
ATOM 2973 N N . VAL A 1 358 ? 17.422 36 17.734 1 92.88 358 VAL A N 1
ATOM 2974 C CA . VAL A 1 358 ? 16.75 36.719 16.641 1 92.88 358 VAL A CA 1
ATOM 2975 C C . VAL A 1 358 ? 15.234 36.75 16.891 1 92.88 358 VAL A C 1
ATOM 2977 O O . VAL A 1 358 ? 14.633 35.719 17.219 1 92.88 358 VAL A O 1
ATOM 2980 N N . ILE A 1 359 ? 14.688 37.906 16.859 1 93.56 359 ILE A N 1
ATOM 2981 C CA . ILE A 1 359 ? 13.234 38.031 16.891 1 93.56 359 ILE A CA 1
ATOM 2982 C C . ILE A 1 359 ? 12.703 38.188 15.469 1 93.56 359 ILE A C 1
ATOM 2984 O O . ILE A 1 359 ? 13.242 39 14.695 1 93.56 359 ILE A O 1
ATOM 2988 N N . GLU A 1 360 ? 11.797 37.375 15.156 1 90.5 360 GLU A N 1
ATOM 2989 C CA . GLU A 1 360 ? 11.133 37.438 13.859 1 90.5 360 GLU A CA 1
ATOM 2990 C C . GLU A 1 360 ? 9.656 37.781 14.016 1 90.5 360 GLU A C 1
ATOM 2992 O O . GLU A 1 360 ? 8.953 37.188 14.828 1 90.5 360 GLU A O 1
ATOM 2997 N N . ILE A 1 361 ? 9.203 38.812 13.211 1 90.69 361 ILE A N 1
ATOM 2998 C CA . ILE A 1 361 ? 7.801 39.219 13.25 1 90.69 361 ILE A CA 1
ATOM 2999 C C . ILE A 1 361 ? 7.199 39.156 11.852 1 90.69 361 ILE A C 1
ATOM 3001 O O . ILE A 1 361 ? 7.797 39.625 10.891 1 90.69 361 ILE A O 1
ATOM 3005 N N . HIS A 1 362 ? 6.074 38.531 11.766 1 87.06 362 HIS A N 1
ATOM 3006 C CA . HIS A 1 362 ? 5.277 38.531 10.547 1 87.06 362 HIS A CA 1
ATOM 3007 C C . HIS A 1 362 ? 4.172 39.594 10.609 1 87.06 362 HIS A C 1
ATOM 3009 O O . HIS A 1 362 ? 3.223 39.469 11.383 1 87.06 362 HIS A O 1
ATOM 3015 N N . TYR A 1 363 ? 4.316 40.562 9.766 1 87.19 363 TYR A N 1
ATOM 3016 C CA . TYR A 1 363 ? 3.301 41.594 9.648 1 87.19 363 TYR A CA 1
ATOM 3017 C C . TYR A 1 363 ? 2.293 41.25 8.555 1 87.19 363 TYR A C 1
ATOM 3019 O O . TYR A 1 363 ? 2.678 40.906 7.438 1 87.19 363 TYR A O 1
ATOM 3027 N N . ASN A 1 364 ? 1.042 41.344 8.914 1 81.62 364 ASN A N 1
ATOM 3028 C CA . ASN A 1 364 ? -0.056 41.25 7.957 1 81.62 364 ASN A CA 1
ATOM 3029 C C . ASN A 1 364 ? -0.808 42.562 7.824 1 81.62 364 ASN A C 1
ATOM 3031 O O . ASN A 1 364 ? -1.551 42.969 8.727 1 81.62 364 ASN A O 1
ATOM 3035 N N . ASN A 1 365 ? -0.649 43.188 6.656 1 80.5 365 ASN A N 1
ATOM 3036 C CA . ASN A 1 365 ? -1.176 44.531 6.414 1 80.5 365 ASN A CA 1
ATOM 3037 C C . ASN A 1 365 ? -2.01 44.594 5.137 1 80.5 365 ASN A C 1
ATOM 3039 O O . ASN A 1 365 ? -1.663 45.312 4.191 1 80.5 365 ASN A O 1
ATOM 3043 N N . PRO A 1 366 ? -3.117 43.906 5.152 1 74.25 366 PRO A N 1
ATOM 3044 C CA . PRO A 1 366 ? -3.904 43.812 3.92 1 74.25 366 PRO A CA 1
ATOM 3045 C C . PRO A 1 366 ? -4.449 45.188 3.469 1 74.25 366 PRO A C 1
ATOM 3047 O O . PRO A 1 366 ? -4.676 45.375 2.273 1 74.25 366 PRO A O 1
ATOM 3050 N N . LYS A 1 367 ? -4.633 46.094 4.293 1 78.19 367 LYS A N 1
ATOM 3051 C CA . LYS A 1 367 ? -5.16 47.438 3.957 1 78.19 367 LYS A CA 1
ATOM 3052 C C . LYS A 1 367 ? -4.039 48.375 3.553 1 78.19 367 LYS A C 1
ATOM 3054 O O . LYS A 1 367 ? -4.285 49.562 3.268 1 78.19 367 LYS A O 1
ATOM 3059 N N . ILE A 1 368 ? -2.809 47.969 3.65 1 86.69 368 ILE A N 1
ATOM 3060 C CA . ILE A 1 368 ? -1.623 48.656 3.174 1 86.69 368 ILE A CA 1
ATOM 3061 C C . ILE A 1 368 ? -1.478 50 3.92 1 86.69 368 ILE A C 1
ATOM 3063 O O . ILE A 1 368 ? -1.244 51.031 3.305 1 86.69 368 ILE A O 1
ATOM 3067 N N . ILE A 1 369 ? -1.741 49.938 5.133 1 85.56 369 ILE A N 1
ATOM 3068 C CA . ILE A 1 369 ? -1.646 51.125 5.988 1 85.56 369 ILE A CA 1
ATOM 3069 C C . ILE A 1 369 ? -0.184 51.531 6.129 1 85.56 369 ILE A C 1
ATOM 3071 O O . ILE A 1 369 ? 0.697 50.688 6.293 1 85.56 369 ILE A O 1
ATOM 3075 N N . SER A 1 370 ? 0.039 52.844 5.988 1 89.44 370 SER A N 1
ATOM 3076 C CA . SER A 1 370 ? 1.396 53.344 6.121 1 89.44 370 SER A CA 1
ATOM 3077 C C . SER A 1 370 ? 1.556 54.156 7.406 1 89.44 370 SER A C 1
ATOM 3079 O O . SER A 1 370 ? 0.566 54.594 7.996 1 89.44 370 SER A O 1
ATOM 3081 N N . GLY A 1 371 ? 2.783 54.25 7.863 1 89.38 371 GLY A N 1
ATOM 3082 C CA . GLY A 1 371 ? 3.102 55.188 8.938 1 89.38 371 GLY A CA 1
ATOM 3083 C C . GLY A 1 371 ? 3.01 54.562 10.312 1 89.38 371 GLY A C 1
ATOM 3084 O O . GLY A 1 371 ? 3.15 55.25 11.328 1 89.38 371 GLY A O 1
ATOM 3085 N N . ILE A 1 372 ? 2.768 53.312 10.398 1 91.75 372 ILE A N 1
ATOM 3086 C CA . ILE A 1 372 ? 2.684 52.656 11.703 1 91.75 372 ILE A CA 1
ATOM 3087 C C . ILE A 1 372 ? 4.078 52.25 12.156 1 91.75 372 ILE A C 1
ATOM 3089 O O . ILE A 1 372 ? 4.797 51.562 11.414 1 91.75 372 ILE A O 1
ATOM 3093 N N . ILE A 1 373 ? 4.418 52.688 13.328 1 94.25 373 ILE A N 1
ATOM 3094 C CA . ILE A 1 373 ? 5.699 52.344 13.922 1 94.25 373 ILE A CA 1
ATOM 3095 C C . ILE A 1 373 ? 5.488 51.219 14.961 1 94.25 373 ILE A C 1
ATOM 3097 O O . ILE A 1 373 ? 4.719 51.406 15.906 1 94.25 373 ILE A O 1
ATOM 3101 N N . ASP A 1 374 ? 6.203 50.094 14.789 1 95.19 374 ASP A N 1
ATOM 3102 C CA . ASP A 1 374 ? 6.012 48.938 15.656 1 95.19 374 ASP A CA 1
ATOM 3103 C C . ASP A 1 374 ? 7.16 48.812 16.656 1 95.19 374 ASP A C 1
ATOM 3105 O O . ASP A 1 374 ? 8.32 49.031 16.297 1 95.19 374 ASP A O 1
ATOM 3109 N N . ASN A 1 375 ? 6.801 48.531 17.875 1 95.62 375 ASN A N 1
ATOM 3110 C CA . ASN A 1 375 ? 7.723 48.188 18.953 1 95.62 375 ASN A CA 1
ATOM 3111 C C . ASN A 1 375 ? 7.289 46.938 19.672 1 95.62 375 ASN A C 1
ATOM 3113 O O . ASN A 1 375 ? 7.367 46.844 20.906 1 95.62 375 ASN A O 1
ATOM 3117 N N . SER A 1 376 ? 6.832 46 18.953 1 94.56 376 SER A N 1
ATOM 3118 C CA . SER A 1 376 ? 6.281 44.781 19.531 1 94.56 376 SER A CA 1
ATOM 3119 C C . SER A 1 376 ? 7.387 43.781 19.922 1 94.56 376 SER A C 1
ATOM 3121 O O . SER A 1 376 ? 8.523 43.906 19.453 1 94.56 376 SER A O 1
ATOM 3123 N N . GLY A 1 377 ? 7.051 42.844 20.734 1 95.19 377 GLY A N 1
ATOM 3124 C CA . GLY A 1 377 ? 7.961 41.812 21.172 1 95.19 377 GLY A CA 1
ATOM 3125 C C . GLY A 1 377 ? 7.348 40.875 22.203 1 95.19 377 GLY A C 1
ATOM 3126 O O . GLY A 1 377 ? 6.176 40.5 22.078 1 95.19 377 GLY A O 1
ATOM 3127 N N . PHE A 1 378 ? 8.25 40.406 23.094 1 95.25 378 PHE A N 1
ATOM 3128 C CA . PHE A 1 378 ? 7.832 39.438 24.094 1 95.25 378 PHE A CA 1
ATOM 3129 C C . PHE A 1 378 ? 8.188 39.906 25.5 1 95.25 378 PHE A C 1
ATOM 3131 O O . PHE A 1 378 ? 9.18 40.625 25.688 1 95.25 378 PHE A O 1
ATOM 3138 N N . ARG A 1 379 ? 7.344 39.531 26.391 1 95.06 379 ARG A N 1
ATOM 3139 C CA . ARG A 1 379 ? 7.707 39.531 27.812 1 95.06 379 ARG A CA 1
ATOM 3140 C C . ARG A 1 379 ? 8.086 38.125 28.266 1 95.06 379 ARG A C 1
ATOM 3142 O O . ARG A 1 379 ? 7.328 37.156 28.047 1 95.06 379 ARG A O 1
ATOM 3149 N N . LEU A 1 380 ? 9.195 38.031 28.891 1 95.31 380 LEU A N 1
ATOM 3150 C CA . LEU A 1 380 ? 9.664 36.75 29.406 1 95.31 380 LEU A CA 1
ATOM 3151 C C . LEU A 1 380 ? 9.766 36.781 30.922 1 95.31 380 LEU A C 1
ATOM 3153 O O . LEU A 1 380 ? 10.289 37.719 31.5 1 95.31 380 LEU A O 1
ATOM 3157 N N . TYR A 1 381 ? 9.234 35.781 31.547 1 94.69 381 TYR A N 1
ATOM 3158 C CA . TYR A 1 381 ? 9.266 35.625 33 1 94.69 381 TYR A CA 1
ATOM 3159 C C . TYR A 1 381 ? 10.367 34.656 33.406 1 94.69 381 TYR A C 1
ATOM 3161 O O . TYR A 1 381 ? 10.391 33.5 32.969 1 94.69 381 TYR A O 1
ATOM 3169 N N . ILE A 1 382 ? 11.227 35.156 34.312 1 95.25 382 ILE A N 1
ATOM 3170 C CA . ILE A 1 382 ? 12.367 34.344 34.719 1 95.25 382 ILE A CA 1
ATOM 3171 C C . ILE A 1 382 ? 12.422 34.219 36.219 1 95.25 382 ILE A C 1
ATOM 3173 O O . ILE A 1 382 ? 11.844 35.031 36.938 1 95.25 382 ILE A O 1
ATOM 3177 N N . THR A 1 383 ? 13.117 33.156 36.656 1 94.94 383 THR A N 1
ATOM 3178 C CA . THR A 1 383 ? 13.32 32.938 38.094 1 94.94 383 THR A CA 1
ATOM 3179 C C . THR A 1 383 ? 14.711 32.375 38.344 1 94.94 383 THR A C 1
ATOM 3181 O O . THR A 1 383 ? 15.25 31.625 37.531 1 94.94 383 THR A O 1
ATOM 3184 N N . ASN A 1 384 ? 15.227 32.719 39.531 1 93.12 384 ASN A N 1
ATOM 3185 C CA . ASN A 1 384 ? 16.5 32.125 39.938 1 93.12 384 ASN A CA 1
ATOM 3186 C C . ASN A 1 384 ? 16.281 30.891 40.844 1 93.12 384 ASN A C 1
ATOM 3188 O O . ASN A 1 384 ? 17.234 30.234 41.219 1 93.12 384 ASN A O 1
ATOM 3192 N N . GLN A 1 385 ? 15.031 30.703 41.125 1 93.44 385 GLN A N 1
ATOM 3193 C CA . GLN A 1 385 ? 14.688 29.406 41.719 1 93.44 385 GLN A CA 1
ATOM 3194 C C . GLN A 1 385 ? 14.469 28.344 40.625 1 93.44 385 GLN A C 1
ATOM 3196 O O . GLN A 1 385 ? 13.336 28.094 40.219 1 93.44 385 GLN A O 1
ATOM 3201 N N . LEU A 1 386 ? 15.492 27.781 40.438 1 94.62 386 LEU A N 1
ATOM 3202 C CA . LEU A 1 386 ? 15.5 26.875 39.281 1 94.62 386 LEU A CA 1
ATOM 3203 C C . LEU A 1 386 ? 14.5 25.75 39.469 1 94.62 386 LEU A C 1
ATOM 3205 O O . LEU A 1 386 ? 14.375 25.203 40.562 1 94.62 386 LEU A O 1
ATOM 3209 N N . ARG A 1 387 ? 13.805 25.438 38.469 1 93.81 387 ARG A N 1
ATOM 3210 C CA . ARG A 1 387 ? 12.922 24.266 38.469 1 93.81 387 ARG A CA 1
ATOM 3211 C C . ARG A 1 387 ? 13.727 22.984 38.344 1 93.81 387 ARG A C 1
ATOM 3213 O O . ARG A 1 387 ? 14.922 23.016 38.062 1 93.81 387 ARG A O 1
ATOM 3220 N N . LYS A 1 388 ? 13.031 21.875 38.531 1 95.81 388 LYS A N 1
ATOM 3221 C CA . LYS A 1 388 ? 13.688 20.578 38.625 1 95.81 388 LYS A CA 1
ATOM 3222 C C . LYS A 1 388 ? 14.375 20.219 37.344 1 95.81 388 LYS A C 1
ATOM 3224 O O . LYS A 1 388 ? 15.453 19.609 37.344 1 95.81 388 LYS A O 1
ATOM 3229 N N . TYR A 1 389 ? 13.711 20.531 36.219 1 96.75 389 TYR A N 1
ATOM 3230 C CA . TYR A 1 389 ? 14.25 20.109 34.938 1 96.75 389 TYR A CA 1
ATOM 3231 C C . TYR A 1 389 ? 14.445 21.297 34 1 96.75 389 TYR A C 1
ATOM 3233 O O . TYR A 1 389 ? 13.727 22.297 34.094 1 96.75 389 TYR A O 1
ATOM 3241 N N . ASP A 1 390 ? 15.383 21.125 33.094 1 94.69 390 ASP A N 1
ATOM 3242 C CA . ASP A 1 390 ? 15.492 22.016 31.938 1 94.69 390 ASP A CA 1
ATOM 3243 C C . ASP A 1 390 ? 14.531 21.594 30.828 1 94.69 390 ASP A C 1
ATOM 3245 O O . ASP A 1 390 ? 14.344 20.406 30.578 1 94.69 390 ASP A O 1
ATOM 3249 N N . VAL A 1 391 ? 13.992 22.625 30.172 1 94.69 391 VAL A N 1
ATOM 3250 C CA . VAL A 1 391 ? 13.172 22.375 28.984 1 94.69 391 VAL A CA 1
ATOM 3251 C C . VAL A 1 391 ? 14.062 22.172 27.766 1 94.69 391 VAL A C 1
ATOM 3253 O O . VAL A 1 391 ? 15.062 22.875 27.594 1 94.69 391 VAL A O 1
ATOM 3256 N N . GLY A 1 392 ? 13.773 21.109 27.016 1 92.31 392 GLY A N 1
ATOM 3257 C CA . GLY A 1 392 ? 14.383 20.906 25.719 1 92.31 392 GLY A CA 1
ATOM 3258 C C . GLY A 1 392 ? 13.414 21.125 24.562 1 92.31 392 GLY A C 1
ATOM 3259 O O . GLY A 1 392 ? 12.195 21.078 24.766 1 92.31 392 GLY A O 1
ATOM 3260 N N . ILE A 1 393 ? 13.953 21.469 23.438 1 90.69 393 ILE A N 1
ATOM 3261 C CA . ILE A 1 393 ? 13.18 21.562 22.203 1 90.69 393 ILE A CA 1
ATOM 3262 C C . ILE A 1 393 ? 13.703 20.562 21.188 1 90.69 393 ILE A C 1
ATOM 3264 O O . ILE A 1 393 ? 14.906 20.5 20.922 1 90.69 393 ILE A O 1
ATOM 3268 N N . MET A 1 394 ? 12.836 19.766 20.656 1 93.94 394 MET A N 1
ATOM 3269 C CA . MET A 1 394 ? 13.188 18.75 19.672 1 93.94 394 MET A CA 1
ATOM 3270 C C . MET A 1 394 ? 12.438 18.984 18.359 1 93.94 394 MET A C 1
ATOM 3272 O O . MET A 1 394 ? 11.273 19.375 18.375 1 93.94 394 MET A O 1
ATOM 3276 N N . GLU A 1 395 ? 13.141 18.766 17.281 1 93.44 395 GLU A N 1
ATOM 3277 C CA . GLU A 1 395 ? 12.5 18.844 15.977 1 93.44 395 GLU A CA 1
ATOM 3278 C C . GLU A 1 395 ? 12.125 17.453 15.461 1 93.44 395 GLU A C 1
ATOM 3280 O O . GLU A 1 395 ? 12.977 16.562 15.391 1 93.44 395 GLU A O 1
ATOM 3285 N N . LEU A 1 396 ? 10.883 17.297 15.141 1 97.94 396 LEU A N 1
ATOM 3286 C CA . LEU A 1 396 ? 10.375 16.094 14.5 1 97.94 396 LEU A CA 1
ATOM 3287 C C . LEU A 1 396 ? 9.992 16.375 13.047 1 97.94 396 LEU A C 1
ATOM 3289 O O . LEU A 1 396 ? 9.727 17.516 12.68 1 97.94 396 LEU A O 1
ATOM 3293 N N . GLY A 1 397 ? 10 15.344 12.219 1 98.25 397 GLY A N 1
ATOM 3294 C CA . GLY A 1 397 ? 9.539 15.492 10.852 1 98.25 397 GLY A CA 1
ATOM 3295 C C . GLY A 1 397 ? 10.625 15.258 9.82 1 98.25 397 GLY A C 1
ATOM 3296 O O . GLY A 1 397 ? 11.422 14.32 9.953 1 98.25 397 GLY A O 1
ATOM 3297 N N . LEU A 1 398 ? 10.664 16.125 8.773 1 98.44 398 LEU A N 1
ATOM 3298 C CA . LEU A 1 398 ? 11.562 15.93 7.641 1 98.44 398 LEU A CA 1
ATOM 3299 C C . LEU A 1 398 ? 12.805 16.797 7.773 1 98.44 398 LEU A C 1
ATOM 3301 O O . LEU A 1 398 ? 12.734 17.922 8.281 1 98.44 398 LEU A O 1
ATOM 3305 N N . VAL A 1 399 ? 13.914 16.234 7.262 1 95.25 399 VAL A N 1
ATOM 3306 C CA . VAL A 1 399 ? 15.148 17 7.137 1 95.25 399 VAL A CA 1
ATOM 3307 C C . VAL A 1 399 ? 14.992 18.062 6.055 1 95.25 399 VAL A C 1
ATOM 3309 O O . VAL A 1 399 ? 14.172 17.906 5.145 1 95.25 399 VAL A O 1
ATOM 3312 N N . TYR A 1 400 ? 15.828 19.109 6.148 1 88.62 400 TYR A N 1
ATOM 3313 C CA . TYR A 1 400 ? 15.742 20.219 5.211 1 88.62 400 TYR A CA 1
ATOM 3314 C C . TYR A 1 400 ? 16.547 19.938 3.951 1 88.62 400 TYR A C 1
ATOM 3316 O O . TYR A 1 400 ? 17.562 20.594 3.699 1 88.62 400 TYR A O 1
ATOM 3324 N N . THR A 1 401 ? 16.125 18.984 3.172 1 93.06 401 THR A N 1
ATOM 3325 C CA . THR A 1 401 ? 16.812 18.625 1.934 1 93.06 401 THR A CA 1
ATOM 3326 C C . THR A 1 401 ? 15.828 18.562 0.768 1 93.06 401 THR A C 1
ATOM 3328 O O . THR A 1 401 ? 14.617 18.469 0.975 1 93.06 401 THR A O 1
ATOM 3331 N N . PRO A 1 402 ? 16.359 18.641 -0.397 1 95.75 402 PRO A N 1
ATOM 3332 C CA . PRO A 1 402 ? 15.484 18.562 -1.565 1 95.75 402 PRO A CA 1
ATOM 3333 C C . PRO A 1 402 ? 15 17.141 -1.855 1 95.75 402 PRO A C 1
ATOM 3335 O O . PRO A 1 402 ? 14.258 16.922 -2.818 1 95.75 402 PRO A O 1
ATOM 3338 N N . ASN A 1 403 ? 15.391 16.156 -1.067 1 97.44 403 ASN A N 1
ATOM 3339 C CA . ASN A 1 403 ? 15.094 14.758 -1.378 1 97.44 403 ASN A CA 1
ATOM 3340 C C . ASN A 1 403 ? 13.594 14.484 -1.336 1 97.44 403 ASN A C 1
ATOM 3342 O O . ASN A 1 403 ? 13.086 13.688 -2.123 1 97.44 403 ASN A O 1
ATOM 3346 N N . ASN A 1 404 ? 12.922 15.047 -0.369 1 98.25 404 ASN A N 1
ATOM 3347 C CA . ASN A 1 404 ? 11.461 15 -0.305 1 98.25 404 ASN A CA 1
ATOM 3348 C C . ASN A 1 404 ? 10.828 16.234 -0.921 1 98.25 404 ASN A C 1
ATOM 3350 O O . ASN A 1 404 ? 10.742 17.281 -0.272 1 98.25 404 ASN A O 1
ATOM 3354 N N . PHE A 1 405 ? 10.43 16.109 -2.139 1 98.5 405 PHE A N 1
ATOM 3355 C CA . PHE A 1 405 ? 9.867 17.234 -2.871 1 98.5 405 PHE A CA 1
ATOM 3356 C C . PHE A 1 405 ? 8.391 17 -3.17 1 98.5 405 PHE A C 1
ATOM 3358 O O . PHE A 1 405 ? 7.887 15.898 -2.99 1 98.5 405 PHE A O 1
ATOM 3365 N N . ILE A 1 406 ? 7.684 18.047 -3.562 1 98.69 406 ILE A N 1
ATOM 3366 C CA . ILE A 1 406 ? 6.254 18.031 -3.846 1 98.69 406 ILE A CA 1
ATOM 3367 C C . ILE A 1 406 ? 6.004 18.469 -5.289 1 98.69 406 ILE A C 1
ATOM 3369 O O . ILE A 1 406 ? 6.363 19.578 -5.676 1 98.69 406 ILE A O 1
ATOM 3373 N N . PRO A 1 407 ? 5.414 17.594 -6.105 1 98.5 407 PRO A N 1
ATOM 3374 C CA . PRO A 1 407 ? 5.074 18 -7.469 1 98.5 407 PRO A CA 1
ATOM 3375 C C . PRO A 1 407 ? 4.051 19.141 -7.508 1 98.5 407 PRO A C 1
ATOM 3377 O O . PRO A 1 407 ? 3.348 19.375 -6.52 1 98.5 407 PRO A O 1
ATOM 3380 N N . TYR A 1 408 ? 4.031 19.828 -8.617 1 97.5 408 TYR A N 1
ATOM 3381 C CA . TYR A 1 408 ? 3.064 20.891 -8.82 1 97.5 408 TYR A CA 1
ATOM 3382 C C . TYR A 1 408 ? 1.688 20.328 -9.156 1 97.5 408 TYR A C 1
ATOM 3384 O O . TYR A 1 408 ? 1.552 19.141 -9.445 1 97.5 408 TYR A O 1
ATOM 3392 N N . ASN A 1 409 ? 0.661 21.141 -8.992 1 97.12 409 ASN A N 1
ATOM 3393 C CA . ASN A 1 409 ? -0.714 20.859 -9.391 1 97.12 409 ASN A CA 1
ATOM 3394 C C . ASN A 1 409 ? -1.298 19.703 -8.578 1 97.12 409 ASN A C 1
ATOM 3396 O O . ASN A 1 409 ? -1.97 18.828 -9.133 1 97.12 409 ASN A O 1
ATOM 3400 N N . GLN A 1 410 ? -0.881 19.672 -7.34 1 97.56 410 GLN A N 1
ATOM 3401 C CA . GLN A 1 410 ? -1.447 18.672 -6.441 1 97.56 410 GLN A CA 1
ATOM 3402 C C . GLN A 1 410 ? -2.348 19.312 -5.395 1 97.56 410 GLN A C 1
ATOM 3404 O O . GLN A 1 410 ? -1.923 20.234 -4.68 1 97.56 410 GLN A O 1
ATOM 3409 N N . SER A 1 411 ? -3.582 18.844 -5.199 1 96.25 411 SER A N 1
ATOM 3410 C CA . SER A 1 411 ? -4.484 19.359 -4.18 1 96.25 411 SER A CA 1
ATOM 3411 C C . SER A 1 411 ? -4.195 18.75 -2.816 1 96.25 411 SER A C 1
ATOM 3413 O O . SER A 1 411 ? -4.523 19.328 -1.782 1 96.25 411 SER A O 1
ATOM 3415 N N . LYS A 1 412 ? -3.66 17.594 -2.883 1 97.12 412 LYS A N 1
ATOM 3416 C CA . LYS A 1 412 ? -3.293 16.875 -1.666 1 97.12 412 LYS A CA 1
ATOM 3417 C C . LYS A 1 412 ? -2.062 16 -1.894 1 97.12 412 LYS A C 1
ATOM 3419 O O . LYS A 1 412 ? -2.113 15.031 -2.662 1 97.12 412 LYS A O 1
ATOM 3424 N N . PHE A 1 413 ? -0.982 16.312 -1.347 1 98.5 413 PHE A N 1
ATOM 3425 C CA . PHE A 1 413 ? 0.245 15.516 -1.386 1 98.5 413 PHE A CA 1
ATOM 3426 C C . PHE A 1 413 ? 0.83 15.359 0.012 1 98.5 413 PHE A C 1
ATOM 3428 O O . PHE A 1 413 ? 1.06 16.344 0.711 1 98.5 413 PHE A O 1
ATOM 3435 N N . ILE A 1 414 ? 1.065 14.195 0.422 1 98.19 414 ILE A N 1
ATOM 3436 C CA . ILE A 1 414 ? 1.446 13.93 1.805 1 98.19 414 ILE A CA 1
ATOM 3437 C C . ILE A 1 414 ? 2.916 13.523 1.866 1 98.19 414 ILE A C 1
ATOM 3439 O O . ILE A 1 414 ? 3.371 12.695 1.066 1 98.19 414 ILE A O 1
ATOM 3443 N N . LEU A 1 415 ? 3.666 14.141 2.662 1 98.5 415 LEU A N 1
ATOM 3444 C CA . LEU A 1 415 ? 5.004 13.711 3.057 1 98.5 415 LEU A CA 1
ATOM 3445 C C . LEU A 1 415 ? 5.039 13.328 4.535 1 98.5 415 LEU A C 1
ATOM 3447 O O . LEU A 1 415 ? 4.277 13.875 5.34 1 98.5 415 LEU A O 1
ATOM 3451 N N . ALA A 1 416 ? 5.902 12.422 4.859 1 98.25 416 ALA A N 1
ATOM 3452 C CA . ALA A 1 416 ? 6.016 11.961 6.242 1 98.25 416 ALA A CA 1
ATOM 3453 C C . ALA A 1 416 ? 7.473 11.945 6.695 1 98.25 416 ALA A C 1
ATOM 3455 O O . ALA A 1 416 ? 8.359 11.57 5.93 1 98.25 416 ALA A O 1
ATOM 3456 N N . GLY A 1 417 ? 7.727 12.477 7.812 1 98.5 417 GLY A N 1
ATOM 3457 C CA . GLY A 1 417 ? 8.984 12.312 8.523 1 98.5 417 GLY A CA 1
ATOM 3458 C C . GLY A 1 417 ? 8.867 11.438 9.758 1 98.5 417 GLY A C 1
ATOM 3459 O O . GLY A 1 417 ? 7.828 11.414 10.414 1 98.5 417 GLY A O 1
ATOM 3460 N N . TYR A 1 418 ? 10.016 10.781 10.102 1 98.19 418 TYR A N 1
ATOM 3461 C CA . TYR A 1 418 ? 9.945 9.742 11.125 1 98.19 418 TYR A CA 1
ATOM 3462 C C . TYR A 1 418 ? 10.969 10 12.227 1 98.19 418 TYR A C 1
ATOM 3464 O O . TYR A 1 418 ? 12.109 10.383 11.953 1 98.19 418 TYR A O 1
ATOM 3472 N N . CYS A 1 419 ? 10.516 9.93 13.414 1 98.25 419 CYS A N 1
ATOM 3473 C CA . CYS A 1 419 ? 11.336 9.602 14.578 1 98.25 419 CYS A CA 1
ATOM 3474 C C . CYS A 1 419 ? 11.125 8.148 15 1 98.25 419 CYS A C 1
ATOM 3476 O O . CYS A 1 419 ? 10.156 7.836 15.695 1 98.25 419 CYS A O 1
ATOM 3478 N N . ASP A 1 420 ? 11.992 7.324 14.547 1 95.62 420 ASP A N 1
ATOM 3479 C CA . ASP A 1 420 ? 11.703 5.895 14.594 1 95.62 420 ASP A CA 1
ATOM 3480 C C . ASP A 1 420 ? 11.992 5.316 15.977 1 95.62 420 ASP A C 1
ATOM 3482 O O . ASP A 1 420 ? 12.641 5.965 16.797 1 95.62 420 ASP A O 1
ATOM 3486 N N . SER A 1 421 ? 11.586 4.09 16.172 1 95.81 421 SER A N 1
ATOM 3487 C CA . SER A 1 421 ? 11.633 3.434 17.484 1 95.81 421 SER A CA 1
ATOM 3488 C C . SER A 1 421 ? 13.07 3.176 17.906 1 95.81 421 SER A C 1
ATOM 3490 O O . SER A 1 421 ? 13.375 3.188 19.109 1 95.81 421 SER A O 1
ATOM 3492 N N . GLN A 1 422 ? 13.953 2.941 16.969 1 94.5 422 GLN A N 1
ATOM 3493 C CA . GLN A 1 422 ? 15.344 2.672 17.328 1 94.5 422 GLN A CA 1
ATOM 3494 C C . GLN A 1 422 ? 16.016 3.924 17.875 1 94.5 422 GLN A C 1
ATOM 3496 O O . GLN A 1 422 ? 16.781 3.852 18.844 1 94.5 422 GLN A O 1
ATOM 3501 N N . CYS A 1 423 ? 15.75 5.043 17.297 1 96.69 423 CYS A N 1
ATOM 3502 C CA . CYS A 1 423 ? 16.312 6.305 17.766 1 96.69 423 CYS A CA 1
ATOM 3503 C C . CYS A 1 423 ? 15.812 6.637 19.172 1 96.69 423 CYS A C 1
ATOM 3505 O O . CYS A 1 423 ? 16.609 6.961 20.062 1 96.69 423 CYS A O 1
ATOM 3507 N N . THR A 1 424 ? 14.508 6.559 19.406 1 97.75 424 THR A N 1
ATOM 3508 C CA . THR A 1 424 ? 13.953 6.875 20.719 1 97.75 424 THR A CA 1
ATOM 3509 C C . THR A 1 424 ? 14.445 5.883 21.766 1 97.75 424 THR A C 1
ATOM 3511 O O . THR A 1 424 ? 14.68 6.254 22.922 1 97.75 424 THR A O 1
ATOM 3514 N N . ASP A 1 425 ? 14.664 4.68 21.375 1 96.81 425 ASP A N 1
ATOM 3515 C CA . ASP A 1 425 ? 15.102 3.656 22.312 1 96.81 425 ASP A CA 1
ATOM 3516 C C . ASP A 1 425 ? 16.5 3.957 22.844 1 96.81 425 ASP A C 1
ATOM 3518 O O . ASP A 1 425 ? 16.797 3.723 24.016 1 96.81 425 ASP A O 1
ATOM 3522 N N . ILE A 1 426 ? 17.312 4.449 22 1 95.62 426 ILE A N 1
ATOM 3523 C CA . ILE A 1 426 ? 18.703 4.656 22.391 1 95.62 426 ILE A CA 1
ATOM 3524 C C . ILE A 1 426 ? 18.859 6.043 23 1 95.62 426 ILE A C 1
ATOM 3526 O O . ILE A 1 426 ? 19.703 6.246 23.891 1 95.62 426 ILE A O 1
ATOM 3530 N N . ALA A 1 427 ? 18.109 7.012 22.594 1 96.94 427 ALA A N 1
ATOM 3531 C CA . ALA A 1 427 ? 18.391 8.406 22.922 1 96.94 427 ALA A CA 1
ATOM 3532 C C . ALA A 1 427 ? 17.625 8.828 24.172 1 96.94 427 ALA A C 1
ATOM 3534 O O . ALA A 1 427 ? 18.047 9.734 24.891 1 96.94 427 ALA A O 1
ATOM 3535 N N . LEU A 1 428 ? 16.484 8.258 24.469 1 97.81 428 LEU A N 1
ATOM 3536 C CA . LEU A 1 428 ? 15.641 8.703 25.578 1 97.81 428 LEU A CA 1
ATOM 3537 C C . LEU A 1 428 ? 16.062 8.023 26.891 1 97.81 428 LEU A C 1
ATOM 3539 O O . LEU A 1 428 ? 16.516 6.879 26.875 1 97.81 428 LEU A O 1
ATOM 3543 N N . PRO A 1 429 ? 15.93 8.734 28 1 97 429 PRO A N 1
ATOM 3544 C CA . PRO A 1 429 ? 16.25 8.109 29.281 1 97 429 PRO A CA 1
ATOM 3545 C C . PRO A 1 429 ? 15.305 6.953 29.625 1 97 429 PRO A C 1
ATOM 3547 O O . PRO A 1 429 ? 14.094 7.043 29.375 1 97 429 PRO A O 1
ATOM 3550 N N . LYS A 1 430 ? 15.867 5.91 30.078 1 95.69 430 LYS A N 1
ATOM 3551 C CA . LYS A 1 430 ? 15.078 4.734 30.438 1 95.69 430 LYS A CA 1
ATOM 3552 C C . LYS A 1 430 ? 14.734 4.75 31.938 1 95.69 430 LYS A C 1
ATOM 3554 O O . LYS A 1 430 ? 15.547 5.16 32.75 1 95.69 430 LYS A O 1
ATOM 3559 N N . PRO A 1 431 ? 13.523 4.469 32.438 1 93.75 431 PRO A N 1
ATOM 3560 C CA . PRO A 1 431 ? 12.492 3.865 31.578 1 93.75 431 PRO A CA 1
ATOM 3561 C C . PRO A 1 431 ? 11.406 4.859 31.172 1 93.75 431 PRO A C 1
ATOM 3563 O O . PRO A 1 431 ? 10.547 4.539 30.344 1 93.75 431 PRO A O 1
ATOM 3566 N N . ASN A 1 432 ? 11.438 6.047 31.703 1 95.88 432 ASN A N 1
ATOM 3567 C CA . ASN A 1 432 ? 10.266 6.918 31.625 1 95.88 432 ASN A CA 1
ATOM 3568 C C . ASN A 1 432 ? 10.289 7.777 30.375 1 95.88 432 ASN A C 1
ATOM 3570 O O . ASN A 1 432 ? 9.242 8.242 29.922 1 95.88 432 ASN A O 1
ATOM 3574 N N . GLY A 1 433 ? 11.422 8.039 29.781 1 98.25 433 GLY A N 1
ATOM 3575 C CA . GLY A 1 433 ? 11.539 8.883 28.594 1 98.25 433 GLY A CA 1
ATOM 3576 C C . GLY A 1 433 ? 11.383 10.359 28.906 1 98.25 433 GLY A C 1
ATOM 3577 O O . GLY A 1 433 ? 12.039 10.883 29.812 1 98.25 433 GLY A O 1
ATOM 3578 N N . ILE A 1 434 ? 10.578 11.031 28.141 1 98.38 434 ILE A N 1
ATOM 3579 C CA . ILE A 1 434 ? 10.398 12.477 28.297 1 98.38 434 ILE A CA 1
ATOM 3580 C C . ILE A 1 434 ? 8.906 12.812 28.312 1 98.38 434 ILE A C 1
ATOM 3582 O O . ILE A 1 434 ? 8.07 11.977 27.953 1 98.38 434 ILE A O 1
ATOM 3586 N N . TYR A 1 435 ? 8.648 14.008 28.75 1 97.38 435 TYR A N 1
ATOM 3587 C CA . TYR A 1 435 ? 7.285 14.523 28.812 1 97.38 435 TYR A CA 1
ATOM 3588 C C . TYR A 1 435 ? 7.145 15.773 27.938 1 97.38 435 TYR A C 1
ATOM 3590 O O . TYR A 1 435 ? 7.801 16.781 28.203 1 97.38 435 TYR A O 1
ATOM 3598 N N . VAL A 1 436 ? 6.266 15.695 26.953 1 97.31 436 VAL A N 1
ATOM 3599 C CA . VAL A 1 436 ? 6.016 16.812 26.062 1 97.31 436 VAL A CA 1
ATOM 3600 C C . VAL A 1 436 ? 4.824 17.625 26.562 1 97.31 436 VAL A C 1
ATOM 3602 O O . VAL A 1 436 ? 3.76 17.062 26.844 1 97.31 436 VAL A O 1
ATOM 3605 N N . PHE A 1 437 ? 5.027 18.953 26.672 1 93.62 437 PHE A N 1
ATOM 3606 C CA . PHE A 1 437 ? 3.941 19.734 27.234 1 93.62 437 PHE A CA 1
ATOM 3607 C C . PHE A 1 437 ? 3.457 20.781 26.234 1 93.62 437 PHE A C 1
ATOM 3609 O O . PHE A 1 437 ? 2.396 21.375 26.422 1 93.62 437 PHE A O 1
ATOM 3616 N N . ALA A 1 438 ? 4.184 21.016 25.172 1 92.56 438 ALA A N 1
ATOM 3617 C CA . ALA A 1 438 ? 3.799 21.969 24.125 1 92.56 438 ALA A CA 1
ATOM 3618 C C . ALA A 1 438 ? 4.367 21.547 22.781 1 92.56 438 ALA A C 1
ATOM 3620 O O . ALA A 1 438 ? 5.336 20.797 22.703 1 92.56 438 ALA A O 1
ATOM 3621 N N . SER A 1 439 ? 3.779 22.047 21.688 1 93.94 439 SER A N 1
ATOM 3622 C CA . SER A 1 439 ? 4.148 21.656 20.344 1 93.94 439 SER A CA 1
ATOM 3623 C C . SER A 1 439 ? 3.812 22.75 19.328 1 93.94 439 SER A C 1
ATOM 3625 O O . SER A 1 439 ? 2.797 23.422 19.453 1 93.94 439 SER A O 1
ATOM 3627 N N . GLN A 1 440 ? 4.656 22.891 18.375 1 91.94 440 GLN A N 1
ATOM 3628 C CA . GLN A 1 440 ? 4.426 23.812 17.281 1 91.94 440 GLN A CA 1
ATOM 3629 C C . GLN A 1 440 ? 4.559 23.125 15.93 1 91.94 440 GLN A C 1
ATOM 3631 O O . GLN A 1 440 ? 5.645 22.656 15.562 1 91.94 440 GLN A O 1
ATOM 3636 N N . LEU A 1 441 ? 3.492 23.047 15.219 1 94.5 441 LEU A N 1
ATOM 3637 C CA . LEU A 1 441 ? 3.51 22.531 13.859 1 94.5 441 LEU A CA 1
ATOM 3638 C C . LEU A 1 441 ? 4 23.578 12.875 1 94.5 441 LEU A C 1
ATOM 3640 O O . LEU A 1 441 ? 3.662 24.766 13.008 1 94.5 441 LEU A O 1
ATOM 3644 N N . HIS A 1 442 ? 4.816 23.109 11.883 1 89.75 442 HIS A N 1
ATOM 3645 C CA . HIS A 1 442 ? 5.434 24.125 11.031 1 89.75 442 HIS A CA 1
ATOM 3646 C C . HIS A 1 442 ? 5.594 23.609 9.602 1 89.75 442 HIS A C 1
ATOM 3648 O O . HIS A 1 442 ? 6.105 22.516 9.383 1 89.75 442 HIS A O 1
ATOM 3654 N N . THR A 1 443 ? 5.117 24.359 8.703 1 94.25 443 THR A N 1
ATOM 3655 C CA . THR A 1 443 ? 5.406 24.266 7.277 1 94.25 443 THR A CA 1
ATOM 3656 C C . THR A 1 443 ? 5.688 25.641 6.684 1 94.25 443 THR A C 1
ATOM 3658 O O . THR A 1 443 ? 5.633 26.656 7.391 1 94.25 443 THR A O 1
ATOM 3661 N N . HIS A 1 444 ? 6.055 25.641 5.508 1 88.06 444 HIS A N 1
ATOM 3662 C CA . HIS A 1 444 ? 6.137 26.938 4.828 1 88.06 444 HIS A CA 1
ATOM 3663 C C . HIS A 1 444 ? 4.824 27.281 4.133 1 88.06 444 HIS A C 1
ATOM 3665 O O . HIS A 1 444 ? 3.787 27.406 4.789 1 88.06 444 HIS A O 1
ATOM 3671 N N . LEU A 1 445 ? 4.766 27.344 2.875 1 87.81 445 LEU A N 1
ATOM 3672 C CA . LEU A 1 445 ? 3.678 28.125 2.297 1 87.81 445 LEU A CA 1
ATOM 3673 C C . LEU A 1 445 ? 2.545 27.219 1.832 1 87.81 445 LEU A C 1
ATOM 3675 O O . LEU A 1 445 ? 1.421 27.672 1.62 1 87.81 445 LEU A O 1
ATOM 3679 N N . THR A 1 446 ? 2.773 25.906 1.688 1 95.75 446 THR A N 1
ATOM 3680 C CA . THR A 1 446 ? 1.758 25.125 0.992 1 95.75 446 THR A CA 1
ATOM 3681 C C . THR A 1 446 ? 1.134 24.094 1.927 1 95.75 446 THR A C 1
ATOM 3683 O O . THR A 1 446 ? 0.266 23.328 1.516 1 95.75 446 THR A O 1
ATOM 3686 N N . GLY A 1 447 ? 1.521 24.047 3.195 1 97.12 447 GLY A N 1
ATOM 3687 C CA . GLY A 1 447 ? 0.937 23.109 4.141 1 97.12 447 GLY A CA 1
ATOM 3688 C C . GLY A 1 447 ? -0.518 23.391 4.453 1 97.12 447 GLY A C 1
ATOM 3689 O O . GLY A 1 447 ? -0.898 24.562 4.629 1 97.12 447 GLY A O 1
ATOM 3690 N N . ILE A 1 448 ? -1.365 22.266 4.512 1 97.06 448 ILE A N 1
ATOM 3691 C CA . ILE A 1 448 ? -2.775 22.484 4.812 1 97.06 448 ILE A CA 1
ATOM 3692 C C . ILE A 1 448 ? -3.215 21.562 5.945 1 97.06 448 ILE A C 1
ATOM 3694 O O . ILE A 1 448 ? -4.293 21.75 6.516 1 97.06 448 ILE A O 1
ATOM 3698 N N . LYS A 1 449 ? -2.469 20.609 6.273 1 97.25 449 LYS A N 1
ATOM 3699 C CA . LYS A 1 449 ? -2.699 19.688 7.375 1 97.25 449 LYS A CA 1
ATOM 3700 C C . LYS A 1 449 ? -1.381 19.156 7.93 1 97.25 449 LYS A C 1
ATOM 3702 O O . LYS A 1 449 ? -0.476 18.812 7.168 1 97.25 449 LYS A O 1
ATOM 3707 N N . VAL A 1 450 ? -1.244 19.141 9.25 1 97.94 450 VAL A N 1
ATOM 3708 C CA . VAL A 1 450 ? -0.05 18.594 9.891 1 97.94 450 VAL A CA 1
ATOM 3709 C C . VAL A 1 450 ? -0.448 17.75 11.102 1 97.94 450 VAL A C 1
ATOM 3711 O O . VAL A 1 450 ? -1.265 18.172 11.914 1 97.94 450 VAL A O 1
ATOM 3714 N N . VAL A 1 451 ? 0.075 16.547 11.148 1 97.31 451 VAL A N 1
ATOM 3715 C CA . VAL A 1 451 ? -0.203 15.656 12.266 1 97.31 451 VAL A CA 1
ATOM 3716 C C . VAL A 1 451 ? 1.085 14.961 12.703 1 97.31 451 VAL A C 1
ATOM 3718 O O . VAL A 1 451 ? 1.906 14.578 11.867 1 97.31 451 VAL A O 1
ATOM 3721 N N . THR A 1 452 ? 1.296 14.867 13.961 1 98.12 452 THR A N 1
ATOM 3722 C CA . THR A 1 452 ? 2.314 13.977 14.5 1 98.12 452 THR A CA 1
ATOM 3723 C C . THR A 1 452 ? 1.671 12.797 15.227 1 98.12 452 THR A C 1
ATOM 3725 O O . THR A 1 452 ? 1.112 12.961 16.312 1 98.12 452 THR A O 1
ATOM 3728 N N . TYR A 1 453 ? 1.833 11.672 14.656 1 97.38 453 TYR A N 1
ATOM 3729 C CA . TYR A 1 453 ? 1.303 10.438 15.227 1 97.38 453 TYR A CA 1
ATOM 3730 C C . TYR A 1 453 ? 2.252 9.867 16.266 1 97.38 453 TYR A C 1
ATOM 3732 O O . TYR A 1 453 ? 3.473 9.992 16.141 1 97.38 453 TYR A O 1
ATOM 3740 N N . HIS A 1 454 ? 1.634 9.289 17.297 1 97.5 454 HIS A N 1
ATOM 3741 C CA . HIS A 1 454 ? 2.355 8.625 18.375 1 97.5 454 HIS A CA 1
ATOM 3742 C C . HIS A 1 454 ? 2.033 7.133 18.422 1 97.5 454 HIS A C 1
ATOM 3744 O O . HIS A 1 454 ? 0.895 6.746 18.688 1 97.5 454 HIS A O 1
ATOM 3750 N N . ILE A 1 455 ? 3.068 6.336 18.078 1 96.62 455 ILE A N 1
ATOM 3751 C CA . ILE A 1 455 ? 2.875 4.891 18.016 1 96.62 455 ILE A CA 1
ATOM 3752 C C . ILE A 1 455 ? 3.74 4.203 19.062 1 96.62 455 ILE A C 1
ATOM 3754 O O . ILE A 1 455 ? 4.934 4.492 19.188 1 96.62 455 ILE A O 1
ATOM 3758 N N . ARG A 1 456 ? 3.189 3.258 19.922 1 96.62 456 ARG A N 1
ATOM 3759 C CA . ARG A 1 456 ? 3.889 2.447 20.922 1 96.62 456 ARG A CA 1
ATOM 3760 C C . ARG A 1 456 ? 3.57 0.966 20.734 1 96.62 456 ARG A C 1
ATOM 3762 O O . ARG A 1 456 ? 2.412 0.558 20.844 1 96.62 456 ARG A O 1
ATOM 3769 N N . ASN A 1 457 ? 4.551 0.182 20.344 1 91.69 457 ASN A N 1
ATOM 3770 C CA . ASN A 1 457 ? 4.402 -1.258 20.172 1 91.69 457 ASN A CA 1
ATOM 3771 C C . ASN A 1 457 ? 3.342 -1.584 19.125 1 91.69 457 ASN A C 1
ATOM 3773 O O . ASN A 1 457 ? 2.473 -2.428 19.359 1 91.69 457 ASN A O 1
ATOM 3777 N N . GLY A 1 458 ? 3.348 -0.771 18.141 1 88 458 GLY A N 1
ATOM 3778 C CA . GLY A 1 458 ? 2.461 -1.047 17.016 1 88 458 GLY A CA 1
ATOM 3779 C C . GLY A 1 458 ? 1.07 -0.469 17.203 1 88 458 GLY A C 1
ATOM 3780 O O . GLY A 1 458 ? 0.23 -0.562 16.297 1 88 458 GLY A O 1
ATOM 3781 N N . THR A 1 459 ? 0.84 0.158 18.312 1 92.5 459 THR A N 1
ATOM 3782 C CA . THR A 1 459 ? -0.469 0.736 18.594 1 92.5 459 THR A CA 1
ATOM 3783 C C . THR A 1 459 ? -0.413 2.26 18.531 1 92.5 459 THR A C 1
ATOM 3785 O O . THR A 1 459 ? 0.505 2.879 19.062 1 92.5 459 THR A O 1
ATOM 3788 N N . ARG A 1 460 ? -1.372 2.834 17.891 1 94.06 460 ARG A N 1
ATOM 3789 C CA . ARG A 1 460 ? -1.454 4.289 17.812 1 94.06 460 ARG A CA 1
ATOM 3790 C C . ARG A 1 460 ? -2.035 4.875 19.094 1 94.06 460 ARG A C 1
ATOM 3792 O O . ARG A 1 460 ? -3.137 4.504 19.5 1 94.06 460 ARG A O 1
ATOM 3799 N N . LEU A 1 461 ? -1.338 5.668 19.719 1 95.12 461 LEU A N 1
ATOM 3800 C CA . LEU A 1 461 ? -1.787 6.461 20.859 1 95.12 461 LEU A CA 1
ATOM 3801 C C . LEU A 1 461 ? -2.377 7.789 20.391 1 95.12 461 LEU A C 1
ATOM 3803 O O . LEU A 1 461 ? -2.346 8.109 19.203 1 95.12 461 LEU A O 1
ATOM 3807 N N . PRO A 1 462 ? -3.018 8.547 21.344 1 92.81 462 PRO A N 1
ATOM 3808 C CA . PRO A 1 462 ? -3.438 9.883 20.922 1 92.81 462 PRO A CA 1
ATOM 3809 C C . PRO A 1 462 ? -2.312 10.672 20.25 1 92.81 462 PRO A C 1
ATOM 3811 O O . PRO A 1 462 ? -1.168 10.625 20.703 1 92.81 462 PRO A O 1
ATOM 3814 N N . ASP A 1 463 ? -2.691 11.328 19.188 1 95.25 463 ASP A N 1
ATOM 3815 C CA . ASP A 1 463 ? -1.688 12.062 18.422 1 95.25 463 ASP A CA 1
ATOM 3816 C C . ASP A 1 463 ? -1.028 13.141 19.281 1 95.25 463 ASP A C 1
ATOM 3818 O O . ASP A 1 463 ? -1.682 13.758 20.109 1 95.25 463 ASP A O 1
ATOM 3822 N N . LEU A 1 464 ? 0.211 13.297 19.047 1 96.62 464 LEU A N 1
ATOM 3823 C CA . LEU A 1 464 ? 0.948 14.305 19.797 1 96.62 464 LEU A CA 1
ATOM 3824 C C . LEU A 1 464 ? 0.39 15.695 19.547 1 96.62 464 LEU A C 1
ATOM 3826 O O . LEU A 1 464 ? 0.167 16.469 20.484 1 96.62 464 LEU A O 1
ATOM 3830 N N . ASN A 1 465 ? 0.245 16.031 18.359 1 95.44 465 ASN A N 1
ATOM 3831 C CA . ASN A 1 465 ? -0.389 17.25 17.891 1 95.44 465 ASN A CA 1
ATOM 3832 C C . ASN A 1 465 ? -0.997 17.062 16.5 1 95.44 465 ASN A C 1
ATOM 3834 O O . ASN A 1 465 ? -0.516 16.25 15.711 1 95.44 465 ASN A O 1
ATOM 3838 N N . ARG A 1 466 ? -2.029 17.797 16.312 1 95.19 466 ARG A N 1
ATOM 3839 C CA . ARG A 1 466 ? -2.75 17.656 15.055 1 95.19 466 ARG A CA 1
ATOM 3840 C C . ARG A 1 466 ? -3.459 18.953 14.68 1 95.19 466 ARG A C 1
ATOM 3842 O O . ARG A 1 466 ? -4.047 19.625 15.539 1 95.19 466 ARG A O 1
ATOM 3849 N N . ASP A 1 467 ? -3.41 19.281 13.453 1 96.06 467 ASP A N 1
ATOM 3850 C CA . ASP A 1 467 ? -4.219 20.359 12.883 1 96.06 467 ASP A CA 1
ATOM 3851 C C . ASP A 1 467 ? -4.688 20 11.477 1 96.06 467 ASP A C 1
ATOM 3853 O O . ASP A 1 467 ? -3.943 20.172 10.508 1 96.06 467 ASP A O 1
ATOM 3857 N N . ASN A 1 468 ? -5.898 19.625 11.375 1 95.38 468 ASN A N 1
ATOM 3858 C CA . ASN A 1 468 ? -6.488 19.234 10.094 1 95.38 468 ASN A CA 1
ATOM 3859 C C . ASN A 1 468 ? -6.812 20.453 9.234 1 95.38 468 ASN A C 1
ATOM 3861 O O . ASN A 1 468 ? -7.07 20.328 8.039 1 95.38 468 ASN A O 1
ATOM 3865 N N . TYR A 1 469 ? -6.809 21.578 9.875 1 95.44 469 TYR A N 1
ATOM 3866 C CA . TYR A 1 469 ? -7.148 22.828 9.195 1 95.44 469 TYR A CA 1
ATOM 3867 C C . TYR A 1 469 ? -6.004 23.828 9.281 1 95.44 469 TYR A C 1
ATOM 3869 O O . TYR A 1 469 ? -6.23 25.016 9.492 1 95.44 469 TYR A O 1
ATOM 3877 N N . TYR A 1 470 ? -4.883 23.281 9.125 1 95.06 470 TYR A N 1
ATOM 3878 C CA . TYR A 1 470 ? -3.621 24 9.289 1 95.06 470 TYR A CA 1
ATOM 3879 C C . TYR A 1 470 ? -3.469 25.094 8.234 1 95.06 470 TYR A C 1
ATOM 3881 O O . TYR A 1 470 ? -3.938 24.938 7.105 1 95.06 470 TYR A O 1
ATOM 3889 N N . SER A 1 471 ? -2.857 26.188 8.672 1 91.31 471 SER A N 1
ATOM 3890 C CA . SER A 1 471 ? -2.453 27.266 7.777 1 91.31 471 SER A CA 1
ATOM 3891 C C . SER A 1 471 ? -1.029 27.734 8.07 1 91.31 471 SER A C 1
ATOM 3893 O O . SER A 1 471 ? -0.666 27.922 9.234 1 91.31 471 SER A O 1
ATOM 3895 N N . PRO A 1 472 ? -0.262 27.922 7.008 1 86.38 472 PRO A N 1
ATOM 3896 C CA . PRO A 1 472 ? 1.103 28.406 7.223 1 86.38 472 PRO A CA 1
ATOM 3897 C C . PRO A 1 472 ? 1.143 29.797 7.84 1 86.38 472 PRO A C 1
ATOM 3899 O O . PRO A 1 472 ? 2.193 30.234 8.312 1 86.38 472 PRO A O 1
ATOM 3902 N N . HIS A 1 473 ? 0.055 30.391 7.91 1 78.19 473 HIS A N 1
ATOM 3903 C CA . HIS A 1 473 ? 0.015 31.766 8.391 1 78.19 473 HIS A CA 1
ATOM 3904 C C . HIS A 1 473 ? -0.406 31.812 9.859 1 78.19 473 HIS A C 1
ATOM 3906 O O . HIS A 1 473 ? -0.578 32.906 10.414 1 78.19 473 HIS A O 1
ATOM 3912 N N . PHE A 1 474 ? -0.631 30.703 10.414 1 83 474 PHE A N 1
ATOM 3913 C CA . PHE A 1 474 ? -1.009 30.609 11.82 1 83 474 PHE A CA 1
ATOM 3914 C C . PHE A 1 474 ? -0.269 29.469 12.5 1 83 474 PHE A C 1
ATOM 3916 O O . PHE A 1 474 ? -0.799 28.359 12.617 1 83 474 PHE A O 1
ATOM 3923 N N . GLN A 1 475 ? 0.917 29.734 12.953 1 79.62 475 GLN A N 1
ATOM 3924 C CA . GLN A 1 475 ? 1.767 28.688 13.516 1 79.62 475 GLN A CA 1
ATOM 3925 C C . GLN A 1 475 ? 2.166 29.016 14.953 1 79.62 475 GLN A C 1
ATOM 3927 O O . GLN A 1 475 ? 3.309 29.391 15.211 1 79.62 475 GLN A O 1
ATOM 3932 N N . GLU A 1 476 ? 1.331 28.844 15.875 1 80.38 476 GLU A N 1
ATOM 3933 C CA . GLU A 1 476 ? 1.594 29.125 17.281 1 80.38 476 GLU A CA 1
ATOM 3934 C C . GLU A 1 476 ? 2.088 27.875 18.016 1 80.38 476 GLU A C 1
ATOM 3936 O O . GLU A 1 476 ? 1.903 26.75 17.531 1 80.38 476 GLU A O 1
ATOM 3941 N N . ILE A 1 477 ? 2.844 28.141 19.094 1 87.31 477 ILE A N 1
ATOM 3942 C CA . ILE A 1 477 ? 3.141 27.047 20.016 1 87.31 477 ILE A CA 1
ATOM 3943 C C . ILE A 1 477 ? 1.895 26.703 20.828 1 87.31 477 ILE A C 1
ATOM 3945 O O . ILE A 1 477 ? 1.312 27.562 21.484 1 87.31 477 ILE A O 1
ATOM 3949 N N . ARG A 1 478 ? 1.516 25.516 20.766 1 88.44 478 ARG A N 1
ATOM 3950 C CA . ARG A 1 478 ? 0.305 25.094 21.453 1 88.44 478 ARG A CA 1
ATOM 3951 C C . ARG A 1 478 ? 0.646 24.281 22.703 1 88.44 478 ARG A C 1
ATOM 3953 O O . ARG A 1 478 ? 1.431 23.344 22.641 1 88.44 478 ARG A O 1
ATOM 3960 N N . GLN A 1 479 ? 0.056 24.828 23.75 1 88.69 479 GLN A N 1
ATOM 3961 C CA . GLN A 1 479 ? 0.11 24 24.938 1 88.69 479 GLN A CA 1
ATOM 3962 C C . GLN A 1 479 ? -0.76 22.75 24.781 1 88.69 479 GLN A C 1
ATOM 3964 O O . GLN A 1 479 ? -1.921 22.844 24.375 1 88.69 479 GLN A O 1
ATOM 3969 N N . LEU A 1 480 ? -0.178 21.609 25.141 1 90.06 480 LEU A N 1
ATOM 3970 C CA . LEU A 1 480 ? -0.934 20.375 25 1 90.06 480 LEU A CA 1
ATOM 3971 C C . LEU A 1 480 ? -1.92 20.203 26.156 1 90.06 480 LEU A C 1
ATOM 3973 O O . LEU A 1 480 ? -1.701 20.734 27.25 1 90.06 480 LEU A O 1
ATOM 3977 N N . ASP A 1 481 ? -3.021 19.516 25.875 1 82.94 481 ASP A N 1
ATOM 3978 C CA . ASP A 1 481 ? -4.055 19.281 26.875 1 82.94 481 ASP A CA 1
ATOM 3979 C C . ASP A 1 481 ? -3.496 18.5 28.062 1 82.94 481 ASP A C 1
ATOM 3981 O O . ASP A 1 481 ? -3.865 18.75 29.219 1 82.94 481 ASP A O 1
ATOM 3985 N N . GLN A 1 482 ? -2.771 17.547 27.688 1 87.75 482 GLN A N 1
ATOM 3986 C CA . GLN A 1 482 ? -2.057 16.75 28.688 1 87.75 482 GLN A CA 1
ATOM 3987 C C . GLN A 1 482 ? -0.608 16.516 28.266 1 87.75 482 GLN A C 1
ATOM 3989 O O . GLN A 1 482 ? -0.295 16.516 27.062 1 87.75 482 GLN A O 1
ATO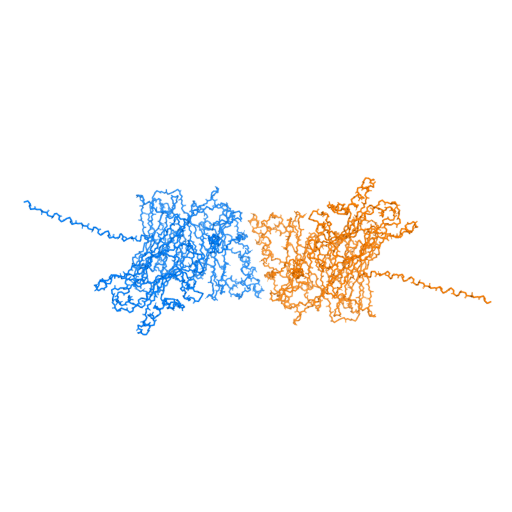M 3994 N N . GLN A 1 483 ? 0.124 16.484 29.375 1 92.62 483 GLN A N 1
ATOM 3995 C CA . GLN A 1 483 ? 1.499 16.141 29.031 1 92.62 483 GLN A CA 1
ATOM 3996 C C . GLN A 1 483 ? 1.57 14.758 28.391 1 92.62 483 GLN A C 1
ATOM 3998 O O . GLN A 1 483 ? 0.892 13.828 28.828 1 92.62 483 GLN A O 1
ATOM 4003 N N . ILE A 1 484 ? 2.318 14.688 27.375 1 96.31 484 ILE A N 1
ATOM 4004 C CA . ILE A 1 484 ? 2.434 13.43 26.641 1 96.31 484 ILE A CA 1
ATOM 4005 C C . ILE A 1 484 ? 3.785 12.781 26.938 1 96.31 484 ILE A C 1
ATOM 4007 O O . ILE A 1 484 ? 4.832 13.391 26.688 1 96.31 484 ILE A O 1
ATOM 4011 N N . GLN A 1 485 ? 3.68 11.594 27.453 1 98 485 GLN A N 1
ATOM 4012 C CA . GLN A 1 485 ? 4.906 10.859 27.734 1 98 485 GLN A CA 1
ATOM 4013 C C . GLN A 1 485 ? 5.379 10.078 26.516 1 98 485 GLN A C 1
ATOM 4015 O O . GLN A 1 485 ? 4.637 9.258 25.969 1 98 485 GLN A O 1
ATOM 4020 N N . ILE A 1 486 ? 6.527 10.359 26.062 1 98.62 486 ILE A N 1
ATOM 4021 C CA . ILE A 1 486 ? 7.184 9.578 25.016 1 98.62 486 ILE A CA 1
ATOM 4022 C C . ILE A 1 486 ? 8.203 8.633 25.641 1 98.62 486 ILE A C 1
ATOM 4024 O O . ILE A 1 486 ? 9.117 9.078 26.344 1 98.62 486 ILE A O 1
ATOM 4028 N N . LYS A 1 487 ? 8.102 7.395 25.375 1 98.5 487 LYS A N 1
ATOM 4029 C CA . LYS A 1 487 ? 8.961 6.387 26 1 98.5 487 LYS A CA 1
ATOM 4030 C C . LYS A 1 487 ? 9.977 5.844 25 1 98.5 487 LYS A C 1
ATOM 4032 O O . LYS A 1 487 ? 9.789 5.957 23.781 1 98.5 487 LYS A O 1
ATOM 4037 N N . PRO A 1 488 ? 11.086 5.293 25.609 1 98.12 488 PRO A N 1
ATOM 4038 C CA . PRO A 1 488 ? 12 4.578 24.719 1 98.12 488 PRO A CA 1
ATOM 4039 C C . PRO A 1 488 ? 11.297 3.512 23.875 1 98.12 488 PRO A C 1
ATOM 4041 O O . PRO A 1 488 ? 10.523 2.713 24.422 1 98.12 488 PRO A O 1
ATOM 4044 N N . GLY A 1 489 ? 11.555 3.576 22.562 1 97.31 489 GLY A N 1
ATOM 4045 C CA . GLY A 1 489 ? 10.945 2.588 21.688 1 97.31 489 GLY A CA 1
ATOM 4046 C C . GLY A 1 489 ? 9.711 3.102 20.969 1 97.31 489 GLY A C 1
ATOM 4047 O O . GLY A 1 489 ? 9.188 2.445 20.062 1 97.31 489 GLY A O 1
ATOM 4048 N N . ASP A 1 490 ? 9.211 4.305 21.328 1 98.06 490 ASP A N 1
ATOM 4049 C CA . ASP A 1 490 ? 8.07 4.906 20.641 1 98.06 490 ASP A CA 1
ATOM 4050 C C . ASP A 1 490 ? 8.469 5.398 19.25 1 98.06 490 ASP A C 1
ATOM 4052 O O . ASP A 1 490 ? 9.633 5.703 19 1 98.06 490 ASP A O 1
ATOM 4056 N N . THR A 1 491 ? 7.504 5.375 18.406 1 98.06 491 THR A N 1
ATOM 4057 C CA . THR A 1 491 ? 7.676 5.965 17.078 1 98.06 491 THR A CA 1
ATOM 4058 C C . THR A 1 491 ? 6.793 7.199 16.922 1 98.06 491 THR A C 1
ATOM 4060 O O . THR A 1 491 ? 5.613 7.176 17.281 1 98.06 491 THR A O 1
ATOM 4063 N N . LEU A 1 492 ? 7.348 8.266 16.484 1 98.56 492 LEU A N 1
ATOM 4064 C CA . LEU A 1 492 ? 6.602 9.469 16.125 1 98.56 492 LEU A CA 1
ATOM 4065 C C . LEU A 1 492 ? 6.676 9.711 14.617 1 98.56 492 LEU A C 1
ATOM 4067 O O . LEU A 1 492 ? 7.758 9.672 14.031 1 98.56 492 LEU A O 1
ATOM 4071 N N . ILE A 1 493 ? 5.555 9.867 14 1 98.44 493 ILE A N 1
ATOM 4072 C CA . ILE A 1 493 ? 5.484 10.133 12.57 1 98.44 493 ILE A CA 1
ATOM 4073 C C . ILE A 1 493 ? 4.809 11.477 12.32 1 98.44 493 ILE A C 1
ATOM 4075 O O . ILE A 1 493 ? 3.631 11.656 12.641 1 98.44 493 ILE A O 1
ATOM 4079 N N . THR A 1 494 ? 5.523 12.414 11.781 1 98.5 494 THR A N 1
ATOM 4080 C CA . THR A 1 494 ? 4.961 13.711 11.414 1 98.5 494 THR A CA 1
ATOM 4081 C C . THR A 1 494 ? 4.602 13.742 9.938 1 98.5 494 THR A C 1
ATOM 4083 O O . THR A 1 494 ? 5.465 13.547 9.078 1 98.5 494 THR A O 1
ATOM 4086 N N . THR A 1 495 ? 3.359 13.961 9.68 1 98.25 495 THR A N 1
ATOM 4087 C CA . THR A 1 495 ? 2.896 14.031 8.297 1 98.25 495 THR A CA 1
ATOM 4088 C C . THR A 1 495 ? 2.406 15.438 7.961 1 98.25 495 THR A C 1
ATOM 4090 O O . THR A 1 495 ? 1.764 16.094 8.789 1 98.25 495 THR A O 1
ATOM 4093 N N . CYS A 1 496 ? 2.738 15.883 6.875 1 98.5 496 CYS A N 1
ATOM 4094 C CA . CYS A 1 496 ? 2.271 17.156 6.34 1 98.5 496 CYS A CA 1
ATOM 4095 C C . CYS A 1 496 ? 1.562 16.953 5.004 1 98.5 496 CYS A C 1
ATOM 4097 O O . CYS A 1 496 ? 2.043 16.219 4.145 1 98.5 496 CYS A O 1
ATOM 4099 N N . THR A 1 497 ? 0.454 17.547 4.875 1 98.44 497 THR A N 1
ATOM 4100 C CA . THR A 1 497 ? -0.295 17.547 3.625 1 98.44 497 THR A CA 1
ATOM 4101 C C . THR A 1 497 ? -0.179 18.906 2.936 1 98.44 497 THR A C 1
ATOM 4103 O O . THR A 1 497 ? -0.377 19.953 3.564 1 98.44 497 THR A O 1
ATOM 4106 N N . TYR A 1 498 ? 0.091 18.859 1.672 1 98.25 498 TYR A N 1
ATOM 4107 C CA . TYR A 1 498 ? 0.356 20.094 0.938 1 98.25 498 TYR A CA 1
ATOM 4108 C C . TYR A 1 498 ? -0.655 20.281 -0.186 1 98.25 498 TYR A C 1
ATOM 4110 O O . TYR A 1 498 ? -1.122 19.312 -0.783 1 98.25 498 TYR A O 1
ATOM 4118 N N . ASP A 1 499 ? -0.95 21.531 -0.485 1 97.62 499 ASP A N 1
ATOM 4119 C CA . ASP A 1 499 ? -1.71 21.938 -1.666 1 97.62 499 ASP A CA 1
ATOM 4120 C C . ASP A 1 499 ? -0.851 22.766 -2.617 1 97.62 499 ASP A C 1
ATOM 4122 O O . ASP A 1 499 ? -0.558 23.922 -2.342 1 97.62 499 ASP A O 1
ATOM 4126 N N . THR A 1 500 ? -0.447 22.156 -3.703 1 97.88 500 THR A N 1
ATOM 4127 C CA . THR A 1 500 ? 0.349 22.859 -4.707 1 97.88 500 THR A CA 1
ATOM 4128 C C . THR A 1 500 ? -0.453 23.062 -5.988 1 97.88 500 THR A C 1
ATOM 4130 O O . THR A 1 500 ? 0.116 23.109 -7.082 1 97.88 500 THR A O 1
ATOM 4133 N N . SER A 1 501 ? -1.721 23.141 -5.941 1 96.69 501 SER A N 1
ATOM 4134 C CA . SER A 1 501 ? -2.602 23.25 -7.102 1 96.69 501 SER A CA 1
ATOM 4135 C C . SER A 1 501 ? -2.328 24.531 -7.887 1 96.69 501 SER A C 1
ATOM 4137 O O . SER A 1 501 ? -2.533 24.578 -9.102 1 96.69 501 SER A O 1
ATOM 4139 N N . GLN A 1 502 ? -1.816 25.531 -7.219 1 94.25 502 GLN A N 1
ATOM 4140 C CA . GLN A 1 502 ? -1.595 26.812 -7.879 1 94.25 502 GLN A CA 1
ATOM 4141 C C . GLN A 1 502 ? -0.123 27 -8.234 1 94.25 502 GLN A C 1
ATOM 4143 O O . GLN A 1 502 ? 0.298 28.109 -8.586 1 94.25 502 GLN A O 1
ATOM 4148 N N . LYS A 1 503 ? 0.595 26 -8 1 95.12 503 LYS A N 1
ATOM 4149 C CA . LYS A 1 503 ? 2.018 26.062 -8.32 1 95.12 503 LYS A CA 1
ATOM 4150 C C . LYS A 1 503 ? 2.305 25.422 -9.68 1 95.12 503 LYS A C 1
ATOM 4152 O O . LYS A 1 503 ? 1.608 24.5 -10.102 1 95.12 503 LYS A O 1
ATOM 4157 N N . ASN A 1 504 ? 3.334 25.891 -10.398 1 95.5 504 ASN A N 1
ATOM 4158 C CA . ASN A 1 504 ? 3.686 25.375 -11.711 1 95.5 504 ASN A CA 1
ATOM 4159 C C . ASN A 1 504 ? 5.086 24.766 -11.719 1 95.5 504 ASN A C 1
ATOM 4161 O O . ASN A 1 504 ? 5.609 24.422 -12.781 1 95.5 504 ASN A O 1
ATOM 4165 N N . GLN A 1 505 ? 5.652 24.766 -10.57 1 96.38 505 GLN A N 1
ATOM 4166 C CA . GLN A 1 505 ? 6.969 24.156 -10.414 1 96.38 505 GLN A CA 1
ATOM 4167 C C . GLN A 1 505 ? 7.016 23.25 -9.188 1 96.38 505 GLN A C 1
ATOM 4169 O O . GLN A 1 505 ? 6.199 23.375 -8.273 1 96.38 505 GLN A O 1
ATOM 4174 N N . VAL A 1 506 ? 7.996 22.344 -9.273 1 97.69 506 VAL A N 1
ATOM 4175 C CA . VAL A 1 506 ? 8.219 21.469 -8.133 1 97.69 506 VAL A CA 1
ATOM 4176 C C . VAL A 1 506 ? 8.695 22.281 -6.934 1 97.69 506 VAL A C 1
ATOM 4178 O O . VAL A 1 506 ? 9.477 23.219 -7.086 1 97.69 506 VAL A O 1
ATOM 4181 N N . ILE A 1 507 ? 8.164 21.953 -5.734 1 97.62 507 ILE A N 1
ATOM 4182 C CA . ILE A 1 507 ? 8.625 22.594 -4.5 1 97.62 507 ILE A CA 1
ATOM 4183 C C . ILE A 1 507 ? 9.531 21.625 -3.734 1 97.62 507 ILE A C 1
ATOM 4185 O O . ILE A 1 507 ? 9.094 20.547 -3.33 1 97.62 507 ILE A O 1
ATOM 4189 N N . PHE A 1 508 ? 10.742 22.016 -3.559 1 96.62 508 PHE A N 1
ATOM 4190 C CA . PHE A 1 508 ? 11.727 21.172 -2.873 1 96.62 508 PHE A CA 1
ATOM 4191 C C . PHE A 1 508 ? 11.719 21.453 -1.375 1 96.62 508 PHE A C 1
ATOM 4193 O O . PHE A 1 508 ? 11.281 22.516 -0.94 1 96.62 508 PHE A O 1
ATOM 4200 N N . GLY A 1 509 ? 12.117 20.484 -0.63 1 95.06 509 GLY A N 1
ATOM 4201 C CA . GLY A 1 509 ? 12.383 20.734 0.777 1 95.06 509 GLY A CA 1
ATOM 4202 C C . GLY A 1 509 ? 13.594 21.625 1.003 1 95.06 509 GLY A C 1
ATOM 4203 O O . GLY A 1 509 ? 14.555 21.578 0.232 1 95.06 509 GLY A O 1
ATOM 4204 N N . GLY A 1 510 ? 13.531 22.375 2.09 1 89.12 510 GLY A N 1
ATOM 4205 C CA . GLY A 1 510 ? 14.648 23.266 2.387 1 89.12 510 GLY A CA 1
ATOM 4206 C C . GLY A 1 510 ? 14.312 24.328 3.408 1 89.12 510 GLY A C 1
ATOM 4207 O O . GLY A 1 510 ? 13.172 24.406 3.879 1 89.12 510 GLY A O 1
ATOM 4208 N N . ILE A 1 511 ? 15.273 25.109 3.666 1 76.56 511 ILE A N 1
ATOM 4209 C CA . ILE A 1 511 ? 15.172 26.078 4.746 1 76.56 511 ILE A CA 1
ATOM 4210 C C . ILE A 1 511 ? 14.492 27.344 4.234 1 76.56 511 ILE A C 1
ATOM 4212 O O . ILE A 1 511 ? 13.828 28.062 4.996 1 76.56 511 ILE A O 1
ATOM 4216 N N . GLY A 1 512 ? 14.594 27.547 2.938 1 73.62 512 GLY A N 1
ATOM 4217 C CA . GLY A 1 512 ? 14.031 28.766 2.385 1 73.62 512 GLY A CA 1
ATOM 4218 C C . GLY A 1 512 ? 12.516 28.766 2.363 1 73.62 512 GLY A C 1
ATOM 4219 O O . GLY A 1 512 ? 11.891 27.719 2.221 1 73.62 512 GLY A O 1
ATOM 4220 N N . ILE A 1 513 ? 11.922 29.953 2.449 1 73.94 513 ILE A N 1
ATOM 4221 C CA . ILE A 1 513 ? 10.477 30.109 2.533 1 73.94 513 ILE A CA 1
ATOM 4222 C C . ILE A 1 513 ? 9.82 29.516 1.29 1 73.94 513 ILE A C 1
ATOM 4224 O O . ILE A 1 513 ? 8.672 29.078 1.342 1 73.94 513 ILE A O 1
ATOM 4228 N N . ASN A 1 514 ? 10.578 29.578 0.123 1 81.25 514 ASN A N 1
ATOM 4229 C CA . ASN A 1 514 ? 10.016 29.047 -1.114 1 81.25 514 ASN A CA 1
ATOM 4230 C C . ASN A 1 514 ? 10.172 27.531 -1.188 1 81.25 514 ASN A C 1
ATOM 4232 O O . ASN A 1 514 ? 9.625 26.891 -2.088 1 81.25 514 ASN A O 1
ATOM 4236 N N . ASN A 1 515 ? 10.922 27.016 -0.29 1 89.62 515 ASN A N 1
ATOM 4237 C CA . ASN A 1 515 ? 10.938 25.578 -0.063 1 89.62 515 ASN A CA 1
ATOM 4238 C C . ASN A 1 515 ? 9.828 25.141 0.891 1 89.62 515 ASN A C 1
ATOM 4240 O O . ASN A 1 515 ? 9.016 25.969 1.322 1 89.62 515 ASN A O 1
ATOM 4244 N N . GLU A 1 516 ? 9.742 23.906 1.107 1 94.25 516 GLU A N 1
ATOM 4245 C CA . GLU A 1 516 ? 8.766 23.438 2.086 1 94.25 516 GLU A CA 1
ATOM 4246 C C . GLU A 1 516 ? 9.445 22.75 3.268 1 94.25 516 GLU A C 1
ATOM 4248 O O . GLU A 1 516 ? 10.586 22.297 3.152 1 94.25 516 GLU A O 1
ATOM 4253 N N . MET A 1 517 ? 8.766 22.766 4.363 1 93.12 517 MET A N 1
ATOM 4254 C CA . MET A 1 517 ? 9.164 22.031 5.57 1 93.12 517 MET A CA 1
ATOM 4255 C C . MET A 1 517 ? 8.023 21.172 6.09 1 93.12 517 MET A C 1
ATOM 4257 O O . MET A 1 517 ? 6.859 21.391 5.742 1 93.12 517 MET A O 1
ATOM 4261 N N . CYS A 1 518 ? 8.32 20.172 6.738 1 97.94 518 CYS A N 1
ATOM 4262 C CA . CYS A 1 518 ? 7.41 19.344 7.527 1 97.94 518 CYS A CA 1
ATOM 4263 C C . CYS A 1 518 ? 7.98 19.078 8.914 1 97.94 518 CYS A C 1
ATOM 4265 O O . CYS A 1 518 ? 8.742 18.125 9.109 1 97.94 518 CYS A O 1
ATOM 4267 N N . VAL A 1 519 ? 7.5 19.922 9.898 1 95.12 519 VAL A N 1
ATOM 4268 C CA . VAL A 1 519 ? 8.203 19.891 11.18 1 95.12 519 VAL A CA 1
ATOM 4269 C C . VAL A 1 519 ? 7.203 20.062 12.32 1 95.12 519 VAL A C 1
ATOM 4271 O O . VAL A 1 519 ? 6.195 20.75 12.18 1 95.12 519 VAL A O 1
ATOM 4274 N N . ASN A 1 520 ? 7.453 19.375 13.359 1 96.88 520 ASN A N 1
ATOM 4275 C CA . ASN A 1 520 ? 6.848 19.594 14.664 1 96.88 520 ASN A CA 1
ATOM 4276 C C . ASN A 1 520 ? 7.902 19.875 15.734 1 96.88 520 ASN A C 1
ATOM 4278 O O . ASN A 1 520 ? 8.703 19 16.062 1 96.88 520 ASN A O 1
ATOM 4282 N N . TYR A 1 521 ? 7.922 21.125 16.234 1 92.12 521 TYR A N 1
ATOM 4283 C CA . TYR A 1 521 ? 8.758 21.453 17.391 1 92.12 521 TYR A CA 1
ATOM 4284 C C . TYR A 1 521 ? 8.062 21.062 18.688 1 92.12 521 TYR A C 1
ATOM 4286 O O . TYR A 1 521 ? 6.973 21.547 18.984 1 92.12 521 TYR A O 1
ATOM 4294 N N . VAL A 1 522 ? 8.727 20.219 19.406 1 95.75 522 VAL A N 1
ATOM 4295 C CA . VAL A 1 522 ? 8.094 19.797 20.656 1 95.75 522 VAL A CA 1
ATOM 4296 C C . VAL A 1 522 ? 8.914 20.297 21.844 1 95.75 522 VAL A C 1
ATOM 4298 O O . VAL A 1 522 ? 10.141 20.266 21.812 1 95.75 522 VAL A O 1
ATOM 4301 N N . PHE A 1 523 ? 8.234 20.812 22.828 1 93.75 523 PHE A N 1
ATOM 4302 C CA . PHE A 1 523 ? 8.805 21.25 24.094 1 93.75 523 PHE A CA 1
ATOM 4303 C C . PHE A 1 523 ? 8.641 20.172 25.156 1 93.75 523 PHE A C 1
ATOM 4305 O O . PHE A 1 523 ? 7.527 19.719 25.422 1 93.75 523 PHE A O 1
ATOM 4312 N N . TYR A 1 524 ? 9.797 19.828 25.734 1 96.31 524 TYR A N 1
ATOM 4313 C CA . TYR A 1 524 ? 9.742 18.656 26.609 1 96.31 524 TYR A CA 1
ATOM 4314 C C . TYR A 1 524 ? 10.703 18.812 27.781 1 96.31 524 TYR A C 1
ATOM 4316 O O . TYR A 1 524 ? 11.5 19.75 27.828 1 96.31 524 TYR A O 1
ATOM 4324 N N . TYR A 1 525 ? 10.57 17.984 28.781 1 95.94 525 TYR A N 1
ATOM 4325 C CA . TYR A 1 525 ? 11.516 17.797 29.875 1 95.94 525 TYR A CA 1
ATOM 4326 C C . TYR A 1 525 ? 11.602 16.328 30.281 1 95.94 525 TYR A C 1
ATOM 4328 O O . TYR A 1 525 ? 10.672 15.555 30.047 1 95.94 525 TYR A O 1
ATOM 4336 N N . PRO A 1 526 ? 12.594 15.828 30.891 1 97.12 526 PRO A N 1
ATOM 4337 C CA . PRO A 1 526 ? 13.852 16.562 31.016 1 97.12 526 PRO A CA 1
ATOM 4338 C C . PRO A 1 526 ? 14.578 16.734 29.688 1 97.12 526 PRO A C 1
ATOM 4340 O O . PRO A 1 526 ? 14.422 15.922 28.781 1 97.12 526 PRO A O 1
ATOM 4343 N N . LYS A 1 527 ? 15.352 17.734 29.625 1 95.12 527 LYS A N 1
ATOM 4344 C CA . LYS A 1 527 ? 16.156 17.953 28.438 1 95.12 527 LYS A CA 1
ATOM 4345 C C . LYS A 1 527 ? 17.172 16.828 28.234 1 95.12 527 LYS A C 1
ATOM 4347 O O . LYS A 1 527 ? 17.812 16.375 29.188 1 95.12 527 LYS A O 1
ATOM 4352 N N . ILE A 1 528 ? 17.266 16.359 26.984 1 95.06 528 ILE A N 1
ATOM 4353 C CA . ILE A 1 528 ? 18.203 15.289 26.641 1 95.06 528 ILE A CA 1
ATOM 4354 C C . ILE A 1 528 ? 19.094 15.75 25.484 1 95.06 528 ILE A C 1
ATOM 4356 O O . ILE A 1 528 ? 18.984 16.891 25.016 1 95.06 528 ILE A O 1
ATOM 4360 N N . ASP A 1 529 ? 19.953 14.883 25.016 1 91.31 529 ASP A N 1
ATOM 4361 C CA . ASP A 1 529 ? 20.906 15.242 23.984 1 91.31 529 ASP A CA 1
ATOM 4362 C C . ASP A 1 529 ? 20.25 15.25 22.594 1 91.31 529 ASP A C 1
ATOM 4364 O O . ASP A 1 529 ? 20.703 15.953 21.703 1 91.31 529 ASP A O 1
ATOM 4368 N N . LEU A 1 530 ? 19.203 14.492 22.453 1 94.5 530 LEU A N 1
ATOM 4369 C CA . LEU A 1 530 ? 18.531 14.383 21.156 1 94.5 530 LEU A CA 1
ATOM 4370 C C . LEU A 1 530 ? 17.812 15.68 20.797 1 94.5 530 LEU A C 1
ATOM 4372 O O . LEU A 1 530 ? 16.906 16.109 21.516 1 94.5 530 LEU A O 1
ATOM 4376 N N . GLU A 1 531 ? 18.219 16.297 19.781 1 90.69 531 GLU A N 1
ATOM 4377 C CA . GLU A 1 531 ? 17.609 17.547 19.359 1 90.69 531 GLU A CA 1
ATOM 4378 C C . GLU A 1 531 ? 16.859 17.375 18.031 1 90.69 531 GLU A C 1
ATOM 4380 O O . GLU A 1 531 ? 15.812 18 17.828 1 90.69 531 GLU A O 1
ATOM 4385 N N . LEU A 1 532 ? 17.5 16.625 17.125 1 93.06 532 LEU A N 1
ATOM 4386 C CA . LEU A 1 532 ? 16.875 16.344 15.852 1 93.06 532 LEU A CA 1
ATOM 4387 C C . LEU A 1 532 ? 16.484 14.867 15.742 1 93.06 532 LEU A C 1
ATOM 4389 O O . LEU A 1 532 ? 17.344 13.984 15.844 1 93.06 532 LEU A O 1
ATOM 4393 N N . CYS A 1 533 ? 15.289 14.578 15.664 1 97.44 533 CYS A N 1
ATOM 4394 C CA . CYS A 1 533 ? 14.781 13.258 15.336 1 97.44 533 CYS A CA 1
ATOM 4395 C C . CYS A 1 533 ? 13.938 13.297 14.062 1 97.44 533 CYS A C 1
ATOM 4397 O O . CYS A 1 533 ? 12.703 13.266 14.133 1 97.44 533 CYS A O 1
ATOM 4399 N N . LYS A 1 534 ? 14.586 13.344 12.938 1 97.56 534 LYS A N 1
ATOM 4400 C CA . LYS A 1 534 ? 13.992 13.562 11.625 1 97.56 534 LYS A CA 1
ATOM 4401 C C . LYS A 1 534 ? 14.461 12.516 10.625 1 97.56 534 LYS A C 1
ATOM 4403 O O . LYS A 1 534 ? 15.375 11.734 10.914 1 97.56 534 LYS A O 1
ATOM 4408 N N . SER A 1 535 ? 13.742 12.469 9.562 1 98.25 535 SER A N 1
ATOM 4409 C CA . SER A 1 535 ? 14.156 11.539 8.516 1 98.25 535 SER A CA 1
ATOM 4410 C C . SER A 1 535 ? 13.977 12.148 7.133 1 98.25 535 SER A C 1
ATOM 4412 O O . SER A 1 535 ? 13.406 13.234 6.992 1 98.25 535 SER A O 1
ATOM 4414 N N . GLU A 1 536 ? 14.594 11.594 6.172 1 97.81 536 GLU A N 1
ATOM 4415 C CA . GLU A 1 536 ? 14.383 11.836 4.75 1 97.81 536 GLU A CA 1
ATOM 4416 C C . GLU A 1 536 ? 14.43 10.531 3.957 1 97.81 536 GLU A C 1
ATOM 4418 O O . GLU A 1 536 ? 14.891 9.508 4.461 1 97.81 536 GLU A O 1
ATOM 4423 N N . VAL A 1 537 ? 13.859 10.57 2.766 1 98.12 537 VAL A N 1
ATOM 4424 C CA . VAL A 1 537 ? 13.961 9.391 1.914 1 98.12 537 VAL A CA 1
ATOM 4425 C C . VAL A 1 537 ? 15.422 9.117 1.57 1 98.12 537 VAL A C 1
ATOM 4427 O O . VAL A 1 537 ? 16.203 10.055 1.396 1 98.12 537 VAL A O 1
ATOM 4430 N N . SER A 1 538 ? 15.82 7.859 1.508 1 96.56 538 SER A N 1
ATOM 4431 C CA . SER A 1 538 ? 17.188 7.516 1.118 1 96.56 538 SER A CA 1
ATOM 4432 C C . SER A 1 538 ? 17.531 8.078 -0.26 1 96.56 538 SER A C 1
ATOM 4434 O O . SER A 1 538 ? 16.844 7.777 -1.241 1 96.56 538 SER A O 1
ATOM 4436 N N . ILE A 1 539 ? 18.609 8.812 -0.276 1 95.5 539 ILE A N 1
ATOM 4437 C CA . ILE A 1 539 ? 18.984 9.453 -1.527 1 95.5 539 ILE A CA 1
ATOM 4438 C C . ILE A 1 539 ? 19.312 8.391 -2.574 1 95.5 539 ILE A C 1
ATOM 4440 O O . ILE A 1 539 ? 19.047 8.578 -3.764 1 95.5 539 ILE A O 1
ATOM 4444 N N . GLU A 1 540 ? 19.891 7.289 -2.135 1 94.19 540 GLU A N 1
ATOM 4445 C CA . GLU A 1 540 ? 20.203 6.203 -3.055 1 94.19 540 GLU A CA 1
ATOM 4446 C C . GLU A 1 540 ? 18.938 5.602 -3.658 1 94.19 540 GLU A C 1
ATOM 4448 O O . GLU A 1 540 ? 18.859 5.383 -4.867 1 94.19 540 GLU A O 1
ATOM 4453 N N . SER A 1 541 ? 18 5.348 -2.771 1 95.81 541 SER A N 1
ATOM 4454 C CA . SER A 1 541 ? 16.719 4.82 -3.248 1 95.81 541 SER A CA 1
ATOM 4455 C C . SER A 1 541 ? 16.031 5.801 -4.203 1 95.81 541 SER A C 1
ATOM 4457 O O . SER A 1 541 ? 15.453 5.391 -5.207 1 95.81 541 SER A O 1
ATOM 4459 N N . LEU A 1 542 ? 16.094 7.051 -3.863 1 96.56 542 LEU A N 1
ATOM 4460 C CA . LEU A 1 542 ? 15.484 8.086 -4.691 1 96.56 542 LEU A CA 1
ATOM 4461 C C . LEU A 1 542 ? 16.125 8.117 -6.078 1 96.56 542 LEU A C 1
ATOM 4463 O O . LEU A 1 542 ? 15.414 8.234 -7.082 1 96.56 542 LEU A O 1
ATOM 4467 N N . ASN A 1 543 ? 17.391 7.996 -6.125 1 93.62 543 ASN A N 1
ATOM 4468 C CA . ASN A 1 543 ? 18.078 8.008 -7.406 1 93.62 543 ASN A CA 1
ATOM 4469 C C . ASN A 1 543 ? 17.625 6.863 -8.305 1 93.62 543 ASN A C 1
ATOM 4471 O O . ASN A 1 543 ? 17.422 7.059 -9.508 1 93.62 543 ASN A O 1
ATOM 4475 N N . ILE A 1 544 ? 17.516 5.707 -7.738 1 93.5 544 ILE A N 1
ATOM 4476 C CA . ILE A 1 544 ? 17.078 4.555 -8.516 1 93.5 544 ILE A CA 1
ATOM 4477 C C . ILE A 1 544 ? 15.648 4.785 -9 1 93.5 544 ILE A C 1
ATOM 4479 O O . ILE A 1 544 ? 15.32 4.484 -10.156 1 93.5 544 ILE A O 1
ATOM 4483 N N . PHE A 1 545 ? 14.766 5.336 -8.203 1 96.56 545 PHE A N 1
ATOM 4484 C CA . PHE A 1 545 ? 13.391 5.645 -8.578 1 96.56 545 PHE A CA 1
ATOM 4485 C C . PHE A 1 545 ? 13.359 6.621 -9.75 1 96.56 545 PHE A C 1
ATOM 4487 O O . PHE A 1 545 ? 12.617 6.422 -10.711 1 96.56 545 PHE A O 1
ATOM 4494 N N . LEU A 1 546 ? 14.195 7.66 -9.578 1 94.81 546 LEU A N 1
ATOM 4495 C CA . LEU A 1 546 ? 14.203 8.672 -10.633 1 94.81 546 LEU A CA 1
ATOM 4496 C C . LEU A 1 546 ? 14.68 8.07 -11.945 1 94.81 546 LEU A C 1
ATOM 4498 O O . LEU A 1 546 ? 14.242 8.492 -13.023 1 94.81 546 LEU A O 1
ATOM 4502 N N . ASN A 1 547 ? 15.539 7.07 -11.875 1 91.56 547 ASN A N 1
ATOM 4503 C CA . ASN A 1 547 ? 15.961 6.363 -13.078 1 91.56 547 ASN A CA 1
ATOM 4504 C C . ASN A 1 547 ? 14.781 5.719 -13.797 1 91.56 547 ASN A C 1
ATOM 4506 O O . ASN A 1 547 ? 14.781 5.602 -15.023 1 91.56 547 ASN A O 1
ATOM 4510 N N . THR A 1 548 ? 13.789 5.293 -13.07 1 93.56 548 THR A N 1
ATOM 4511 C CA . THR A 1 548 ? 12.641 4.629 -13.664 1 93.56 548 THR A CA 1
ATOM 4512 C C . THR A 1 548 ? 11.805 5.613 -14.477 1 93.56 548 THR A C 1
ATOM 4514 O O . THR A 1 548 ? 11.07 5.219 -15.383 1 93.56 548 THR A O 1
ATOM 4517 N N . LEU A 1 549 ? 11.891 6.844 -14.141 1 92.44 549 LEU A N 1
ATOM 4518 C CA . LEU A 1 549 ? 11.055 7.855 -14.773 1 92.44 549 LEU A CA 1
ATOM 4519 C C . LEU A 1 549 ? 11.82 8.586 -15.867 1 92.44 549 LEU A C 1
ATOM 4521 O O . LEU A 1 549 ? 11.219 9.266 -16.703 1 92.44 549 LEU A O 1
ATOM 4525 N N . ASP A 1 550 ? 13.141 8.367 -15.75 1 84.62 550 ASP A N 1
ATOM 4526 C CA . ASP A 1 550 ? 13.992 9.07 -16.703 1 84.62 550 ASP A CA 1
ATOM 4527 C C . ASP A 1 550 ? 13.828 8.516 -18.109 1 84.62 550 ASP A C 1
ATOM 4529 O O . ASP A 1 550 ? 13.93 7.301 -18.312 1 84.62 550 ASP A O 1
ATOM 4533 N N . GLU A 1 551 ? 13.477 9.281 -19.047 1 75.75 551 GLU A N 1
ATOM 4534 C CA . GLU A 1 551 ? 13.312 8.844 -20.422 1 75.75 551 GLU A CA 1
ATOM 4535 C C . GLU A 1 551 ? 14.656 8.516 -21.062 1 75.75 551 GLU A C 1
ATOM 4537 O O . GLU A 1 551 ? 14.734 7.672 -21.969 1 75.75 551 GLU A O 1
ATOM 4542 N N . ASN A 1 552 ? 15.688 9.133 -20.594 1 70.75 552 ASN A N 1
ATOM 4543 C CA . ASN A 1 552 ? 17.016 8.883 -21.156 1 70.75 552 ASN A CA 1
ATOM 4544 C C . ASN A 1 552 ? 17.922 8.18 -20.156 1 70.75 552 ASN A C 1
ATOM 4546 O O . ASN A 1 552 ? 18.781 8.805 -19.531 1 70.75 552 ASN A O 1
ATOM 4550 N N . GLU A 1 553 ? 17.562 6.918 -19.75 1 64.31 553 GLU A N 1
ATOM 4551 C CA . GLU A 1 553 ? 18.312 6.172 -18.734 1 64.31 553 GLU A CA 1
ATOM 4552 C C . GLU A 1 553 ? 19.812 6.164 -19.047 1 64.31 553 GLU A C 1
ATOM 4554 O O . GLU A 1 553 ? 20.641 6.082 -18.141 1 64.31 553 GLU A O 1
ATOM 4559 N N . HIS A 1 554 ? 20.219 6.164 -20.234 1 56.22 554 HIS A N 1
ATOM 4560 C CA . HIS A 1 554 ? 21.609 5.949 -20.641 1 56.22 554 HIS A CA 1
ATOM 4561 C C . HIS A 1 554 ? 22.453 7.188 -20.375 1 56.22 554 HIS A C 1
ATOM 4563 O O . HIS A 1 554 ? 23.688 7.125 -20.438 1 56.22 554 HIS A O 1
ATOM 4569 N N . GLN A 1 555 ? 21.828 8.242 -20.156 1 51.19 555 GLN A N 1
ATOM 4570 C CA . GLN A 1 555 ? 22.719 9.398 -20 1 51.19 555 GLN A CA 1
ATOM 4571 C C . GLN A 1 555 ? 23.062 9.617 -18.531 1 51.19 555 GLN A C 1
ATOM 4573 O O . GLN A 1 555 ? 22.172 9.789 -17.688 1 51.19 555 GLN A O 1
ATOM 4578 N N . GLN A 1 556 ? 24.047 8.914 -17.984 1 51.94 556 GLN A N 1
ATOM 4579 C CA . GLN A 1 556 ? 24.609 9.156 -16.656 1 51.94 556 GLN A CA 1
ATOM 4580 C C . GLN A 1 556 ? 24.438 10.617 -16.25 1 51.94 556 GLN A C 1
ATOM 4582 O O . GLN A 1 556 ? 25.141 11.492 -16.75 1 51.94 556 GLN A O 1
ATOM 4587 N N . ASN A 1 557 ? 23.312 11.023 -16.031 1 52.16 557 ASN A N 1
ATOM 4588 C CA . ASN A 1 557 ? 23.094 12.461 -15.867 1 52.16 557 ASN A CA 1
ATOM 4589 C C . ASN A 1 557 ? 23.703 12.977 -14.562 1 52.16 557 ASN A C 1
ATOM 4591 O O . ASN A 1 557 ? 23.344 12.492 -13.484 1 52.16 557 ASN A O 1
ATOM 4595 N N . TYR A 1 558 ? 24.984 13.375 -14.633 1 60.28 558 TYR A N 1
ATOM 4596 C CA . TYR A 1 558 ? 25.688 14.219 -13.672 1 60.28 558 TYR A CA 1
ATOM 4597 C C . TYR A 1 558 ? 24.781 15.352 -13.188 1 60.28 558 TYR A C 1
ATOM 4599 O O . TYR A 1 558 ? 25.25 16.297 -12.539 1 60.28 558 TYR A O 1
ATOM 4607 N N . ASN A 1 559 ? 23.562 15.141 -13.422 1 71.75 559 ASN A N 1
ATOM 4608 C CA . ASN A 1 559 ? 22.688 16.25 -13.039 1 71.75 559 ASN A CA 1
ATOM 4609 C C . ASN A 1 559 ? 22.359 16.219 -11.555 1 71.75 559 ASN A C 1
ATOM 4611 O O . ASN A 1 559 ? 22.328 15.141 -10.945 1 71.75 559 ASN A O 1
ATOM 4615 N N . SER A 1 560 ? 22.453 17.344 -10.984 1 86.38 560 SER A N 1
ATOM 4616 C CA . SER A 1 560 ? 21.984 17.516 -9.609 1 86.38 560 SER A CA 1
ATOM 4617 C C . SER A 1 560 ? 20.578 16.953 -9.422 1 86.38 560 SER A C 1
ATOM 4619 O O . SER A 1 560 ? 19.844 16.781 -10.398 1 86.38 560 SER A O 1
ATOM 4621 N N . LEU A 1 561 ? 20.297 16.453 -8.328 1 91.94 561 LEU A N 1
ATOM 4622 C CA . LEU A 1 561 ? 18.969 15.938 -7.992 1 91.94 561 LEU A CA 1
ATOM 4623 C C . LEU A 1 561 ? 17.875 16.891 -8.461 1 91.94 561 LEU A C 1
ATOM 4625 O O . LEU A 1 561 ? 16.891 16.469 -9.062 1 91.94 561 LEU A O 1
ATOM 4629 N N . VAL A 1 562 ? 18.078 18.203 -8.227 1 92.19 562 VAL A N 1
ATOM 4630 C CA . VAL A 1 562 ? 17.094 19.234 -8.555 1 92.19 562 VAL A CA 1
ATOM 4631 C C . VAL A 1 562 ? 16.859 19.266 -10.062 1 92.19 562 VAL A C 1
ATOM 4633 O O . VAL A 1 562 ? 15.719 19.312 -10.523 1 92.19 562 VAL A O 1
ATOM 4636 N N . ASN A 1 563 ? 17.906 19.156 -10.836 1 90.69 563 ASN A N 1
ATOM 4637 C CA . ASN A 1 563 ? 17.781 19.156 -12.289 1 90.69 563 ASN A CA 1
ATOM 4638 C C . ASN A 1 563 ? 17.062 17.922 -12.797 1 90.69 563 ASN A C 1
ATOM 4640 O O . ASN A 1 563 ? 16.219 18 -13.695 1 90.69 563 ASN A O 1
ATOM 4644 N N . ARG A 1 564 ? 17.391 16.828 -12.219 1 91.88 564 ARG A N 1
ATOM 4645 C CA . ARG A 1 564 ? 16.766 15.57 -12.617 1 91.88 564 ARG A CA 1
ATOM 4646 C C . ARG A 1 564 ? 15.258 15.617 -12.375 1 91.88 564 ARG A C 1
ATOM 4648 O O . ARG A 1 564 ? 14.477 15.195 -13.227 1 91.88 564 ARG A O 1
ATOM 4655 N N . VAL A 1 565 ? 14.867 16.141 -11.258 1 95.12 565 VAL A N 1
ATOM 4656 C CA . VAL A 1 565 ? 13.461 16.219 -10.867 1 95.12 565 VAL A CA 1
ATOM 4657 C C . VAL A 1 565 ? 12.727 17.203 -11.781 1 95.12 565 VAL A C 1
ATOM 4659 O O . VAL A 1 565 ? 11.609 16.922 -12.227 1 95.12 565 VAL A O 1
ATOM 4662 N N . ASN A 1 566 ? 13.414 18.266 -12.102 1 93.31 566 ASN A N 1
ATOM 4663 C CA . ASN A 1 566 ? 12.781 19.281 -12.922 1 93.31 566 ASN A CA 1
ATOM 4664 C C . ASN A 1 566 ? 12.641 18.828 -14.375 1 93.31 566 ASN A C 1
ATOM 4666 O O . ASN A 1 566 ? 11.836 19.391 -15.125 1 93.31 566 ASN A O 1
ATOM 4670 N N . ASN A 1 567 ? 13.43 17.875 -14.797 1 90.69 567 ASN A N 1
ATOM 4671 C CA . ASN A 1 567 ? 13.375 17.375 -16.156 1 90.69 567 ASN A CA 1
ATOM 4672 C C . ASN A 1 567 ? 12.258 16.344 -16.344 1 90.69 567 ASN A C 1
ATOM 4674 O O . ASN A 1 567 ? 11.953 15.938 -17.453 1 90.69 567 ASN A O 1
ATOM 4678 N N . ILE A 1 568 ? 11.664 15.945 -15.273 1 93.06 568 ILE A N 1
ATOM 4679 C CA . ILE A 1 568 ? 10.562 14.984 -15.32 1 93.06 568 ILE A CA 1
ATOM 4680 C C . ILE A 1 568 ? 9.234 15.734 -15.422 1 93.06 568 ILE A C 1
ATOM 4682 O O . ILE A 1 568 ? 9.023 16.734 -14.734 1 93.06 568 ILE A O 1
ATOM 4686 N N . THR A 1 569 ? 8.406 15.273 -16.359 1 92.88 569 THR A N 1
ATOM 4687 C CA . THR A 1 569 ? 7.039 15.781 -16.391 1 92.88 569 THR A CA 1
ATOM 4688 C C . THR A 1 569 ? 6.164 15.055 -15.375 1 92.88 569 THR A C 1
ATOM 4690 O O . THR A 1 569 ? 5.922 13.852 -15.508 1 92.88 569 THR A O 1
ATOM 4693 N N . TRP A 1 570 ? 5.637 15.727 -14.43 1 95.69 570 TRP A N 1
ATOM 4694 C CA . TRP A 1 570 ? 4.906 15.117 -13.32 1 95.69 570 TRP A CA 1
ATOM 4695 C C . TRP A 1 570 ? 3.418 15.016 -13.641 1 95.69 570 TRP A C 1
ATOM 4697 O O . TRP A 1 570 ? 2.59 15.641 -12.977 1 95.69 570 TRP A O 1
ATOM 4707 N N . LYS A 1 571 ? 3.168 14.086 -14.617 1 93.94 571 LYS A N 1
ATOM 4708 C CA . LYS A 1 571 ? 1.782 13.703 -14.867 1 93.94 571 LYS A CA 1
ATOM 4709 C C . LYS A 1 571 ? 1.228 12.852 -13.734 1 93.94 571 LYS A C 1
ATOM 4711 O O . LYS A 1 571 ? 1.977 12.406 -12.859 1 93.94 571 LYS A O 1
ATOM 4716 N N . GLN A 1 572 ? -0.051 12.633 -13.75 1 94.25 572 GLN A N 1
ATOM 4717 C CA . GLN A 1 572 ? -0.708 11.961 -12.625 1 94.25 572 GLN A CA 1
ATOM 4718 C C . GLN A 1 572 ? -0.098 10.586 -12.375 1 94.25 572 GLN A C 1
ATOM 4720 O O . GLN A 1 572 ? 0.087 10.188 -11.227 1 94.25 572 GLN A O 1
ATOM 4725 N N . LYS A 1 573 ? 0.261 9.852 -13.375 1 92.44 573 LYS A N 1
ATOM 4726 C CA . LYS A 1 573 ? 0.854 8.523 -13.219 1 92.44 573 LYS A CA 1
ATOM 4727 C C . LYS A 1 573 ? 2.17 8.594 -12.453 1 92.44 573 LYS A C 1
ATOM 4729 O O . LYS A 1 573 ? 2.398 7.812 -11.531 1 92.44 573 LYS A O 1
ATOM 4734 N N . ASN A 1 574 ? 3.033 9.539 -12.883 1 95.81 574 ASN A N 1
ATOM 4735 C CA . ASN A 1 574 ? 4.32 9.703 -12.219 1 95.81 574 ASN A CA 1
ATOM 4736 C C . ASN A 1 574 ? 4.148 10.148 -10.766 1 95.81 574 ASN A C 1
ATOM 4738 O O . ASN A 1 574 ? 4.898 9.711 -9.891 1 95.81 574 ASN A O 1
ATOM 4742 N N . VAL A 1 575 ? 3.129 11.008 -10.539 1 97.81 575 VAL A N 1
ATOM 4743 C CA . VAL A 1 575 ? 2.857 11.484 -9.188 1 97.81 575 VAL A CA 1
ATOM 4744 C C . VAL A 1 575 ? 2.41 10.32 -8.305 1 97.81 575 VAL A C 1
ATOM 4746 O O . VAL A 1 575 ? 2.85 10.188 -7.16 1 97.81 575 VAL A O 1
ATOM 4749 N N . ASP A 1 576 ? 1.591 9.484 -8.883 1 95.88 576 ASP A N 1
ATOM 4750 C CA . ASP A 1 576 ? 1.114 8.32 -8.141 1 95.88 576 ASP A CA 1
ATOM 4751 C C . ASP A 1 576 ? 2.268 7.387 -7.785 1 95.88 576 ASP A C 1
ATOM 4753 O O . ASP A 1 576 ? 2.301 6.816 -6.691 1 95.88 576 ASP A O 1
ATOM 4757 N N . GLN A 1 577 ? 3.164 7.191 -8.68 1 96.62 577 GLN A N 1
ATOM 4758 C CA . GLN A 1 577 ? 4.34 6.367 -8.414 1 96.62 577 GLN A CA 1
ATOM 4759 C C . GLN A 1 577 ? 5.207 6.984 -7.324 1 96.62 577 GLN A C 1
ATOM 4761 O O . GLN A 1 577 ? 5.727 6.273 -6.461 1 96.62 577 GLN A O 1
ATOM 4766 N N . LEU A 1 578 ? 5.363 8.297 -7.387 1 98.06 578 LEU A N 1
ATOM 4767 C CA . LEU A 1 578 ? 6.148 8.992 -6.375 1 98.06 578 LEU A CA 1
ATOM 4768 C C . LEU A 1 578 ? 5.535 8.82 -4.992 1 98.06 578 LEU A C 1
ATOM 4770 O O . LEU A 1 578 ? 6.246 8.57 -4.016 1 98.06 578 LEU A O 1
ATOM 4774 N N . LYS A 1 579 ? 4.215 8.953 -4.938 1 97.44 579 LYS A N 1
ATOM 4775 C CA . LYS A 1 579 ? 3.52 8.758 -3.668 1 97.44 579 LYS A CA 1
ATOM 4776 C C . LYS A 1 579 ? 3.793 7.367 -3.1 1 97.44 579 LYS A C 1
ATOM 4778 O O . LYS A 1 579 ? 4.141 7.227 -1.924 1 97.44 579 LYS A O 1
ATOM 4783 N N . ARG A 1 580 ? 3.676 6.367 -3.914 1 96.31 580 ARG A N 1
ATOM 4784 C CA . ARG A 1 580 ? 3.926 4.996 -3.49 1 96.31 580 ARG A CA 1
ATOM 4785 C C . ARG A 1 580 ? 5.383 4.805 -3.074 1 96.31 580 ARG A C 1
ATOM 4787 O O . ARG A 1 580 ? 5.668 4.102 -2.105 1 96.31 580 ARG A O 1
ATOM 4794 N N . PHE A 1 581 ? 6.227 5.434 -3.844 1 97.75 581 PHE A N 1
ATOM 4795 C CA . PHE A 1 581 ? 7.652 5.355 -3.533 1 97.75 581 PHE A CA 1
ATOM 4796 C C . PHE A 1 581 ? 7.938 5.93 -2.15 1 97.75 581 PHE A C 1
ATOM 4798 O O . PHE A 1 581 ? 8.586 5.285 -1.327 1 97.75 581 PHE A O 1
ATOM 4805 N N . TYR A 1 582 ? 7.414 7.113 -1.807 1 97.94 582 TYR A N 1
ATOM 4806 C CA . TYR A 1 582 ? 7.668 7.754 -0.522 1 97.94 582 TYR A CA 1
ATOM 4807 C C . TYR A 1 582 ? 7.094 6.93 0.624 1 97.94 582 TYR A C 1
ATOM 4809 O O . TYR A 1 582 ? 7.656 6.906 1.721 1 97.94 582 TYR A O 1
ATOM 4817 N N . GLU A 1 583 ? 6.062 6.254 0.402 1 95.75 583 GLU A N 1
ATOM 4818 C CA . GLU A 1 583 ? 5.387 5.496 1.451 1 95.75 583 GLU A CA 1
ATOM 4819 C C . GLU A 1 583 ? 6.164 4.227 1.801 1 95.75 583 GLU A C 1
ATOM 4821 O O . GLU A 1 583 ? 6.004 3.676 2.891 1 95.75 583 GLU A O 1
ATOM 4826 N N . ASN A 1 584 ? 7.035 3.809 0.856 1 95.69 584 ASN A N 1
ATOM 4827 C CA . ASN A 1 584 ? 7.543 2.457 1.054 1 95.69 584 ASN A CA 1
ATOM 4828 C C . ASN A 1 584 ? 9.055 2.395 0.858 1 95.69 584 ASN A C 1
ATOM 4830 O O . ASN A 1 584 ? 9.656 1.326 0.975 1 95.69 584 ASN A O 1
ATOM 4834 N N . ALA A 1 585 ? 9.719 3.457 0.535 1 97.25 585 ALA A N 1
ATOM 4835 C CA . ALA A 1 585 ? 11.164 3.469 0.333 1 97.25 585 ALA A CA 1
ATOM 4836 C C . ALA A 1 585 ? 11.898 3.566 1.664 1 97.25 585 ALA A C 1
ATOM 4838 O O . ALA A 1 585 ? 11.406 4.18 2.613 1 97.25 585 ALA A O 1
ATOM 4839 N N . PRO A 1 586 ? 13.086 2.98 1.729 1 96.44 586 PRO A N 1
ATOM 4840 C CA . PRO A 1 586 ? 13.922 3.166 2.918 1 96.44 586 PRO A CA 1
ATOM 4841 C C . PRO A 1 586 ? 14.188 4.637 3.229 1 96.44 586 PRO A C 1
ATOM 4843 O O . PRO A 1 586 ? 14.312 5.453 2.311 1 96.44 586 PRO A O 1
ATOM 4846 N N . ILE A 1 587 ? 14.273 4.934 4.48 1 97.44 587 ILE A N 1
ATOM 4847 C CA . ILE A 1 587 ? 14.523 6.305 4.914 1 97.44 587 ILE A CA 1
ATOM 4848 C C . ILE A 1 587 ? 15.891 6.387 5.59 1 97.44 587 ILE A C 1
ATOM 4850 O O . ILE A 1 587 ? 16.438 5.375 6.035 1 97.44 587 ILE A O 1
ATOM 4854 N N . GLU A 1 588 ? 16.438 7.555 5.547 1 96.62 588 GLU A N 1
ATOM 4855 C CA . GLU A 1 588 ? 17.641 7.875 6.305 1 96.62 588 GLU A CA 1
ATOM 4856 C C . GLU A 1 588 ? 17.312 8.719 7.531 1 96.62 588 GLU A C 1
ATOM 4858 O O . GLU A 1 588 ? 16.703 9.789 7.414 1 96.62 588 GLU A O 1
ATOM 4863 N N . MET A 1 589 ? 17.734 8.211 8.711 1 96.38 589 MET A N 1
ATOM 4864 C CA . MET A 1 589 ? 17.422 8.859 9.977 1 96.38 589 MET A CA 1
ATOM 4865 C C . MET A 1 589 ? 18.469 9.891 10.352 1 96.38 589 MET A C 1
ATOM 4867 O O . MET A 1 589 ? 19.672 9.656 10.164 1 96.38 589 MET A O 1
ATOM 4871 N N . HIS A 1 590 ? 18 11.023 10.797 1 95.81 590 HIS A N 1
ATOM 4872 C CA . HIS A 1 590 ? 18.828 12.008 11.477 1 95.81 590 HIS A CA 1
ATOM 4873 C C . HIS A 1 590 ? 18.547 12.023 12.977 1 95.81 590 HIS A C 1
ATOM 4875 O O . HIS A 1 590 ? 17.719 12.82 13.445 1 95.81 590 HIS A O 1
ATOM 4881 N N . CYS A 1 591 ? 19.125 11.094 13.633 1 96.19 591 CYS A N 1
ATOM 4882 C CA . CYS A 1 591 ? 19.109 11.023 15.086 1 96.19 591 CYS A CA 1
ATOM 4883 C C . CYS A 1 591 ? 20.297 11.766 15.68 1 96.19 591 CYS A C 1
ATOM 4885 O O . CYS A 1 591 ? 21.281 11.148 16.062 1 96.19 591 CYS A O 1
ATOM 4887 N N . ASN A 1 592 ? 20.125 13.125 15.859 1 93.69 592 ASN A N 1
ATOM 4888 C CA . ASN A 1 592 ? 21.297 13.961 16.094 1 93.69 592 ASN A CA 1
ATOM 4889 C C . ASN A 1 592 ? 21.141 14.797 17.359 1 93.69 592 ASN A C 1
ATOM 4891 O O . ASN A 1 592 ? 20.016 15.141 17.75 1 93.69 592 ASN A O 1
ATOM 4895 N N . SER A 1 593 ? 22.281 15.062 17.891 1 89.88 593 SER A N 1
ATOM 4896 C CA . SER A 1 593 ? 22.344 15.969 19.031 1 89.88 593 SER A CA 1
ATOM 4897 C C . SER A 1 593 ? 22.344 17.422 18.594 1 89.88 593 SER A C 1
ATOM 4899 O O . SER A 1 593 ? 22.266 17.719 17.406 1 89.88 593 SER A O 1
ATOM 4901 N N . SER A 1 594 ? 22.391 18.297 19.578 1 76.5 594 SER A N 1
ATOM 4902 C CA . SER A 1 594 ? 22.359 19.734 19.328 1 76.5 594 SER A CA 1
ATOM 4903 C C . SER A 1 594 ? 23.578 20.188 18.531 1 76.5 594 SER A C 1
ATOM 4905 O O . SER A 1 594 ? 23.531 21.188 17.812 1 76.5 594 SER A O 1
ATOM 4907 N N . SER A 1 595 ? 24.641 19.328 18.562 1 72.06 595 SER A N 1
ATOM 4908 C CA . SER A 1 595 ? 25.859 19.656 17.828 1 72.06 595 SER A CA 1
ATOM 4909 C C . SER A 1 595 ? 25.797 19.156 16.391 1 72.06 595 SER A C 1
ATOM 4911 O O . SER A 1 595 ? 26.703 19.406 15.602 1 72.06 595 SER A O 1
ATOM 4913 N N . GLY A 1 596 ? 24.766 18.531 16.141 1 79.19 596 GLY A N 1
ATOM 4914 C CA . GLY A 1 596 ? 24.641 17.984 14.812 1 79.19 596 GLY A CA 1
ATOM 4915 C C . GLY A 1 596 ? 25.25 16.594 14.68 1 79.19 596 GLY A C 1
ATOM 4916 O O . GLY A 1 596 ? 25.203 16 13.602 1 79.19 596 GLY A O 1
ATOM 4917 N N . THR A 1 597 ? 25.781 16.188 15.789 1 88 597 THR A N 1
ATOM 4918 C CA . THR A 1 597 ? 26.406 14.859 15.773 1 88 597 THR A CA 1
ATOM 4919 C C . THR A 1 597 ? 25.359 13.766 15.992 1 88 597 THR A C 1
ATOM 4921 O O . THR A 1 597 ? 24.438 13.922 16.812 1 88 597 THR A O 1
ATOM 4924 N N . ARG A 1 598 ? 25.531 12.703 15.344 1 92.44 598 ARG A N 1
ATOM 4925 C CA . ARG A 1 598 ? 24.609 11.578 15.461 1 92.44 598 ARG A CA 1
ATOM 4926 C C . ARG A 1 598 ? 24.734 10.914 16.828 1 92.44 598 ARG A C 1
ATOM 4928 O O . ARG A 1 598 ? 25.828 10.742 17.344 1 92.44 598 ARG A O 1
ATOM 4935 N N . ILE A 1 599 ? 23.609 10.539 17.344 1 94.38 599 ILE A N 1
ATOM 4936 C CA . ILE A 1 599 ? 23.594 9.805 18.609 1 94.38 599 ILE A CA 1
ATOM 4937 C C . ILE A 1 599 ? 24.281 8.461 18.438 1 94.38 599 ILE A C 1
ATOM 4939 O O . ILE A 1 599 ? 24.016 7.738 17.469 1 94.38 599 ILE A O 1
ATOM 4943 N N . LYS A 1 600 ? 25.141 8.109 19.375 1 91 600 LYS A N 1
ATOM 4944 C CA . LYS A 1 600 ? 25.938 6.887 19.297 1 91 600 LYS A CA 1
ATOM 4945 C C . LYS A 1 600 ? 25.047 5.656 19.141 1 91 600 LYS A C 1
ATOM 4947 O O . LYS A 1 600 ? 24.016 5.539 19.828 1 91 600 LYS A O 1
ATOM 4952 N N . ASN A 1 601 ? 25.344 4.773 18.156 1 89.12 601 ASN A N 1
ATOM 4953 C CA . ASN A 1 601 ? 24.719 3.48 17.922 1 89.12 601 ASN A CA 1
ATOM 4954 C C . ASN A 1 601 ? 23.359 3.639 17.234 1 89.12 601 ASN A C 1
ATOM 4956 O O . ASN A 1 601 ? 22.625 2.666 17.078 1 89.12 601 ASN A O 1
ATOM 4960 N N . SER A 1 602 ? 23 4.875 16.828 1 91.62 602 SER A N 1
ATOM 4961 C CA . SER A 1 602 ? 21.766 5.055 16.078 1 91.62 602 SER A CA 1
ATOM 4962 C C . SER A 1 602 ? 21.938 4.594 14.633 1 91.62 602 SER A C 1
ATOM 4964 O O . SER A 1 602 ? 22.984 4.793 14.023 1 91.62 602 SER A O 1
ATOM 4966 N N . LYS A 1 603 ? 20.953 3.994 14.125 1 91.25 603 LYS A N 1
ATOM 4967 C CA . LYS A 1 603 ? 21 3.479 12.758 1 91.25 603 LYS A CA 1
ATOM 4968 C C . LYS A 1 603 ? 20.734 4.586 11.742 1 91.25 603 LYS A C 1
ATOM 4970 O O . LYS A 1 603 ? 19.984 5.527 12.031 1 91.25 603 LYS A O 1
ATOM 4975 N N . ILE A 1 604 ? 21.312 4.375 10.578 1 92.38 604 ILE A N 1
ATOM 4976 C CA . ILE A 1 604 ? 21.125 5.363 9.523 1 92.38 604 ILE A CA 1
ATOM 4977 C C . ILE A 1 604 ? 19.891 5.008 8.688 1 92.38 604 ILE A C 1
ATOM 4979 O O . ILE A 1 604 ? 19 5.836 8.5 1 92.38 604 ILE A O 1
ATOM 4983 N N . TYR A 1 605 ? 19.906 3.783 8.234 1 94.19 605 TYR A N 1
ATOM 4984 C CA . TYR A 1 605 ? 18.828 3.359 7.348 1 94.19 605 TYR A CA 1
ATOM 4985 C C . TYR A 1 605 ? 17.719 2.668 8.133 1 94.19 605 TYR A C 1
ATOM 4987 O O . TYR A 1 605 ? 17.984 1.802 8.969 1 94.19 605 TYR A O 1
ATOM 4995 N N . ARG A 1 606 ? 16.484 3.102 7.879 1 95.56 606 ARG A N 1
ATOM 4996 C CA . ARG A 1 606 ? 15.305 2.486 8.469 1 95.56 606 ARG A CA 1
ATOM 4997 C C . ARG A 1 606 ? 14.188 2.328 7.441 1 95.56 606 ARG A C 1
ATOM 4999 O O . ARG A 1 606 ? 14.219 2.969 6.387 1 95.56 606 ARG A O 1
ATOM 5006 N N . PHE A 1 607 ? 13.328 1.385 7.633 1 96 607 PHE A N 1
ATOM 5007 C CA . PHE A 1 607 ? 12.141 1.217 6.793 1 96 607 PHE A CA 1
ATOM 5008 C C . PHE A 1 607 ? 10.938 1.899 7.422 1 96 607 PHE A C 1
ATOM 5010 O O . PHE A 1 607 ? 10.727 1.812 8.633 1 96 607 PHE A O 1
ATOM 5017 N N . PRO A 1 608 ? 10.242 2.697 6.648 1 95.12 608 PRO A N 1
ATOM 5018 C CA . PRO A 1 608 ? 9.156 3.492 7.219 1 95.12 608 PRO A CA 1
ATOM 5019 C C . PRO A 1 608 ? 8.086 2.635 7.895 1 95.12 608 PRO A C 1
ATOM 5021 O O . PRO A 1 608 ? 7.66 1.619 7.336 1 95.12 608 PRO A O 1
ATOM 5024 N N . GLU A 1 609 ? 7.656 3.055 9.031 1 92.12 609 GLU A N 1
ATOM 5025 C CA . GLU A 1 609 ? 6.566 2.395 9.742 1 92.12 609 GLU A CA 1
ATOM 5026 C C . GLU A 1 609 ? 5.211 2.838 9.203 1 92.12 609 GLU A C 1
ATOM 5028 O O . GLU A 1 609 ? 5.07 3.955 8.703 1 92.12 609 GLU A O 1
ATOM 5033 N N . ILE A 1 610 ? 4.234 1.949 9.312 1 88.31 610 ILE A N 1
ATOM 5034 C CA . ILE A 1 610 ? 2.891 2.244 8.828 1 88.31 610 ILE A CA 1
ATOM 5035 C C . ILE A 1 610 ? 2.055 2.836 9.961 1 88.31 610 ILE A C 1
ATOM 5037 O O . ILE A 1 610 ? 2.131 2.377 11.102 1 88.31 610 ILE A O 1
ATOM 5041 N N . ILE A 1 611 ? 1.385 3.867 9.602 1 88.94 611 ILE A N 1
ATOM 5042 C CA . ILE A 1 611 ? 0.414 4.406 10.547 1 88.94 611 ILE A CA 1
ATOM 5043 C C . ILE A 1 611 ? -0.809 3.492 10.609 1 88.94 611 ILE A C 1
ATOM 5045 O O . ILE A 1 611 ? -1.449 3.232 9.594 1 88.94 611 ILE A O 1
ATOM 5049 N N . PRO A 1 612 ? -1.087 2.904 11.688 1 79.75 612 PRO A N 1
ATOM 5050 C CA . PRO A 1 612 ? -2.248 2.014 11.781 1 79.75 612 PRO A CA 1
ATOM 5051 C C . PRO A 1 612 ? -3.562 2.725 11.469 1 79.75 612 PRO A C 1
ATOM 5053 O O . PRO A 1 612 ? -3.725 3.902 11.797 1 79.75 612 PRO A O 1
ATOM 5056 N N . PHE A 1 613 ? -4.371 2.314 10.359 1 67.12 613 PHE A N 1
ATOM 5057 C CA . PHE A 1 613 ? -5.539 2.908 9.719 1 67.12 613 PHE A CA 1
ATOM 5058 C C . PHE A 1 613 ? -6.66 3.125 10.727 1 67.12 613 PHE A C 1
ATOM 5060 O O . PHE A 1 613 ? -6.969 2.236 11.523 1 67.12 613 PHE A O 1
ATOM 5067 N N . ASP A 1 614 ? -6.727 4.172 11.461 1 61.16 614 ASP A N 1
ATOM 5068 C CA . ASP A 1 614 ? -7.945 4.684 12.078 1 61.16 614 ASP A CA 1
ATOM 5069 C C . ASP A 1 614 ? -8.117 6.176 11.789 1 61.16 614 ASP A C 1
ATOM 5071 O O . ASP A 1 614 ? -8.922 6.848 12.445 1 61.16 614 ASP A O 1
ATOM 5075 N N . ASP A 1 615 ? -7.422 6.734 10.836 1 59.53 615 ASP A N 1
ATOM 5076 C CA . ASP A 1 615 ? -7.445 8.195 10.867 1 59.53 615 ASP A CA 1
ATOM 5077 C C . ASP A 1 615 ? -8.734 8.734 10.258 1 59.53 615 ASP A C 1
ATOM 5079 O O . ASP A 1 615 ? -8.805 8.992 9.055 1 59.53 615 ASP A O 1
ATOM 5083 N N . GLN A 1 616 ? -9.867 8.102 10.469 1 49.81 616 GLN A N 1
ATOM 5084 C CA . GLN A 1 616 ? -11.102 8.742 10.031 1 49.81 616 GLN A CA 1
ATOM 5085 C C . GLN A 1 616 ? -11.133 10.211 10.438 1 49.81 616 GLN A C 1
ATOM 5087 O O . GLN A 1 616 ? -10.703 10.562 11.539 1 49.81 616 GLN A O 1
ATOM 5092 N N . ASP A 1 617 ? -10.914 11.023 9.539 1 48.41 617 ASP A N 1
ATOM 5093 C CA . ASP A 1 617 ? -11.117 12.445 9.805 1 48.41 617 ASP A CA 1
ATOM 5094 C C . ASP A 1 617 ? -12.148 12.656 10.914 1 48.41 617 ASP A C 1
ATOM 5096 O O . ASP A 1 617 ? -13.242 12.078 10.875 1 48.41 617 ASP A O 1
ATOM 5100 N N . ASP A 1 618 ? -11.727 12.828 12.055 1 45.03 618 ASP A N 1
ATOM 5101 C CA . ASP A 1 618 ? -12.453 13.102 13.297 1 45.03 618 ASP A CA 1
ATOM 5102 C C . ASP A 1 618 ? -13.719 13.906 13.023 1 45.03 618 ASP A C 1
ATOM 5104 O O . ASP A 1 618 ? -14.344 14.422 13.953 1 45.03 618 ASP A O 1
ATOM 5108 N N . SER A 1 619 ? -13.891 14.359 11.852 1 42.97 619 SER A N 1
ATOM 5109 C CA . SER A 1 619 ? -15.023 15.266 11.977 1 42.97 619 SER A CA 1
ATOM 5110 C C . SER A 1 619 ? -16.234 14.555 12.578 1 42.97 619 SER A C 1
ATOM 5112 O O . SER A 1 619 ? -17.203 15.203 12.969 1 42.97 619 SER A O 1
ATOM 5114 N N . TYR A 1 620 ? -16.562 13.258 12.039 1 41.75 620 TYR A N 1
ATOM 5115 C CA . TYR A 1 620 ? -17.844 12.766 12.516 1 41.75 620 TYR A CA 1
ATOM 5116 C C . TYR A 1 620 ? -17.75 12.25 13.945 1 41.75 620 TYR A C 1
ATOM 5118 O O . TYR A 1 620 ? -17.125 11.203 14.188 1 41.75 620 TYR A O 1
ATOM 5126 N N . ASN A 1 621 ? -17.562 13.047 14.844 1 43.47 621 ASN A N 1
ATOM 5127 C CA . ASN A 1 621 ? -17.594 12.758 16.281 1 43.47 621 ASN A CA 1
ATOM 5128 C C . ASN A 1 621 ? -18.547 11.617 16.594 1 43.47 621 ASN A C 1
ATOM 5130 O O . ASN A 1 621 ? -19.688 11.617 16.141 1 43.47 621 ASN A O 1
ATOM 5134 N N . GLU A 1 622 ? -18.109 10.594 17.062 1 46.5 622 GLU A N 1
ATOM 5135 C CA . GLU A 1 622 ? -18.797 9.547 17.797 1 46.5 622 GLU A CA 1
ATOM 5136 C C . GLU A 1 622 ? -20 10.102 18.562 1 46.5 622 GLU A C 1
ATOM 5138 O O . GLU A 1 622 ? -21 9.414 18.719 1 46.5 622 GLU A O 1
ATOM 5143 N N . ASP A 1 623 ? -19.859 11.438 18.828 1 54.16 623 ASP A N 1
ATOM 5144 C CA . ASP A 1 623 ? -20.828 11.93 19.797 1 54.16 623 ASP A CA 1
ATOM 5145 C C . ASP A 1 623 ? -22.203 12.102 19.156 1 54.16 623 ASP A C 1
ATOM 5147 O O . ASP A 1 623 ? -23.219 12.195 19.844 1 54.16 623 ASP A O 1
ATOM 5151 N N . CYS A 1 624 ? -22.172 12.336 17.859 1 61.31 624 CYS A N 1
ATOM 5152 C CA . CYS A 1 624 ? -23.5 12.508 17.297 1 61.31 624 CYS A CA 1
ATOM 5153 C C . CYS A 1 624 ? -24.219 11.172 17.172 1 61.31 624 CYS A C 1
ATOM 5155 O O . CYS A 1 624 ? -25.453 11.133 17.062 1 61.31 624 CYS A O 1
ATOM 5157 N N . SER A 1 625 ? -23.625 10.07 17.078 1 52.5 625 SER A N 1
ATOM 5158 C CA . SER A 1 625 ? -24.328 8.797 16.922 1 52.5 625 SER A CA 1
ATOM 5159 C C . SER A 1 625 ? -25.203 8.5 18.141 1 52.5 625 SER A C 1
ATOM 5161 O O . SER A 1 625 ? -26.266 7.883 18.016 1 52.5 625 SER A O 1
ATOM 5163 N N . SER A 1 626 ? -24.828 8.844 19.344 1 45.06 626 SER A N 1
ATOM 5164 C CA . SER A 1 626 ? -25.641 8.414 20.484 1 45.06 626 SER A CA 1
ATOM 5165 C C . SER A 1 626 ? -26.938 9.195 20.562 1 45.06 626 SER A C 1
ATOM 5167 O O . SER A 1 626 ? -27.906 8.758 21.203 1 45.06 626 SER A O 1
ATOM 5169 N N . ASN A 1 627 ? -26.984 10.32 20.047 1 40.25 627 ASN A N 1
ATOM 5170 C CA . ASN A 1 627 ? -28.219 11.062 20.297 1 40.25 627 ASN A CA 1
ATOM 5171 C C . ASN A 1 627 ? -29.359 10.562 19.406 1 40.25 627 ASN A C 1
ATOM 5173 O O . ASN A 1 627 ? -30.516 10.969 19.562 1 40.25 627 ASN A O 1
ATOM 5177 N N . ASP A 1 628 ? -29.125 9.953 18.344 1 37 628 ASP A N 1
ATOM 5178 C CA . ASP A 1 628 ? -30.281 9.57 17.547 1 37 628 ASP A CA 1
ATOM 5179 C C . ASP A 1 628 ? -31.031 8.414 18.188 1 37 628 ASP A C 1
ATOM 5181 O O . ASP A 1 628 ? -32.125 8.039 17.734 1 37 628 ASP A O 1
ATOM 5185 N N . GLU A 1 629 ? -30.516 7.605 19.047 1 35.28 629 GLU A N 1
ATOM 5186 C CA . GLU A 1 629 ? -31.328 6.492 19.516 1 35.28 629 GLU A CA 1
ATOM 5187 C C . GLU A 1 629 ? -32.5 6.98 20.375 1 35.28 629 GLU A C 1
ATOM 5189 O O . GLU A 1 629 ? -33.406 6.223 20.672 1 35.28 629 GLU A O 1
ATOM 5194 N N . ASN A 1 630 ? -32.406 8.141 21.031 1 31.91 630 ASN A N 1
ATOM 5195 C CA . ASN A 1 630 ? -33.531 8.305 21.922 1 31.91 630 ASN A CA 1
ATOM 5196 C C . ASN A 1 630 ? -34.781 8.766 21.156 1 31.91 630 ASN A C 1
ATOM 5198 O O . ASN A 1 630 ? -35.719 9.289 21.75 1 31.91 630 ASN A O 1
ATOM 5202 N N . VAL A 1 631 ? -34.719 9.062 19.891 1 31.41 631 VAL A N 1
ATOM 5203 C CA . VAL A 1 631 ? -36 9.422 19.359 1 31.41 631 VAL A CA 1
ATOM 5204 C C . VAL A 1 631 ? -36.844 8.156 19.141 1 31.41 631 VAL A C 1
ATOM 5206 O O . VAL A 1 631 ? -36.75 7.5 18.109 1 31.41 631 VAL A O 1
ATOM 5209 N N . ASP A 1 632 ? -36.719 7.129 19.984 1 25.84 632 ASP A N 1
ATOM 5210 C CA . ASP A 1 632 ? -37.875 6.223 19.875 1 25.84 632 ASP A CA 1
ATOM 5211 C C . ASP A 1 632 ? -39.188 6.984 19.938 1 25.84 632 ASP A C 1
ATOM 5213 O O . ASP A 1 632 ? -39.312 7.969 20.672 1 25.84 632 ASP A O 1
ATOM 5217 N N . TRP A 1 633 ? -40 6.664 18.953 1 23.36 633 TRP A N 1
ATOM 5218 C CA . TRP A 1 633 ? -41.406 6.906 18.641 1 23.36 633 TRP A CA 1
ATOM 5219 C C . TRP A 1 633 ? -42.281 6.629 19.859 1 23.36 633 TRP A C 1
ATOM 5221 O O . TRP A 1 633 ? -42.219 5.551 20.453 1 23.36 633 TRP A O 1
ATOM 5231 N N . PHE A 1 634 ? -42.5 7.652 20.672 1 21.25 634 PHE A N 1
ATOM 5232 C CA . PHE A 1 634 ? -43.781 7.648 21.375 1 21.25 634 PHE A CA 1
ATOM 5233 C C . PHE A 1 634 ? -44.906 7.352 20.406 1 21.25 634 PHE A C 1
ATOM 5235 O O . PHE A 1 634 ? -45.344 8.234 19.656 1 21.25 634 PHE A O 1
ATOM 5242 N N . ILE A 1 635 ? -44.719 6.375 19.453 1 18.08 635 ILE A N 1
ATOM 5243 C CA . ILE A 1 635 ? -45.969 5.645 19.203 1 18.08 635 ILE A CA 1
ATOM 5244 C C . ILE A 1 635 ? -46.156 4.559 20.266 1 18.08 635 ILE A C 1
ATOM 5246 O O . ILE A 1 635 ? -45.219 3.805 20.547 1 18.08 635 ILE A O 1
ATOM 5250 N N . MET B 1 1 ? -57 -84.312 -43.625 1 26.62 1 MET B N 1
ATOM 5251 C CA . MET B 1 1 ? -56.812 -82.875 -43.719 1 26.62 1 MET B CA 1
ATOM 5252 C C . MET B 1 1 ? -56.125 -82.312 -42.469 1 26.62 1 MET B C 1
ATOM 5254 O O . MET B 1 1 ? -56.75 -82.25 -41.438 1 26.62 1 MET B O 1
ATOM 5258 N N . SER B 1 2 ? -54.812 -82.812 -42.219 1 28.77 2 SER B N 1
ATOM 5259 C CA . SER B 1 2 ? -53.75 -82.625 -41.25 1 28.77 2 SER B CA 1
ATOM 5260 C C . SER B 1 2 ? -53.375 -81.125 -41.125 1 28.77 2 SER B C 1
ATOM 5262 O O . SER B 1 2 ? -52.906 -80.5 -42.094 1 28.77 2 SER B O 1
ATOM 5264 N N . ILE B 1 3 ? -54.188 -80.312 -40.406 1 31.16 3 ILE B N 1
ATOM 5265 C CA . ILE B 1 3 ? -54.094 -78.938 -40.094 1 31.16 3 ILE B CA 1
ATOM 5266 C C . ILE B 1 3 ? -52.719 -78.625 -39.469 1 31.16 3 ILE B C 1
ATOM 5268 O O . ILE B 1 3 ? -52.375 -79.125 -38.406 1 31.16 3 ILE B O 1
ATOM 5272 N N . VAL B 1 4 ? -51.688 -78.438 -40.281 1 30.55 4 VAL B N 1
ATOM 5273 C CA . VAL B 1 4 ? -50.312 -77.938 -40.094 1 30.55 4 VAL B CA 1
ATOM 5274 C C . VAL B 1 4 ? -50.344 -76.625 -39.344 1 30.55 4 VAL B C 1
ATOM 5276 O O . VAL B 1 4 ? -50.875 -75.625 -39.844 1 30.55 4 VAL B O 1
ATOM 5279 N N . TYR B 1 5 ? -50.625 -76.688 -38 1 28.66 5 TYR B N 1
ATOM 5280 C CA . TYR B 1 5 ? -50.531 -75.5 -37.094 1 28.66 5 TYR B CA 1
ATOM 5281 C C . TYR B 1 5 ? -49.219 -74.75 -37.281 1 28.66 5 TYR B C 1
ATOM 5283 O O . TYR B 1 5 ? -48.156 -75.375 -37.125 1 28.66 5 TYR B O 1
ATOM 5291 N N . LEU B 1 6 ? -49.062 -73.812 -38.219 1 27.52 6 LEU B N 1
ATOM 5292 C CA . LEU B 1 6 ? -48 -72.875 -38.469 1 27.52 6 LEU B CA 1
ATOM 5293 C C . LEU B 1 6 ? -47.656 -72.125 -37.188 1 27.52 6 LEU B C 1
ATOM 5295 O O . LEU B 1 6 ? -48.469 -71.375 -36.625 1 27.52 6 LEU B O 1
ATOM 5299 N N . LEU B 1 7 ? -46.906 -72.75 -36.25 1 27.53 7 LEU B N 1
ATOM 5300 C CA . LEU B 1 7 ? -46.312 -72.125 -35.062 1 27.53 7 LEU B CA 1
ATOM 5301 C C . LEU B 1 7 ? -45.531 -70.875 -35.469 1 27.53 7 LEU B C 1
ATOM 5303 O O . LEU B 1 7 ? -44.531 -71 -36.188 1 27.53 7 LEU B O 1
ATOM 5307 N N . LEU B 1 8 ? -46.156 -69.75 -35.719 1 26.64 8 LEU B N 1
ATOM 5308 C CA . LEU B 1 8 ? -45.531 -68.438 -35.875 1 26.64 8 LEU B CA 1
ATOM 5309 C C . LEU B 1 8 ? -44.594 -68.125 -34.719 1 26.64 8 LEU B C 1
ATOM 5311 O O . LEU B 1 8 ? -45.062 -68 -33.562 1 26.64 8 LEU B O 1
ATOM 5315 N N . PHE B 1 9 ? -43.375 -68.625 -34.75 1 26.77 9 PHE B N 1
ATOM 5316 C CA . PHE B 1 9 ? -42.281 -68.25 -33.875 1 26.77 9 PHE B CA 1
ATOM 5317 C C . PHE B 1 9 ? -42.094 -66.75 -33.844 1 26.77 9 PHE B C 1
ATOM 5319 O O . PHE B 1 9 ? -41.75 -66.125 -34.875 1 26.77 9 PHE B O 1
ATOM 5326 N N . ILE B 1 10 ? -42.906 -66 -33.125 1 27.33 10 ILE B N 1
ATOM 5327 C CA . ILE B 1 10 ? -42.625 -64.625 -32.844 1 27.33 10 ILE B CA 1
ATOM 5328 C C . ILE B 1 10 ? -41.25 -64.5 -32.25 1 27.33 10 ILE B C 1
ATOM 5330 O O . ILE B 1 10 ? -40.938 -65 -31.172 1 27.33 10 ILE B O 1
ATOM 5334 N N . ILE B 1 11 ? -40.188 -64.375 -33.062 1 26.73 11 ILE B N 1
ATOM 5335 C CA . ILE B 1 11 ? -38.844 -63.938 -32.688 1 26.73 11 ILE B CA 1
ATOM 5336 C C . ILE B 1 11 ? -38.969 -62.625 -31.891 1 26.73 11 ILE B C 1
ATOM 5338 O O . ILE B 1 11 ? -39.344 -61.594 -32.438 1 26.73 11 ILE B O 1
ATOM 5342 N N . ILE B 1 12 ? -39.375 -62.688 -30.641 1 27.86 12 ILE B N 1
ATOM 5343 C CA . ILE B 1 12 ? -39.188 -61.531 -29.766 1 27.86 12 ILE B CA 1
ATOM 5344 C C . ILE B 1 12 ? -37.719 -61.094 -29.812 1 27.86 12 ILE B C 1
ATOM 5346 O O . ILE B 1 12 ? -36.812 -61.812 -29.406 1 27.86 12 ILE B O 1
ATOM 5350 N N . LEU B 1 13 ? -37.375 -60.312 -30.812 1 27.77 13 LEU B N 1
ATOM 5351 C CA . LEU B 1 13 ? -36.125 -59.531 -30.781 1 27.77 13 LEU B CA 1
ATOM 5352 C C . LEU B 1 13 ? -35.969 -58.844 -29.422 1 27.77 13 LEU B C 1
ATOM 5354 O O . LEU B 1 13 ? -36.75 -57.969 -29.047 1 27.77 13 LEU B O 1
ATOM 5358 N N . PHE B 1 14 ? -35.562 -59.594 -28.438 1 28.64 14 PHE B N 1
ATOM 5359 C CA . PHE B 1 14 ? -35 -58.938 -27.266 1 28.64 14 PHE B CA 1
ATOM 5360 C C . PHE B 1 14 ? -34.062 -57.812 -27.672 1 28.64 14 PHE B C 1
ATOM 5362 O O . PHE B 1 14 ? -33.031 -58.031 -28.312 1 28.64 14 PHE B O 1
ATOM 5369 N N . ILE B 1 15 ? -34.594 -56.656 -27.938 1 29.59 15 ILE B N 1
ATOM 5370 C CA . ILE B 1 15 ? -33.781 -55.438 -27.953 1 29.59 15 ILE B CA 1
ATOM 5371 C C . ILE B 1 15 ? -32.875 -55.406 -26.734 1 29.59 15 ILE B C 1
ATOM 5373 O O . ILE B 1 15 ? -33.344 -55.312 -25.594 1 29.59 15 ILE B O 1
ATOM 5377 N N . ILE B 1 16 ? -31.812 -56.156 -26.734 1 30.31 16 ILE B N 1
ATOM 5378 C CA . ILE B 1 16 ? -30.766 -55.875 -25.781 1 30.31 16 ILE B CA 1
ATOM 5379 C C . ILE B 1 16 ? -30.531 -54.344 -25.688 1 30.31 16 ILE B C 1
ATOM 5381 O O . ILE B 1 16 ? -30.266 -53.719 -26.703 1 30.31 16 ILE B O 1
ATOM 5385 N N . PRO B 1 17 ? -31.109 -53.719 -24.719 1 31.2 17 PRO B N 1
ATOM 5386 C CA . PRO B 1 17 ? -30.781 -52.312 -24.609 1 31.2 17 PRO B CA 1
ATOM 5387 C C . PRO B 1 17 ? -29.312 -52.031 -24.922 1 31.2 17 PRO B C 1
ATOM 5389 O O . PRO B 1 17 ? -28.453 -52.875 -24.688 1 31.2 17 PRO B O 1
ATOM 5392 N N . ASN B 1 18 ? -29.078 -51.281 -25.969 1 30.2 18 ASN B N 1
ATOM 5393 C CA . ASN B 1 18 ? -27.781 -50.688 -26.312 1 30.2 18 ASN B CA 1
ATOM 5394 C C . ASN B 1 18 ? -27 -50.312 -25.047 1 30.2 18 ASN B C 1
ATOM 5396 O O . ASN B 1 18 ? -27.484 -49.531 -24.234 1 30.2 18 ASN B O 1
ATOM 5400 N N . LEU B 1 19 ? -26.266 -51.156 -24.5 1 33.19 19 LEU B N 1
ATOM 5401 C CA . LEU B 1 19 ? -25.219 -50.719 -23.594 1 33.19 19 LEU B CA 1
ATOM 5402 C C . LEU B 1 19 ? -24.656 -49.375 -24.047 1 33.19 19 LEU B C 1
ATOM 5404 O O . LEU B 1 19 ? -24.047 -49.281 -25.109 1 33.19 19 LEU B O 1
ATOM 5408 N N . ASN B 1 20 ? -25.344 -48.312 -23.844 1 35.81 20 ASN B N 1
ATOM 5409 C CA . ASN B 1 20 ? -24.797 -46.969 -24.062 1 35.81 20 ASN B CA 1
ATOM 5410 C C . ASN B 1 20 ? -23.328 -46.906 -23.688 1 35.81 20 ASN B C 1
ATOM 5412 O O . ASN B 1 20 ? -22.969 -47.031 -22.516 1 35.81 20 ASN B O 1
ATOM 5416 N N . CYS B 1 21 ? -22.469 -47.469 -24.438 1 38.09 21 CYS B N 1
ATOM 5417 C CA . CYS B 1 21 ? -21.031 -47.219 -24.344 1 38.09 21 CYS B CA 1
ATOM 5418 C C . CYS B 1 21 ? -20.734 -45.812 -23.922 1 38.09 21 CYS B C 1
ATOM 5420 O O . CYS B 1 21 ? -21.141 -44.844 -24.609 1 38.09 21 CYS B O 1
ATOM 5422 N N . ILE B 1 22 ? -20.547 -45.594 -22.672 1 48.22 22 ILE B N 1
ATOM 5423 C CA . ILE B 1 22 ? -20.109 -44.312 -22.141 1 48.22 22 ILE B CA 1
ATOM 5424 C C . ILE B 1 22 ? -18.844 -43.844 -22.875 1 48.22 22 ILE B C 1
ATOM 5426 O O . ILE B 1 22 ? -17.797 -44.469 -22.781 1 48.22 22 ILE B O 1
ATOM 5430 N N . THR B 1 23 ? -18.969 -43.25 -24.047 1 51.12 23 THR B N 1
ATOM 5431 C CA . THR B 1 23 ? -17.844 -42.625 -24.766 1 51.12 23 THR B CA 1
ATOM 5432 C C . THR B 1 23 ? -17.203 -41.531 -23.938 1 51.12 23 THR B C 1
ATOM 5434 O O . THR B 1 23 ? -17.828 -40.531 -23.641 1 51.12 23 THR B O 1
ATOM 5437 N N . THR B 1 24 ? -16.125 -41.906 -23.172 1 59.09 24 THR B N 1
ATOM 5438 C CA . THR B 1 24 ? -15.367 -40.938 -22.422 1 59.09 24 THR B CA 1
ATOM 5439 C C . THR B 1 24 ? -14.234 -40.344 -23.266 1 59.09 24 THR B C 1
ATOM 5441 O O . THR B 1 24 ? -13.594 -41.062 -24.031 1 59.09 24 THR B O 1
ATOM 5444 N N . GLU B 1 25 ? -14.195 -39.062 -23.25 1 67.31 25 GLU B N 1
ATOM 5445 C CA . GLU B 1 25 ? -13.211 -38.312 -24.016 1 67.31 25 GLU B CA 1
ATOM 5446 C C . GLU B 1 25 ? -11.828 -38.406 -23.391 1 67.31 25 GLU B C 1
ATOM 5448 O O . GLU B 1 25 ? -10.82 -38.469 -24.094 1 67.31 25 GLU B O 1
ATOM 5453 N N . TYR B 1 26 ? -11.797 -38.562 -22.062 1 73.75 26 TYR B N 1
ATOM 5454 C CA . TYR B 1 26 ? -10.516 -38.5 -21.359 1 73.75 26 TYR B CA 1
ATOM 5455 C C . TYR B 1 26 ? -10.344 -39.719 -20.453 1 73.75 26 TYR B C 1
ATOM 5457 O O . TYR B 1 26 ? -11.32 -40.219 -19.906 1 73.75 26 TYR B O 1
ATOM 5465 N N . SER B 1 27 ? -9.18 -40.25 -20.469 1 71.81 27 SER B N 1
ATOM 5466 C CA . SER B 1 27 ? -8.891 -41.375 -19.594 1 71.81 27 SER B CA 1
ATOM 5467 C C . SER B 1 27 ? -7.543 -41.219 -18.906 1 71.81 27 SER B C 1
ATOM 5469 O O . SER B 1 27 ? -6.621 -40.625 -19.469 1 71.81 27 SER B O 1
ATOM 5471 N N . LEU B 1 28 ? -7.555 -41.594 -17.688 1 69.44 28 LEU B N 1
ATOM 5472 C CA . LEU B 1 28 ? -6.289 -41.625 -16.969 1 69.44 28 LEU B CA 1
ATOM 5473 C C . LEU B 1 28 ? -5.75 -43.062 -16.906 1 69.44 28 LEU B C 1
ATOM 5475 O O . LEU B 1 28 ? -6.344 -43.906 -16.266 1 69.44 28 LEU B O 1
ATOM 5479 N N . PRO B 1 29 ? -4.715 -43.219 -17.75 1 62.25 29 PRO B N 1
ATOM 5480 C CA . PRO B 1 29 ? -4.137 -44.562 -17.641 1 62.25 29 PRO B CA 1
ATOM 5481 C C . PRO B 1 29 ? -3.475 -44.812 -16.281 1 62.25 29 PRO B C 1
ATOM 5483 O O . PRO B 1 29 ? -2.688 -44 -15.82 1 62.25 29 PRO B O 1
ATOM 5486 N N . LEU B 1 30 ? -4 -45.656 -15.531 1 65.44 30 LEU B N 1
ATOM 5487 C CA . LEU B 1 30 ? -3.404 -46 -14.25 1 65.44 30 LEU B CA 1
ATOM 5488 C C . LEU B 1 30 ? -2.617 -47.312 -14.352 1 65.44 30 LEU B C 1
ATOM 5490 O O . LEU B 1 30 ? -2.781 -48.062 -15.312 1 65.44 30 LEU B O 1
ATOM 5494 N N . ASN B 1 31 ? -1.601 -47.312 -13.547 1 64.69 31 ASN B N 1
ATOM 5495 C CA . ASN B 1 31 ? -0.752 -48.5 -13.508 1 64.69 31 ASN B CA 1
ATOM 5496 C C . ASN B 1 31 ? -1.564 -49.781 -13.219 1 64.69 31 ASN B C 1
ATOM 5498 O O . ASN B 1 31 ? -2.627 -49.688 -12.602 1 64.69 31 ASN B O 1
ATOM 5502 N N . LYS B 1 32 ? -1.131 -50.812 -13.914 1 63.62 32 LYS B N 1
ATOM 5503 C CA . LYS B 1 32 ? -1.773 -52.094 -13.695 1 63.62 32 LYS B CA 1
ATOM 5504 C C . LYS B 1 32 ? -1.936 -52.375 -12.211 1 63.62 32 LYS B C 1
ATOM 5506 O O . LYS B 1 32 ? -2.822 -53.156 -11.812 1 63.62 32 LYS B O 1
ATOM 5511 N N . TYR B 1 33 ? -1.15 -51.719 -11.492 1 66.19 33 TYR B N 1
ATOM 5512 C CA . TYR B 1 33 ? -1.189 -51.969 -10.055 1 66.19 33 TYR B CA 1
ATOM 5513 C C . TYR B 1 33 ? -2.102 -50.969 -9.359 1 66.19 33 TYR B C 1
ATOM 5515 O O . TYR B 1 33 ? -2.322 -51.031 -8.148 1 66.19 33 TYR B O 1
ATOM 5523 N N . ASP B 1 34 ? -2.668 -50.188 -10.273 1 75.44 34 ASP B N 1
ATOM 5524 C CA . ASP B 1 34 ? -3.52 -49.188 -9.648 1 75.44 34 ASP B CA 1
ATOM 5525 C C . ASP B 1 34 ? -4.918 -49.75 -9.375 1 75.44 34 ASP B C 1
ATOM 5527 O O . ASP B 1 34 ? -5.461 -50.5 -10.188 1 75.44 34 ASP B O 1
ATOM 5531 N N . GLU B 1 35 ? -5.43 -49.375 -8.219 1 80.69 35 GLU B N 1
ATOM 5532 C CA . GLU B 1 35 ? -6.723 -49.875 -7.754 1 80.69 35 GLU B CA 1
ATOM 5533 C C . GLU B 1 35 ? -7.871 -49.094 -8.391 1 80.69 35 GLU B C 1
ATOM 5535 O O . GLU B 1 35 ? -9.023 -49.531 -8.328 1 80.69 35 GLU B O 1
ATOM 5540 N N . TYR B 1 36 ? -7.473 -48.031 -9.039 1 87.31 36 TYR B N 1
ATOM 5541 C CA . TYR B 1 36 ? -8.555 -47.156 -9.484 1 87.31 36 TYR B CA 1
ATOM 5542 C C . TYR B 1 36 ? -8.43 -46.875 -10.977 1 87.31 36 TYR B C 1
ATOM 5544 O O . TYR B 1 36 ? -7.328 -46.875 -11.531 1 87.31 36 TYR B O 1
ATOM 5552 N N . HIS B 1 37 ? -9.57 -46.656 -11.641 1 84.5 37 HIS B N 1
ATOM 5553 C CA . HIS B 1 37 ? -9.664 -46.156 -13 1 84.5 37 HIS B CA 1
ATOM 5554 C C . HIS B 1 37 ? -10.703 -45.031 -13.102 1 84.5 37 HIS B C 1
ATOM 5556 O O . HIS B 1 37 ? -11.773 -45.125 -12.5 1 84.5 37 HIS B O 1
ATOM 5562 N N . ILE B 1 38 ? -10.281 -44.062 -13.812 1 89.19 38 ILE B N 1
ATOM 5563 C CA . ILE B 1 38 ? -11.234 -42.969 -13.969 1 89.19 38 ILE B CA 1
ATOM 5564 C C . ILE B 1 38 ? -11.266 -42.5 -15.422 1 89.19 38 ILE B C 1
ATOM 5566 O O . ILE B 1 38 ? -10.227 -42.469 -16.094 1 89.19 38 ILE B O 1
ATOM 5570 N N . GLN B 1 39 ? -12.43 -42.25 -15.93 1 90.06 39 GLN B N 1
ATOM 5571 C CA . GLN B 1 39 ? -12.695 -41.625 -17.219 1 90.06 39 GLN B CA 1
ATOM 5572 C C . GLN B 1 39 ? -13.727 -40.5 -17.094 1 90.06 39 GLN B C 1
ATOM 5574 O O . GLN B 1 39 ? -14.594 -40.562 -16.219 1 90.06 39 GLN B O 1
ATOM 5579 N N . TRP B 1 40 ? -13.508 -39.469 -17.922 1 90.5 40 TRP B N 1
ATOM 5580 C CA . TRP B 1 40 ? -14.508 -38.406 -17.812 1 90.5 40 TRP B CA 1
ATOM 5581 C C . TRP B 1 40 ? -14.727 -37.75 -19.172 1 90.5 40 TRP B C 1
ATOM 5583 O O . TRP B 1 40 ? -13.961 -37.969 -20.109 1 90.5 40 TRP B O 1
ATOM 5593 N N . SER B 1 41 ? -15.797 -37.062 -19.266 1 89.38 41 SER B N 1
ATOM 5594 C CA . SER B 1 41 ? -16.141 -36.25 -20.422 1 89.38 41 SER B CA 1
ATOM 5595 C C . SER B 1 41 ? -16.797 -34.938 -20.016 1 89.38 41 SER B C 1
ATOM 5597 O O . SER B 1 41 ? -17.312 -34.812 -18.891 1 89.38 41 SER B O 1
ATOM 5599 N N . VAL B 1 42 ? -16.578 -34.031 -20.875 1 88.44 42 VAL B N 1
ATOM 5600 C CA . VAL B 1 42 ? -17.156 -32.719 -20.656 1 88.44 42 VAL B CA 1
ATOM 5601 C C . VAL B 1 42 ? -18.234 -32.438 -21.719 1 88.44 42 VAL B C 1
ATOM 5603 O O . VAL B 1 42 ? -17.969 -32.531 -22.906 1 88.44 42 VAL B O 1
ATOM 5606 N N . ASN B 1 43 ? -19.375 -32.156 -21.203 1 84.88 43 ASN B N 1
ATOM 5607 C CA . ASN B 1 43 ? -20.5 -31.906 -22.094 1 84.88 43 ASN B CA 1
ATOM 5608 C C . ASN B 1 43 ? -21.203 -30.594 -21.734 1 84.88 43 ASN B C 1
ATOM 5610 O O . ASN B 1 43 ? -20.953 -30.016 -20.672 1 84.88 43 ASN B O 1
ATOM 5614 N N . TYR B 1 44 ? -21.844 -30.047 -22.797 1 81.06 44 TYR B N 1
ATOM 5615 C CA . TYR B 1 44 ? -22.703 -28.891 -22.578 1 81.06 44 TYR B CA 1
ATOM 5616 C C . TYR B 1 44 ? -24.172 -29.281 -22.609 1 81.06 44 TYR B C 1
ATOM 5618 O O . TYR B 1 44 ? -24.594 -30.078 -23.438 1 81.06 44 TYR B O 1
ATOM 5626 N N . ASP B 1 45 ? -24.766 -28.828 -21.562 1 72 45 ASP B N 1
ATOM 5627 C CA . ASP B 1 45 ? -26.203 -29.109 -21.594 1 72 45 ASP B CA 1
ATOM 5628 C C . ASP B 1 45 ? -26.938 -28.109 -22.484 1 72 45 ASP B C 1
ATOM 5630 O O . ASP B 1 45 ? -26.312 -27.266 -23.125 1 72 45 ASP B O 1
ATOM 5634 N N . ASN B 1 46 ? -28.25 -28.312 -22.547 1 65.81 46 ASN B N 1
ATOM 5635 C CA . ASN B 1 46 ? -29.094 -27.5 -23.422 1 65.81 46 ASN B CA 1
ATOM 5636 C C . ASN B 1 46 ? -29 -26.016 -23.078 1 65.81 46 ASN B C 1
ATOM 5638 O O . ASN B 1 46 ? -29.188 -25.172 -23.953 1 65.81 46 ASN B O 1
ATOM 5642 N N . ASN B 1 47 ? -28.672 -25.703 -21.875 1 71.88 47 ASN B N 1
ATOM 5643 C CA . ASN B 1 47 ? -28.562 -24.312 -21.453 1 71.88 47 ASN B CA 1
ATOM 5644 C C . ASN B 1 47 ? -27.109 -23.828 -21.469 1 71.88 47 ASN B C 1
ATOM 5646 O O . ASN B 1 47 ? -26.781 -22.828 -20.828 1 71.88 47 ASN B O 1
ATOM 5650 N N . GLU B 1 48 ? -26.281 -24.578 -22.109 1 77 48 GLU B N 1
ATOM 5651 C CA . GLU B 1 48 ? -24.875 -24.219 -22.297 1 77 48 GLU B CA 1
ATOM 5652 C C . GLU B 1 48 ? -24.125 -24.266 -20.969 1 77 48 GLU B C 1
ATOM 5654 O O . GLU B 1 48 ? -23.156 -23.531 -20.781 1 77 48 GLU B O 1
ATOM 5659 N N . VAL B 1 49 ? -24.797 -24.969 -20.062 1 80.94 49 VAL B N 1
ATOM 5660 C CA . VAL B 1 49 ? -24.109 -25.188 -18.781 1 80.94 49 VAL B CA 1
ATOM 5661 C C . VAL B 1 49 ? -23.172 -26.391 -18.906 1 80.94 49 VAL B C 1
ATOM 5663 O O . VAL B 1 49 ? -23.578 -27.438 -19.406 1 80.94 49 VAL B O 1
ATOM 5666 N N . LYS B 1 50 ? -21.969 -26.172 -18.469 1 87.94 50 LYS B N 1
ATOM 5667 C CA . LYS B 1 50 ? -20.984 -27.25 -18.562 1 87.94 50 LYS B CA 1
ATOM 5668 C C . LYS B 1 50 ? -21.312 -28.375 -17.578 1 87.94 50 LYS B C 1
ATOM 5670 O O . LYS B 1 50 ? -21.578 -28.125 -16.406 1 87.94 50 LYS B O 1
ATOM 5675 N N . TRP B 1 51 ? -21.359 -29.562 -18.141 1 90.69 51 TRP B N 1
ATOM 5676 C CA . TRP B 1 51 ? -21.672 -30.797 -17.422 1 90.69 51 TRP B CA 1
ATOM 5677 C C . TRP B 1 51 ? -20.578 -31.844 -17.625 1 90.69 51 TRP B C 1
ATOM 5679 O O . TRP B 1 51 ? -20.125 -32.094 -18.75 1 90.69 51 TRP B O 1
ATOM 5689 N N . LEU B 1 52 ? -20.062 -32.375 -16.5 1 93.5 52 LEU B N 1
ATOM 5690 C CA . LEU B 1 52 ? -19.031 -33.406 -16.578 1 93.5 52 LEU B CA 1
ATOM 5691 C C . LEU B 1 52 ? -19.594 -34.75 -16.203 1 93.5 52 LEU B C 1
ATOM 5693 O O . LEU B 1 52 ? -20.391 -34.875 -15.266 1 93.5 52 LEU B O 1
ATOM 5697 N N . GLN B 1 53 ? -19.203 -35.75 -17 1 93.94 53 GLN B N 1
ATOM 5698 C CA . GLN B 1 53 ? -19.562 -37.125 -16.719 1 93.94 53 GLN B CA 1
ATOM 5699 C C . GLN B 1 53 ? -18.328 -37.938 -16.359 1 93.94 53 GLN B C 1
ATOM 5701 O O . GLN B 1 53 ? -17.312 -37.875 -17.047 1 93.94 53 GLN B O 1
ATOM 5706 N N . PHE B 1 54 ? -18.484 -38.688 -15.266 1 94.94 54 PHE B N 1
ATOM 5707 C CA . PHE B 1 54 ? -17.359 -39.469 -14.766 1 94.94 54 PHE B CA 1
ATOM 5708 C C . PHE B 1 54 ? -17.703 -40.969 -14.703 1 94.94 54 PHE B C 1
ATOM 5710 O O . PHE B 1 54 ? -18.812 -41.312 -14.336 1 94.94 54 PHE B O 1
ATOM 5717 N N . ASN B 1 55 ? -16.75 -41.719 -15.117 1 94.31 55 ASN B N 1
ATOM 5718 C CA . ASN B 1 55 ? -16.766 -43.156 -14.844 1 94.31 55 ASN B CA 1
ATOM 5719 C C . ASN B 1 55 ? -15.664 -43.562 -13.859 1 94.31 55 ASN B C 1
ATOM 5721 O O . ASN B 1 55 ? -14.484 -43.531 -14.203 1 94.31 55 ASN B O 1
ATOM 5725 N N . VAL B 1 56 ? -16.109 -43.938 -12.688 1 94 56 VAL B N 1
ATOM 5726 C CA . VAL B 1 56 ? -15.172 -44.25 -11.609 1 94 56 VAL B CA 1
ATOM 5727 C C . VAL B 1 56 ? -15.188 -45.75 -11.344 1 94 56 VAL B C 1
ATOM 5729 O O . VAL B 1 56 ? -16.234 -46.312 -11.062 1 94 56 VAL B O 1
ATOM 5732 N N . CYS B 1 57 ? -13.977 -46.281 -11.383 1 90.81 57 CYS B N 1
ATOM 5733 C CA . CYS B 1 57 ? -13.914 -47.75 -11.219 1 90.81 57 CYS B CA 1
ATOM 5734 C C . CYS B 1 57 ? -12.93 -48.125 -10.125 1 90.81 57 CYS B C 1
ATOM 5736 O O . CYS B 1 57 ? -11.898 -47.469 -9.953 1 90.81 57 CYS B O 1
ATOM 5738 N N . TYR B 1 58 ? -13.266 -49.125 -9.422 1 89.69 58 TYR B N 1
ATOM 5739 C CA . TYR B 1 58 ? -12.398 -49.781 -8.445 1 89.69 58 TYR B CA 1
ATOM 5740 C C . TYR B 1 58 ? -12.086 -51.188 -8.852 1 89.69 58 TYR B C 1
ATOM 5742 O O . TYR B 1 58 ? -12.992 -51.969 -9.188 1 89.69 58 TYR B O 1
ATOM 5750 N N . ASN B 1 59 ? -10.766 -51.438 -8.859 1 83.88 59 ASN B N 1
ATOM 5751 C CA . ASN B 1 59 ? -10.305 -52.781 -9.234 1 83.88 59 ASN B CA 1
ATOM 5752 C C . ASN B 1 59 ? -10.305 -53.719 -8.039 1 83.88 59 ASN B C 1
ATOM 5754 O O . ASN B 1 59 ? -9.57 -53.531 -7.074 1 83.88 59 ASN B O 1
ATOM 5758 N N . LEU B 1 60 ? -11.094 -54.812 -8.195 1 76.44 60 LEU B N 1
ATOM 5759 C CA . LEU B 1 60 ? -11.156 -55.812 -7.145 1 76.44 60 LEU B CA 1
ATOM 5760 C C . LEU B 1 60 ? -10.023 -56.812 -7.293 1 76.44 60 LEU B C 1
ATOM 5762 O O . LEU B 1 60 ? -9.734 -57.25 -8.406 1 76.44 60 LEU B O 1
ATOM 5766 N N . ASN B 1 61 ? -9.094 -56.875 -6.348 1 63.78 61 ASN B N 1
ATOM 5767 C CA . ASN B 1 61 ? -8.023 -57.844 -6.414 1 63.78 61 ASN B CA 1
ATOM 5768 C C . ASN B 1 61 ? -8.57 -59.281 -6.504 1 63.78 61 ASN B C 1
ATOM 5770 O O . ASN B 1 61 ? -9.383 -59.688 -5.676 1 63.78 61 ASN B O 1
ATOM 5774 N N . THR B 1 62 ? -8.453 -59.938 -7.676 1 53.44 62 THR B N 1
ATOM 5775 C CA . THR B 1 62 ? -8.938 -61.281 -7.969 1 53.44 62 THR B CA 1
ATOM 5776 C C . THR B 1 62 ? -8.406 -62.281 -6.941 1 53.44 62 THR B C 1
ATOM 5778 O O . THR B 1 62 ? -8.977 -63.344 -6.77 1 53.44 62 THR B O 1
ATOM 5781 N N . HIS B 1 63 ? -7.227 -62.031 -6.457 1 51.88 63 HIS B N 1
ATOM 5782 C CA . HIS B 1 63 ? -6.699 -63.094 -5.609 1 51.88 63 HIS B CA 1
ATOM 5783 C C . HIS B 1 63 ? -7.539 -63.25 -4.348 1 51.88 63 HIS B C 1
ATOM 5785 O O . HIS B 1 63 ? -7.43 -64.25 -3.65 1 51.88 63 HIS B O 1
ATOM 5791 N N . ASN B 1 64 ? -8.32 -62.25 -3.986 1 51.38 64 ASN B N 1
ATOM 5792 C CA . ASN B 1 64 ? -9.195 -62.406 -2.83 1 51.38 64 ASN B CA 1
ATOM 5793 C C . ASN B 1 64 ? -10.664 -62.312 -3.221 1 51.38 64 ASN B C 1
ATOM 5795 O O . ASN B 1 64 ? -11.227 -61.219 -3.25 1 51.38 64 ASN B O 1
ATOM 5799 N N . HIS B 1 65 ? -11.18 -63.375 -3.879 1 50.88 65 HIS B N 1
ATOM 5800 C CA . HIS B 1 65 ? -12.555 -63.531 -4.324 1 50.88 65 HIS B CA 1
ATOM 5801 C C . HIS B 1 65 ? -13.531 -62.875 -3.346 1 50.88 65 HIS B C 1
ATOM 5803 O O . HIS B 1 65 ? -14.664 -62.562 -3.713 1 50.88 65 HIS B O 1
ATOM 5809 N N . ARG B 1 66 ? -13.055 -62.719 -2.188 1 56.25 66 ARG B N 1
ATOM 5810 C CA . ARG B 1 66 ? -13.914 -62.281 -1.102 1 56.25 66 ARG B CA 1
ATOM 5811 C C . ARG B 1 66 ? -13.867 -60.75 -0.96 1 56.25 66 ARG B C 1
ATOM 5813 O O . ARG B 1 66 ? -14.625 -60.188 -0.182 1 56.25 66 ARG B O 1
ATOM 5820 N N . GLU B 1 67 ? -13.062 -60.031 -1.828 1 59.81 67 GLU B N 1
ATOM 5821 C CA . GLU B 1 67 ? -12.906 -58.594 -1.617 1 59.81 67 GLU B CA 1
ATOM 5822 C C . GLU B 1 67 ? -14.18 -57.812 -1.986 1 59.81 67 GLU B C 1
ATOM 5824 O O . GLU B 1 67 ? -14.555 -56.875 -1.313 1 59.81 67 GLU B O 1
ATOM 5829 N N . TRP B 1 68 ? -14.773 -58.344 -2.963 1 63.69 68 TRP B N 1
ATOM 5830 C CA . TRP B 1 68 ? -16.031 -57.75 -3.373 1 63.69 68 TRP B CA 1
ATOM 5831 C C . TRP B 1 68 ? -17.047 -57.781 -2.24 1 63.69 68 TRP B C 1
ATOM 5833 O O . TRP B 1 68 ? -17.797 -56.844 -2.029 1 63.69 68 TRP B O 1
ATOM 5843 N N . GLU B 1 69 ? -16.969 -58.875 -1.633 1 67.19 69 GLU B N 1
ATOM 5844 C CA . GLU B 1 69 ? -17.922 -59.062 -0.542 1 67.19 69 GLU B CA 1
ATOM 5845 C C . GLU B 1 69 ? -17.594 -58.156 0.637 1 67.19 69 GLU B C 1
ATOM 5847 O O . GLU B 1 69 ? -18.469 -57.844 1.452 1 67.19 69 GLU B O 1
ATOM 5852 N N . HIS B 1 70 ? -16.422 -57.562 0.487 1 76.31 70 HIS B N 1
ATOM 5853 C CA . HIS B 1 70 ? -15.992 -56.812 1.649 1 76.31 70 HIS B CA 1
ATOM 5854 C C . HIS B 1 70 ? -15.883 -55.312 1.315 1 76.31 70 HIS B C 1
ATOM 5856 O O . HIS B 1 70 ? -15.547 -54.5 2.182 1 76.31 70 HIS B O 1
ATOM 5862 N N . LEU B 1 71 ? -16.203 -54.969 0.113 1 83.38 71 LEU B N 1
ATOM 5863 C CA . LEU B 1 71 ? -16.109 -53.562 -0.251 1 83.38 71 LEU B CA 1
ATOM 5864 C C . LEU B 1 71 ? -17.203 -52.75 0.448 1 83.38 71 LEU B C 1
ATOM 5866 O O . LEU B 1 71 ? -18.391 -53.062 0.319 1 83.38 71 LEU B O 1
ATOM 5870 N N . LYS B 1 72 ? -16.797 -51.844 1.204 1 84.12 72 LYS B N 1
ATOM 5871 C CA . LYS B 1 72 ? -17.734 -50.969 1.915 1 84.12 72 LYS B CA 1
ATOM 5872 C C . LYS B 1 72 ? -18.156 -49.812 1.049 1 84.12 72 LYS B C 1
ATOM 5874 O O . LYS B 1 72 ? -19.344 -49.531 0.875 1 84.12 72 LYS B O 1
ATOM 5879 N N . PHE B 1 73 ? -17.234 -49.062 0.592 1 89.75 73 PHE B N 1
ATOM 5880 C CA . PHE B 1 73 ? -17.531 -48 -0.349 1 89.75 73 PHE B CA 1
ATOM 5881 C C . PHE B 1 73 ? -16.312 -47.656 -1.19 1 89.75 73 PHE B C 1
ATOM 5883 O O . PHE B 1 73 ? -15.195 -48.031 -0.848 1 89.75 73 PHE B O 1
ATOM 5890 N N . PHE B 1 74 ? -16.469 -47 -2.305 1 93.06 74 PHE B N 1
ATOM 5891 C CA . PHE B 1 74 ? -15.43 -46.344 -3.078 1 93.06 74 PHE B CA 1
ATOM 5892 C C . PHE B 1 74 ? -15.984 -45.094 -3.777 1 93.06 74 PHE B C 1
ATOM 5894 O O . PHE B 1 74 ? -17.203 -44.969 -3.934 1 93.06 74 PHE B O 1
ATOM 5901 N N . GLY B 1 75 ? -15.07 -44.219 -4.055 1 96.25 75 GLY B N 1
ATOM 5902 C CA . GLY B 1 75 ? -15.594 -42.969 -4.637 1 96.25 75 GLY B CA 1
ATOM 5903 C C . GLY B 1 75 ? -14.508 -42.031 -5.098 1 96.25 75 GLY B C 1
ATOM 5904 O O . GLY B 1 75 ? -13.367 -42.438 -5.312 1 96.25 75 GLY B O 1
ATOM 5905 N N . ILE B 1 76 ? -14.938 -40.812 -5.379 1 96.88 76 ILE B N 1
ATOM 5906 C CA . ILE B 1 76 ? -14.094 -39.75 -5.934 1 96.88 76 ILE B CA 1
ATOM 5907 C C . ILE B 1 76 ? -14.359 -38.438 -5.191 1 96.88 76 ILE B C 1
ATOM 5909 O O . ILE B 1 76 ? -15.492 -38.156 -4.812 1 96.88 76 ILE B O 1
ATOM 5913 N N . GLY B 1 77 ? -13.273 -37.719 -4.902 1 97.44 77 GLY B N 1
ATOM 5914 C CA . GLY B 1 77 ? -13.344 -36.406 -4.285 1 97.44 77 GLY B CA 1
ATOM 5915 C C . GLY B 1 77 ? -12.602 -35.344 -5.062 1 97.44 77 GLY B C 1
ATOM 5916 O O . GLY B 1 77 ? -11.516 -35.594 -5.59 1 97.44 77 GLY B O 1
ATOM 5917 N N . PHE B 1 78 ? -13.203 -34.125 -5.102 1 97.12 78 PHE B N 1
ATOM 5918 C CA . PHE B 1 78 ? -12.609 -32.969 -5.77 1 97.12 78 PHE B CA 1
ATOM 5919 C C . PHE B 1 78 ? -12.195 -31.922 -4.754 1 97.12 78 PHE B C 1
ATOM 5921 O O . PHE B 1 78 ? -12.992 -31.516 -3.914 1 97.12 78 PHE B O 1
ATOM 5928 N N . GLY B 1 79 ? -10.914 -31.453 -4.863 1 95.75 79 GLY B N 1
ATOM 5929 C CA . GLY B 1 79 ? -10.43 -30.484 -3.895 1 95.75 79 GLY B CA 1
ATOM 5930 C C . GLY B 1 79 ? -9.461 -29.484 -4.496 1 95.75 79 GLY B C 1
ATOM 5931 O O . GLY B 1 79 ? -9.188 -29.516 -5.695 1 95.75 79 GLY B O 1
ATOM 5932 N N . LYS B 1 80 ? -8.945 -28.578 -3.602 1 93.25 80 LYS B N 1
ATOM 5933 C CA . LYS B 1 80 ? -8.109 -27.453 -4.016 1 93.25 80 LYS B CA 1
ATOM 5934 C C . LYS B 1 80 ? -6.652 -27.672 -3.617 1 93.25 80 LYS B C 1
ATOM 5936 O O . LYS B 1 80 ? -5.758 -27 -4.133 1 93.25 80 LYS B O 1
ATOM 5941 N N . THR B 1 81 ? -6.473 -28.562 -2.703 1 92 81 THR B N 1
ATOM 5942 C CA . THR B 1 81 ? -5.137 -28.75 -2.146 1 92 81 THR B CA 1
ATOM 5943 C C . THR B 1 81 ? -4.773 -30.234 -2.104 1 92 81 THR B C 1
ATOM 5945 O O . THR B 1 81 ? -5.594 -31.094 -2.439 1 92 81 THR B O 1
ATOM 5948 N N . ASP B 1 82 ? -3.604 -30.438 -1.686 1 90.06 82 ASP B N 1
ATOM 5949 C CA . ASP B 1 82 ? -3.1 -31.812 -1.609 1 90.06 82 ASP B CA 1
ATOM 5950 C C . ASP B 1 82 ? -3.639 -32.531 -0.373 1 90.06 82 ASP B C 1
ATOM 5952 O O . ASP B 1 82 ? -3.344 -33.688 -0.152 1 90.06 82 ASP B O 1
ATOM 5956 N N . GLU B 1 83 ? -4.453 -31.906 0.371 1 91.56 83 GLU B N 1
ATOM 5957 C CA . GLU B 1 83 ? -5.008 -32.469 1.591 1 91.56 83 GLU B CA 1
ATOM 5958 C C . GLU B 1 83 ? -6.465 -32.875 1.397 1 91.56 83 GLU B C 1
ATOM 5960 O O . GLU B 1 83 ? -7.16 -32.344 0.54 1 91.56 83 GLU B O 1
ATOM 5965 N N . LEU B 1 84 ? -6.848 -33.875 2.172 1 95.25 84 LEU B N 1
ATOM 5966 C CA . LEU B 1 84 ? -8.219 -34.375 2.098 1 95.25 84 LEU B CA 1
ATOM 5967 C C . LEU B 1 84 ? -9.164 -33.469 2.883 1 95.25 84 LEU B C 1
ATOM 5969 O O . LEU B 1 84 ? -9.953 -33.938 3.701 1 95.25 84 LEU B O 1
ATOM 5973 N N . VAL B 1 85 ? -9.008 -32.188 2.615 1 94.69 85 VAL B N 1
ATOM 5974 C CA . VAL B 1 85 ? -9.844 -31.219 3.318 1 94.69 85 VAL B CA 1
ATOM 5975 C C . VAL B 1 85 ? -10.719 -30.469 2.316 1 94.69 85 VAL B C 1
ATOM 5977 O O . VAL B 1 85 ? -10.281 -30.156 1.206 1 94.69 85 VAL B O 1
ATOM 5980 N N . ASN B 1 86 ? -11.953 -30.281 2.748 1 94.5 86 ASN B N 1
ATOM 5981 C CA . ASN B 1 86 ? -12.922 -29.531 1.966 1 94.5 86 ASN B CA 1
ATOM 5982 C C . ASN B 1 86 ? -13.125 -30.141 0.582 1 94.5 86 ASN B C 1
ATOM 5984 O O . ASN B 1 86 ? -13.094 -29.422 -0.425 1 94.5 86 ASN B O 1
ATOM 5988 N N . LEU B 1 87 ? -13.273 -31.375 0.59 1 96.69 87 LEU B N 1
ATOM 5989 C CA . LEU B 1 87 ? -13.516 -32.094 -0.659 1 96.69 87 LEU B CA 1
ATOM 5990 C C . LEU B 1 87 ? -15.008 -32.156 -0.979 1 96.69 87 LEU B C 1
ATOM 5992 O O . LEU B 1 87 ? -15.836 -32.25 -0.074 1 96.69 87 LEU B O 1
ATOM 5996 N N . ASP B 1 88 ? -15.352 -32 -2.215 1 96.88 88 ASP B N 1
ATOM 5997 C CA . ASP B 1 88 ? -16.656 -32.406 -2.768 1 96.88 88 ASP B CA 1
ATOM 5998 C C . ASP B 1 88 ? -16.625 -33.844 -3.248 1 96.88 88 ASP B C 1
ATOM 6000 O O . ASP B 1 88 ? -15.922 -34.188 -4.199 1 96.88 88 ASP B O 1
ATOM 6004 N N . MET B 1 89 ? -17.484 -34.719 -2.621 1 96.75 89 MET B N 1
ATOM 6005 C CA . MET B 1 89 ? -17.25 -36.156 -2.799 1 96.75 89 MET B CA 1
ATOM 6006 C C . MET B 1 89 ? -18.5 -36.844 -3.332 1 96.75 89 MET B C 1
ATOM 6008 O O . MET B 1 89 ? -19.625 -36.438 -3.031 1 96.75 89 MET B O 1
ATOM 6012 N N . TYR B 1 90 ? -18.297 -37.906 -4.051 1 96.94 90 TYR B N 1
ATOM 6013 C CA . TYR B 1 90 ? -19.281 -38.812 -4.598 1 96.94 90 TYR B CA 1
ATOM 6014 C C . TYR B 1 90 ? -18.875 -40.281 -4.383 1 96.94 90 TYR B C 1
ATOM 6016 O O . TYR B 1 90 ? -17.719 -40.656 -4.656 1 96.94 90 TYR B O 1
ATOM 6024 N N . LEU B 1 91 ? -19.781 -41.062 -3.873 1 95.12 91 LEU B N 1
ATOM 6025 C CA . LEU B 1 91 ? -19.344 -42.406 -3.559 1 95.12 91 LEU B CA 1
ATOM 6026 C C . LEU B 1 91 ? -20.5 -43.406 -3.691 1 95.12 91 LEU B C 1
ATOM 6028 O O . LEU B 1 91 ? -21.672 -43 -3.674 1 95.12 91 LEU B O 1
ATOM 6032 N N . LEU B 1 92 ? -20.125 -44.562 -3.932 1 91.81 92 LEU B N 1
ATOM 6033 C CA . LEU B 1 92 ? -21.016 -45.719 -3.885 1 91.81 92 LEU B CA 1
ATOM 6034 C C . LEU B 1 92 ? -20.797 -46.531 -2.611 1 91.81 92 LEU B C 1
ATOM 6036 O O . LEU B 1 92 ? -19.672 -46.969 -2.328 1 91.81 92 LEU B O 1
ATOM 6040 N N . TYR B 1 93 ? -21.859 -46.719 -1.869 1 89.19 93 TYR B N 1
ATOM 6041 C CA . TYR B 1 93 ? -21.812 -47.406 -0.585 1 89.19 93 TYR B CA 1
ATOM 6042 C C . TYR B 1 93 ? -22.5 -48.75 -0.662 1 89.19 93 TYR B C 1
ATOM 6044 O O . TYR B 1 93 ? -23.594 -48.875 -1.225 1 89.19 93 TYR B O 1
ATOM 6052 N N . PHE B 1 94 ? -21.812 -49.688 -0.053 1 82.81 94 PHE B N 1
ATOM 6053 C CA . PHE B 1 94 ? -22.359 -51.062 -0.001 1 82.81 94 PHE B CA 1
ATOM 6054 C C . PHE B 1 94 ? -22.672 -51.469 1.436 1 82.81 94 PHE B C 1
ATOM 6056 O O . PHE B 1 94 ? -21.781 -51.906 2.158 1 82.81 94 PHE B O 1
ATOM 6063 N N . PRO B 1 95 ? -23.938 -51.312 1.756 1 75.38 95 PRO B N 1
ATOM 6064 C CA . PRO B 1 95 ? -24.266 -51.75 3.117 1 75.38 95 PRO B CA 1
ATOM 6065 C C . PRO B 1 95 ? -24.094 -53.25 3.326 1 75.38 95 PRO B C 1
ATOM 6067 O O . PRO B 1 95 ? -24.266 -54.031 2.385 1 75.38 95 PRO B O 1
ATOM 6070 N N . LEU B 1 96 ? -23.594 -53.656 4.508 1 67 96 LEU B N 1
ATOM 6071 C CA . LEU B 1 96 ? -23.469 -55.062 4.812 1 67 96 LEU B CA 1
ATOM 6072 C C . LEU B 1 96 ? -24.828 -55.75 4.875 1 67 96 LEU B C 1
ATOM 6074 O O . LEU B 1 96 ? -25.75 -55.25 5.539 1 67 96 LEU B O 1
ATOM 6078 N N . TYR B 1 97 ? -25.359 -56.281 3.766 1 52.12 97 TYR B N 1
ATOM 6079 C CA . TYR B 1 97 ? -26.531 -57.094 3.955 1 52.12 97 TYR B CA 1
ATOM 6080 C C . TYR B 1 97 ? -26.141 -58.562 4.223 1 52.12 97 TYR B C 1
ATOM 6082 O O . TYR B 1 97 ? -25.109 -59.031 3.744 1 52.12 97 TYR B O 1
ATOM 6090 N N . MET B 1 98 ? -26.531 -59.25 5.328 1 43.28 98 MET B N 1
ATOM 6091 C CA . MET B 1 98 ? -26.469 -60.719 5.418 1 43.28 98 MET B CA 1
ATOM 6092 C C . MET B 1 98 ? -26.766 -61.344 4.066 1 43.28 98 MET B C 1
ATOM 6094 O O . MET B 1 98 ? -27.641 -60.875 3.332 1 43.28 98 MET B O 1
ATOM 6098 N N . ASN B 1 99 ? -25.906 -62.25 3.539 1 39.97 99 ASN B N 1
ATOM 6099 C CA . ASN B 1 99 ? -26.109 -63.25 2.51 1 39.97 99 ASN B CA 1
ATOM 6100 C C . ASN B 1 99 ? -27.5 -63.875 2.576 1 39.97 99 ASN B C 1
ATOM 6102 O O . ASN B 1 99 ? -27.719 -65 2.109 1 39.97 99 ASN B O 1
ATOM 6106 N N . GLU B 1 100 ? -28.438 -63.938 3.385 1 41.22 100 GLU B N 1
ATOM 6107 C CA . GLU B 1 100 ? -28.953 -65.25 3.037 1 41.22 100 GLU B CA 1
ATOM 6108 C C . GLU B 1 100 ? -29 -65.438 1.524 1 41.22 100 GLU B C 1
ATOM 6110 O O . GLU B 1 100 ? -28.656 -66.5 1.024 1 41.22 100 GLU B O 1
ATOM 6115 N N . THR B 1 101 ? -30 -65.062 0.652 1 38.09 101 THR B N 1
ATOM 6116 C CA . THR B 1 101 ? -30.031 -65.562 -0.729 1 38.09 101 THR B CA 1
ATOM 6117 C C . THR B 1 101 ? -29.125 -64.688 -1.607 1 38.09 101 THR B C 1
ATOM 6119 O O . THR B 1 101 ? -29.188 -63.469 -1.582 1 38.09 101 THR B O 1
ATOM 6122 N N . THR B 1 102 ? -27.859 -65 -1.913 1 41.47 102 THR B N 1
ATOM 6123 C CA . THR B 1 102 ? -26.766 -64.688 -2.822 1 41.47 102 THR B CA 1
ATOM 6124 C C . THR B 1 102 ? -27.234 -63.75 -3.924 1 41.47 102 THR B C 1
ATOM 6126 O O . THR B 1 102 ? -26.422 -63.031 -4.508 1 41.47 102 THR B O 1
ATOM 6129 N N . SER B 1 103 ? -28.312 -64.125 -4.57 1 41.22 103 SER B N 1
ATOM 6130 C CA . SER B 1 103 ? -28.75 -63.719 -5.895 1 41.22 103 SER B CA 1
ATOM 6131 C C . SER B 1 103 ? -29 -62.219 -5.93 1 41.22 103 SER B C 1
ATOM 6133 O O . SER B 1 103 ? -29.078 -61.625 -7.008 1 41.22 103 SER B O 1
ATOM 6135 N N . SER B 1 104 ? -29.281 -61.375 -4.766 1 45.22 104 SER B N 1
ATOM 6136 C CA . SER B 1 104 ? -29.938 -60.094 -4.879 1 45.22 104 SER B CA 1
ATOM 6137 C C . SER B 1 104 ? -28.969 -58.938 -4.551 1 45.22 104 SER B C 1
ATOM 6139 O O . SER B 1 104 ? -29.391 -57.844 -4.242 1 45.22 104 SER B O 1
ATOM 6141 N N . ARG B 1 105 ? -27.797 -59.031 -4.395 1 48.28 105 ARG B N 1
ATOM 6142 C CA . ARG B 1 105 ? -26.891 -57.938 -4.152 1 48.28 105 ARG B CA 1
ATOM 6143 C C . ARG B 1 105 ? -26.891 -56.938 -5.324 1 48.28 105 ARG B C 1
ATOM 6145 O O . ARG B 1 105 ? -26.375 -55.844 -5.215 1 48.28 105 ARG B O 1
ATOM 6152 N N . LYS B 1 106 ? -27.156 -57.469 -6.527 1 50.59 106 LYS B N 1
ATOM 6153 C CA . LYS B 1 106 ? -27.156 -56.656 -7.738 1 50.59 106 LYS B CA 1
ATOM 6154 C C . LYS B 1 106 ? -27.812 -55.281 -7.492 1 50.59 106 LYS B C 1
ATOM 6156 O O . LYS B 1 106 ? -27.438 -54.281 -8.102 1 50.59 106 LYS B O 1
ATOM 6161 N N . ASP B 1 107 ? -28.75 -55.281 -6.496 1 58.22 107 ASP B N 1
ATOM 6162 C CA . ASP B 1 107 ? -29.531 -54.062 -6.367 1 58.22 107 ASP B CA 1
ATOM 6163 C C . ASP B 1 107 ? -29.281 -53.406 -5.02 1 58.22 107 ASP B C 1
ATOM 6165 O O . ASP B 1 107 ? -30.047 -52.5 -4.605 1 58.22 107 ASP B O 1
ATOM 6169 N N . SER B 1 108 ? -27.969 -53.781 -4.355 1 73.31 108 SER B N 1
ATOM 6170 C CA . SER B 1 108 ? -27.922 -53.281 -2.986 1 73.31 108 SER B CA 1
ATOM 6171 C C . SER B 1 108 ? -26.844 -52.219 -2.828 1 73.31 108 SER B C 1
ATOM 6173 O O . SER B 1 108 ? -25.891 -52.375 -2.051 1 73.31 108 SER B O 1
ATOM 6175 N N . TYR B 1 109 ? -26.656 -51.312 -3.592 1 82.5 109 TYR B N 1
ATOM 6176 C CA . TYR B 1 109 ? -25.75 -50.156 -3.395 1 82.5 109 TYR B CA 1
ATOM 6177 C C . TYR B 1 109 ? -26.531 -48.875 -3.188 1 82.5 109 TYR B C 1
ATOM 6179 O O . TYR B 1 109 ? -27.719 -48.781 -3.551 1 82.5 109 TYR B O 1
ATOM 6187 N N . LEU B 1 110 ? -25.875 -47.938 -2.457 1 84.56 110 LEU B N 1
ATOM 6188 C CA . LEU B 1 110 ? -26.406 -46.594 -2.295 1 84.56 110 LEU B CA 1
ATOM 6189 C C . LEU B 1 110 ? -25.453 -45.562 -2.873 1 84.56 110 LEU B C 1
ATOM 6191 O O . LEU B 1 110 ? -24.266 -45.531 -2.529 1 84.56 110 LEU B O 1
ATOM 6195 N N . TYR B 1 111 ? -25.938 -44.812 -3.863 1 91.56 111 TYR B N 1
ATOM 6196 C CA . TYR B 1 111 ? -25.172 -43.656 -4.367 1 91.56 111 TYR B CA 1
ATOM 6197 C C . TYR B 1 111 ? -25.359 -42.469 -3.465 1 91.56 111 TYR B C 1
ATOM 6199 O O . TYR B 1 111 ? -26.484 -42.062 -3.145 1 91.56 111 TYR B O 1
ATOM 6207 N N . MET B 1 112 ? -24.172 -41.875 -3.033 1 91.88 112 MET B N 1
ATOM 6208 C CA . MET B 1 112 ? -24.25 -40.781 -2.051 1 91.88 112 MET B CA 1
ATOM 6209 C C . MET B 1 112 ? -23.312 -39.656 -2.43 1 91.88 112 MET B C 1
ATOM 6211 O O . MET B 1 112 ? -22.344 -39.844 -3.162 1 91.88 112 MET B O 1
ATOM 6215 N N . GLU B 1 113 ? -23.688 -38.5 -2.002 1 94.81 113 GLU B N 1
ATOM 6216 C CA . GLU B 1 113 ? -22.812 -37.344 -2.059 1 94.81 113 GLU B CA 1
ATOM 6217 C C . GLU B 1 113 ? -22.359 -36.906 -0.663 1 94.81 113 GLU B C 1
ATOM 6219 O O . GLU B 1 113 ? -23.094 -37.094 0.311 1 94.81 113 GLU B O 1
ATOM 6224 N N . ALA B 1 114 ? -21.156 -36.438 -0.595 1 95.25 114 ALA B N 1
ATOM 6225 C CA . ALA B 1 114 ? -20.578 -36.094 0.7 1 95.25 114 ALA B CA 1
ATOM 6226 C C . ALA B 1 114 ? -19.531 -34.969 0.558 1 95.25 114 ALA B C 1
ATOM 6228 O O . ALA B 1 114 ? -19.297 -34.469 -0.544 1 95.25 114 ALA B O 1
ATOM 6229 N N . TYR B 1 115 ? -19.031 -34.469 1.654 1 95.75 115 TYR B N 1
ATOM 6230 C CA . TYR B 1 115 ? -17.906 -33.531 1.71 1 95.75 115 TYR B CA 1
ATOM 6231 C C . TYR B 1 115 ? -17.047 -33.781 2.938 1 95.75 115 TYR B C 1
ATOM 6233 O O . TYR B 1 115 ? -17.469 -34.469 3.865 1 95.75 115 TYR B O 1
ATOM 6241 N N . THR B 1 116 ? -15.812 -33.344 2.883 1 95.88 116 THR B N 1
ATOM 6242 C CA . THR B 1 116 ? -14.977 -33.375 4.078 1 95.88 116 THR B CA 1
ATOM 6243 C C . THR B 1 116 ? -14.82 -31.953 4.652 1 95.88 116 THR B C 1
ATOM 6245 O O . THR B 1 116 ? -14.859 -30.969 3.912 1 95.88 116 THR B O 1
ATOM 6248 N N . ASP B 1 117 ? -14.648 -31.891 5.922 1 94 117 ASP B N 1
ATOM 6249 C CA . ASP B 1 117 ? -14.445 -30.594 6.559 1 94 117 ASP B CA 1
ATOM 6250 C C . ASP B 1 117 ? -12.953 -30.297 6.742 1 94 117 ASP B C 1
ATOM 6252 O O . ASP B 1 117 ? -12.109 -30.953 6.137 1 94 117 ASP B O 1
ATOM 6256 N N . GLU B 1 118 ? -12.586 -29.25 7.5 1 92.5 118 GLU B N 1
ATOM 6257 C CA . GLU B 1 118 ? -11.211 -28.797 7.676 1 92.5 118 GLU B CA 1
ATOM 6258 C C . GLU B 1 118 ? -10.383 -29.828 8.422 1 92.5 118 GLU B C 1
ATOM 6260 O O . GLU B 1 118 ? -9.148 -29.812 8.359 1 92.5 118 GLU B O 1
ATOM 6265 N N . ASN B 1 119 ? -11.117 -30.734 9.086 1 92.75 119 ASN B N 1
ATOM 6266 C CA . ASN B 1 119 ? -10.422 -31.781 9.82 1 92.75 119 ASN B CA 1
ATOM 6267 C C . ASN B 1 119 ? -10.422 -33.094 9.055 1 92.75 119 ASN B C 1
ATOM 6269 O O . ASN B 1 119 ? -10.102 -34.156 9.617 1 92.75 119 ASN B O 1
ATOM 6273 N N . SER B 1 120 ? -10.898 -33.156 7.84 1 94.31 120 SER B N 1
ATOM 6274 C CA . SER B 1 120 ? -10.922 -34.312 6.953 1 94.31 120 SER B CA 1
ATOM 6275 C C . SER B 1 120 ? -11.984 -35.312 7.383 1 94.31 120 SER B C 1
ATOM 6277 O O . SER B 1 120 ? -11.828 -36.531 7.172 1 94.31 120 SER B O 1
ATOM 6279 N N . MET B 1 121 ? -12.953 -34.812 8.117 1 94.44 121 MET B N 1
ATOM 6280 C CA . MET B 1 121 ? -14.055 -35.688 8.5 1 94.44 121 MET B CA 1
ATOM 6281 C C . MET B 1 121 ? -15.109 -35.75 7.398 1 94.44 121 MET B C 1
ATOM 6283 O O . MET B 1 121 ? -15.477 -34.719 6.832 1 94.44 121 MET B O 1
ATOM 6287 N N . LEU B 1 122 ? -15.688 -36.969 7.234 1 94.25 122 LEU B N 1
ATOM 6288 C CA . LEU B 1 122 ? -16.672 -37.188 6.18 1 94.25 122 LEU B CA 1
ATOM 6289 C C . LEU B 1 122 ? -18.062 -36.812 6.656 1 94.25 122 LEU B C 1
ATOM 6291 O O . LEU B 1 122 ? -18.469 -37.219 7.754 1 94.25 122 LEU B O 1
ATOM 6295 N N . HIS B 1 123 ? -18.75 -36.031 5.836 1 92.75 123 HIS B N 1
ATOM 6296 C CA . HIS B 1 123 ? -20.156 -35.688 6.07 1 92.75 123 HIS B CA 1
ATOM 6297 C C . HIS B 1 123 ? -21.016 -36.031 4.871 1 92.75 123 HIS B C 1
ATOM 6299 O O . HIS B 1 123 ? -20.781 -35.562 3.76 1 92.75 123 HIS B O 1
ATOM 6305 N N . ILE B 1 124 ? -22.078 -36.875 5.125 1 91.44 124 ILE B N 1
ATOM 6306 C CA . ILE B 1 124 ? -22.984 -37.281 4.051 1 91.44 124 ILE B CA 1
ATOM 6307 C C . ILE B 1 124 ? -24.031 -36.188 3.818 1 91.44 124 ILE B C 1
ATOM 6309 O O . ILE B 1 124 ? -24.578 -35.625 4.77 1 91.44 124 ILE B O 1
ATOM 6313 N N . ARG B 1 125 ? -24.141 -35.906 2.545 1 90.75 125 ARG B N 1
ATOM 6314 C CA . ARG B 1 125 ? -25.141 -34.906 2.207 1 90.75 125 ARG B CA 1
ATOM 6315 C C . ARG B 1 125 ? -26.547 -35.531 2.215 1 90.75 125 ARG B C 1
ATOM 6317 O O . ARG B 1 125 ? -26.719 -36.688 1.901 1 90.75 125 ARG B O 1
ATOM 6324 N N . ASP B 1 126 ? -27.5 -34.594 2.424 1 83.25 126 ASP B N 1
ATOM 6325 C CA . ASP B 1 126 ? -28.891 -35.031 2.49 1 83.25 126 ASP B CA 1
ATOM 6326 C C . ASP B 1 126 ? -29.562 -34.969 1.117 1 83.25 126 ASP B C 1
ATOM 6328 O O . ASP B 1 126 ? -30.656 -35.5 0.924 1 83.25 126 ASP B O 1
ATOM 6332 N N . SER B 1 127 ? -28.969 -34.281 0.312 1 87.31 127 SER B N 1
ATOM 6333 C CA . SER B 1 127 ? -29.531 -34.125 -1.025 1 87.31 127 SER B CA 1
ATOM 6334 C C . SER B 1 127 ? -28.5 -34.469 -2.1 1 87.31 127 SER B C 1
ATOM 6336 O O . SER B 1 127 ? -27.297 -34.375 -1.877 1 87.31 127 SER B O 1
ATOM 6338 N N . ILE B 1 128 ? -29.047 -35.031 -3.211 1 90.56 128 ILE B N 1
ATOM 6339 C CA . ILE B 1 128 ? -28.219 -35.375 -4.359 1 90.56 128 ILE B CA 1
ATOM 6340 C C . ILE B 1 128 ? -28.5 -34.406 -5.508 1 90.56 128 ILE B C 1
ATOM 6342 O O . ILE B 1 128 ? -29.641 -34.188 -5.887 1 90.56 128 ILE B O 1
ATOM 6346 N N . GLU B 1 129 ? -27.422 -33.812 -5.969 1 90.19 129 GLU B N 1
ATOM 6347 C CA . GLU B 1 129 ? -27.547 -32.875 -7.062 1 90.19 129 GLU B CA 1
ATOM 6348 C C . GLU B 1 129 ? -27 -33.438 -8.367 1 90.19 129 GLU B C 1
ATOM 6350 O O . GLU B 1 129 ? -27.328 -32.938 -9.453 1 90.19 129 GLU B O 1
ATOM 6355 N N . SER B 1 130 ? -26.203 -34.438 -8.227 1 94.06 130 SER B N 1
ATOM 6356 C CA . SER B 1 130 ? -25.641 -35.094 -9.398 1 94.06 130 SER B CA 1
ATOM 6357 C C . SER B 1 130 ? -26.578 -36.188 -9.922 1 94.06 130 SER B C 1
ATOM 6359 O O . SER B 1 130 ? -27.656 -36.406 -9.352 1 94.06 130 SER B O 1
ATOM 6361 N N . LYS B 1 131 ? -26.234 -36.656 -11.062 1 93.5 131 LYS B N 1
ATOM 6362 C CA . LYS B 1 131 ? -27.031 -37.719 -11.664 1 93.5 131 LYS B CA 1
ATOM 6363 C C . LYS B 1 131 ? -26.234 -39 -11.797 1 93.5 131 LYS B C 1
ATOM 6365 O O . LYS B 1 131 ? -25.141 -39 -12.383 1 93.5 131 LYS B O 1
ATOM 6370 N N . LEU B 1 132 ? -26.766 -40.094 -11.211 1 93.56 132 LEU B N 1
ATOM 6371 C CA . LEU B 1 132 ? -26.172 -41.406 -11.406 1 93.56 132 LEU B CA 1
ATOM 6372 C C . LEU B 1 132 ? -26.703 -42.062 -12.672 1 93.56 132 LEU B C 1
ATOM 6374 O O . LEU B 1 132 ? -27.922 -42.219 -12.82 1 93.56 132 LEU B O 1
ATOM 6378 N N . TYR B 1 133 ? -25.906 -42.469 -13.539 1 92.44 133 TYR B N 1
ATOM 6379 C CA . TYR B 1 133 ? -26.344 -43.062 -14.797 1 92.44 133 TYR B CA 1
ATOM 6380 C C . TYR B 1 133 ? -26.344 -44.594 -14.719 1 92.44 133 TYR B C 1
ATOM 6382 O O . TYR B 1 133 ? -27.375 -45.219 -15 1 92.44 133 TYR B O 1
ATOM 6390 N N . THR B 1 134 ? -25.172 -45.156 -14.438 1 92.56 134 THR B N 1
ATOM 6391 C CA . THR B 1 134 ? -25.062 -46.594 -14.43 1 92.56 134 THR B CA 1
ATOM 6392 C C . THR B 1 134 ? -24.078 -47.062 -13.367 1 92.56 134 THR B C 1
ATOM 6394 O O . THR B 1 134 ? -23.203 -46.312 -12.953 1 92.56 134 THR B O 1
ATOM 6397 N N . VAL B 1 135 ? -24.359 -48.25 -12.883 1 90.62 135 VAL B N 1
ATOM 6398 C CA . VAL B 1 135 ? -23.422 -49 -12.039 1 90.62 135 VAL B CA 1
ATOM 6399 C C . VAL B 1 135 ? -23.078 -50.344 -12.68 1 90.62 135 VAL B C 1
ATOM 6401 O O . VAL B 1 135 ? -23.969 -51.094 -13.047 1 90.62 135 VAL B O 1
ATOM 6404 N N . GLU B 1 136 ? -21.859 -50.5 -12.867 1 87.69 136 GLU B N 1
ATOM 6405 C CA . GLU B 1 136 ? -21.406 -51.781 -13.422 1 87.69 136 GLU B CA 1
ATOM 6406 C C . GLU B 1 136 ? -20.781 -52.656 -12.336 1 87.69 136 GLU B C 1
ATOM 6408 O O . GLU B 1 136 ? -19.734 -52.312 -11.773 1 87.69 136 GLU B O 1
ATOM 6413 N N . LEU B 1 137 ? -21.438 -53.781 -12.094 1 83.31 137 LEU B N 1
ATOM 6414 C CA . LEU B 1 137 ? -20.953 -54.719 -11.094 1 83.31 137 LEU B CA 1
ATOM 6415 C C . LEU B 1 137 ? -20.172 -55.844 -11.742 1 83.31 137 LEU B C 1
ATOM 6417 O O . LEU B 1 137 ? -20.359 -56.156 -12.922 1 83.31 137 LEU B O 1
ATOM 6421 N N . PRO B 1 138 ? -19.203 -56.406 -10.953 1 75.31 138 PRO B N 1
ATOM 6422 C CA . PRO B 1 138 ? -18.438 -57.5 -11.547 1 75.31 138 PRO B CA 1
ATOM 6423 C C . PRO B 1 138 ? -19.312 -58.719 -11.867 1 75.31 138 PRO B C 1
ATOM 6425 O O . PRO B 1 138 ? -20.312 -58.969 -11.203 1 75.31 138 PRO B O 1
ATOM 6428 N N . ASN B 1 139 ? -19.109 -59.312 -13.047 1 61.72 139 ASN B N 1
ATOM 6429 C CA . ASN B 1 139 ? -19.797 -60.562 -13.375 1 61.72 139 ASN B CA 1
ATOM 6430 C C . ASN B 1 139 ? -19.328 -61.719 -12.5 1 61.72 139 ASN B C 1
ATOM 6432 O O . ASN B 1 139 ? -18.188 -62.156 -12.617 1 61.72 139 ASN B O 1
ATOM 6436 N N . LEU B 1 140 ? -20.078 -62.062 -11.438 1 55.28 140 LEU B N 1
ATOM 6437 C CA . LEU B 1 140 ? -19.719 -63.094 -10.484 1 55.28 140 LEU B CA 1
ATOM 6438 C C . LEU B 1 140 ? -19.516 -64.438 -11.188 1 55.28 140 LEU B C 1
ATOM 6440 O O . LEU B 1 140 ? -18.781 -65.312 -10.703 1 55.28 140 LEU B O 1
ATOM 6444 N N . ARG B 1 141 ? -20.375 -64.875 -12.141 1 52.22 141 ARG B N 1
ATOM 6445 C CA . ARG B 1 141 ? -20.203 -66.188 -12.789 1 52.22 141 ARG B CA 1
ATOM 6446 C C . ARG B 1 141 ? -18.812 -66.312 -13.398 1 52.22 141 ARG B C 1
ATOM 6448 O O . ARG B 1 141 ? -18.25 -67.375 -13.422 1 52.22 141 ARG B O 1
ATOM 6455 N N . LYS B 1 142 ? -18.266 -65.188 -13.797 1 52.88 142 LYS B N 1
ATOM 6456 C CA . LYS B 1 142 ? -16.922 -65.25 -14.375 1 52.88 142 LYS B CA 1
ATOM 6457 C C . LYS B 1 142 ? -15.852 -65.25 -13.281 1 52.88 142 LYS B C 1
ATOM 6459 O O . LYS B 1 142 ? -14.664 -65.438 -13.562 1 52.88 142 LYS B O 1
ATOM 6464 N N . LEU B 1 143 ? -16.188 -64.812 -12.078 1 51.62 143 LEU B N 1
ATOM 6465 C CA . LEU B 1 143 ? -15.297 -64.812 -10.93 1 51.62 143 LEU B CA 1
ATOM 6466 C C . LEU B 1 143 ? -14.75 -66.188 -10.695 1 51.62 143 LEU B C 1
ATOM 6468 O O . LEU B 1 143 ? -13.609 -66.375 -10.242 1 51.62 143 LEU B O 1
ATOM 6472 N N . ASN B 1 144 ? -15.688 -67.312 -10.922 1 48.69 144 ASN B N 1
ATOM 6473 C CA . ASN B 1 144 ? -15.242 -68.625 -10.672 1 48.69 144 ASN B CA 1
ATOM 6474 C C . ASN B 1 144 ? -14.281 -69.125 -11.75 1 48.69 144 ASN B C 1
ATOM 6476 O O . ASN B 1 144 ? -13.664 -70.188 -11.609 1 48.69 144 ASN B O 1
ATOM 6480 N N . ASN B 1 145 ? -14.453 -68.812 -12.953 1 43.31 145 ASN B N 1
ATOM 6481 C CA . ASN B 1 145 ? -13.523 -69.375 -13.906 1 43.31 145 ASN B CA 1
ATOM 6482 C C . ASN B 1 145 ? -12.219 -68.625 -13.984 1 43.31 145 ASN B C 1
ATOM 6484 O O . ASN B 1 145 ? -12.227 -67.375 -14.219 1 43.31 145 ASN B O 1
ATOM 6488 N N . ASN B 1 146 ? -11.164 -69 -13.328 1 44.44 146 ASN B N 1
ATOM 6489 C CA . ASN B 1 146 ? -9.742 -68.688 -13.211 1 44.44 146 ASN B CA 1
ATOM 6490 C C . ASN B 1 146 ? -9.336 -67.562 -14.148 1 44.44 146 ASN B C 1
ATOM 6492 O O . ASN B 1 146 ? -8.172 -67.5 -14.547 1 44.44 146 ASN B O 1
ATOM 6496 N N . ASN B 1 147 ? -10.234 -67.062 -14.922 1 46.53 147 ASN B N 1
ATOM 6497 C CA . ASN B 1 147 ? -9.656 -66.125 -15.914 1 46.53 147 ASN B CA 1
ATOM 6498 C C . ASN B 1 147 ? -9.219 -64.812 -15.281 1 46.53 147 ASN B C 1
ATOM 6500 O O . ASN B 1 147 ? -9.906 -64.312 -14.414 1 46.53 147 ASN B O 1
ATOM 6504 N N . ASN B 1 148 ? -7.883 -64.438 -15.258 1 49.34 148 ASN B N 1
ATOM 6505 C CA . ASN B 1 148 ? -7.047 -63.312 -14.922 1 49.34 148 ASN B CA 1
ATOM 6506 C C . ASN B 1 148 ? -7.711 -62 -15.32 1 49.34 148 ASN B C 1
ATOM 6508 O O . ASN B 1 148 ? -7.027 -61 -15.57 1 49.34 148 ASN B O 1
ATOM 6512 N N . ASP B 1 149 ? -8.977 -62.094 -15.562 1 55.31 149 ASP B N 1
ATOM 6513 C CA . ASP B 1 149 ? -9.531 -60.844 -16.031 1 55.31 149 ASP B CA 1
ATOM 6514 C C . ASP B 1 149 ? -9.797 -59.875 -14.852 1 55.31 149 ASP B C 1
ATOM 6516 O O . ASP B 1 149 ? -10.312 -60.312 -13.812 1 55.31 149 ASP B O 1
ATOM 6520 N N . GLU B 1 150 ? -9.258 -58.719 -14.781 1 61.72 150 GLU B N 1
ATOM 6521 C CA . GLU B 1 150 ? -9.5 -57.625 -13.836 1 61.72 150 GLU B CA 1
ATOM 6522 C C . GLU B 1 150 ? -10.992 -57.406 -13.625 1 61.72 150 GLU B C 1
ATOM 6524 O O . GLU B 1 150 ? -11.758 -57.312 -14.594 1 61.72 150 GLU B O 1
ATOM 6529 N N . GLN B 1 151 ? -11.453 -57.656 -12.312 1 74.12 151 GLN B N 1
ATOM 6530 C CA . GLN B 1 151 ? -12.844 -57.375 -11.977 1 74.12 151 GLN B CA 1
ATOM 6531 C C . GLN B 1 151 ? -13.008 -55.938 -11.477 1 74.12 151 GLN B C 1
ATOM 6533 O O . GLN B 1 151 ? -12.43 -55.562 -10.453 1 74.12 151 GLN B O 1
ATOM 6538 N N . LEU B 1 152 ? -13.688 -55.156 -12.352 1 83.06 152 LEU B N 1
ATOM 6539 C CA . LEU B 1 152 ? -13.906 -53.75 -12.031 1 83.06 152 LEU B CA 1
ATOM 6540 C C . LEU B 1 152 ? -15.344 -53.531 -11.602 1 83.06 152 LEU B C 1
ATOM 6542 O O . LEU B 1 152 ? -16.266 -54.125 -12.156 1 83.06 152 LEU B O 1
ATOM 6546 N N . ILE B 1 153 ? -15.5 -52.812 -10.523 1 87.31 153 ILE B N 1
ATOM 6547 C CA . ILE B 1 153 ? -16.781 -52.188 -10.195 1 87.31 153 ILE B CA 1
ATOM 6548 C C . ILE B 1 153 ? -16.734 -50.719 -10.555 1 87.31 153 ILE B C 1
ATOM 6550 O O . ILE B 1 153 ? -15.797 -50 -10.164 1 87.31 153 ILE B O 1
ATOM 6554 N N . CYS B 1 154 ? -17.703 -50.312 -11.375 1 91.69 154 CYS B N 1
ATOM 6555 C CA . CYS B 1 154 ? -17.688 -48.938 -11.836 1 91.69 154 CYS B CA 1
ATOM 6556 C C . CYS B 1 154 ? -19.031 -48.25 -11.594 1 91.69 154 CYS B C 1
ATOM 6558 O O . CYS B 1 154 ? -20.078 -48.906 -11.625 1 91.69 154 CYS B O 1
ATOM 6560 N N . PHE B 1 155 ? -19 -47 -11.273 1 93.75 155 PHE B N 1
ATOM 6561 C CA . PHE B 1 155 ? -20.234 -46.219 -11.328 1 93.75 155 PHE B CA 1
ATOM 6562 C C . PHE B 1 155 ? -20.047 -44.969 -12.18 1 93.75 155 PHE B C 1
ATOM 6564 O O . PHE B 1 155 ? -18.969 -44.375 -12.188 1 93.75 155 PHE B O 1
ATOM 6571 N N . ASN B 1 156 ? -21.047 -44.719 -12.992 1 95.19 156 ASN B N 1
ATOM 6572 C CA . ASN B 1 156 ? -21.078 -43.594 -13.891 1 95.19 156 ASN B CA 1
ATOM 6573 C C . ASN B 1 156 ? -22.031 -42.5 -13.398 1 95.19 156 ASN B C 1
ATOM 6575 O O . ASN B 1 156 ? -23.203 -42.781 -13.148 1 95.19 156 ASN B O 1
ATOM 6579 N N . PHE B 1 157 ? -21.453 -41.312 -13.211 1 95.69 157 PHE B N 1
ATOM 6580 C CA . PHE B 1 157 ? -22.297 -40.219 -12.734 1 95.69 157 PHE B CA 1
ATOM 6581 C C . PHE B 1 157 ? -21.938 -38.906 -13.414 1 95.69 157 PHE B C 1
ATOM 6583 O O . PHE B 1 157 ? -20.891 -38.812 -14.07 1 95.69 157 PHE B O 1
ATOM 6590 N N . GLY B 1 158 ? -22.891 -37.969 -13.352 1 94.5 158 GLY B N 1
ATOM 6591 C CA . GLY B 1 158 ? -22.656 -36.656 -13.922 1 94.5 158 GLY B CA 1
ATOM 6592 C C . GLY B 1 158 ? -22.969 -35.531 -12.953 1 94.5 158 GLY B C 1
ATOM 6593 O O . GLY B 1 158 ? -23.875 -35.656 -12.125 1 94.5 158 GLY B O 1
ATOM 6594 N N . ARG B 1 159 ? -22.203 -34.5 -13.062 1 93.69 159 ARG B N 1
ATOM 6595 C CA . ARG B 1 159 ? -22.422 -33.312 -12.258 1 93.69 159 ARG B CA 1
ATOM 6596 C C . ARG B 1 159 ? -22.156 -32.062 -13.078 1 93.69 159 ARG B C 1
ATOM 6598 O O . ARG B 1 159 ? -21.484 -32.094 -14.109 1 93.69 159 ARG B O 1
ATOM 6605 N N . MET B 1 160 ? -22.703 -30.938 -12.508 1 92.44 160 MET B N 1
ATOM 6606 C CA . MET B 1 160 ? -22.422 -29.641 -13.125 1 92.44 160 MET B CA 1
ATOM 6607 C C . MET B 1 160 ? -20.984 -29.203 -12.836 1 92.44 160 MET B C 1
ATOM 6609 O O . MET B 1 160 ? -20.422 -29.547 -11.797 1 92.44 160 MET B O 1
ATOM 6613 N N . ALA B 1 161 ? -20.438 -28.453 -13.742 1 93 161 ALA B N 1
ATOM 6614 C CA . ALA B 1 161 ? -19.109 -27.906 -13.516 1 93 161 ALA B CA 1
ATOM 6615 C C . ALA B 1 161 ? -19.109 -26.938 -12.336 1 93 161 ALA B C 1
ATOM 6617 O O . ALA B 1 161 ? -18.188 -26.969 -11.508 1 93 161 ALA B O 1
ATOM 6618 N N . THR B 1 162 ? -20.156 -26.141 -12.266 1 90.5 162 THR B N 1
ATOM 6619 C CA . THR B 1 162 ? -20.266 -25.156 -11.203 1 90.5 162 THR B CA 1
ATOM 6620 C C . THR B 1 162 ? -21.109 -25.703 -10.047 1 90.5 162 THR B C 1
ATOM 6622 O O . THR B 1 162 ? -22.156 -26.328 -10.273 1 90.5 162 THR B O 1
ATOM 6625 N N . SER B 1 163 ? -20.594 -25.562 -8.852 1 90.31 163 SER B N 1
ATOM 6626 C CA . SER B 1 163 ? -21.359 -25.938 -7.664 1 90.31 163 SER B CA 1
ATOM 6627 C C . SER B 1 163 ? -21.641 -24.719 -6.793 1 90.31 163 SER B C 1
ATOM 6629 O O . SER B 1 163 ? -20.734 -23.938 -6.484 1 90.31 163 SER B O 1
ATOM 6631 N N . CYS B 1 164 ? -22.844 -24.531 -6.418 1 87.12 164 CYS B N 1
ATOM 6632 C CA . CYS B 1 164 ? -23.219 -23.406 -5.562 1 87.12 164 CYS B CA 1
ATOM 6633 C C . CYS B 1 164 ? -23.5 -23.875 -4.141 1 87.12 164 CYS B C 1
ATOM 6635 O O . CYS B 1 164 ? -23.969 -23.109 -3.305 1 87.12 164 CYS B O 1
ATOM 6637 N N . ARG B 1 165 ? -23.203 -25.078 -3.924 1 88.06 165 ARG B N 1
ATOM 6638 C CA . ARG B 1 165 ? -23.484 -25.641 -2.607 1 88.06 165 ARG B CA 1
ATOM 6639 C C . ARG B 1 165 ? -22.391 -25.281 -1.609 1 88.06 165 ARG B C 1
ATOM 6641 O O . ARG B 1 165 ? -21.25 -25.031 -1.999 1 88.06 165 ARG B O 1
ATOM 6648 N N . GLU B 1 166 ? -22.844 -25.312 -0.379 1 87.62 166 GLU B N 1
ATOM 6649 C CA . GLU B 1 166 ? -21.844 -25.172 0.669 1 87.62 166 GLU B CA 1
ATOM 6650 C C . GLU B 1 166 ? -20.844 -26.328 0.63 1 87.62 166 GLU B C 1
ATOM 6652 O O . GLU B 1 166 ? -21.25 -27.484 0.473 1 87.62 166 GLU B O 1
ATOM 6657 N N . ASN B 1 167 ? -19.609 -26.062 0.652 1 89.62 167 ASN B N 1
ATOM 6658 C CA . ASN B 1 167 ? -18.531 -27.047 0.572 1 89.62 167 ASN B CA 1
ATOM 6659 C C . ASN B 1 167 ? -18.516 -27.75 -0.781 1 89.62 167 ASN B C 1
ATOM 6661 O O . ASN B 1 167 ? -18.094 -28.906 -0.878 1 89.62 167 ASN B O 1
ATOM 6665 N N . GLY B 1 168 ? -19.094 -27.078 -1.68 1 92.5 168 GLY B N 1
ATOM 6666 C CA . GLY B 1 168 ? -19 -27.562 -3.047 1 92.5 168 GLY B CA 1
ATOM 6667 C C . GLY B 1 168 ? -17.703 -27.188 -3.729 1 92.5 168 GLY B C 1
ATOM 6668 O O . GLY B 1 168 ? -16.922 -26.422 -3.186 1 92.5 168 GLY B O 1
ATOM 6669 N N . TYR B 1 169 ? -17.469 -27.859 -4.883 1 94.94 169 TYR B N 1
ATOM 6670 C CA . TYR B 1 169 ? -16.266 -27.578 -5.672 1 94.94 169 TYR B CA 1
ATOM 6671 C C . TYR B 1 169 ? -16.625 -27.297 -7.125 1 94.94 169 TYR B C 1
ATOM 6673 O O . TYR B 1 169 ? -17.266 -28.109 -7.789 1 94.94 169 TYR B O 1
ATOM 6681 N N . SER B 1 170 ? -16.25 -26.125 -7.484 1 93.31 170 SER B N 1
ATOM 6682 C CA . SER B 1 170 ? -16.453 -25.797 -8.891 1 93.31 170 SER B CA 1
ATOM 6683 C C . SER B 1 170 ? -15.266 -26.219 -9.742 1 93.31 170 SER B C 1
ATOM 6685 O O . SER B 1 170 ? -14.117 -25.906 -9.414 1 93.31 170 SER B O 1
ATOM 6687 N N . ILE B 1 171 ? -15.578 -26.953 -10.781 1 93.25 171 ILE B N 1
ATOM 6688 C CA . ILE B 1 171 ? -14.547 -27.438 -11.688 1 93.25 171 ILE B CA 1
ATOM 6689 C C . ILE B 1 171 ? -14.383 -26.453 -12.844 1 93.25 171 ILE B C 1
ATOM 6691 O O . ILE B 1 171 ? -15.352 -26.125 -13.539 1 93.25 171 ILE B O 1
ATOM 6695 N N . ASN B 1 172 ? -13.211 -25.891 -12.984 1 90.19 172 ASN B N 1
ATOM 6696 C CA . ASN B 1 172 ? -12.875 -25 -14.094 1 90.19 172 ASN B CA 1
ATOM 6697 C C . ASN B 1 172 ? -11.648 -25.5 -14.852 1 90.19 172 ASN B C 1
ATOM 6699 O O . ASN B 1 172 ? -11.359 -26.703 -14.852 1 90.19 172 ASN B O 1
ATOM 6703 N N . ASN B 1 173 ? -11.031 -24.625 -15.609 1 88.81 173 ASN B N 1
ATOM 6704 C CA . ASN B 1 173 ? -9.914 -25.047 -16.438 1 88.81 173 ASN B CA 1
ATOM 6705 C C . ASN B 1 173 ? -8.594 -25 -15.672 1 88.81 173 ASN B C 1
ATOM 6707 O O . ASN B 1 173 ? -7.52 -25.031 -16.281 1 88.81 173 ASN B O 1
ATOM 6711 N N . GLN B 1 174 ? -8.68 -24.969 -14.391 1 92.81 174 GLN B N 1
ATOM 6712 C CA . GLN B 1 174 ? -7.496 -24.984 -13.539 1 92.81 174 GLN B CA 1
ATOM 6713 C C . GLN B 1 174 ? -7.23 -26.391 -12.984 1 92.81 174 GLN B C 1
ATOM 6715 O O . GLN B 1 174 ? -7.918 -27.344 -13.352 1 92.81 174 GLN B O 1
ATOM 6720 N N . THR B 1 175 ? -6.18 -26.469 -12.234 1 93.19 175 THR B N 1
ATOM 6721 C CA . THR B 1 175 ? -5.832 -27.766 -11.656 1 93.19 175 THR B CA 1
ATOM 6722 C C . THR B 1 175 ? -6.871 -28.188 -10.625 1 93.19 175 THR B C 1
ATOM 6724 O O . THR B 1 175 ? -7.324 -27.375 -9.812 1 93.19 175 THR B O 1
ATOM 6727 N N . THR B 1 176 ? -7.297 -29.422 -10.711 1 93.88 176 THR B N 1
ATOM 6728 C CA . THR B 1 176 ? -8.117 -30.062 -9.688 1 93.88 176 THR B CA 1
ATOM 6729 C C . THR B 1 176 ? -7.32 -31.141 -8.945 1 93.88 176 THR B C 1
ATOM 6731 O O . THR B 1 176 ? -6.668 -31.969 -9.578 1 93.88 176 THR B O 1
ATOM 6734 N N . HIS B 1 177 ? -7.371 -31.078 -7.699 1 94.81 177 HIS B N 1
ATOM 6735 C CA . HIS B 1 177 ? -6.844 -32.156 -6.871 1 94.81 177 HIS B CA 1
ATOM 6736 C C . HIS B 1 177 ? -7.895 -33.25 -6.645 1 94.81 177 HIS B C 1
ATOM 6738 O O . HIS B 1 177 ? -8.812 -33.062 -5.84 1 94.81 177 HIS B O 1
ATOM 6744 N N . LEU B 1 178 ? -7.648 -34.281 -7.348 1 94.5 178 LEU B N 1
ATOM 6745 C CA . LEU B 1 178 ? -8.617 -35.375 -7.328 1 94.5 178 LEU B CA 1
ATOM 6746 C C . LEU B 1 178 ? -8.18 -36.5 -6.375 1 94.5 178 LEU B C 1
ATOM 6748 O O . LEU B 1 178 ? -7.004 -36.875 -6.355 1 94.5 178 LEU B O 1
ATOM 6752 N N . PHE B 1 179 ? -9.164 -37 -5.617 1 95.25 179 PHE B N 1
ATOM 6753 C CA . PHE B 1 179 ? -8.891 -38.094 -4.695 1 95.25 179 PHE B CA 1
ATOM 6754 C C . PHE B 1 179 ? -9.797 -39.312 -4.984 1 95.25 179 PHE B C 1
ATOM 6756 O O . PHE B 1 179 ? -11.023 -39.156 -5.023 1 95.25 179 PHE B O 1
ATOM 6763 N N . LEU B 1 180 ? -9.211 -40.406 -5.25 1 94.44 180 LEU B N 1
ATOM 6764 C CA . LEU B 1 180 ? -9.922 -41.688 -5.332 1 94.44 180 LEU B CA 1
ATOM 6765 C C . LEU B 1 180 ? -9.719 -42.5 -4.062 1 94.44 180 LEU B C 1
ATOM 6767 O O . LEU B 1 180 ? -8.594 -42.625 -3.559 1 94.44 180 LEU B O 1
ATOM 6771 N N . PHE B 1 181 ? -10.789 -43.031 -3.568 1 94.12 181 PHE B N 1
ATOM 6772 C CA . PHE B 1 181 ? -10.688 -43.688 -2.268 1 94.12 181 PHE B CA 1
ATOM 6773 C C . PHE B 1 181 ? -11.594 -44.906 -2.205 1 94.12 181 PHE B C 1
ATOM 6775 O O . PHE B 1 181 ? -12.508 -45.062 -3.023 1 94.12 181 PHE B O 1
ATOM 6782 N N . HIS B 1 182 ? -11.234 -45.844 -1.258 1 91.75 182 HIS B N 1
ATOM 6783 C CA . HIS B 1 182 ? -12.078 -47 -0.982 1 91.75 182 HIS B CA 1
ATOM 6784 C C . HIS B 1 182 ? -11.938 -47.438 0.47 1 91.75 182 HIS B C 1
ATOM 6786 O O . HIS B 1 182 ? -10.992 -47.031 1.156 1 91.75 182 HIS B O 1
ATOM 6792 N N . SER B 1 183 ? -12.922 -48.125 0.863 1 89.19 183 SER B N 1
ATOM 6793 C CA . SER B 1 183 ? -12.906 -48.75 2.186 1 89.19 183 SER B CA 1
ATOM 6794 C C . SER B 1 183 ? -13.453 -50.156 2.135 1 89.19 183 SER B C 1
ATOM 6796 O O . SER B 1 183 ? -14.383 -50.438 1.38 1 89.19 183 SER B O 1
ATOM 6798 N N . ILE B 1 184 ? -12.805 -50.938 2.953 1 83.25 184 ILE B N 1
ATOM 6799 C CA . ILE B 1 184 ? -13.234 -52.344 3.049 1 83.25 184 ILE B CA 1
ATOM 6800 C C . ILE B 1 184 ? -13.656 -52.656 4.484 1 83.25 184 ILE B C 1
ATOM 6802 O O . ILE B 1 184 ? -13.102 -52.094 5.434 1 83.25 184 ILE B O 1
ATOM 6806 N N . TYR B 1 185 ? -14.672 -53.562 4.566 1 77.25 185 TYR B N 1
ATOM 6807 C CA . TYR B 1 185 ? -15.086 -54 5.895 1 77.25 185 TYR B CA 1
ATOM 6808 C C . TYR B 1 185 ? -14.016 -54.875 6.531 1 77.25 185 TYR B C 1
ATOM 6810 O O . TYR B 1 185 ? -13.414 -55.719 5.863 1 77.25 185 TYR B O 1
ATOM 6818 N N . ASP B 1 186 ? -13.445 -54.594 7.715 1 68.5 186 ASP B N 1
ATOM 6819 C CA . ASP B 1 186 ? -12.461 -55.469 8.375 1 68.5 186 ASP B CA 1
ATOM 6820 C C . ASP B 1 186 ? -13.055 -56.844 8.688 1 68.5 186 ASP B C 1
ATOM 6822 O O . ASP B 1 186 ? -12.57 -57.844 8.18 1 68.5 186 ASP B O 1
ATOM 6826 N N . HIS B 1 187 ? -13.336 -57.125 10.086 1 60.25 187 HIS B N 1
ATOM 6827 C CA . HIS B 1 187 ? -13.828 -58.406 10.594 1 60.25 187 HIS B CA 1
ATOM 6828 C C . HIS B 1 187 ? -15.336 -58.375 10.781 1 60.25 187 HIS B C 1
ATOM 6830 O O . HIS B 1 187 ? -15.898 -57.375 11.18 1 60.25 187 HIS B O 1
ATOM 6836 N N . PHE B 1 188 ? -16.016 -59.25 9.953 1 53.88 188 PHE B N 1
ATOM 6837 C CA . PHE B 1 188 ? -17.453 -59.406 10.117 1 53.88 188 PHE B CA 1
ATOM 6838 C C . PHE B 1 188 ? -17.781 -59.844 11.531 1 53.88 188 PHE B C 1
ATOM 6840 O O . PHE B 1 188 ? -17.422 -60.969 11.938 1 53.88 188 PHE B O 1
ATOM 6847 N N . ASN B 1 189 ? -17.641 -58.938 12.477 1 51.12 189 ASN B N 1
ATOM 6848 C CA . ASN B 1 189 ? -18.25 -59.5 13.672 1 51.12 189 ASN B CA 1
ATOM 6849 C C . ASN B 1 189 ? -19.781 -59.469 13.578 1 51.12 189 ASN B C 1
ATOM 6851 O O . ASN B 1 189 ? -20.359 -58.531 13.023 1 51.12 189 ASN B O 1
ATOM 6855 N N . ARG B 1 190 ? -20.391 -60.625 13.773 1 53.06 190 ARG B N 1
ATOM 6856 C CA . ARG B 1 190 ? -21.812 -60.875 13.734 1 53.06 190 ARG B CA 1
ATOM 6857 C C . ARG B 1 190 ? -22.594 -59.688 14.32 1 53.06 190 ARG B C 1
ATOM 6859 O O . ARG B 1 190 ? -23.656 -59.344 13.812 1 53.06 190 ARG B O 1
ATOM 6866 N N . HIS B 1 191 ? -22.047 -59.094 15.305 1 51.97 191 HIS B N 1
ATOM 6867 C CA . HIS B 1 191 ? -22.766 -58.031 16 1 51.97 191 HIS B CA 1
ATOM 6868 C C . HIS B 1 191 ? -22.844 -56.75 15.164 1 51.97 191 HIS B C 1
ATOM 6870 O O . HIS B 1 191 ? -23.859 -56.062 15.172 1 51.97 191 HIS B O 1
ATOM 6876 N N . ASP B 1 192 ? -21.875 -56.562 14.391 1 54.09 192 ASP B N 1
ATOM 6877 C CA . ASP B 1 192 ? -21.844 -55.344 13.578 1 54.09 192 ASP B CA 1
ATOM 6878 C C . ASP B 1 192 ? -22.812 -55.438 12.414 1 54.09 192 ASP B C 1
ATOM 6880 O O . ASP B 1 192 ? -23.484 -54.469 12.07 1 54.09 192 ASP B O 1
ATOM 6884 N N . VAL B 1 193 ? -22.875 -56.594 12.047 1 54.91 193 VAL B N 1
ATOM 6885 C CA . VAL B 1 193 ? -23.812 -56.875 10.961 1 54.91 193 VAL B CA 1
ATOM 6886 C C . VAL B 1 193 ? -25.234 -56.656 11.445 1 54.91 193 VAL B C 1
ATOM 6888 O O . VAL B 1 193 ? -26.047 -56.031 10.773 1 54.91 193 VAL B O 1
ATOM 6891 N N . ILE B 1 194 ? -25.5 -57.25 12.578 1 55.59 194 ILE B N 1
ATOM 6892 C CA . ILE B 1 194 ? -26.844 -57.125 13.133 1 55.59 194 ILE B CA 1
ATOM 6893 C C . ILE B 1 194 ? -27.172 -55.656 13.391 1 55.59 194 ILE B C 1
ATOM 6895 O O . ILE B 1 194 ? -28.281 -55.219 13.109 1 55.59 194 ILE B O 1
ATOM 6899 N N . TYR B 1 195 ? -26.219 -54.969 13.906 1 55.59 195 TYR B N 1
ATOM 6900 C CA . TYR B 1 195 ? -26.438 -53.562 14.211 1 55.59 195 TYR B CA 1
ATOM 6901 C C . TYR B 1 195 ? -26.688 -52.75 12.945 1 55.59 195 TYR B C 1
ATOM 6903 O O . TYR B 1 195 ? -27.594 -51.906 12.898 1 55.59 195 TYR B O 1
ATOM 6911 N N . GLN B 1 196 ? -26.031 -53.031 11.977 1 57.75 196 GLN B N 1
ATOM 6912 C CA . GLN B 1 196 ? -26.219 -52.312 10.719 1 57.75 196 GLN B CA 1
ATOM 6913 C C . GLN B 1 196 ? -27.547 -52.688 10.07 1 57.75 196 GLN B C 1
ATOM 6915 O O . GLN B 1 196 ? -28.219 -51.812 9.5 1 57.75 196 GLN B O 1
ATOM 6920 N N . MET B 1 197 ? -27.875 -53.875 10.312 1 56.84 197 MET B N 1
ATOM 6921 C CA . MET B 1 197 ? -29.172 -54.312 9.836 1 56.84 197 MET B CA 1
ATOM 6922 C C . MET B 1 197 ? -30.297 -53.594 10.57 1 56.84 197 MET B C 1
ATOM 6924 O O . MET B 1 197 ? -31.297 -53.188 9.953 1 56.84 197 MET B O 1
ATOM 6928 N N . TRP B 1 198 ? -29.984 -53.562 11.812 1 55.78 198 TRP B N 1
ATOM 6929 C CA . TRP B 1 198 ? -30.969 -52.844 12.625 1 55.78 198 TRP B CA 1
ATOM 6930 C C . TRP B 1 198 ? -31.047 -51.375 12.195 1 55.78 198 TRP B C 1
ATOM 6932 O O . TRP B 1 198 ? -32.156 -50.844 12.023 1 55.78 198 TRP B O 1
ATOM 6942 N N . LEU B 1 199 ? -29.922 -50.719 11.945 1 59.06 199 LEU B N 1
ATOM 6943 C CA . LEU B 1 199 ? -29.906 -49.344 11.523 1 59.06 199 LEU B CA 1
ATOM 6944 C C . LEU B 1 199 ? -30.594 -49.188 10.164 1 59.06 199 LEU B C 1
ATOM 6946 O O . LEU B 1 199 ? -31.297 -48.188 9.938 1 59.06 199 LEU B O 1
ATOM 6950 N N . HIS B 1 200 ? -30.406 -50.062 9.32 1 55.19 200 HIS B N 1
ATOM 6951 C CA . HIS B 1 200 ? -31.031 -50.062 7.996 1 55.19 200 HIS B CA 1
ATOM 6952 C C . HIS B 1 200 ? -32.531 -50.156 8.094 1 55.19 200 HIS B C 1
ATOM 6954 O O . HIS B 1 200 ? -33.25 -49.469 7.375 1 55.19 200 HIS B O 1
ATOM 6960 N N . ARG B 1 201 ? -32.938 -51.062 8.938 1 56.62 201 ARG B N 1
ATOM 6961 C CA . ARG B 1 201 ? -34.375 -51.219 9.164 1 56.62 201 ARG B CA 1
ATOM 6962 C C . ARG B 1 201 ? -34.969 -49.938 9.703 1 56.62 201 ARG B C 1
ATOM 6964 O O . ARG B 1 201 ? -36.125 -49.625 9.406 1 56.62 201 ARG B O 1
ATOM 6971 N N . MET B 1 202 ? -34.125 -49.25 10.398 1 55.31 202 MET B N 1
ATOM 6972 C CA . MET B 1 202 ? -34.625 -48 10.953 1 55.31 202 MET B CA 1
ATOM 6973 C C . MET B 1 202 ? -34.438 -46.844 9.969 1 55.31 202 MET B C 1
ATOM 6975 O O . MET B 1 202 ? -34.781 -45.688 10.266 1 55.31 202 MET B O 1
ATOM 6979 N N . GLY B 1 203 ? -33.875 -47.094 8.781 1 52.75 203 GLY B N 1
ATOM 6980 C CA . GLY B 1 203 ? -33.656 -46.094 7.754 1 52.75 203 GLY B CA 1
ATOM 6981 C C . GLY B 1 203 ? -32.5 -45.156 8.047 1 52.75 203 GLY B C 1
ATOM 6982 O O . GLY B 1 203 ? -32.375 -44.094 7.48 1 52.75 203 GLY B O 1
ATOM 6983 N N . LEU B 1 204 ? -31.766 -45.406 9.031 1 53.62 204 LEU B N 1
ATOM 6984 C CA . LEU B 1 204 ? -30.734 -44.5 9.523 1 53.62 204 LEU B CA 1
ATOM 6985 C C . LEU B 1 204 ? -29.344 -45 9.148 1 53.62 204 LEU B C 1
ATOM 6987 O O . LEU B 1 204 ? -28.328 -44.375 9.5 1 53.62 204 LEU B O 1
ATOM 6991 N N . ALA B 1 205 ? -29.188 -46.062 8.555 1 53.28 205 ALA B N 1
ATOM 6992 C CA . ALA B 1 205 ? -27.938 -46.844 8.469 1 53.28 205 ALA B CA 1
ATOM 6993 C C . ALA B 1 205 ? -26.859 -46.062 7.734 1 53.28 205 ALA B C 1
ATOM 6995 O O . ALA B 1 205 ? -25.719 -45.969 8.195 1 53.28 205 ALA B O 1
ATOM 6996 N N . SER B 1 206 ? -27.156 -45.625 6.602 1 53.28 206 SER B N 1
ATOM 6997 C CA . SER B 1 206 ? -26.125 -45.031 5.77 1 53.28 206 SER B CA 1
ATOM 6998 C C . SER B 1 206 ? -25.516 -43.812 6.445 1 53.28 206 SER B C 1
ATOM 7000 O O . SER B 1 206 ? -24.297 -43.656 6.461 1 53.28 206 SER B O 1
ATOM 7002 N N . MET B 1 207 ? -26.312 -42.938 7.004 1 57.38 207 MET B N 1
ATOM 7003 C CA . MET B 1 207 ? -25.891 -41.688 7.602 1 57.38 207 MET B CA 1
ATOM 7004 C C . MET B 1 207 ? -25.031 -41.938 8.836 1 57.38 207 MET B C 1
ATOM 7006 O O . MET B 1 207 ? -24.016 -41.25 9.039 1 57.38 207 MET B O 1
ATOM 7010 N N . ILE B 1 208 ? -25.375 -42.906 9.531 1 54.06 208 ILE B N 1
ATOM 7011 C CA . ILE B 1 208 ? -24.703 -43.094 10.812 1 54.06 208 ILE B CA 1
ATOM 7012 C C . ILE B 1 208 ? -23.375 -43.812 10.586 1 54.06 208 ILE B C 1
ATOM 7014 O O . ILE B 1 208 ? -22.375 -43.469 11.234 1 54.06 208 ILE B O 1
ATOM 7018 N N . SER B 1 209 ? -23.297 -44.719 9.57 1 60.06 209 SER B N 1
ATOM 7019 C CA . SER B 1 209 ? -22.078 -45.5 9.422 1 60.06 209 SER B CA 1
ATOM 7020 C C . SER B 1 209 ? -20.984 -44.719 8.711 1 60.06 209 SER B C 1
ATOM 7022 O O . SER B 1 209 ? -19.797 -44.969 8.938 1 60.06 209 SER B O 1
ATOM 7024 N N . LEU B 1 210 ? -21.344 -43.844 8.016 1 71.81 210 LEU B N 1
ATOM 7025 C CA . LEU B 1 210 ? -20.328 -43.156 7.195 1 71.81 210 LEU B CA 1
ATOM 7026 C C . LEU B 1 210 ? -20.031 -41.781 7.727 1 71.81 210 LEU B C 1
ATOM 7028 O O . LEU B 1 210 ? -18.922 -41.25 7.535 1 71.81 210 LEU B O 1
ATOM 7032 N N . ASN B 1 211 ? -20.922 -41.312 8.547 1 71 211 ASN B N 1
ATOM 7033 C CA . ASN B 1 211 ? -20.688 -39.969 9.016 1 71 211 ASN B CA 1
ATOM 7034 C C . ASN B 1 211 ? -19.578 -39.906 10.055 1 71 211 ASN B C 1
ATOM 7036 O O . ASN B 1 211 ? -19.484 -40.781 10.914 1 71 211 ASN B O 1
ATOM 7040 N N . ASN B 1 212 ? -18.625 -38.969 9.93 1 75.31 212 ASN B N 1
ATOM 7041 C CA . ASN B 1 212 ? -17.547 -38.625 10.836 1 75.31 212 ASN B CA 1
ATOM 7042 C C . ASN B 1 212 ? -16.375 -39.594 10.719 1 75.31 212 ASN B C 1
ATOM 7044 O O . ASN B 1 212 ? -15.711 -39.906 11.711 1 75.31 212 ASN B O 1
ATOM 7048 N N . LEU B 1 213 ? -16.375 -40.219 9.523 1 86.5 213 LEU B N 1
ATOM 7049 C CA . LEU B 1 213 ? -15.188 -41 9.219 1 86.5 213 LEU B CA 1
ATOM 7050 C C . LEU B 1 213 ? -14.008 -40.125 8.883 1 86.5 213 LEU B C 1
ATOM 7052 O O . LEU B 1 213 ? -14.156 -39.125 8.156 1 86.5 213 LEU B O 1
ATOM 7056 N N . GLU B 1 214 ? -12.852 -40.5 9.43 1 91 214 GLU B N 1
ATOM 7057 C CA . GLU B 1 214 ? -11.633 -39.781 9.109 1 91 214 GLU B CA 1
ATOM 7058 C C . GLU B 1 214 ? -11.055 -40.219 7.77 1 91 214 GLU B C 1
ATOM 7060 O O . GLU B 1 214 ? -10.414 -41.281 7.684 1 91 214 GLU B O 1
ATOM 7065 N N . MET B 1 215 ? -11.164 -39.406 6.863 1 92.31 215 MET B N 1
ATOM 7066 C CA . MET B 1 215 ? -10.797 -39.781 5.504 1 92.31 215 MET B CA 1
ATOM 7067 C C . MET B 1 215 ? -9.281 -39.906 5.375 1 92.31 215 MET B C 1
ATOM 7069 O O . MET B 1 215 ? -8.797 -40.625 4.484 1 92.31 215 MET B O 1
ATOM 7073 N N . ARG B 1 216 ? -8.477 -39.344 6.223 1 89.88 216 ARG B N 1
ATOM 7074 C CA . ARG B 1 216 ? -7.02 -39.438 6.188 1 89.88 216 ARG B CA 1
ATOM 7075 C C . ARG B 1 216 ? -6.562 -40.875 6.406 1 89.88 216 ARG B C 1
ATOM 7077 O O . ARG B 1 216 ? -5.477 -41.25 5.969 1 89.88 216 ARG B O 1
ATOM 7084 N N . ARG B 1 217 ? -7.406 -41.625 7.016 1 90.81 217 ARG B N 1
ATOM 7085 C CA . ARG B 1 217 ? -7.047 -43 7.359 1 90.81 217 ARG B CA 1
ATOM 7086 C C . ARG B 1 217 ? -7.543 -44 6.301 1 90.81 217 ARG B C 1
ATOM 7088 O O . ARG B 1 217 ? -7.246 -45.188 6.363 1 90.81 217 ARG B O 1
ATOM 7095 N N . ILE B 1 218 ? -8.234 -43.5 5.391 1 90.75 218 ILE B N 1
ATOM 7096 C CA . ILE B 1 218 ? -8.797 -44.312 4.324 1 90.75 218 ILE B CA 1
ATOM 7097 C C . ILE B 1 218 ? -7.82 -44.375 3.152 1 90.75 218 ILE B C 1
ATOM 7099 O O . ILE B 1 218 ? -7.25 -43.375 2.756 1 90.75 218 ILE B O 1
ATOM 7103 N N . PRO B 1 219 ? -7.625 -45.656 2.676 1 90 219 PRO B N 1
ATOM 7104 C CA . PRO B 1 219 ? -6.785 -45.719 1.479 1 90 219 PRO B CA 1
ATOM 7105 C C . PRO B 1 219 ? -7.285 -44.812 0.355 1 90 219 PRO B C 1
ATOM 7107 O O . PRO B 1 219 ? -8.484 -44.781 0.065 1 90 219 PRO B O 1
ATOM 7110 N N . HIS B 1 220 ? -6.398 -44.062 -0.204 1 91.31 220 HIS B N 1
ATOM 7111 C CA . HIS B 1 220 ? -6.773 -43.125 -1.262 1 91.31 220 HIS B CA 1
ATOM 7112 C C . HIS B 1 220 ? -5.609 -42.875 -2.217 1 91.31 220 HIS B C 1
ATOM 7114 O O . HIS B 1 220 ? -4.465 -43.188 -1.905 1 91.31 220 HIS B O 1
ATOM 7120 N N . LYS B 1 221 ? -5.965 -42.438 -3.396 1 87.56 221 LYS B N 1
ATOM 7121 C CA . LYS B 1 221 ? -5 -42 -4.402 1 87.56 221 LYS B CA 1
ATOM 7122 C C . LYS B 1 221 ? -5.285 -40.562 -4.855 1 87.56 221 LYS B C 1
ATOM 7124 O O . LYS B 1 221 ? -6.422 -40.25 -5.211 1 87.56 221 LYS B O 1
ATOM 7129 N N . LYS B 1 222 ? -4.195 -39.781 -4.801 1 88.56 222 LYS B N 1
ATOM 7130 C CA . LYS B 1 222 ? -4.32 -38.406 -5.266 1 88.56 222 LYS B CA 1
ATOM 7131 C C . LYS B 1 222 ? -3.859 -38.25 -6.715 1 88.56 222 LYS B C 1
ATOM 7133 O O . LYS B 1 222 ? -2.803 -38.781 -7.086 1 88.56 222 LYS B O 1
ATOM 7138 N N . ILE B 1 223 ? -4.629 -37.5 -7.5 1 86.44 223 ILE B N 1
ATOM 7139 C CA . ILE B 1 223 ? -4.297 -37.281 -8.898 1 86.44 223 ILE B CA 1
ATOM 7140 C C . ILE B 1 223 ? -4.527 -35.781 -9.234 1 86.44 223 ILE B C 1
ATOM 7142 O O . ILE B 1 223 ? -5.539 -35.219 -8.844 1 86.44 223 ILE B O 1
ATOM 7146 N N . LEU B 1 224 ? -3.561 -35.219 -9.859 1 89.19 224 LEU B N 1
ATOM 7147 C CA . LEU B 1 224 ? -3.705 -33.844 -10.352 1 89.19 224 LEU B CA 1
ATOM 7148 C C . LEU B 1 224 ? -4.109 -33.844 -11.82 1 89.19 224 LEU B C 1
ATOM 7150 O O . LEU B 1 224 ? -3.488 -34.531 -12.648 1 89.19 224 LEU B O 1
ATOM 7154 N N . LEU B 1 225 ? -5.258 -33.062 -12.062 1 88.75 225 LEU B N 1
ATOM 7155 C CA . LEU B 1 225 ? -5.758 -33.031 -13.43 1 88.75 225 LEU B CA 1
ATOM 7156 C C . LEU B 1 225 ? -6.324 -31.672 -13.789 1 88.75 225 LEU B C 1
ATOM 7158 O O . LEU B 1 225 ? -6.766 -30.922 -12.906 1 88.75 225 LEU B O 1
ATOM 7162 N N . GLN B 1 226 ? -6.16 -31.375 -15.039 1 89.62 226 GLN B N 1
ATOM 7163 C CA . GLN B 1 226 ? -7.039 -30.375 -15.625 1 89.62 226 GLN B CA 1
ATOM 7164 C C . GLN B 1 226 ? -8.258 -31.016 -16.281 1 89.62 226 GLN B C 1
ATOM 7166 O O . GLN B 1 226 ? -8.164 -31.578 -17.375 1 89.62 226 GLN B O 1
ATOM 7171 N N . LEU B 1 227 ? -9.398 -30.906 -15.625 1 89.56 227 LEU B N 1
ATOM 7172 C CA . LEU B 1 227 ? -10.578 -31.656 -16.031 1 89.56 227 LEU B CA 1
ATOM 7173 C C . LEU B 1 227 ? -11.25 -31 -17.234 1 89.56 227 LEU B C 1
ATOM 7175 O O . LEU B 1 227 ? -11.891 -31.688 -18.031 1 89.56 227 LEU B O 1
ATOM 7179 N N . ILE B 1 228 ? -11.156 -29.719 -17.234 1 87.44 228 ILE B N 1
ATOM 7180 C CA . ILE B 1 228 ? -11.711 -29 -18.375 1 87.44 228 ILE B CA 1
ATOM 7181 C C . ILE B 1 228 ? -10.578 -28.359 -19.172 1 87.44 228 ILE B C 1
ATOM 7183 O O . ILE B 1 228 ? -9.883 -27.469 -18.688 1 87.44 228 ILE B O 1
ATOM 7187 N N . LYS B 1 229 ? -10.398 -28.859 -20.359 1 81.75 229 LYS B N 1
ATOM 7188 C CA . LYS B 1 229 ? -9.328 -28.344 -21.203 1 81.75 229 LYS B CA 1
ATOM 7189 C C . LYS B 1 229 ? -9.844 -27.281 -22.156 1 81.75 229 LYS B C 1
ATOM 7191 O O . LYS B 1 229 ? -11.047 -27.156 -22.359 1 81.75 229 LYS B O 1
ATOM 7196 N N . GLY B 1 230 ? -8.906 -26.516 -22.672 1 73.38 230 GLY B N 1
ATOM 7197 C CA . GLY B 1 230 ? -9.266 -25.438 -23.594 1 73.38 230 GLY B CA 1
ATOM 7198 C C . GLY B 1 230 ? -9.883 -25.953 -24.891 1 73.38 230 GLY B C 1
ATOM 7199 O O . GLY B 1 230 ? -9.578 -27.062 -25.328 1 73.38 230 GLY B O 1
ATOM 7200 N N . SER B 1 231 ? -10.961 -25.234 -25.359 1 60.78 231 SER B N 1
ATOM 7201 C CA . SER B 1 231 ? -11.789 -25.625 -26.484 1 60.78 231 SER B CA 1
ATOM 7202 C C . SER B 1 231 ? -11.008 -25.562 -27.797 1 60.78 231 SER B C 1
ATOM 7204 O O . SER B 1 231 ? -11.398 -26.172 -28.797 1 60.78 231 SER B O 1
ATOM 7206 N N . LEU B 1 232 ? -10.031 -24.688 -27.797 1 56.88 232 LEU B N 1
ATOM 7207 C CA . LEU B 1 232 ? -9.398 -24.531 -29.109 1 56.88 232 LEU B CA 1
ATOM 7208 C C . LEU B 1 232 ? -8.711 -25.812 -29.547 1 56.88 232 LEU B C 1
ATOM 7210 O O . LEU B 1 232 ? -7.945 -25.812 -30.5 1 56.88 232 LEU B O 1
ATOM 7214 N N . TYR B 1 233 ? -8.977 -26.906 -28.703 1 54.34 233 TYR B N 1
ATOM 7215 C CA . TYR B 1 233 ? -8.312 -28.188 -28.953 1 54.34 233 TYR B CA 1
ATOM 7216 C C . TYR B 1 233 ? -8.75 -28.781 -30.297 1 54.34 233 TYR B C 1
ATOM 7218 O O . TYR B 1 233 ? -9.891 -29.219 -30.438 1 54.34 233 TYR B O 1
ATOM 7226 N N . THR B 1 234 ? -8.211 -28.141 -31.406 1 57.78 234 THR B N 1
ATOM 7227 C CA . THR B 1 234 ? -8.617 -28.609 -32.719 1 57.78 234 THR B CA 1
ATOM 7228 C C . THR B 1 234 ? -7.898 -29.906 -33.094 1 57.78 234 THR B C 1
ATOM 7230 O O . THR B 1 234 ? -6.711 -30.062 -32.781 1 57.78 234 THR B O 1
ATOM 7233 N N . ASP B 1 235 ? -8.68 -30.969 -33.25 1 62.72 235 ASP B N 1
ATOM 7234 C CA . ASP B 1 235 ? -8.188 -32.188 -33.844 1 62.72 235 ASP B CA 1
ATOM 7235 C C . ASP B 1 235 ? -7.387 -31.906 -35.094 1 62.72 235 ASP B C 1
ATOM 7237 O O . ASP B 1 235 ? -7.852 -31.172 -36 1 62.72 235 ASP B O 1
ATOM 7241 N N . LEU B 1 236 ? -6.098 -32.125 -34.906 1 70 236 LEU B N 1
ATOM 7242 C CA . LEU B 1 236 ? -5.27 -32 -36.125 1 70 236 LEU B CA 1
ATOM 7243 C C . LEU B 1 236 ? -5.812 -32.875 -37.219 1 70 236 LEU B C 1
ATOM 7245 O O . LEU B 1 236 ? -6.023 -34.094 -37.031 1 70 236 LEU B O 1
ATOM 7249 N N . LYS B 1 237 ? -6.242 -32.25 -38.406 1 72.69 237 LYS B N 1
ATOM 7250 C CA . LYS B 1 237 ? -6.527 -33.031 -39.594 1 72.69 237 LYS B CA 1
ATOM 7251 C C . LYS B 1 237 ? -5.246 -33.594 -40.188 1 72.69 237 LYS B C 1
ATOM 7253 O O . LYS B 1 237 ? -4.379 -32.844 -40.656 1 72.69 237 LYS B O 1
ATOM 7258 N N . ILE B 1 238 ? -5.102 -34.906 -39.938 1 76.88 238 ILE B N 1
ATOM 7259 C CA . ILE B 1 238 ? -3.898 -35.562 -40.438 1 76.88 238 ILE B CA 1
ATOM 7260 C C . ILE B 1 238 ? -3.963 -35.625 -41.969 1 76.88 238 ILE B C 1
ATOM 7262 O O . ILE B 1 238 ? -4.82 -36.312 -42.531 1 76.88 238 ILE B O 1
ATOM 7266 N N . THR B 1 239 ? -3.191 -34.781 -42.562 1 79.94 239 THR B N 1
ATOM 7267 C CA . THR B 1 239 ? -3.08 -34.781 -44.031 1 79.94 239 THR B CA 1
ATOM 7268 C C . THR B 1 239 ? -1.883 -35.594 -44.469 1 79.94 239 THR B C 1
ATOM 7270 O O . THR B 1 239 ? -1.07 -36.031 -43.656 1 79.94 239 THR B O 1
ATOM 7273 N N . GLU B 1 240 ? -1.795 -35.844 -45.656 1 83.81 240 GLU B N 1
ATOM 7274 C CA . GLU B 1 240 ? -0.771 -36.719 -46.25 1 83.81 240 GLU B CA 1
ATOM 7275 C C . GLU B 1 240 ? 0.626 -36.156 -46.031 1 83.81 240 GLU B C 1
ATOM 7277 O O . GLU B 1 240 ? 1.605 -36.906 -45.969 1 83.81 240 GLU B O 1
ATOM 7282 N N . ASP B 1 241 ? 0.731 -34.938 -45.875 1 88.69 241 ASP B N 1
ATOM 7283 C CA . ASP B 1 241 ? 2.033 -34.312 -45.75 1 88.69 241 ASP B CA 1
ATOM 7284 C C . ASP B 1 241 ? 2.559 -34.375 -44.312 1 88.69 241 ASP B C 1
ATOM 7286 O O . ASP B 1 241 ? 3.725 -34.094 -44.062 1 88.69 241 ASP B O 1
ATOM 7290 N N . ILE B 1 242 ? 1.792 -34.844 -43.5 1 92.75 242 ILE B N 1
ATOM 7291 C CA . ILE B 1 242 ? 2.189 -34.875 -42.094 1 92.75 242 ILE B CA 1
ATOM 7292 C C . ILE B 1 242 ? 2.949 -36.188 -41.812 1 92.75 242 ILE B C 1
ATOM 7294 O O . ILE B 1 242 ? 2.473 -37.25 -42.156 1 92.75 242 ILE B O 1
ATOM 7298 N N . LYS B 1 243 ? 4.094 -36 -41.281 1 93.38 243 LYS B N 1
ATOM 7299 C CA . LYS B 1 243 ? 4.922 -37.125 -40.844 1 93.38 243 LYS B CA 1
ATOM 7300 C C . LYS B 1 243 ? 5.082 -37.125 -39.344 1 93.38 243 LYS B C 1
ATOM 7302 O O . LYS B 1 243 ? 4.926 -36.094 -38.688 1 93.38 243 LYS B O 1
ATOM 7307 N N . ILE B 1 244 ? 5.363 -38.312 -38.844 1 94.38 244 ILE B N 1
ATOM 7308 C CA . ILE B 1 244 ? 5.492 -38.469 -37.406 1 94.38 244 ILE B CA 1
ATOM 7309 C C . ILE B 1 244 ? 6.879 -39 -37.031 1 94.38 244 ILE B C 1
ATOM 7311 O O . ILE B 1 244 ? 7.379 -39.938 -37.719 1 94.38 244 ILE B O 1
ATOM 7315 N N . PHE B 1 245 ? 7.484 -38.375 -36.125 1 92.94 245 PHE B N 1
ATOM 7316 C CA . PHE B 1 245 ? 8.664 -39 -35.5 1 92.94 245 PHE B CA 1
ATOM 7317 C C . PHE B 1 245 ? 8.555 -39 -34 1 92.94 245 PHE B C 1
ATOM 7319 O O . PHE B 1 245 ? 7.797 -38.219 -33.406 1 92.94 245 PHE B O 1
ATOM 7326 N N . SER B 1 246 ? 9.281 -39.906 -33.375 1 94.31 246 SER B N 1
ATOM 7327 C CA . SER B 1 246 ? 9.172 -40.094 -31.938 1 94.31 246 SER B CA 1
ATOM 7328 C C . SER B 1 246 ? 10.516 -39.875 -31.25 1 94.31 246 SER B C 1
ATOM 7330 O O . SER B 1 246 ? 11.57 -40.125 -31.828 1 94.31 246 SER B O 1
ATOM 7332 N N . ILE B 1 247 ? 10.469 -39.312 -30.141 1 94.25 247 ILE B N 1
ATOM 7333 C CA . ILE B 1 247 ? 11.609 -39.156 -29.25 1 94.25 247 ILE B CA 1
ATOM 7334 C C . ILE B 1 247 ? 11.359 -39.906 -27.938 1 94.25 247 ILE B C 1
ATOM 7336 O O . ILE B 1 247 ? 10.344 -39.688 -27.281 1 94.25 247 ILE B O 1
ATOM 7340 N N . HIS B 1 248 ? 12.336 -40.781 -27.578 1 94.81 248 HIS B N 1
ATOM 7341 C CA . HIS B 1 248 ? 12.125 -41.625 -26.406 1 94.81 248 HIS B CA 1
ATOM 7342 C C . HIS B 1 248 ? 13.375 -41.688 -25.531 1 94.81 248 HIS B C 1
ATOM 7344 O O . HIS B 1 248 ? 14.484 -41.469 -26.031 1 94.81 248 HIS B O 1
ATOM 7350 N N . VAL B 1 249 ? 13.102 -41.938 -24.312 1 95.12 249 VAL B N 1
ATOM 7351 C CA . VAL B 1 249 ? 14.18 -42.531 -23.516 1 95.12 249 VAL B CA 1
ATOM 7352 C C . VAL B 1 249 ? 14.312 -44 -23.859 1 95.12 249 VAL B C 1
ATOM 7354 O O . VAL B 1 249 ? 13.43 -44.594 -24.5 1 95.12 249 VAL B O 1
ATOM 7357 N N . HIS B 1 250 ? 15.477 -44.531 -23.484 1 93.31 250 HIS B N 1
ATOM 7358 C CA . HIS B 1 250 ? 15.719 -45.938 -23.859 1 93.31 250 HIS B CA 1
ATOM 7359 C C . HIS B 1 250 ? 16.094 -46.781 -22.656 1 93.31 250 HIS B C 1
ATOM 7361 O O . HIS B 1 250 ? 17.188 -46.625 -22.094 1 93.31 250 HIS B O 1
ATOM 7367 N N . LYS B 1 251 ? 15.195 -47.656 -22.344 1 94.06 251 LYS B N 1
ATOM 7368 C CA . LYS B 1 251 ? 15.43 -48.688 -21.328 1 94.06 251 LYS B CA 1
ATOM 7369 C C . LYS B 1 251 ? 15.875 -48.062 -20.016 1 94.06 251 LYS B C 1
ATOM 7371 O O . LYS B 1 251 ? 16.891 -48.469 -19.438 1 94.06 251 LYS B O 1
ATOM 7376 N N . VAL B 1 252 ? 15.164 -47.125 -19.641 1 95.12 252 VAL B N 1
ATOM 7377 C CA . VAL B 1 252 ? 15.422 -46.531 -18.328 1 95.12 252 VAL B CA 1
ATOM 7378 C C . VAL B 1 252 ? 14.734 -47.375 -17.234 1 95.12 252 VAL B C 1
ATOM 7380 O O . VAL B 1 252 ? 13.516 -47.562 -17.266 1 95.12 252 VAL B O 1
ATOM 7383 N N . GLU B 1 253 ? 15.5 -47.875 -16.344 1 94.88 253 GLU B N 1
ATOM 7384 C CA . GLU B 1 253 ? 14.898 -48.531 -15.195 1 94.88 253 GLU B CA 1
ATOM 7385 C C . GLU B 1 253 ? 14.375 -47.531 -14.18 1 94.88 253 GLU B C 1
ATOM 7387 O O . GLU B 1 253 ? 15.156 -46.812 -13.555 1 94.88 253 GLU B O 1
ATOM 7392 N N . ILE B 1 254 ? 13.102 -47.5 -14.055 1 92.25 254 ILE B N 1
ATOM 7393 C CA . ILE B 1 254 ? 12.516 -46.562 -13.109 1 92.25 254 ILE B CA 1
ATOM 7394 C C . ILE B 1 254 ? 12.969 -46.906 -11.688 1 92.25 254 ILE B C 1
ATOM 7396 O O . ILE B 1 254 ? 12.719 -48 -11.195 1 92.25 254 ILE B O 1
ATOM 7400 N N . PRO B 1 255 ? 13.609 -45.969 -11.078 1 91.25 255 PRO B N 1
ATOM 7401 C CA . PRO B 1 255 ? 14.109 -46.25 -9.727 1 91.25 255 PRO B CA 1
ATOM 7402 C C . PRO B 1 255 ? 12.984 -46.531 -8.734 1 91.25 255 PRO B C 1
ATOM 7404 O O . PRO B 1 255 ? 11.906 -45.938 -8.828 1 91.25 255 PRO B O 1
ATOM 7407 N N . ALA B 1 256 ? 13.281 -47.344 -7.727 1 89.94 256 ALA B N 1
ATOM 7408 C CA . ALA B 1 256 ? 12.312 -47.688 -6.688 1 89.94 256 ALA B CA 1
ATOM 7409 C C . ALA B 1 256 ? 12.32 -46.625 -5.566 1 89.94 256 ALA B C 1
ATOM 7411 O O . ALA B 1 256 ? 12.461 -47 -4.391 1 89.94 256 ALA B O 1
ATOM 7412 N N . VAL B 1 257 ? 12.211 -45.5 -5.977 1 87.19 257 VAL B N 1
ATOM 7413 C CA . VAL B 1 257 ? 12.047 -44.375 -5.074 1 87.19 257 VAL B CA 1
ATOM 7414 C C . VAL B 1 257 ? 10.859 -43.531 -5.531 1 87.19 257 VAL B C 1
ATOM 7416 O O . VAL B 1 257 ? 10.445 -43.594 -6.691 1 87.19 257 VAL B O 1
ATOM 7419 N N . GLU B 1 258 ? 10.219 -42.875 -4.695 1 81.38 258 GLU B N 1
ATOM 7420 C CA . GLU B 1 258 ? 8.961 -42.156 -4.945 1 81.38 258 GLU B CA 1
ATOM 7421 C C . GLU B 1 258 ? 9.086 -41.188 -6.105 1 81.38 258 GLU B C 1
ATOM 7423 O O . GLU B 1 258 ? 8.25 -41.188 -7.008 1 81.38 258 GLU B O 1
ATOM 7428 N N . THR B 1 259 ? 10.156 -40.344 -6.082 1 81.69 259 THR B N 1
ATOM 7429 C CA . THR B 1 259 ? 10.289 -39.281 -7.082 1 81.69 259 THR B CA 1
ATOM 7430 C C . THR B 1 259 ? 11.664 -39.344 -7.746 1 81.69 259 THR B C 1
ATOM 7432 O O . THR B 1 259 ? 12.688 -39.375 -7.066 1 81.69 259 THR B O 1
ATOM 7435 N N . THR B 1 260 ? 11.703 -39.375 -9.078 1 86.06 260 THR B N 1
ATOM 7436 C CA . THR B 1 260 ? 12.938 -39.312 -9.852 1 86.06 260 THR B CA 1
ATOM 7437 C C . THR B 1 260 ? 12.758 -38.406 -11.078 1 86.06 260 THR B C 1
ATOM 7439 O O . THR B 1 260 ? 11.766 -38.531 -11.797 1 86.06 260 THR B O 1
ATOM 7442 N N . TYR B 1 261 ? 13.68 -37.531 -11.25 1 86.38 261 TYR B N 1
ATOM 7443 C CA . TYR B 1 261 ? 13.789 -36.812 -12.508 1 86.38 261 TYR B CA 1
ATOM 7444 C C . TYR B 1 261 ? 14.922 -37.375 -13.367 1 86.38 261 TYR B C 1
ATOM 7446 O O . TYR B 1 261 ? 16.062 -37.438 -12.914 1 86.38 261 TYR B O 1
ATOM 7454 N N . TRP B 1 262 ? 14.594 -37.75 -14.539 1 91.31 262 TRP B N 1
ATOM 7455 C CA . TRP B 1 262 ? 15.562 -38.344 -15.453 1 91.31 262 TRP B CA 1
ATOM 7456 C C . TRP B 1 262 ? 15.789 -37.438 -16.672 1 91.31 262 TRP B C 1
ATOM 7458 O O . TRP B 1 262 ? 14.828 -36.938 -17.25 1 91.31 262 TRP B O 1
ATOM 7468 N N . CYS B 1 263 ? 17.047 -37.281 -16.984 1 92.12 263 CYS B N 1
ATOM 7469 C CA . CYS B 1 263 ? 17.391 -36.469 -18.141 1 92.12 263 CYS B CA 1
ATOM 7470 C C . CYS B 1 263 ? 18.203 -37.25 -19.156 1 92.12 263 CYS B C 1
ATOM 7472 O O . CYS B 1 263 ? 19.109 -38 -18.781 1 92.12 263 CYS B O 1
ATOM 7474 N N . LYS B 1 264 ? 17.812 -37.062 -20.406 1 93.56 264 LYS B N 1
ATOM 7475 C CA . LYS B 1 264 ? 18.547 -37.688 -21.5 1 93.56 264 LYS B CA 1
ATOM 7476 C C . LYS B 1 264 ? 18.734 -36.75 -22.672 1 93.56 264 LYS B C 1
ATOM 7478 O O . LYS B 1 264 ? 17.797 -36.062 -23.094 1 93.56 264 LYS B O 1
ATOM 7483 N N . THR B 1 265 ? 19.938 -36.75 -23.141 1 93.44 265 THR B N 1
ATOM 7484 C CA . THR B 1 265 ? 20.219 -35.969 -24.344 1 93.44 265 THR B CA 1
ATOM 7485 C C . THR B 1 265 ? 19.812 -36.75 -25.594 1 93.44 265 THR B C 1
ATOM 7487 O O . THR B 1 265 ? 20.062 -37.969 -25.688 1 93.44 265 THR B O 1
ATOM 7490 N N . ILE B 1 266 ? 19.234 -36.031 -26.516 1 92 266 ILE B N 1
ATOM 7491 C CA . ILE B 1 266 ? 18.766 -36.656 -27.734 1 92 266 ILE B CA 1
ATOM 7492 C C . ILE B 1 266 ? 19.219 -35.875 -28.953 1 92 266 ILE B C 1
ATOM 7494 O O . ILE B 1 266 ? 19.297 -34.625 -28.891 1 92 266 ILE B O 1
ATOM 7498 N N . GLU B 1 267 ? 19.484 -36.656 -29.984 1 90 267 GLU B N 1
ATOM 7499 C CA . GLU B 1 267 ? 19.688 -36.062 -31.297 1 90 267 GLU B CA 1
ATOM 7500 C C . GLU B 1 267 ? 18.391 -36.031 -32.094 1 90 267 GLU B C 1
ATOM 7502 O O . GLU B 1 267 ? 17.797 -37.094 -32.375 1 90 267 GLU B O 1
ATOM 7507 N N . LEU B 1 268 ? 18.047 -34.875 -32.5 1 91.38 268 LEU B N 1
ATOM 7508 C CA . LEU B 1 268 ? 16.844 -34.781 -33.312 1 91.38 268 LEU B CA 1
ATOM 7509 C C . LEU B 1 268 ? 17.125 -35.25 -34.719 1 91.38 268 LEU B C 1
ATOM 7511 O O . LEU B 1 268 ? 18.25 -35.156 -35.219 1 91.38 268 LEU B O 1
ATOM 7515 N N . PRO B 1 269 ? 16.078 -35.781 -35.344 1 90.62 269 PRO B N 1
ATOM 7516 C CA . PRO B 1 269 ? 16.266 -36.188 -36.75 1 90.62 269 PRO B CA 1
ATOM 7517 C C . PRO B 1 269 ? 16.703 -35.031 -37.656 1 90.62 269 PRO B C 1
ATOM 7519 O O . PRO B 1 269 ? 16.297 -33.875 -37.438 1 90.62 269 PRO B O 1
ATOM 7522 N N . TYR B 1 270 ? 17.484 -35.438 -38.594 1 90.25 270 TYR B N 1
ATOM 7523 C CA . TYR B 1 270 ? 17.938 -34.438 -39.562 1 90.25 270 TYR B CA 1
ATOM 7524 C C . TYR B 1 270 ? 16.938 -34.25 -40.688 1 90.25 270 TYR B C 1
ATOM 7526 O O . TYR B 1 270 ? 16.5 -35.25 -41.312 1 90.25 270 TYR B O 1
ATOM 7534 N N . PHE B 1 271 ? 16.594 -33 -40.938 1 91.06 271 PHE B N 1
ATOM 7535 C CA . PHE B 1 271 ? 15.734 -32.656 -42.031 1 91.06 271 PHE B CA 1
ATOM 7536 C C . PHE B 1 271 ? 16.422 -31.688 -42.969 1 91.06 271 PHE B C 1
ATOM 7538 O O . PHE B 1 271 ? 16.75 -30.562 -42.594 1 91.06 271 PHE B O 1
ATOM 7545 N N . SER B 1 272 ? 16.578 -32.062 -44.25 1 91.19 272 SER B N 1
ATOM 7546 C CA . SER B 1 272 ? 17.25 -31.203 -45.188 1 91.19 272 SER B CA 1
ATOM 7547 C C . SER B 1 272 ? 16.422 -29.969 -45.5 1 91.19 272 SER B C 1
ATOM 7549 O O . SER B 1 272 ? 16.969 -28.891 -45.75 1 91.19 272 SER B O 1
ATOM 7551 N N . GLU B 1 273 ? 15.094 -30.188 -45.531 1 93.12 273 GLU B N 1
ATOM 7552 C CA . GLU B 1 273 ? 14.188 -29.062 -45.75 1 93.12 273 GLU B CA 1
ATOM 7553 C C . GLU B 1 273 ? 13.555 -28.594 -44.438 1 93.12 273 GLU B C 1
ATOM 7555 O O . GLU B 1 273 ? 13.359 -29.391 -43.531 1 93.12 273 GLU B O 1
ATOM 7560 N N . PRO B 1 274 ? 13.242 -27.312 -44.531 1 93.94 274 PRO B N 1
ATOM 7561 C CA . PRO B 1 274 ? 12.555 -26.828 -43.344 1 93.94 274 PRO B CA 1
ATOM 7562 C C . PRO B 1 274 ? 11.211 -27.5 -43.094 1 93.94 274 PRO B C 1
ATOM 7564 O O . PRO B 1 274 ? 10.477 -27.781 -44.062 1 93.94 274 PRO B O 1
ATOM 7567 N N . GLN B 1 275 ? 10.961 -27.797 -41.812 1 95.06 275 GLN B N 1
ATOM 7568 C CA . GLN B 1 275 ? 9.703 -28.375 -41.375 1 95.06 275 GLN B CA 1
ATOM 7569 C C . GLN B 1 275 ? 9.102 -27.594 -40.219 1 95.06 275 GLN B C 1
ATOM 7571 O O . GLN B 1 275 ? 9.797 -26.781 -39.562 1 95.06 275 GLN B O 1
ATOM 7576 N N . HIS B 1 276 ? 7.785 -27.766 -40.062 1 95.5 276 HIS B N 1
ATOM 7577 C CA . HIS B 1 276 ? 7.109 -27.266 -38.875 1 95.5 276 HIS B CA 1
ATOM 7578 C C . HIS B 1 276 ? 6.566 -28.406 -38.031 1 95.5 276 HIS B C 1
ATOM 7580 O O . HIS B 1 276 ? 5.898 -29.297 -38.531 1 95.5 276 HIS B O 1
ATOM 7586 N N . ILE B 1 277 ? 6.918 -28.391 -36.75 1 94.69 277 ILE B N 1
ATOM 7587 C CA . ILE B 1 277 ? 6.152 -29.203 -35.812 1 94.69 277 ILE B CA 1
ATOM 7588 C C . ILE B 1 277 ? 4.766 -28.594 -35.594 1 94.69 277 ILE B C 1
ATOM 7590 O O . ILE B 1 277 ? 4.645 -27.422 -35.281 1 94.69 277 ILE B O 1
ATOM 7594 N N . VAL B 1 278 ? 3.717 -29.406 -35.75 1 93.94 278 VAL B N 1
ATOM 7595 C CA . VAL B 1 278 ? 2.377 -28.828 -35.719 1 93.94 278 VAL B CA 1
ATOM 7596 C C . VAL B 1 278 ? 1.563 -29.5 -34.625 1 93.94 278 VAL B C 1
ATOM 7598 O O . VAL B 1 278 ? 0.447 -29.078 -34.312 1 93.94 278 VAL B O 1
ATOM 7601 N N . ARG B 1 279 ? 2.154 -30.516 -34 1 92.62 279 ARG B N 1
ATOM 7602 C CA . ARG B 1 279 ? 1.52 -31.203 -32.875 1 92.62 279 ARG B CA 1
ATOM 7603 C C . ARG B 1 279 ? 2.516 -32.094 -32.156 1 92.62 279 ARG B C 1
ATOM 7605 O O . ARG B 1 279 ? 3.461 -32.594 -32.75 1 92.62 279 ARG B O 1
ATOM 7612 N N . TYR B 1 280 ? 2.307 -32.219 -30.906 1 91.69 280 TYR B N 1
ATOM 7613 C CA . TYR B 1 280 ? 2.996 -33.281 -30.172 1 91.69 280 TYR B CA 1
ATOM 7614 C C . TYR B 1 280 ? 2.035 -34.031 -29.25 1 91.69 280 TYR B C 1
ATOM 7616 O O . TYR B 1 280 ? 0.977 -33.5 -28.891 1 91.69 280 TYR B O 1
ATOM 7624 N N . GLU B 1 281 ? 2.311 -35.219 -28.891 1 90.25 281 GLU B N 1
ATOM 7625 C CA . GLU B 1 281 ? 1.568 -36.031 -27.938 1 90.25 281 GLU B CA 1
ATOM 7626 C C . GLU B 1 281 ? 2.488 -37 -27.203 1 90.25 281 GLU B C 1
ATOM 7628 O O . GLU B 1 281 ? 3.625 -37.219 -27.625 1 90.25 281 GLU B O 1
ATOM 7633 N N . ASN B 1 282 ? 1.978 -37.562 -26.125 1 89.06 282 ASN B N 1
ATOM 7634 C CA . ASN B 1 282 ? 2.773 -38.5 -25.359 1 89.06 282 ASN B CA 1
ATOM 7635 C C . ASN B 1 282 ? 2.881 -39.844 -26.062 1 89.06 282 ASN B C 1
ATOM 7637 O O . ASN B 1 282 ? 1.986 -40.219 -26.828 1 89.06 282 ASN B O 1
ATOM 7641 N N . ASP B 1 283 ? 3.951 -40.438 -25.875 1 93 283 ASP B N 1
ATOM 7642 C CA . ASP B 1 283 ? 4.18 -41.812 -26.25 1 93 283 ASP B CA 1
ATOM 7643 C C . ASP B 1 283 ? 4.68 -42.656 -25.078 1 93 283 ASP B C 1
ATOM 7645 O O . ASP B 1 283 ? 5.891 -42.812 -24.891 1 93 283 ASP B O 1
ATOM 7649 N N . ILE B 1 284 ? 3.711 -43.156 -24.328 1 90.69 284 ILE B N 1
ATOM 7650 C CA . ILE B 1 284 ? 4.031 -43.844 -23.078 1 90.69 284 ILE B CA 1
ATOM 7651 C C . ILE B 1 284 ? 3.613 -45.312 -23.188 1 90.69 284 ILE B C 1
ATOM 7653 O O . ILE B 1 284 ? 2.432 -45.625 -23.375 1 90.69 284 ILE B O 1
ATOM 7657 N N . PRO B 1 285 ? 4.586 -46.188 -23.062 1 89.38 285 PRO B N 1
ATOM 7658 C CA . PRO B 1 285 ? 4.23 -47.594 -23.094 1 89.38 285 PRO B CA 1
ATOM 7659 C C . PRO B 1 285 ? 3.367 -48 -21.906 1 89.38 285 PRO B C 1
ATOM 7661 O O . PRO B 1 285 ? 3.379 -47.344 -20.859 1 89.38 285 PRO B O 1
ATOM 7664 N N . GLU B 1 286 ? 2.676 -49.094 -22.078 1 83.94 286 GLU B N 1
ATOM 7665 C CA . GLU B 1 286 ? 1.754 -49.594 -21.078 1 83.94 286 GLU B CA 1
ATOM 7666 C C . GLU B 1 286 ? 2.473 -49.844 -19.75 1 83.94 286 GLU B C 1
ATOM 7668 O O . GLU B 1 286 ? 1.937 -49.531 -18.672 1 83.94 286 GLU B O 1
ATOM 7673 N N . ALA B 1 287 ? 3.648 -50.312 -19.844 1 82.75 287 ALA B N 1
ATOM 7674 C CA . ALA B 1 287 ? 4.398 -50.719 -18.656 1 82.75 287 ALA B CA 1
ATOM 7675 C C . ALA B 1 287 ? 4.715 -49.5 -17.781 1 82.75 287 ALA B C 1
ATOM 7677 O O . ALA B 1 287 ? 4.879 -49.625 -16.578 1 82.75 287 ALA B O 1
ATOM 7678 N N . SER B 1 288 ? 4.77 -48.375 -18.453 1 88.06 288 SER B N 1
ATOM 7679 C CA . SER B 1 288 ? 5.211 -47.188 -17.734 1 88.06 288 SER B CA 1
ATOM 7680 C C . SER B 1 288 ? 4.031 -46.312 -17.359 1 88.06 288 SER B C 1
ATOM 7682 O O . SER B 1 288 ? 4.199 -45.312 -16.672 1 88.06 288 SER B O 1
ATOM 7684 N N . GLN B 1 289 ? 2.904 -46.75 -17.766 1 83.06 289 GLN B N 1
ATOM 7685 C CA . GLN B 1 289 ? 1.728 -45.938 -17.484 1 83.06 289 GLN B CA 1
ATOM 7686 C C . GLN B 1 289 ? 1.484 -45.781 -15.984 1 83.06 289 GLN B C 1
ATOM 7688 O O . GLN B 1 289 ? 1.634 -46.75 -15.242 1 83.06 289 GLN B O 1
ATOM 7693 N N . GLY B 1 290 ? 1.146 -44.594 -15.57 1 78.44 290 GLY B N 1
ATOM 7694 C CA . GLY B 1 290 ? 0.859 -44.344 -14.172 1 78.44 290 GLY B CA 1
ATOM 7695 C C . GLY B 1 290 ? 2.074 -43.875 -13.383 1 78.44 290 GLY B C 1
ATOM 7696 O O . GLY B 1 290 ? 1.941 -43.344 -12.281 1 78.44 290 GLY B O 1
ATOM 7697 N N . LEU B 1 291 ? 3.217 -44.125 -13.953 1 84.62 291 LEU B N 1
ATOM 7698 C CA . LEU B 1 291 ? 4.438 -43.781 -13.227 1 84.62 291 LEU B CA 1
ATOM 7699 C C . LEU B 1 291 ? 5.031 -42.469 -13.75 1 84.62 291 LEU B C 1
ATOM 7701 O O . LEU B 1 291 ? 5.891 -41.875 -13.102 1 84.62 291 LEU B O 1
ATOM 7705 N N . ILE B 1 292 ? 4.656 -42.156 -14.891 1 86.06 292 ILE B N 1
ATOM 7706 C CA . ILE B 1 292 ? 5.141 -40.906 -15.469 1 86.06 292 ILE B CA 1
ATOM 7707 C C . ILE B 1 292 ? 4.211 -39.75 -15.078 1 86.06 292 ILE B C 1
ATOM 7709 O O . ILE B 1 292 ? 3.041 -39.75 -15.469 1 86.06 292 ILE B O 1
ATOM 7713 N N . HIS B 1 293 ? 4.73 -38.844 -14.445 1 81 293 HIS B N 1
ATOM 7714 C CA . HIS B 1 293 ? 3.934 -37.719 -14.023 1 81 293 HIS B CA 1
ATOM 7715 C C . HIS B 1 293 ? 3.967 -36.594 -15.062 1 81 293 HIS B C 1
ATOM 7717 O O . HIS B 1 293 ? 2.926 -36.031 -15.414 1 81 293 HIS B O 1
ATOM 7723 N N . HIS B 1 294 ? 5.137 -36.188 -15.477 1 83.88 294 HIS B N 1
ATOM 7724 C CA . HIS B 1 294 ? 5.246 -35.25 -16.578 1 83.88 294 HIS B CA 1
ATOM 7725 C C . HIS B 1 294 ? 6.559 -35.438 -17.344 1 83.88 294 HIS B C 1
ATOM 7727 O O . HIS B 1 294 ? 7.484 -36.094 -16.844 1 83.88 294 HIS B O 1
ATOM 7733 N N . MET B 1 295 ? 6.566 -34.969 -18.562 1 89.19 295 MET B N 1
ATOM 7734 C CA . MET B 1 295 ? 7.719 -35.031 -19.469 1 89.19 295 MET B CA 1
ATOM 7735 C C . MET B 1 295 ? 7.879 -33.688 -20.203 1 89.19 295 MET B C 1
ATOM 7737 O O . MET B 1 295 ? 6.891 -33.031 -20.5 1 89.19 295 MET B O 1
ATOM 7741 N N . GLU B 1 296 ? 9.141 -33.375 -20.5 1 89.31 296 GLU B N 1
ATOM 7742 C CA . GLU B 1 296 ? 9.43 -32.188 -21.266 1 89.31 296 GLU B CA 1
ATOM 7743 C C . GLU B 1 296 ? 10.609 -32.406 -22.219 1 89.31 296 GLU B C 1
ATOM 7745 O O . GLU B 1 296 ? 11.5 -33.188 -21.938 1 89.31 296 GLU B O 1
ATOM 7750 N N . ILE B 1 297 ? 10.578 -31.719 -23.344 1 90.81 297 ILE B N 1
ATOM 7751 C CA . ILE B 1 297 ? 11.711 -31.688 -24.266 1 90.81 297 ILE B CA 1
ATOM 7752 C C . ILE B 1 297 ? 12.234 -30.25 -24.375 1 90.81 297 ILE B C 1
ATOM 7754 O O . ILE B 1 297 ? 11.477 -29.328 -24.656 1 90.81 297 ILE B O 1
ATOM 7758 N N . PHE B 1 298 ? 13.5 -30.172 -24.156 1 88.38 298 PHE B N 1
ATOM 7759 C CA . PHE B 1 298 ? 14.164 -28.875 -24.25 1 88.38 298 PHE B CA 1
ATOM 7760 C C . PHE B 1 298 ? 15.148 -28.859 -25.422 1 88.38 298 PHE B C 1
ATOM 7762 O O . PHE B 1 298 ? 16.062 -29.688 -25.469 1 88.38 298 PHE B O 1
ATOM 7769 N N . ARG B 1 299 ? 14.945 -27.922 -26.266 1 88.81 299 ARG B N 1
ATOM 7770 C CA . ARG B 1 299 ? 15.891 -27.75 -27.375 1 88.81 299 ARG B CA 1
ATOM 7771 C C . ARG B 1 299 ? 17.172 -27.078 -26.906 1 88.81 299 ARG B C 1
ATOM 7773 O O . ARG B 1 299 ? 17.125 -26.125 -26.125 1 88.81 299 ARG B O 1
ATOM 7780 N N . CYS B 1 300 ? 18.266 -27.562 -27.484 1 88.56 300 CYS B N 1
ATOM 7781 C CA . CYS B 1 300 ? 19.562 -27 -27.109 1 88.56 300 CYS B CA 1
ATOM 7782 C C . CYS B 1 300 ? 20.031 -25.984 -28.156 1 88.56 300 CYS B C 1
ATOM 7784 O O . CYS B 1 300 ? 19.797 -26.156 -29.344 1 88.56 300 CYS B O 1
ATOM 7786 N N . PRO B 1 301 ? 20.531 -24.719 -27.828 1 78.31 301 PRO B N 1
ATOM 7787 C CA . PRO B 1 301 ? 20.969 -23.688 -28.781 1 78.31 301 PRO B CA 1
ATOM 7788 C C . PRO B 1 301 ? 22.156 -24.141 -29.625 1 78.31 301 PRO B C 1
ATOM 7790 O O . PRO B 1 301 ? 22.359 -23.641 -30.734 1 78.31 301 PRO B O 1
ATOM 7793 N N . GLY B 1 302 ? 22.844 -25.234 -29.422 1 76.62 302 GLY B N 1
ATOM 7794 C CA . GLY B 1 302 ? 24.031 -25.656 -30.172 1 76.62 302 GLY B CA 1
ATOM 7795 C C . GLY B 1 302 ? 24.375 -27.109 -29.984 1 76.62 302 GLY B C 1
ATOM 7796 O O . GLY B 1 302 ? 23.5 -27.938 -29.672 1 76.62 302 GLY B O 1
ATOM 7797 N N . HIS B 1 303 ? 25.562 -27.266 -30.359 1 75.69 303 HIS B N 1
ATOM 7798 C CA . HIS B 1 303 ? 26.031 -28.641 -30.297 1 75.69 303 HIS B CA 1
ATOM 7799 C C . HIS B 1 303 ? 26.25 -29.094 -28.859 1 75.69 303 HIS B C 1
ATOM 7801 O O . HIS B 1 303 ? 26.656 -28.297 -28.016 1 75.69 303 HIS B O 1
ATOM 7807 N N . ILE B 1 304 ? 25.703 -30.266 -28.688 1 75.5 304 ILE B N 1
ATOM 7808 C CA . ILE B 1 304 ? 25.922 -30.859 -27.375 1 75.5 304 ILE B CA 1
ATOM 7809 C C . ILE B 1 304 ? 27.266 -31.578 -27.344 1 75.5 304 ILE B C 1
ATOM 7811 O O . ILE B 1 304 ? 27.578 -32.344 -28.25 1 75.5 304 ILE B O 1
ATOM 7815 N N . LYS B 1 305 ? 28.094 -31.219 -26.312 1 70.69 305 LYS B N 1
ATOM 7816 C CA . LYS B 1 305 ? 29.422 -31.797 -26.203 1 70.69 305 LYS B CA 1
ATOM 7817 C C . LYS B 1 305 ? 29.359 -33.188 -25.578 1 70.69 305 LYS B C 1
ATOM 7819 O O . LYS B 1 305 ? 30.141 -34.062 -25.922 1 70.69 305 LYS B O 1
ATOM 7824 N N . ARG B 1 306 ? 28.5 -33.25 -24.578 1 76.06 306 ARG B N 1
ATOM 7825 C CA . ARG B 1 306 ? 28.453 -34.531 -23.859 1 76.06 306 ARG B CA 1
ATOM 7826 C C . ARG B 1 306 ? 27.016 -35.031 -23.719 1 76.06 306 ARG B C 1
ATOM 7828 O O . ARG B 1 306 ? 26.141 -34.312 -23.25 1 76.06 306 ARG B O 1
ATOM 7835 N N . TYR B 1 307 ? 26.844 -36.312 -24.172 1 87.19 307 TYR B N 1
ATOM 7836 C CA . TYR B 1 307 ? 25.547 -36.969 -24.031 1 87.19 307 TYR B CA 1
ATOM 7837 C C . TYR B 1 307 ? 25.297 -37.344 -22.578 1 87.19 307 TYR B C 1
ATOM 7839 O O . TYR B 1 307 ? 26.234 -37.625 -21.828 1 87.19 307 TYR B O 1
ATOM 7847 N N . TYR B 1 308 ? 24.094 -37.344 -22.219 1 91.06 308 TYR B N 1
ATOM 7848 C CA . TYR B 1 308 ? 23.703 -37.562 -20.844 1 91.06 308 TYR B CA 1
ATOM 7849 C C . TYR B 1 308 ? 22.453 -38.438 -20.766 1 91.06 308 TYR B C 1
ATOM 7851 O O . TYR B 1 308 ? 21.547 -38.312 -21.594 1 91.06 308 TYR B O 1
ATOM 7859 N N . ASP B 1 309 ? 22.375 -39.406 -19.812 1 92.19 309 ASP B N 1
ATOM 7860 C CA . ASP B 1 309 ? 21.266 -40.312 -19.578 1 92.19 309 ASP B CA 1
ATOM 7861 C C . ASP B 1 309 ? 21.234 -40.781 -18.125 1 92.19 309 ASP B C 1
ATOM 7863 O O . ASP B 1 309 ? 21.609 -41.938 -17.844 1 92.19 309 ASP B O 1
ATOM 7867 N N . ALA B 1 310 ? 20.844 -39.906 -17.297 1 91.62 310 ALA B N 1
ATOM 7868 C CA . ALA B 1 310 ? 20.891 -40.125 -15.859 1 91.62 310 ALA B CA 1
ATOM 7869 C C . ALA B 1 310 ? 19.938 -39.156 -15.133 1 91.62 310 ALA B C 1
ATOM 7871 O O . ALA B 1 310 ? 19.281 -38.344 -15.758 1 91.62 310 ALA B O 1
ATOM 7872 N N . PRO B 1 311 ? 19.844 -39.406 -13.812 1 88.38 311 PRO B N 1
ATOM 7873 C CA . PRO B 1 311 ? 18.984 -38.5 -13.047 1 88.38 311 PRO B CA 1
ATOM 7874 C C . PRO B 1 311 ? 19.391 -37.031 -13.211 1 88.38 311 PRO B C 1
ATOM 7876 O O . PRO B 1 311 ? 20.578 -36.719 -13.25 1 88.38 311 PRO B O 1
ATOM 7879 N N . CYS B 1 312 ? 18.422 -36.188 -13.336 1 85.31 312 CYS B N 1
ATOM 7880 C CA . CYS B 1 312 ? 18.625 -34.781 -13.656 1 85.31 312 CYS B CA 1
ATOM 7881 C C . CYS B 1 312 ? 19.391 -34.062 -12.547 1 85.31 312 CYS B C 1
ATOM 7883 O O . CYS B 1 312 ? 20.047 -33.062 -12.789 1 85.31 312 CYS B O 1
ATOM 7885 N N . ASN B 1 313 ? 19.281 -34.469 -11.312 1 73.56 313 ASN B N 1
ATOM 7886 C CA . ASN B 1 313 ? 19.906 -33.781 -10.18 1 73.56 313 ASN B CA 1
ATOM 7887 C C . ASN B 1 313 ? 21.281 -34.375 -9.867 1 73.56 313 ASN B C 1
ATOM 7889 O O . ASN B 1 313 ? 21.891 -34.031 -8.852 1 73.56 313 ASN B O 1
ATOM 7893 N N . SER B 1 314 ? 21.656 -35.094 -10.711 1 72.81 314 SER B N 1
ATOM 7894 C CA . SER B 1 314 ? 22.969 -35.719 -10.477 1 72.81 314 SER B CA 1
ATOM 7895 C C . SER B 1 314 ? 24.094 -34.719 -10.664 1 72.81 314 SER B C 1
ATOM 7897 O O . SER B 1 314 ? 24 -33.812 -11.5 1 72.81 314 SER B O 1
ATOM 7899 N N . GLU B 1 315 ? 25.062 -34.781 -9.867 1 67.25 315 GLU B N 1
ATOM 7900 C CA . GLU B 1 315 ? 26.25 -33.938 -9.961 1 67.25 315 GLU B CA 1
ATOM 7901 C C . GLU B 1 315 ? 26.953 -34.125 -11.297 1 67.25 315 GLU B C 1
ATOM 7903 O O . GLU B 1 315 ? 27.703 -33.25 -11.742 1 67.25 315 GLU B O 1
ATOM 7908 N N . THR B 1 316 ? 26.656 -35.188 -11.898 1 69.44 316 THR B N 1
ATOM 7909 C CA . THR B 1 316 ? 27.344 -35.531 -13.141 1 69.44 316 THR B CA 1
ATOM 7910 C C . THR B 1 316 ? 26.688 -34.844 -14.328 1 69.44 316 THR B C 1
ATOM 7912 O O . THR B 1 316 ? 27.188 -34.906 -15.453 1 69.44 316 THR B O 1
ATOM 7915 N N . LYS B 1 317 ? 25.609 -34.25 -14.086 1 78.88 317 LYS B N 1
ATOM 7916 C CA . LYS B 1 317 ? 24.938 -33.562 -15.188 1 78.88 317 LYS B CA 1
ATOM 7917 C C . LYS B 1 317 ? 25.797 -32.406 -15.727 1 78.88 317 LYS B C 1
ATOM 7919 O O . LYS B 1 317 ? 26.234 -31.547 -14.969 1 78.88 317 LYS B O 1
ATOM 7924 N N . PRO B 1 318 ? 26.078 -32.469 -17.016 1 79.69 318 PRO B N 1
ATOM 7925 C CA . PRO B 1 318 ? 26.906 -31.422 -17.609 1 79.69 318 PRO B CA 1
ATOM 7926 C C . PRO B 1 318 ? 26.266 -30.031 -17.484 1 79.69 318 PRO B C 1
ATOM 7928 O O . PRO B 1 318 ? 25.047 -29.891 -17.625 1 79.69 318 PRO B O 1
ATOM 7931 N N . GLU B 1 319 ? 27.109 -29.078 -17.266 1 76.25 319 GLU B N 1
ATOM 7932 C CA . GLU B 1 319 ? 26.672 -27.703 -17.062 1 76.25 319 GLU B CA 1
ATOM 7933 C C . GLU B 1 319 ? 26.031 -27.141 -18.328 1 76.25 319 GLU B C 1
ATOM 7935 O O . GLU B 1 319 ? 25.109 -26.312 -18.25 1 76.25 319 GLU B O 1
ATOM 7940 N N . ASP B 1 320 ? 26.469 -27.578 -19.469 1 78.44 320 ASP B N 1
ATOM 7941 C CA . ASP B 1 320 ? 25.984 -27.031 -20.734 1 78.44 320 ASP B CA 1
ATOM 7942 C C . ASP B 1 320 ? 24.516 -27.391 -20.969 1 78.44 320 ASP B C 1
ATOM 7944 O O . ASP B 1 320 ? 23.828 -26.719 -21.719 1 78.44 320 ASP B O 1
ATOM 7948 N N . LEU B 1 321 ? 24.062 -28.453 -20.344 1 81.44 321 LEU B N 1
ATOM 7949 C CA . LEU B 1 321 ? 22.672 -28.859 -20.516 1 81.44 321 LEU B CA 1
ATOM 7950 C C . LEU B 1 321 ? 21.734 -27.875 -19.844 1 81.44 321 LEU B C 1
ATOM 7952 O O . LEU B 1 321 ? 20.531 -27.859 -20.141 1 81.44 321 LEU B O 1
ATOM 7956 N N . LYS B 1 322 ? 22.359 -27.062 -19.047 1 72.94 322 LYS B N 1
ATOM 7957 C CA . LYS B 1 322 ? 21.547 -26.047 -18.391 1 72.94 322 LYS B CA 1
ATOM 7958 C C . LYS B 1 322 ? 21.078 -24.984 -19.375 1 72.94 322 LYS B C 1
ATOM 7960 O O . LYS B 1 322 ? 20.125 -24.266 -19.109 1 72.94 322 LYS B O 1
ATOM 7965 N N . GLU B 1 323 ? 21.734 -24.969 -20.5 1 75.62 323 GLU B N 1
ATOM 7966 C CA . GLU B 1 323 ? 21.406 -23.969 -21.5 1 75.62 323 GLU B CA 1
ATOM 7967 C C . GLU B 1 323 ? 20.234 -24.438 -22.375 1 75.62 323 GLU B C 1
ATOM 7969 O O . GLU B 1 323 ? 19.656 -23.641 -23.109 1 75.62 323 GLU B O 1
ATOM 7974 N N . CYS B 1 324 ? 19.938 -25.766 -22.328 1 82.56 324 CYS B N 1
ATOM 7975 C CA . CYS B 1 324 ? 18.797 -26.297 -23.062 1 82.56 324 CYS B CA 1
ATOM 7976 C C . CYS B 1 324 ? 17.484 -25.891 -22.422 1 82.56 324 CYS B C 1
ATOM 7978 O O . CYS B 1 324 ? 16.953 -26.609 -21.562 1 82.56 324 CYS B O 1
ATOM 7980 N N . ARG B 1 325 ? 16.906 -24.75 -22.906 1 73.88 325 ARG B N 1
ATOM 7981 C CA . ARG B 1 325 ? 15.812 -24.188 -22.109 1 73.88 325 ARG B CA 1
ATOM 7982 C C . ARG B 1 325 ? 14.57 -23.984 -22.984 1 73.88 325 ARG B C 1
ATOM 7984 O O . ARG B 1 325 ? 13.484 -23.703 -22.469 1 73.88 325 ARG B O 1
ATOM 7991 N N . GLU B 1 326 ? 14.727 -24.141 -24.219 1 79.31 326 GLU B N 1
ATOM 7992 C CA . GLU B 1 326 ? 13.562 -23.938 -25.078 1 79.31 326 GLU B CA 1
ATOM 7993 C C . GLU B 1 326 ? 12.641 -25.156 -25.062 1 79.31 326 GLU B C 1
ATOM 7995 O O . GLU B 1 326 ? 12.93 -26.156 -25.719 1 79.31 326 GLU B O 1
ATOM 8000 N N . VAL B 1 327 ? 11.578 -25.016 -24.453 1 82.19 327 VAL B N 1
ATOM 8001 C CA . VAL B 1 327 ? 10.656 -26.141 -24.359 1 82.19 327 VAL B CA 1
ATOM 8002 C C . VAL B 1 327 ? 9.898 -26.281 -25.688 1 82.19 327 VAL B C 1
ATOM 8004 O O . VAL B 1 327 ? 9.25 -25.344 -26.141 1 82.19 327 VAL B O 1
ATOM 8007 N N . ILE B 1 328 ? 9.977 -27.422 -26.297 1 86.56 328 ILE B N 1
ATOM 8008 C CA . ILE B 1 328 ? 9.281 -27.594 -27.562 1 86.56 328 ILE B CA 1
ATOM 8009 C C . ILE B 1 328 ? 8.117 -28.578 -27.391 1 86.56 328 ILE B C 1
ATOM 8011 O O . ILE B 1 328 ? 7.234 -28.656 -28.25 1 86.56 328 ILE B O 1
ATOM 8015 N N . ALA B 1 329 ? 8.164 -29.312 -26.281 1 89 329 ALA B N 1
ATOM 8016 C CA . ALA B 1 329 ? 7.055 -30.188 -25.922 1 89 329 ALA B CA 1
ATOM 8017 C C . ALA B 1 329 ? 6.992 -30.406 -24.406 1 89 329 ALA B C 1
ATOM 8019 O O . ALA B 1 329 ? 8.031 -30.516 -23.75 1 89 329 ALA B O 1
ATOM 8020 N N . ALA B 1 330 ? 5.82 -30.438 -23.906 1 87.06 330 ALA B N 1
ATOM 8021 C CA . ALA B 1 330 ? 5.594 -30.719 -22.484 1 87.06 330 ALA B CA 1
ATOM 8022 C C . ALA B 1 330 ? 4.266 -31.438 -22.266 1 87.06 330 ALA B C 1
ATOM 8024 O O . ALA B 1 330 ? 3.242 -31.047 -22.844 1 87.06 330 ALA B O 1
ATOM 8025 N N . TRP B 1 331 ? 4.344 -32.5 -21.516 1 85.56 331 TRP B N 1
ATOM 8026 C CA . TRP B 1 331 ? 3.172 -33.344 -21.234 1 85.56 331 TRP B CA 1
ATOM 8027 C C . TRP B 1 331 ? 3.068 -33.656 -19.75 1 85.56 331 TRP B C 1
ATOM 8029 O O . TRP B 1 331 ? 4.082 -33.875 -19.078 1 85.56 331 TRP B O 1
ATOM 8039 N N . ALA B 1 332 ? 1.86 -33.656 -19.266 1 80.62 332 ALA B N 1
ATOM 8040 C CA . ALA B 1 332 ? 1.565 -34.156 -17.922 1 80.62 332 ALA B CA 1
ATOM 8041 C C . ALA B 1 332 ? 0.422 -35.156 -17.938 1 80.62 332 ALA B C 1
ATOM 8043 O O . ALA B 1 332 ? -0.336 -35.219 -18.906 1 80.62 332 ALA B O 1
ATOM 8044 N N . MET B 1 333 ? 0.376 -35.875 -16.859 1 75.06 333 MET B N 1
ATOM 8045 C CA . MET B 1 333 ? -0.632 -36.938 -16.734 1 75.06 333 MET B CA 1
ATOM 8046 C C . MET B 1 333 ? -2.021 -36.375 -17.062 1 75.06 333 MET B C 1
ATOM 8048 O O . MET B 1 333 ? -2.416 -35.344 -16.547 1 75.06 333 MET B O 1
ATOM 8052 N N . GLY B 1 334 ? -2.664 -37.094 -17.953 1 69.25 334 GLY B N 1
ATOM 8053 C CA . GLY B 1 334 ? -4.023 -36.719 -18.312 1 69.25 334 GLY B CA 1
ATOM 8054 C C . GLY B 1 334 ? -4.09 -35.812 -19.531 1 69.25 334 GLY B C 1
ATOM 8055 O O . GLY B 1 334 ? -5.176 -35.562 -20.062 1 69.25 334 GLY B O 1
ATOM 8056 N N . SER B 1 335 ? -2.91 -35.375 -19.969 1 75.81 335 SER B N 1
ATOM 8057 C CA . SER B 1 335 ? -2.898 -34.531 -21.156 1 75.81 335 SER B CA 1
ATOM 8058 C C . SER B 1 335 ? -2.932 -35.344 -22.438 1 75.81 335 SER B C 1
ATOM 8060 O O . SER B 1 335 ? -2.451 -36.469 -22.469 1 75.81 335 SER B O 1
ATOM 8062 N N . THR B 1 336 ? -3.592 -34.812 -23.469 1 73.62 336 THR B N 1
ATOM 8063 C CA . THR B 1 336 ? -3.662 -35.5 -24.75 1 73.62 336 THR B CA 1
ATOM 8064 C C . THR B 1 336 ? -2.639 -34.906 -25.719 1 73.62 336 THR B C 1
ATOM 8066 O O . THR B 1 336 ? -2.58 -35.312 -26.875 1 73.62 336 THR B O 1
ATOM 8069 N N . GLY B 1 337 ? -1.801 -34.125 -25.297 1 81.75 337 GLY B N 1
ATOM 8070 C CA . GLY B 1 337 ? -0.889 -33.438 -26.203 1 81.75 337 GLY B CA 1
ATOM 8071 C C . GLY B 1 337 ? -1.371 -32.062 -26.609 1 81.75 337 GLY B C 1
ATOM 8072 O O . GLY B 1 337 ? -2.314 -31.531 -26.016 1 81.75 337 GLY B O 1
ATOM 8073 N N . LEU B 1 338 ? -0.667 -31.438 -27.594 1 87.62 338 LEU B N 1
ATOM 8074 C CA . LEU B 1 338 ? -0.989 -30.078 -28.016 1 87.62 338 LEU B CA 1
ATOM 8075 C C . LEU B 1 338 ? -0.921 -29.953 -29.531 1 87.62 338 LEU B C 1
ATOM 8077 O O . LEU B 1 338 ? 0.059 -30.359 -30.156 1 87.62 338 LEU B O 1
ATOM 8081 N N . THR B 1 339 ? -1.993 -29.484 -30.031 1 88.75 339 THR B N 1
ATOM 8082 C CA . THR B 1 339 ? -2.029 -29.141 -31.453 1 88.75 339 THR B CA 1
ATOM 8083 C C . THR B 1 339 ? -1.849 -27.641 -31.641 1 88.75 339 THR B C 1
ATOM 8085 O O . THR B 1 339 ? -2.514 -26.828 -30.984 1 88.75 339 THR B O 1
ATOM 8088 N N . PHE B 1 340 ? -1.04 -27.344 -32.562 1 91.44 340 PHE B N 1
ATOM 8089 C CA . PHE B 1 340 ? -0.777 -25.922 -32.812 1 91.44 340 PHE B CA 1
ATOM 8090 C C . PHE B 1 340 ? -1.825 -25.344 -33.75 1 91.44 340 PHE B C 1
ATOM 8092 O O . PHE B 1 340 ? -2.498 -26.078 -34.469 1 91.44 340 PHE B O 1
ATOM 8099 N N . PRO B 1 341 ? -1.98 -24.016 -33.688 1 90.88 341 PRO B N 1
ATOM 8100 C CA . PRO B 1 341 ? -2.924 -23.391 -34.625 1 90.88 341 PRO B CA 1
ATOM 8101 C C . PRO B 1 341 ? -2.516 -23.578 -36.094 1 90.88 341 PRO B C 1
ATOM 8103 O O . PRO B 1 341 ? -1.347 -23.844 -36.375 1 90.88 341 PRO B O 1
ATOM 8106 N N . GLU B 1 342 ? -3.469 -23.328 -36.969 1 89.19 342 GLU B N 1
ATOM 8107 C CA . GLU B 1 342 ? -3.236 -23.531 -38.406 1 89.19 342 GLU B CA 1
ATOM 8108 C C . GLU B 1 342 ? -2.209 -22.547 -38.938 1 89.19 342 GLU B C 1
ATOM 8110 O O . GLU B 1 342 ? -1.538 -22.812 -39.938 1 89.19 342 GLU B O 1
ATOM 8115 N N . GLU B 1 343 ? -2.076 -21.484 -38.219 1 92.56 343 GLU B N 1
ATOM 8116 C CA . GLU B 1 343 ? -1.255 -20.391 -38.719 1 92.56 343 GLU B CA 1
ATOM 8117 C C . GLU B 1 343 ? 0.218 -20.609 -38.375 1 92.56 343 GLU B C 1
ATOM 8119 O O . GLU B 1 343 ? 1.093 -19.953 -38.938 1 92.56 343 GLU B O 1
ATOM 8124 N N . ALA B 1 344 ? 0.416 -21.594 -37.469 1 94.88 344 ALA B N 1
ATOM 8125 C CA . ALA B 1 344 ? 1.783 -21.516 -36.969 1 94.88 344 ALA B CA 1
ATOM 8126 C C . ALA B 1 344 ? 2.312 -22.922 -36.625 1 94.88 344 ALA B C 1
ATOM 8128 O O . ALA B 1 344 ? 1.535 -23.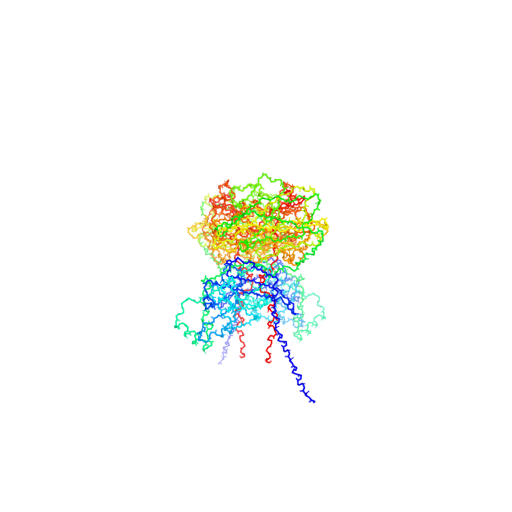844 -36.375 1 94.88 344 ALA B O 1
ATOM 8129 N N . GLY B 1 345 ? 3.619 -23.047 -36.594 1 94.94 345 GLY B N 1
ATOM 8130 C CA . GLY B 1 345 ? 4.336 -24.25 -36.219 1 94.94 345 GLY B CA 1
ATOM 8131 C C . GLY B 1 345 ? 5.719 -23.969 -35.656 1 94.94 345 GLY B C 1
ATOM 8132 O O . GLY B 1 345 ? 6.293 -22.922 -35.938 1 94.94 345 GLY B O 1
ATOM 8133 N N . ILE B 1 346 ? 6.25 -24.938 -34.906 1 94.38 346 ILE B N 1
ATOM 8134 C CA . ILE B 1 346 ? 7.613 -24.797 -34.438 1 94.38 346 ILE B CA 1
ATOM 8135 C C . ILE B 1 346 ? 8.602 -25.203 -35.531 1 94.38 346 ILE B C 1
ATOM 8137 O O . ILE B 1 346 ? 8.57 -26.328 -36 1 94.38 346 ILE B O 1
ATOM 8141 N N . PRO B 1 347 ? 9.492 -24.297 -35.844 1 93.19 347 PRO B N 1
ATOM 8142 C CA . PRO B 1 347 ? 10.422 -24.625 -36.938 1 93.19 347 PRO B CA 1
ATOM 8143 C C . PRO B 1 347 ? 11.469 -25.672 -36.531 1 93.19 347 PRO B C 1
ATOM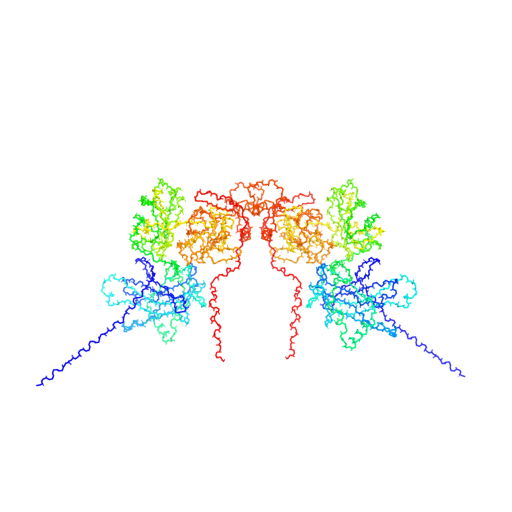 8145 O O . PRO B 1 347 ? 11.969 -25.625 -35.375 1 93.19 347 PRO B O 1
ATOM 8148 N N . ILE B 1 348 ? 11.773 -26.516 -37.406 1 92.12 348 ILE B N 1
ATOM 8149 C CA . ILE B 1 348 ? 12.82 -27.516 -37.25 1 92.12 348 ILE B CA 1
ATOM 8150 C C . ILE B 1 348 ? 13.445 -27.844 -38.594 1 92.12 348 ILE B C 1
ATOM 8152 O O . ILE B 1 348 ? 12.797 -27.688 -39.656 1 92.12 348 ILE B O 1
ATOM 8156 N N . GLY B 1 349 ? 14.75 -28.172 -38.594 1 90.75 349 GLY B N 1
ATOM 8157 C CA . GLY B 1 349 ? 15.422 -28.594 -39.812 1 90.75 349 GLY B CA 1
ATOM 8158 C C . GLY B 1 349 ? 15.844 -27.422 -40.688 1 90.75 349 GLY B C 1
ATOM 8159 O O . GLY B 1 349 ? 15.961 -26.297 -40.219 1 90.75 349 GLY B O 1
ATOM 8160 N N . GLY B 1 350 ? 16.219 -27.859 -41.906 1 90.31 350 GLY B N 1
ATOM 8161 C CA . GLY B 1 350 ? 16.672 -26.859 -42.875 1 90.31 350 GLY B CA 1
ATOM 8162 C C . GLY B 1 350 ? 18.016 -26.25 -42.531 1 90.31 350 GLY B C 1
ATOM 8163 O O . GLY B 1 350 ? 18.969 -26.969 -42.25 1 90.31 350 GLY B O 1
ATOM 8164 N N . LEU B 1 351 ? 18.016 -24.906 -42.469 1 85.44 351 LEU B N 1
ATOM 8165 C CA . LEU B 1 351 ? 19.25 -24.172 -42.281 1 85.44 351 LEU B CA 1
ATOM 8166 C C . LEU B 1 351 ? 19.766 -24.312 -40.844 1 85.44 351 LEU B C 1
ATOM 8168 O O . LEU B 1 351 ? 20.906 -23.984 -40.562 1 85.44 351 LEU B O 1
ATOM 8172 N N . ARG B 1 352 ? 18.875 -24.844 -40 1 82.94 352 ARG B N 1
ATOM 8173 C CA . ARG B 1 352 ? 19.25 -25.016 -38.625 1 82.94 352 ARG B CA 1
ATOM 8174 C C . ARG B 1 352 ? 20.234 -26.156 -38.438 1 82.94 352 ARG B C 1
ATOM 8176 O O . ARG B 1 352 ? 20.969 -26.219 -37.438 1 82.94 352 ARG B O 1
ATOM 8183 N N . GLY B 1 353 ? 20.203 -27.094 -39.406 1 83.12 353 GLY B N 1
ATOM 8184 C CA . GLY B 1 353 ? 21.109 -28.219 -39.344 1 83.12 353 GLY B CA 1
ATOM 8185 C C . GLY B 1 353 ? 20.734 -29.234 -38.281 1 83.12 353 GLY B C 1
ATOM 8186 O O . GLY B 1 353 ? 19.547 -29.469 -38.062 1 83.12 353 GLY B O 1
ATOM 8187 N N . LYS B 1 354 ? 21.781 -29.859 -37.75 1 86.25 354 LYS B N 1
ATOM 8188 C CA . LYS B 1 354 ? 21.562 -30.875 -36.719 1 86.25 354 LYS B CA 1
ATOM 8189 C C . LYS B 1 354 ? 21.219 -30.234 -35.375 1 86.25 354 LYS B C 1
ATOM 8191 O O . LYS B 1 354 ? 21.891 -29.312 -34.906 1 86.25 354 LYS B O 1
ATOM 8196 N N . GLU B 1 355 ? 20.094 -30.719 -34.844 1 90.75 355 GLU B N 1
ATOM 8197 C CA . GLU B 1 355 ? 19.609 -30.156 -33.594 1 90.75 355 GLU B CA 1
ATOM 8198 C C . GLU B 1 355 ? 19.625 -31.188 -32.469 1 90.75 355 GLU B C 1
ATOM 8200 O O . GLU B 1 355 ? 19.578 -32.375 -32.719 1 90.75 355 GLU B O 1
ATOM 8205 N N . TYR B 1 356 ? 19.812 -30.672 -31.266 1 91.88 356 TYR B N 1
ATOM 8206 C CA . TYR B 1 356 ? 19.844 -31.5 -30.078 1 91.88 356 TYR B CA 1
ATOM 8207 C C . TYR B 1 356 ? 18.797 -31.047 -29.062 1 91.88 356 TYR B C 1
ATOM 8209 O O . TYR B 1 356 ? 18.359 -29.906 -29.094 1 91.88 356 TYR B O 1
ATOM 8217 N N . ALA B 1 357 ? 18.375 -32.031 -28.312 1 92.62 357 ALA B N 1
ATOM 8218 C CA . ALA B 1 357 ? 17.391 -31.719 -27.266 1 92.62 357 ALA B CA 1
ATOM 8219 C C . ALA B 1 357 ? 17.641 -32.562 -26.031 1 92.62 357 ALA B C 1
ATOM 8221 O O . ALA B 1 357 ? 18.453 -33.5 -26.047 1 92.62 357 ALA B O 1
ATOM 8222 N N . VAL B 1 358 ? 17.094 -32.125 -24.953 1 92.88 358 VAL B N 1
ATOM 8223 C CA . VAL B 1 358 ? 17.062 -32.906 -23.734 1 92.88 358 VAL B CA 1
ATOM 8224 C C . VAL B 1 358 ? 15.617 -33.281 -23.406 1 92.88 358 VAL B C 1
ATOM 8226 O O . VAL B 1 358 ? 14.719 -32.438 -23.422 1 92.88 358 VAL B O 1
ATOM 8229 N N . ILE B 1 359 ? 15.406 -34.562 -23.203 1 93.62 359 ILE B N 1
ATOM 8230 C CA . ILE B 1 359 ? 14.117 -35 -22.688 1 93.62 359 ILE B CA 1
ATOM 8231 C C . ILE B 1 359 ? 14.219 -35.219 -21.188 1 93.62 359 ILE B C 1
ATOM 8233 O O . ILE B 1 359 ? 15.172 -35.844 -20.703 1 93.62 359 ILE B O 1
ATOM 8237 N N . GLU B 1 360 ? 13.336 -34.625 -20.516 1 90.44 360 GLU B N 1
ATOM 8238 C CA . GLU B 1 360 ? 13.242 -34.75 -19.062 1 90.44 360 GLU B CA 1
ATOM 8239 C C . GLU B 1 360 ? 11.938 -35.438 -18.656 1 90.44 360 GLU B C 1
ATOM 8241 O O . GLU B 1 360 ? 10.859 -35.062 -19.125 1 90.44 360 GLU B O 1
ATOM 8246 N N . ILE B 1 361 ? 12.07 -36.5 -17.797 1 90.62 361 ILE B N 1
ATOM 8247 C CA . ILE B 1 361 ? 10.891 -37.219 -17.328 1 90.62 361 ILE B CA 1
ATOM 8248 C C . ILE B 1 361 ? 10.859 -37.219 -15.797 1 90.62 361 ILE B C 1
ATOM 8250 O O . ILE B 1 361 ? 11.875 -37.5 -15.156 1 90.62 361 ILE B O 1
ATOM 8254 N N . HIS B 1 362 ? 9.742 -36.906 -15.266 1 86.75 362 HIS B N 1
ATOM 8255 C CA . HIS B 1 362 ? 9.484 -37 -13.836 1 86.75 362 HIS B CA 1
ATOM 8256 C C . HIS B 1 362 ? 8.711 -38.281 -13.523 1 86.75 362 HIS B C 1
ATOM 8258 O O . HIS B 1 362 ? 7.531 -38.406 -13.867 1 86.75 362 HIS B O 1
ATOM 8264 N N . TYR B 1 363 ? 9.383 -39.156 -12.828 1 87.06 363 TYR B N 1
ATOM 8265 C CA . TYR B 1 363 ? 8.75 -40.406 -12.383 1 87.06 363 TYR B CA 1
ATOM 8266 C C . TYR B 1 363 ? 8.18 -40.25 -10.977 1 87.06 363 TYR B C 1
ATOM 8268 O O . TYR B 1 363 ? 8.859 -39.75 -10.078 1 87.06 363 TYR B O 1
ATOM 8276 N N . ASN B 1 364 ? 6.945 -40.656 -10.852 1 81.5 364 ASN B N 1
ATOM 8277 C CA . ASN B 1 364 ? 6.297 -40.75 -9.547 1 81.5 364 ASN B CA 1
ATOM 8278 C C . ASN B 1 364 ? 5.973 -42.219 -9.195 1 81.5 364 ASN B C 1
ATOM 8280 O O . ASN B 1 364 ? 5.051 -42.781 -9.766 1 81.5 364 ASN B O 1
ATOM 8284 N N . ASN B 1 365 ? 6.711 -42.719 -8.211 1 80.44 365 ASN B N 1
ATOM 8285 C CA . ASN B 1 365 ? 6.637 -44.125 -7.848 1 80.44 365 ASN B CA 1
ATOM 8286 C C . ASN B 1 365 ? 6.379 -44.312 -6.352 1 80.44 365 ASN B C 1
ATOM 8288 O O . ASN B 1 365 ? 7.211 -44.875 -5.641 1 80.44 365 ASN B O 1
ATOM 8292 N N . PRO B 1 366 ? 5.219 -43.906 -5.918 1 74.19 366 PRO B N 1
ATOM 8293 C CA . PRO B 1 366 ? 4.953 -43.938 -4.477 1 74.19 366 PRO B CA 1
ATOM 8294 C C . PRO B 1 366 ? 4.945 -45.375 -3.91 1 74.19 366 PRO B C 1
ATOM 8296 O O . PRO B 1 366 ? 5.238 -45.562 -2.729 1 74.19 366 PRO B O 1
ATOM 8299 N N . LYS B 1 367 ? 4.672 -46.344 -4.648 1 78.06 367 LYS B N 1
ATOM 8300 C CA . LYS B 1 367 ? 4.633 -47.75 -4.195 1 78.06 367 LYS B CA 1
ATOM 8301 C C . LYS B 1 367 ? 6.008 -48.375 -4.285 1 78.06 367 LYS B C 1
ATOM 8303 O O . LYS B 1 367 ? 6.164 -49.562 -3.986 1 78.06 367 LYS B O 1
ATOM 8308 N N . ILE B 1 368 ? 6.984 -47.719 -4.816 1 86.56 368 ILE B N 1
ATOM 8309 C CA . ILE B 1 368 ? 8.391 -48.094 -4.855 1 86.56 368 ILE B CA 1
ATOM 8310 C C . ILE B 1 368 ? 8.539 -49.406 -5.656 1 86.56 368 ILE B C 1
ATOM 8312 O O . ILE B 1 368 ? 9.227 -50.312 -5.223 1 86.56 368 ILE B O 1
ATOM 8316 N N . ILE B 1 369 ? 7.848 -49.469 -6.688 1 85.56 369 ILE B N 1
ATOM 8317 C CA . ILE B 1 369 ? 7.883 -50.625 -7.562 1 85.56 369 ILE B CA 1
ATOM 8318 C C . ILE B 1 369 ? 9.234 -50.719 -8.266 1 85.56 369 ILE B C 1
ATOM 8320 O O . ILE B 1 369 ? 9.766 -49.688 -8.719 1 85.56 369 ILE B O 1
ATOM 8324 N N . SER B 1 370 ? 9.789 -51.906 -8.258 1 89.5 370 SER B N 1
ATOM 8325 C CA . SER B 1 370 ? 11.07 -52.125 -8.914 1 89.5 370 SER B CA 1
ATOM 8326 C C . SER B 1 370 ? 10.914 -52.938 -10.203 1 89.5 370 SER B C 1
ATOM 8328 O O . SER B 1 370 ? 9.906 -53.594 -10.391 1 89.5 370 SER B O 1
ATOM 8330 N N . GLY B 1 371 ? 11.867 -52.75 -11.094 1 89.5 371 GLY B N 1
ATOM 8331 C CA . GLY B 1 371 ? 11.961 -53.625 -12.242 1 89.5 371 GLY B CA 1
ATOM 8332 C C . GLY B 1 371 ? 11.211 -53.125 -13.461 1 89.5 371 GLY B C 1
ATOM 8333 O O . GLY B 1 371 ? 11.117 -53.812 -14.477 1 89.5 371 GLY B O 1
ATOM 8334 N N . ILE B 1 372 ? 10.68 -51.969 -13.391 1 91.75 372 ILE B N 1
ATOM 8335 C CA . ILE B 1 372 ? 9.969 -51.406 -14.531 1 91.75 372 ILE B CA 1
ATOM 8336 C C . ILE B 1 372 ? 10.945 -50.688 -15.461 1 91.75 372 ILE B C 1
ATOM 8338 O O . ILE B 1 372 ? 11.719 -49.844 -15.016 1 91.75 372 ILE B O 1
ATOM 8342 N N . ILE B 1 373 ? 10.922 -51.125 -16.688 1 94.25 373 ILE B N 1
ATOM 8343 C CA . ILE B 1 373 ? 11.758 -50.5 -17.703 1 94.25 373 ILE B CA 1
ATOM 8344 C C . ILE B 1 373 ? 10.93 -49.531 -18.547 1 94.25 373 ILE B C 1
ATOM 8346 O O . ILE B 1 373 ? 9.922 -49.906 -19.125 1 94.25 373 ILE B O 1
ATOM 8350 N N . ASP B 1 374 ? 11.375 -48.25 -18.609 1 95.19 374 ASP B N 1
ATOM 8351 C CA . ASP B 1 374 ? 10.602 -47.219 -19.297 1 95.19 374 ASP B CA 1
ATOM 8352 C C . ASP B 1 374 ? 11.234 -46.875 -20.641 1 95.19 374 ASP B C 1
ATOM 8354 O O . ASP B 1 374 ? 12.461 -46.812 -20.766 1 95.19 374 ASP B O 1
ATOM 8358 N N . ASN B 1 375 ? 10.391 -46.75 -21.625 1 95.69 375 ASN B N 1
ATOM 8359 C CA . ASN B 1 375 ? 10.734 -46.25 -22.953 1 95.69 375 ASN B CA 1
ATOM 8360 C C . ASN B 1 375 ? 9.781 -45.156 -23.406 1 95.69 375 ASN B C 1
ATOM 8362 O O . ASN B 1 375 ? 9.375 -45.125 -24.578 1 95.69 375 ASN B O 1
ATOM 8366 N N . SER B 1 376 ? 9.422 -44.312 -22.531 1 94.56 376 SER B N 1
ATOM 8367 C CA . SER B 1 376 ? 8.43 -43.281 -22.797 1 94.56 376 SER B CA 1
ATOM 8368 C C . SER B 1 376 ? 9.047 -42.094 -23.531 1 94.56 376 SER B C 1
ATOM 8370 O O . SER B 1 376 ? 10.273 -41.938 -23.547 1 94.56 376 SER B O 1
ATOM 8372 N N . GLY B 1 377 ? 8.227 -41.281 -24.125 1 95.19 377 GLY B N 1
ATOM 8373 C CA . GLY B 1 377 ? 8.633 -40.062 -24.812 1 95.19 377 GLY B CA 1
ATOM 8374 C C . GLY B 1 377 ? 7.484 -39.344 -25.5 1 95.19 377 GLY B C 1
ATOM 8375 O O . GLY B 1 377 ? 6.391 -39.25 -24.938 1 95.19 377 GLY B O 1
ATOM 8376 N N . PHE B 1 378 ? 7.852 -38.719 -26.641 1 95.31 378 PHE B N 1
ATOM 8377 C CA . PHE B 1 378 ? 6.875 -37.938 -27.375 1 95.31 378 PHE B CA 1
ATOM 8378 C C . PHE B 1 378 ? 6.777 -38.375 -28.828 1 95.31 378 PHE B C 1
ATOM 8380 O O . PHE B 1 378 ? 7.758 -38.844 -29.406 1 95.31 378 PHE B O 1
ATOM 8387 N N . ARG B 1 379 ? 5.602 -38.25 -29.328 1 95.12 379 ARG B N 1
ATOM 8388 C CA . ARG B 1 379 ? 5.395 -38.219 -30.766 1 95.12 379 ARG B CA 1
ATOM 8389 C C . ARG B 1 379 ? 5.234 -36.812 -31.266 1 95.12 379 ARG B C 1
ATOM 8391 O O . ARG B 1 379 ? 4.422 -36.031 -30.75 1 95.12 379 ARG B O 1
ATOM 8398 N N . LEU B 1 380 ? 5.977 -36.5 -32.281 1 95.38 380 LEU B N 1
ATOM 8399 C CA . LEU B 1 380 ? 5.91 -35.156 -32.875 1 95.38 380 LEU B CA 1
ATOM 8400 C C . LEU B 1 380 ? 5.434 -35.25 -34.312 1 95.38 380 LEU B C 1
ATOM 8402 O O . LEU B 1 380 ? 5.906 -36.094 -35.094 1 95.38 380 LEU B O 1
ATOM 8406 N N . TYR B 1 381 ? 4.492 -34.438 -34.625 1 94.69 381 TYR B N 1
ATOM 8407 C CA . TYR B 1 381 ? 3.938 -34.312 -35.969 1 94.69 381 TYR B CA 1
ATOM 8408 C C . TYR B 1 381 ? 4.547 -33.156 -36.75 1 94.69 381 TYR B C 1
ATOM 8410 O O . TYR B 1 381 ? 4.473 -32 -36.281 1 94.69 381 TYR B O 1
ATOM 8418 N N . ILE B 1 382 ? 5.098 -33.5 -37.938 1 95.38 382 ILE B N 1
ATOM 8419 C CA . ILE B 1 382 ? 5.789 -32.469 -38.688 1 95.38 382 ILE B CA 1
ATOM 8420 C C . ILE B 1 382 ? 5.238 -32.406 -40.094 1 95.38 382 ILE B C 1
ATOM 8422 O O . ILE B 1 382 ? 4.637 -33.375 -40.594 1 95.38 382 ILE B O 1
ATOM 8426 N N . THR B 1 383 ? 5.445 -31.219 -40.719 1 94.94 383 THR B N 1
ATOM 8427 C CA . THR B 1 383 ? 5.035 -31.031 -42.094 1 94.94 383 THR B CA 1
ATOM 8428 C C . THR B 1 383 ? 6.047 -30.156 -42.844 1 94.94 383 THR B C 1
ATOM 8430 O O . THR B 1 383 ? 6.684 -29.297 -42.25 1 94.94 383 THR B O 1
ATOM 8433 N N . ASN B 1 384 ? 6.172 -30.438 -44.156 1 93.19 384 ASN B N 1
ATOM 8434 C CA . ASN B 1 384 ? 7.012 -29.594 -45 1 93.19 384 ASN B CA 1
ATOM 8435 C C . ASN B 1 384 ? 6.203 -28.5 -45.688 1 93.19 384 ASN B C 1
ATOM 8437 O O . ASN B 1 384 ? 6.762 -27.656 -46.375 1 93.19 384 ASN B O 1
ATOM 8441 N N . GLN B 1 385 ? 4.914 -28.594 -45.5 1 93.5 385 GLN B N 1
ATOM 8442 C CA . GLN B 1 385 ? 4.09 -27.453 -45.844 1 93.5 385 GLN B CA 1
ATOM 8443 C C . GLN B 1 385 ? 4.059 -26.422 -44.719 1 93.5 385 GLN B C 1
ATOM 8445 O O . GLN B 1 385 ? 3.139 -26.406 -43.906 1 93.5 385 GLN B O 1
ATOM 8450 N N . LEU B 1 386 ? 4.926 -25.625 -44.875 1 94.69 386 LEU B N 1
ATOM 8451 C CA . LEU B 1 386 ? 5.156 -24.688 -43.781 1 94.69 386 LEU B CA 1
ATOM 8452 C C . LEU B 1 386 ? 3.926 -23.828 -43.531 1 94.69 386 LEU B C 1
ATOM 8454 O O . LEU B 1 386 ? 3.279 -23.375 -44.5 1 94.69 386 LEU B O 1
ATOM 8458 N N . ARG B 1 387 ? 3.604 -23.625 -42.344 1 93.88 387 ARG B N 1
ATOM 8459 C CA . ARG B 1 387 ? 2.553 -22.703 -41.938 1 93.88 387 ARG B CA 1
ATOM 8460 C C . ARG B 1 387 ? 3.021 -21.25 -42.062 1 93.88 387 ARG B C 1
ATOM 8462 O O . ARG B 1 387 ? 4.211 -21 -42.281 1 93.88 387 ARG B O 1
ATOM 8469 N N . LYS B 1 388 ? 2.076 -20.344 -41.969 1 95.81 388 LYS B N 1
ATOM 8470 C CA . LYS B 1 388 ? 2.326 -18.938 -42.25 1 95.81 388 LYS B CA 1
ATOM 8471 C C . LYS B 1 388 ? 3.357 -18.359 -41.281 1 95.81 388 LYS B C 1
ATOM 8473 O O . LYS B 1 388 ? 4.184 -17.531 -41.656 1 95.81 388 LYS B O 1
ATOM 8478 N N . TYR B 1 389 ? 3.244 -18.781 -40 1 96.81 389 TYR B N 1
ATOM 8479 C CA . TYR B 1 389 ? 4.117 -18.188 -39 1 96.81 389 TYR B CA 1
ATOM 8480 C C . TYR B 1 389 ? 4.914 -19.25 -38.281 1 96.81 389 TYR B C 1
ATOM 8482 O O . TYR B 1 389 ? 4.457 -20.391 -38.125 1 96.81 389 TYR B O 1
ATOM 8490 N N . ASP B 1 390 ? 6.07 -18.828 -37.781 1 94.75 390 ASP B N 1
ATOM 8491 C CA . ASP B 1 390 ? 6.805 -19.609 -36.781 1 94.75 390 ASP B CA 1
ATOM 8492 C C . ASP B 1 390 ? 6.258 -19.375 -35.375 1 94.75 390 ASP B C 1
ATOM 8494 O O . ASP B 1 390 ? 5.918 -18.234 -35.031 1 94.75 390 ASP B O 1
ATOM 8498 N N . VAL B 1 391 ? 6.258 -20.469 -34.625 1 94.81 391 VAL B N 1
ATOM 8499 C CA . VAL B 1 391 ? 5.906 -20.359 -33.219 1 94.81 391 VAL B CA 1
ATOM 8500 C C . VAL B 1 391 ? 7.121 -19.891 -32.406 1 94.81 391 VAL B C 1
ATOM 8502 O O . VAL B 1 391 ? 8.242 -20.359 -32.656 1 94.81 391 VAL B O 1
ATOM 8505 N N . GLY B 1 392 ? 6.891 -18.891 -31.562 1 92.5 392 GLY B N 1
ATOM 8506 C CA . GLY B 1 392 ? 7.883 -18.484 -30.578 1 92.5 392 GLY B CA 1
ATOM 8507 C C . GLY B 1 392 ? 7.504 -18.875 -29.156 1 92.5 392 GLY B C 1
ATOM 8508 O O . GLY B 1 392 ? 6.328 -19.125 -28.875 1 92.5 392 GLY B O 1
ATOM 8509 N N . ILE B 1 393 ? 8.5 -19.047 -28.312 1 90.88 393 ILE B N 1
ATOM 8510 C CA . ILE B 1 393 ? 8.297 -19.25 -26.891 1 90.88 393 ILE B CA 1
ATOM 8511 C C . ILE B 1 393 ? 8.922 -18.109 -26.094 1 90.88 393 ILE B C 1
ATOM 8513 O O . ILE B 1 393 ? 10.086 -17.766 -26.312 1 90.88 393 ILE B O 1
ATOM 8517 N N . MET B 1 394 ? 8.172 -17.516 -25.25 1 94.12 394 MET B N 1
ATOM 8518 C CA . MET B 1 394 ? 8.633 -16.406 -24.438 1 94.12 394 MET B CA 1
ATOM 8519 C C . MET B 1 394 ? 8.508 -16.734 -22.953 1 94.12 394 MET B C 1
ATOM 8521 O O . MET B 1 394 ? 7.555 -17.391 -22.531 1 94.12 394 MET B O 1
ATOM 8525 N N . GLU B 1 395 ? 9.492 -16.312 -22.203 1 93.44 395 GLU B N 1
ATOM 8526 C CA . GLU B 1 395 ? 9.43 -16.469 -20.766 1 93.44 395 GLU B CA 1
ATOM 8527 C C . GLU B 1 395 ? 8.969 -15.188 -20.078 1 93.44 395 GLU B C 1
ATOM 8529 O O . GLU B 1 395 ? 9.555 -14.117 -20.297 1 93.44 395 GLU B O 1
ATOM 8534 N N . LEU B 1 396 ? 7.938 -15.312 -19.297 1 97.94 396 LEU B N 1
ATOM 8535 C CA . LEU B 1 396 ? 7.449 -14.227 -18.469 1 97.94 396 LEU B CA 1
ATOM 8536 C C . LEU B 1 396 ? 7.715 -14.516 -16.984 1 97.94 396 LEU B C 1
ATOM 8538 O O . LEU B 1 396 ? 7.867 -15.672 -16.594 1 97.94 396 LEU B O 1
ATOM 8542 N N . GLY B 1 397 ? 7.812 -13.477 -16.188 1 98.25 397 GLY B N 1
ATOM 8543 C CA . GLY B 1 397 ? 7.941 -13.664 -14.758 1 98.25 397 GLY B CA 1
ATOM 8544 C C . GLY B 1 397 ? 9.258 -13.141 -14.203 1 98.25 397 GLY B C 1
ATOM 8545 O O . GLY B 1 397 ? 9.703 -12.055 -14.578 1 98.25 397 GLY B O 1
ATOM 8546 N N . LEU B 1 398 ? 9.875 -13.922 -13.281 1 98.44 398 LEU B N 1
ATOM 8547 C CA . LEU B 1 398 ? 11.062 -13.469 -12.562 1 98.44 398 LEU B CA 1
ATOM 8548 C C . LEU B 1 398 ? 12.328 -14.031 -13.195 1 98.44 398 LEU B C 1
ATOM 8550 O O . LEU B 1 398 ? 12.328 -15.164 -13.688 1 98.44 398 LEU B O 1
ATOM 8554 N N . VAL B 1 399 ? 13.383 -13.195 -13.109 1 95.31 399 VAL B N 1
ATOM 8555 C CA . VAL B 1 399 ? 14.719 -13.648 -13.5 1 95.31 399 VAL B CA 1
ATOM 8556 C C . VAL B 1 399 ? 15.234 -14.664 -12.484 1 95.31 399 VAL B C 1
ATOM 8558 O O . VAL B 1 399 ? 14.805 -14.672 -11.328 1 95.31 399 VAL B O 1
ATOM 8561 N N . TYR B 1 400 ? 16.188 -15.508 -12.93 1 88.62 400 TYR B N 1
ATOM 8562 C CA . TYR B 1 400 ? 16.719 -16.562 -12.078 1 88.62 400 TYR B CA 1
ATOM 8563 C C . TYR B 1 400 ? 17.859 -16.047 -11.203 1 88.62 400 TYR B C 1
ATOM 8565 O O . TYR B 1 400 ? 19 -16.453 -11.383 1 88.62 400 TYR B O 1
ATOM 8573 N N . THR B 1 401 ? 17.547 -15.172 -10.289 1 93 401 THR B N 1
ATOM 8574 C CA . THR B 1 401 ? 18.547 -14.617 -9.391 1 93 401 THR B CA 1
ATOM 8575 C C . THR B 1 401 ? 18.094 -14.727 -7.938 1 93 401 THR B C 1
ATOM 8577 O O . THR B 1 401 ? 16.906 -14.914 -7.664 1 93 401 THR B O 1
ATOM 8580 N N . PRO B 1 402 ? 19.031 -14.625 -7.062 1 95.75 402 PRO B N 1
ATOM 8581 C CA . PRO B 1 402 ? 18.672 -14.695 -5.645 1 95.75 402 PRO B CA 1
ATOM 8582 C C . PRO B 1 402 ? 18.016 -13.406 -5.137 1 95.75 402 PRO B C 1
ATOM 8584 O O . PRO B 1 402 ? 17.672 -13.312 -3.959 1 95.75 402 PRO B O 1
ATOM 8587 N N . ASN B 1 403 ? 17.844 -12.406 -5.977 1 97.44 403 ASN B N 1
ATOM 8588 C CA . ASN B 1 403 ? 17.375 -11.102 -5.52 1 97.44 403 ASN B CA 1
ATOM 8589 C C . ASN B 1 403 ? 15.938 -11.172 -4.98 1 97.44 403 ASN B C 1
ATOM 8591 O O . ASN B 1 403 ? 15.594 -10.461 -4.043 1 97.44 403 ASN B O 1
ATOM 8595 N N . ASN B 1 404 ? 15.125 -11.938 -5.629 1 98.25 404 ASN B N 1
ATOM 8596 C CA . ASN B 1 404 ? 13.781 -12.219 -5.133 1 98.25 404 ASN B CA 1
ATOM 8597 C C . ASN B 1 404 ? 13.734 -13.547 -4.383 1 98.25 404 ASN B C 1
ATOM 8599 O O . ASN B 1 404 ? 13.672 -14.617 -5 1 98.25 404 ASN B O 1
ATOM 8603 N N . PHE B 1 405 ? 13.789 -13.469 -3.111 1 98.5 405 PHE B N 1
ATOM 8604 C CA . PHE B 1 405 ? 13.82 -14.656 -2.271 1 98.5 405 PHE B CA 1
ATOM 8605 C C . PHE B 1 405 ? 12.555 -14.75 -1.422 1 98.5 405 PHE B C 1
ATOM 8607 O O . PHE B 1 405 ? 11.773 -13.797 -1.351 1 98.5 405 PHE B O 1
ATOM 8614 N N . ILE B 1 406 ? 12.312 -15.914 -0.83 1 98.69 406 ILE B N 1
ATOM 8615 C CA . ILE B 1 406 ? 11.133 -16.203 -0.027 1 98.69 406 ILE B CA 1
ATOM 8616 C C . ILE B 1 406 ? 11.555 -16.625 1.382 1 98.69 406 ILE B C 1
ATOM 8618 O O . ILE B 1 406 ? 12.273 -17.609 1.556 1 98.69 406 ILE B O 1
ATOM 8622 N N . PRO B 1 407 ? 11.133 -15.859 2.396 1 98.5 407 PRO B N 1
ATOM 8623 C CA . PRO B 1 407 ? 11.438 -16.266 3.77 1 98.5 407 PRO B CA 1
ATOM 8624 C C . PRO B 1 407 ? 10.789 -17.609 4.141 1 98.5 407 PRO B C 1
ATOM 8626 O O . PRO B 1 407 ? 9.836 -18.031 3.488 1 98.5 407 PRO B O 1
ATOM 8629 N N . TYR B 1 408 ? 11.352 -18.219 5.145 1 97.5 408 TYR B N 1
ATOM 8630 C CA . TYR B 1 408 ? 10.805 -19.484 5.648 1 97.5 408 TYR B CA 1
ATOM 8631 C C . TYR B 1 408 ? 9.57 -19.234 6.508 1 97.5 408 TYR B C 1
ATOM 8633 O O . TYR B 1 408 ? 9.289 -18.094 6.883 1 97.5 408 TYR B O 1
ATOM 8641 N N . ASN B 1 409 ? 8.773 -20.25 6.715 1 97.12 409 ASN B N 1
ATOM 8642 C CA . ASN B 1 409 ? 7.625 -20.266 7.609 1 97.12 409 ASN B CA 1
ATOM 8643 C C . ASN B 1 409 ? 6.531 -19.312 7.141 1 97.12 409 ASN B C 1
ATOM 8645 O O . ASN B 1 409 ? 5.938 -18.594 7.945 1 97.12 409 ASN B O 1
ATOM 8649 N N . GLN B 1 410 ? 6.43 -19.25 5.836 1 97.5 410 GLN B N 1
ATOM 8650 C CA . GLN B 1 410 ? 5.355 -18.453 5.262 1 97.5 410 GLN B CA 1
ATOM 8651 C C . GLN B 1 410 ? 4.297 -19.328 4.605 1 97.5 410 GLN B C 1
ATOM 8653 O O . GLN B 1 410 ? 4.617 -20.156 3.742 1 97.5 410 GLN B O 1
ATOM 8658 N N . SER B 1 411 ? 3.008 -19.156 4.922 1 96.25 411 SER B N 1
ATOM 8659 C CA . SER B 1 411 ? 1.929 -19.922 4.301 1 96.25 411 SER B CA 1
ATOM 8660 C C . SER B 1 411 ? 1.532 -19.312 2.955 1 96.25 411 SER B C 1
ATOM 8662 O O . SER B 1 411 ? 0.979 -20.016 2.098 1 96.25 411 SER B O 1
ATOM 8664 N N . LYS B 1 412 ? 1.778 -18.062 2.855 1 97.12 412 LYS B N 1
ATOM 8665 C CA . LYS B 1 412 ? 1.481 -17.328 1.622 1 97.12 412 LYS B CA 1
ATOM 8666 C C . LYS B 1 412 ? 2.471 -16.188 1.403 1 97.12 412 LYS B C 1
ATOM 8668 O O . LYS B 1 412 ? 2.494 -15.227 2.172 1 97.12 412 LYS B O 1
ATOM 8673 N N . PHE B 1 413 ? 3.303 -16.281 0.482 1 98.5 413 PHE B N 1
ATOM 8674 C CA . PHE B 1 413 ? 4.238 -15.234 0.088 1 98.5 413 PHE B CA 1
ATOM 8675 C C . PHE B 1 413 ? 4.195 -15.008 -1.419 1 98.5 413 PHE B C 1
ATOM 8677 O O . PHE B 1 413 ? 4.371 -15.953 -2.195 1 98.5 413 PHE B O 1
ATOM 8684 N N . ILE B 1 414 ? 3.973 -13.844 -1.84 1 98.19 414 ILE B N 1
ATOM 8685 C CA . ILE B 1 414 ? 3.732 -13.562 -3.252 1 98.19 414 ILE B CA 1
ATOM 8686 C C . ILE B 1 414 ? 4.934 -12.836 -3.846 1 98.19 414 ILE B C 1
ATOM 8688 O O . ILE B 1 414 ? 5.461 -11.891 -3.24 1 98.19 414 ILE B O 1
ATOM 8692 N N . LEU B 1 415 ? 5.453 -13.305 -4.891 1 98.5 415 LEU B N 1
ATOM 8693 C CA . LEU B 1 415 ? 6.406 -12.602 -5.742 1 98.5 415 LEU B CA 1
ATOM 8694 C C . LEU B 1 415 ? 5.793 -12.297 -7.105 1 98.5 415 LEU B C 1
ATOM 8696 O O . LEU B 1 415 ? 4.93 -13.031 -7.586 1 98.5 415 LEU B O 1
ATOM 8700 N N . ALA B 1 416 ? 6.238 -11.219 -7.691 1 98.25 416 ALA B N 1
ATOM 8701 C CA . ALA B 1 416 ? 5.711 -10.812 -8.992 1 98.25 416 ALA B CA 1
ATOM 8702 C C . ALA B 1 416 ? 6.84 -10.484 -9.969 1 98.25 416 ALA B C 1
ATOM 8704 O O . ALA B 1 416 ? 7.844 -9.883 -9.578 1 98.25 416 ALA B O 1
ATOM 8705 N N . GLY B 1 417 ? 6.766 -10.984 -11.117 1 98.5 417 GLY B N 1
ATOM 8706 C CA . GLY B 1 417 ? 7.586 -10.578 -12.25 1 98.5 417 GLY B CA 1
ATOM 8707 C C . GLY B 1 417 ? 6.816 -9.812 -13.305 1 98.5 417 GLY B C 1
ATOM 8708 O O . GLY B 1 417 ? 5.629 -10.062 -13.516 1 98.5 417 GLY B O 1
ATOM 8709 N N . TYR B 1 418 ? 7.574 -8.938 -14.023 1 98.19 418 TYR B N 1
ATOM 8710 C CA . TYR B 1 418 ? 6.887 -7.996 -14.898 1 98.19 418 TYR B CA 1
ATOM 8711 C C . TYR B 1 418 ? 7.438 -8.062 -16.312 1 98.19 418 TYR B C 1
ATOM 8713 O O . TYR B 1 418 ? 8.656 -8.156 -16.516 1 98.19 418 TYR B O 1
ATOM 8721 N N . CYS B 1 419 ? 6.578 -8.141 -17.25 1 98.25 419 CYS B N 1
ATOM 8722 C CA . CYS B 1 419 ? 6.797 -7.688 -18.609 1 98.25 419 CYS B CA 1
ATOM 8723 C C . CYS B 1 419 ? 6.117 -6.344 -18.859 1 98.25 419 CYS B C 1
ATOM 8725 O O . CYS B 1 419 ? 4.91 -6.293 -19.109 1 98.25 419 CYS B O 1
ATOM 8727 N N . ASP B 1 420 ? 6.875 -5.32 -18.734 1 95.62 420 ASP B N 1
ATOM 8728 C CA . ASP B 1 420 ? 6.266 -4 -18.594 1 95.62 420 ASP B CA 1
ATOM 8729 C C . ASP B 1 420 ? 5.867 -3.438 -19.969 1 95.62 420 ASP B C 1
ATOM 8731 O O . ASP B 1 420 ? 6.277 -3.963 -21 1 95.62 420 ASP B O 1
ATOM 8735 N N . SER B 1 421 ? 5.156 -2.344 -19.922 1 95.81 421 SER B N 1
ATOM 8736 C CA . SER B 1 421 ? 4.555 -1.752 -21.125 1 95.81 421 SER B CA 1
ATOM 8737 C C . SER B 1 421 ? 5.621 -1.195 -22.062 1 95.81 421 SER B C 1
ATOM 8739 O O . SER B 1 421 ? 5.441 -1.191 -23.281 1 95.81 421 SER B O 1
ATOM 8741 N N . GLN B 1 422 ? 6.719 -0.731 -21.531 1 94.5 422 GLN B N 1
ATOM 8742 C CA . GLN B 1 422 ? 7.77 -0.171 -22.375 1 94.5 422 GLN B CA 1
ATOM 8743 C C . GLN B 1 422 ? 8.453 -1.26 -23.188 1 94.5 422 GLN B C 1
ATOM 8745 O O . GLN B 1 422 ? 8.75 -1.061 -24.375 1 94.5 422 GLN B O 1
ATOM 8750 N N . CYS B 1 423 ? 8.688 -2.375 -22.594 1 96.69 423 CYS B N 1
ATOM 8751 C CA . CYS B 1 423 ? 9.297 -3.492 -23.297 1 96.69 423 CYS B CA 1
ATOM 8752 C C . CYS B 1 423 ? 8.391 -3.992 -24.422 1 96.69 423 CYS B C 1
ATOM 8754 O O . CYS B 1 423 ? 8.844 -4.168 -25.547 1 96.69 423 CYS B O 1
ATOM 8756 N N . THR B 1 424 ? 7.121 -4.227 -24.125 1 97.75 424 THR B N 1
ATOM 8757 C CA . THR B 1 424 ? 6.203 -4.723 -25.156 1 97.75 424 THR B CA 1
ATOM 8758 C C . THR B 1 424 ? 6.016 -3.691 -26.266 1 97.75 424 THR B C 1
ATOM 8760 O O . THR B 1 424 ? 5.863 -4.051 -27.422 1 97.75 424 THR B O 1
ATOM 8763 N N . ASP B 1 425 ? 6.09 -2.455 -25.938 1 96.81 425 ASP B N 1
ATOM 8764 C CA . ASP B 1 425 ? 5.895 -1.401 -26.922 1 96.81 425 ASP B CA 1
ATOM 8765 C C . ASP B 1 425 ? 7.023 -1.4 -27.953 1 96.81 425 ASP B C 1
ATOM 8767 O O . ASP B 1 425 ? 6.789 -1.17 -29.141 1 96.81 425 ASP B O 1
ATOM 8771 N N . ILE B 1 426 ? 8.172 -1.649 -27.5 1 95.62 426 ILE B N 1
ATOM 8772 C CA . ILE B 1 426 ? 9.328 -1.554 -28.391 1 95.62 426 ILE B CA 1
ATOM 8773 C C . ILE B 1 426 ? 9.547 -2.895 -29.078 1 95.62 426 ILE B C 1
ATOM 8775 O O . ILE B 1 426 ? 10.008 -2.938 -30.234 1 95.62 426 ILE B O 1
ATOM 8779 N N . ALA B 1 427 ? 9.25 -3.992 -28.469 1 96.94 427 ALA B N 1
ATOM 8780 C CA . ALA B 1 427 ? 9.688 -5.301 -28.938 1 96.94 427 ALA B CA 1
ATOM 8781 C C . ALA B 1 427 ? 8.617 -5.949 -29.828 1 96.94 427 ALA B C 1
ATOM 8783 O O . ALA B 1 427 ? 8.938 -6.762 -30.688 1 96.94 427 ALA B O 1
ATOM 8784 N N . LEU B 1 428 ? 7.355 -5.664 -29.641 1 97.81 428 LEU B N 1
ATOM 8785 C CA . LEU B 1 428 ? 6.285 -6.336 -30.359 1 97.81 428 LEU B CA 1
ATOM 8786 C C . LEU B 1 428 ? 6.012 -5.645 -31.688 1 97.81 428 LEU B C 1
ATOM 8788 O O . LEU B 1 428 ? 6.156 -4.426 -31.797 1 97.81 428 LEU B O 1
ATOM 8792 N N . PRO B 1 429 ? 5.633 -6.422 -32.719 1 97.06 429 PRO B N 1
ATOM 8793 C CA . PRO B 1 429 ? 5.289 -5.801 -34 1 97.06 429 PRO B CA 1
ATOM 8794 C C . PRO B 1 429 ? 4.055 -4.906 -33.906 1 97.06 429 PRO B C 1
ATOM 8796 O O . PRO B 1 429 ? 3.082 -5.254 -33.219 1 97.06 429 PRO B O 1
ATOM 8799 N N . LYS B 1 430 ? 4.16 -3.781 -34.5 1 95.69 430 LYS B N 1
ATOM 8800 C CA . LYS B 1 430 ? 3.049 -2.836 -34.469 1 95.69 430 LYS B CA 1
ATOM 8801 C C . LYS B 1 430 ? 2.176 -3.002 -35.719 1 95.69 430 LYS B C 1
ATOM 8803 O O . LYS B 1 430 ? 2.684 -3.26 -36.812 1 95.69 430 LYS B O 1
ATOM 8808 N N . PRO B 1 431 ? 0.844 -3.018 -35.688 1 93.94 431 PRO B N 1
ATOM 8809 C CA . PRO B 1 431 ? 0.103 -2.629 -34.5 1 93.94 431 PRO B CA 1
ATOM 8810 C C . PRO B 1 431 ? -0.488 -3.824 -33.75 1 93.94 431 PRO B C 1
ATOM 8812 O O . PRO B 1 431 ? -1.023 -3.67 -32.656 1 93.94 431 PRO B O 1
ATOM 8815 N N . ASN B 1 432 ? -0.398 -4.996 -34.312 1 96 432 ASN B N 1
ATOM 8816 C CA . ASN B 1 432 ? -1.222 -6.109 -33.844 1 96 432 ASN B CA 1
ATOM 8817 C C . ASN B 1 432 ? -0.533 -6.891 -32.719 1 96 432 ASN B C 1
ATOM 8819 O O . ASN B 1 432 ? -1.194 -7.57 -31.938 1 96 432 ASN B O 1
ATOM 8823 N N . GLY B 1 433 ? 0.773 -6.848 -32.625 1 98.25 433 GLY B N 1
ATOM 8824 C CA . GLY B 1 433 ? 1.517 -7.59 -31.609 1 98.25 433 GLY B CA 1
ATOM 8825 C C . GLY B 1 433 ? 1.593 -9.078 -31.906 1 98.25 433 GLY B C 1
ATOM 8826 O O . GLY B 1 433 ? 1.952 -9.477 -33 1 98.25 433 GLY B O 1
ATOM 8827 N N . ILE B 1 434 ? 1.324 -9.867 -30.922 1 98.38 434 ILE B N 1
ATOM 8828 C CA . ILE B 1 434 ? 1.435 -11.32 -31.062 1 98.38 434 ILE B CA 1
ATOM 8829 C C . ILE B 1 434 ? 0.165 -11.984 -30.531 1 98.38 434 ILE B C 1
ATOM 8831 O O . ILE B 1 434 ? -0.636 -11.352 -29.844 1 98.38 434 ILE B O 1
ATOM 8835 N N . TYR B 1 435 ? 0.043 -13.234 -30.906 1 97.38 435 TYR B N 1
ATOM 8836 C CA . TYR B 1 435 ? -1.081 -14.047 -30.453 1 97.38 435 TYR B CA 1
ATOM 8837 C C . TYR B 1 435 ? -0.598 -15.258 -29.656 1 97.38 435 TYR B C 1
ATOM 8839 O O . TYR B 1 435 ? 0.129 -16.109 -30.188 1 97.38 435 TYR B O 1
ATOM 8847 N N . VAL B 1 436 ? -1.037 -15.336 -28.406 1 97.38 436 VAL B N 1
ATOM 8848 C CA . VAL B 1 436 ? -0.665 -16.453 -27.531 1 97.38 436 VAL B CA 1
ATOM 8849 C C . VAL B 1 436 ? -1.74 -17.531 -27.594 1 97.38 436 VAL B C 1
ATOM 8851 O O . VAL B 1 436 ? -2.928 -17.25 -27.422 1 97.38 436 VAL B O 1
ATOM 8854 N N . PHE B 1 437 ? -1.292 -18.766 -27.828 1 93.75 437 PHE B N 1
ATOM 8855 C CA . PHE B 1 437 ? -2.297 -19.812 -27.969 1 93.75 437 PHE B CA 1
ATOM 8856 C C . PHE B 1 437 ? -2.113 -20.891 -26.906 1 93.75 437 PHE B C 1
ATOM 8858 O O . PHE B 1 437 ? -2.996 -21.719 -26.703 1 93.75 437 PHE B O 1
ATOM 8865 N N . ALA B 1 438 ? -1.007 -20.906 -26.203 1 92.69 438 ALA B N 1
ATOM 8866 C CA . ALA B 1 438 ? -0.742 -21.875 -25.141 1 92.69 438 ALA B CA 1
ATOM 8867 C C . ALA B 1 438 ? 0.186 -21.281 -24.078 1 92.69 438 ALA B C 1
ATOM 8869 O O . ALA B 1 438 ? 0.905 -20.312 -24.359 1 92.69 438 ALA B O 1
ATOM 8870 N N . SER B 1 439 ? 0.175 -21.859 -22.891 1 93.94 439 SER B N 1
ATOM 8871 C CA . SER B 1 439 ? 0.923 -21.312 -21.75 1 93.94 439 SER B CA 1
ATOM 8872 C C . SER B 1 439 ? 1.255 -22.406 -20.75 1 93.94 439 SER B C 1
ATOM 8874 O O . SER B 1 439 ? 0.448 -23.312 -20.516 1 93.94 439 SER B O 1
ATOM 8876 N N . GLN B 1 440 ? 2.4 -22.312 -20.188 1 92.06 440 GLN B N 1
ATOM 8877 C CA . GLN B 1 440 ? 2.822 -23.219 -19.125 1 92.06 440 GLN B CA 1
ATOM 8878 C C . GLN B 1 440 ? 3.297 -22.453 -17.906 1 92.06 440 GLN B C 1
ATOM 8880 O O . GLN B 1 440 ? 4.305 -21.734 -17.953 1 92.06 440 GLN B O 1
ATOM 8885 N N . LEU B 1 441 ? 2.582 -22.594 -16.844 1 94.5 441 LEU B N 1
ATOM 8886 C CA . LEU B 1 441 ? 2.994 -22.016 -15.57 1 94.5 441 LEU B CA 1
ATOM 8887 C C . LEU B 1 441 ? 4.047 -22.891 -14.891 1 94.5 441 LEU B C 1
ATOM 8889 O O . LEU B 1 441 ? 3.967 -24.125 -14.945 1 94.5 441 LEU B O 1
ATOM 8893 N N . HIS B 1 442 ? 5.047 -22.188 -14.25 1 89.75 442 HIS B N 1
ATOM 8894 C CA . HIS B 1 442 ? 6.152 -23 -13.742 1 89.75 442 HIS B CA 1
ATOM 8895 C C . HIS B 1 442 ? 6.719 -22.406 -12.461 1 89.75 442 HIS B C 1
ATOM 8897 O O . HIS B 1 442 ? 7 -21.203 -12.398 1 89.75 442 HIS B O 1
ATOM 8903 N N . THR B 1 443 ? 6.801 -23.203 -11.484 1 94.19 443 THR B N 1
ATOM 8904 C CA . THR B 1 443 ? 7.578 -22.984 -10.266 1 94.19 443 THR B CA 1
ATOM 8905 C C . THR B 1 443 ? 8.367 -24.234 -9.891 1 94.19 443 THR B C 1
ATOM 8907 O O . THR B 1 443 ? 8.281 -25.25 -10.57 1 94.19 443 THR B O 1
ATOM 8910 N N . HIS B 1 444 ? 9.148 -24.078 -8.938 1 88.12 444 HIS B N 1
ATOM 8911 C CA . HIS B 1 444 ? 9.781 -25.281 -8.398 1 88.12 444 HIS B CA 1
ATOM 8912 C C . HIS B 1 444 ? 8.945 -25.891 -7.277 1 88.12 444 HIS B C 1
ATOM 8914 O O . HIS B 1 444 ? 7.812 -26.328 -7.508 1 88.12 444 HIS B O 1
ATOM 8920 N N . LEU B 1 445 ? 9.375 -25.906 -6.09 1 87.75 445 LEU B N 1
ATOM 8921 C CA . LEU B 1 445 ? 8.797 -26.891 -5.176 1 87.75 445 LEU B CA 1
ATOM 8922 C C . LEU B 1 445 ? 7.746 -26.234 -4.281 1 87.75 445 LEU B C 1
ATOM 8924 O O . LEU B 1 445 ? 6.918 -26.922 -3.684 1 87.75 445 LEU B O 1
ATOM 8928 N N . THR B 1 446 ? 7.715 -24.906 -4.18 1 95.69 446 THR B N 1
ATOM 8929 C CA . THR B 1 446 ? 6.891 -24.344 -3.117 1 95.69 446 THR B CA 1
ATOM 8930 C C . THR B 1 446 ? 5.738 -23.531 -3.699 1 95.69 446 THR B C 1
ATOM 8932 O O . THR B 1 446 ? 4.938 -22.969 -2.957 1 95.69 446 THR B O 1
ATOM 8935 N N . GLY B 1 447 ? 5.594 -23.453 -5.008 1 97.12 447 GLY B N 1
ATOM 8936 C CA . GLY B 1 447 ? 4.496 -22.719 -5.621 1 97.12 447 GLY B CA 1
ATOM 8937 C C . GLY B 1 447 ? 3.141 -23.344 -5.367 1 97.12 447 GLY B C 1
ATOM 8938 O O . GLY B 1 447 ? 3 -24.562 -5.434 1 97.12 447 GLY B O 1
ATOM 8939 N N . ILE B 1 448 ? 2.104 -22.438 -5.059 1 97 448 ILE B N 1
ATOM 8940 C CA . ILE B 1 448 ? 0.775 -22.984 -4.812 1 97 448 ILE B CA 1
ATOM 8941 C C . ILE B 1 448 ? -0.258 -22.234 -5.652 1 97 448 ILE B C 1
ATOM 8943 O O . ILE B 1 448 ? -1.399 -22.688 -5.785 1 97 448 ILE B O 1
ATOM 8947 N N . LYS B 1 449 ? 0.067 -21.172 -6.195 1 97.12 449 LYS B N 1
ATOM 8948 C CA . LYS B 1 449 ? -0.769 -20.359 -7.086 1 97.12 449 LYS B CA 1
ATOM 8949 C C . LYS B 1 449 ? 0.082 -19.578 -8.078 1 97.12 449 LYS B C 1
ATOM 8951 O O . LYS B 1 449 ? 1.101 -18.984 -7.699 1 97.12 449 LYS B O 1
ATOM 8956 N N . VAL B 1 450 ? -0.299 -19.594 -9.344 1 97.88 450 VAL B N 1
ATOM 8957 C CA . VAL B 1 450 ? 0.408 -18.812 -10.359 1 97.88 450 VAL B CA 1
ATOM 8958 C C . VAL B 1 450 ? -0.599 -18.141 -11.289 1 97.88 450 VAL B C 1
ATOM 8960 O O . VAL B 1 450 ? -1.545 -18.781 -11.758 1 97.88 450 VAL B O 1
ATOM 8963 N N . VAL B 1 451 ? -0.423 -16.859 -11.477 1 97.25 451 VAL B N 1
ATOM 8964 C CA . VAL B 1 451 ? -1.301 -16.094 -12.367 1 97.25 451 VAL B CA 1
ATOM 8965 C C . VAL B 1 451 ? -0.471 -15.148 -13.227 1 97.25 451 VAL B C 1
ATOM 8967 O O . VAL B 1 451 ? 0.489 -14.539 -12.75 1 97.25 451 VAL B O 1
ATOM 8970 N N . THR B 1 452 ? -0.775 -15.078 -14.477 1 98.06 452 THR B N 1
ATOM 8971 C CA . THR B 1 452 ? -0.27 -14 -15.32 1 98.06 452 THR B CA 1
ATOM 8972 C C . THR B 1 452 ? -1.393 -13.039 -15.695 1 98.06 452 THR B C 1
ATOM 8974 O O . THR B 1 452 ? -2.268 -13.375 -16.484 1 98.06 452 THR B O 1
ATOM 8977 N N . TYR B 1 453 ? -1.28 -11.875 -15.172 1 97.31 453 TYR B N 1
ATOM 8978 C CA . TYR B 1 453 ? -2.254 -10.828 -15.438 1 97.31 453 TYR B CA 1
ATOM 8979 C C . TYR B 1 453 ? -1.929 -10.102 -16.734 1 97.31 453 TYR B C 1
ATOM 8981 O O . TYR B 1 453 ? -0.757 -9.93 -17.094 1 97.31 453 TYR B O 1
ATOM 8989 N N . HIS B 1 454 ? -2.996 -9.727 -17.438 1 97.5 454 HIS B N 1
ATOM 8990 C CA . HIS B 1 454 ? -2.91 -8.969 -18.672 1 97.5 454 HIS B CA 1
ATOM 8991 C C . HIS B 1 454 ? -3.557 -7.59 -18.531 1 97.5 454 HIS B C 1
ATOM 8993 O O . HIS B 1 454 ? -4.77 -7.488 -18.328 1 97.5 454 HIS B O 1
ATOM 8999 N N . ILE B 1 455 ? -2.68 -6.562 -18.578 1 96.62 455 ILE B N 1
ATOM 9000 C CA . ILE B 1 455 ? -3.156 -5.199 -18.375 1 96.62 455 ILE B CA 1
ATOM 9001 C C . ILE B 1 455 ? -2.934 -4.379 -19.641 1 96.62 455 ILE B C 1
ATOM 9003 O O . ILE B 1 455 ? -1.839 -4.387 -20.219 1 96.62 455 ILE B O 1
ATOM 9007 N N . ARG B 1 456 ? -3.977 -3.623 -20.203 1 96.62 456 ARG B N 1
ATOM 9008 C CA . ARG B 1 456 ? -3.908 -2.719 -21.344 1 96.62 456 ARG B CA 1
ATOM 9009 C C . ARG B 1 456 ? -4.465 -1.343 -20.984 1 96.62 456 ARG B C 1
ATOM 9011 O O . ARG B 1 456 ? -5.633 -1.217 -20.625 1 96.62 456 ARG B O 1
ATOM 9018 N N . ASN B 1 457 ? -3.621 -0.337 -20.969 1 91.69 457 ASN B N 1
ATOM 9019 C CA . ASN B 1 457 ? -4.012 1.038 -20.672 1 91.69 457 ASN B CA 1
ATOM 9020 C C . ASN B 1 457 ? -4.645 1.161 -19.297 1 91.69 457 ASN B C 1
ATOM 9022 O O . ASN B 1 457 ? -5.695 1.78 -19.141 1 91.69 457 ASN B O 1
ATOM 9026 N N . GLY B 1 458 ? -4.082 0.415 -18.422 1 88.12 458 GLY B N 1
ATOM 9027 C CA . GLY B 1 458 ? -4.516 0.531 -17.047 1 88.12 458 GLY B CA 1
ATOM 9028 C C . GLY B 1 458 ? -5.699 -0.357 -16.719 1 88.12 458 GLY B C 1
ATOM 9029 O O . GLY B 1 458 ? -6.137 -0.417 -15.562 1 88.12 458 GLY B O 1
ATOM 9030 N N . THR B 1 459 ? -6.18 -1.064 -17.672 1 92.5 459 THR B N 1
ATOM 9031 C CA . THR B 1 459 ? -7.328 -1.938 -17.469 1 92.5 459 THR B CA 1
ATOM 9032 C C . THR B 1 459 ? -6.906 -3.404 -17.5 1 92.5 459 THR B C 1
ATOM 9034 O O . THR B 1 459 ? -6.141 -3.818 -18.375 1 92.5 459 THR B O 1
ATOM 9037 N N . ARG B 1 460 ? -7.391 -4.156 -16.562 1 93.94 460 ARG B N 1
ATOM 9038 C CA . ARG B 1 460 ? -7.105 -5.586 -16.516 1 93.94 460 ARG B CA 1
ATOM 9039 C C . ARG B 1 460 ? -7.98 -6.348 -17.516 1 93.94 460 ARG B C 1
ATOM 9041 O O . ARG B 1 460 ? -9.211 -6.258 -17.453 1 93.94 460 ARG B O 1
ATOM 9048 N N . LEU B 1 461 ? -7.41 -6.98 -18.391 1 95.06 461 LEU B N 1
ATOM 9049 C CA . LEU B 1 461 ? -8.062 -7.906 -19.312 1 95.06 461 LEU B CA 1
ATOM 9050 C C . LEU B 1 461 ? -8.117 -9.312 -18.719 1 95.06 461 LEU B C 1
ATOM 9052 O O . LEU B 1 461 ? -7.566 -9.562 -17.641 1 95.06 461 LEU B O 1
ATOM 9056 N N . PRO B 1 462 ? -8.883 -10.25 -19.391 1 92.75 462 PRO B N 1
ATOM 9057 C CA . PRO B 1 462 ? -8.789 -11.625 -18.891 1 92.75 462 PRO B CA 1
ATOM 9058 C C . PRO B 1 462 ? -7.352 -12.109 -18.734 1 92.75 462 PRO B C 1
ATOM 9060 O O . PRO B 1 462 ? -6.504 -11.82 -19.594 1 92.75 462 PRO B O 1
ATOM 9063 N N . ASP B 1 463 ? -7.137 -12.781 -17.641 1 95.12 463 ASP B N 1
ATOM 9064 C CA . ASP B 1 463 ? -5.781 -13.227 -17.344 1 95.12 463 ASP B CA 1
ATOM 9065 C C . ASP B 1 463 ? -5.262 -14.172 -18.438 1 95.12 463 ASP B C 1
ATOM 9067 O O . ASP B 1 463 ? -6.023 -14.953 -19 1 95.12 463 ASP B O 1
ATOM 9071 N N . LEU B 1 464 ? -4.027 -14.023 -18.688 1 96.56 464 LEU B N 1
ATOM 9072 C CA . LEU B 1 464 ? -3.42 -14.867 -19.719 1 96.56 464 LEU B CA 1
ATOM 9073 C C . LEU B 1 464 ? -3.508 -16.344 -19.328 1 96.56 464 LEU B C 1
ATOM 9075 O O . LEU B 1 464 ? -3.883 -17.172 -20.156 1 96.56 464 LEU B O 1
ATOM 9079 N N . ASN B 1 465 ? -3.115 -16.641 -18.188 1 95.38 465 ASN B N 1
ATOM 9080 C CA . ASN B 1 465 ? -3.227 -17.969 -17.562 1 95.38 465 ASN B CA 1
ATOM 9081 C C . ASN B 1 465 ? -3.287 -17.859 -16.047 1 95.38 465 ASN B C 1
ATOM 9083 O O . ASN B 1 465 ? -2.746 -16.906 -15.469 1 95.38 465 ASN B O 1
ATOM 9087 N N . ARG B 1 466 ? -3.977 -18.797 -15.531 1 95 466 ARG B N 1
ATOM 9088 C CA . ARG B 1 466 ? -4.172 -18.766 -14.078 1 95 466 ARG B CA 1
ATOM 9089 C C . ARG B 1 466 ? -4.371 -20.172 -13.523 1 95 466 ARG B C 1
ATOM 9091 O O . ARG B 1 466 ? -5.07 -21 -14.125 1 95 466 ARG B O 1
ATOM 9098 N N . ASP B 1 467 ? -3.789 -20.422 -12.422 1 96 467 ASP B N 1
ATOM 9099 C CA . ASP B 1 467 ? -4.051 -21.625 -11.633 1 96 467 ASP B CA 1
ATOM 9100 C C . ASP B 1 467 ? -4.016 -21.328 -10.141 1 96 467 ASP B C 1
ATOM 9102 O O . ASP B 1 467 ? -2.943 -21.281 -9.531 1 96 467 ASP B O 1
ATOM 9106 N N . ASN B 1 468 ? -5.16 -21.234 -9.57 1 95.31 468 ASN B N 1
ATOM 9107 C CA . ASN B 1 468 ? -5.293 -20.922 -8.148 1 95.31 468 ASN B CA 1
ATOM 9108 C C . ASN B 1 468 ? -4.98 -22.141 -7.285 1 95.31 468 ASN B C 1
ATOM 9110 O O . ASN B 1 468 ? -4.797 -22.016 -6.074 1 95.31 468 ASN B O 1
ATOM 9114 N N . TYR B 1 469 ? -4.973 -23.266 -7.934 1 95.38 469 TYR B N 1
ATOM 9115 C CA . TYR B 1 469 ? -4.73 -24.516 -7.227 1 95.38 469 TYR B CA 1
ATOM 9116 C C . TYR B 1 469 ? -3.51 -25.234 -7.785 1 95.38 469 TYR B C 1
ATOM 9118 O O . TYR B 1 469 ? -3.52 -26.453 -7.941 1 95.38 469 TYR B O 1
ATOM 9126 N N . TYR B 1 470 ? -2.574 -24.453 -8.039 1 95.06 470 TYR B N 1
ATOM 9127 C CA . TYR B 1 470 ? -1.341 -24.859 -8.703 1 95.06 470 TYR B CA 1
ATOM 9128 C C . TYR B 1 470 ? -0.556 -25.844 -7.832 1 95.06 470 TYR B C 1
ATOM 9130 O O . TYR B 1 470 ? -0.577 -25.734 -6.602 1 95.06 470 TYR B O 1
ATOM 9138 N N . SER B 1 471 ? 0.085 -26.797 -8.508 1 91.44 471 SER B N 1
ATOM 9139 C CA . SER B 1 471 ? 1.032 -27.703 -7.883 1 91.44 471 SER B CA 1
ATOM 9140 C C . SER B 1 471 ? 2.303 -27.844 -8.719 1 91.44 471 SER B C 1
ATOM 9142 O O . SER B 1 471 ? 2.234 -28.016 -9.938 1 91.44 471 SER B O 1
ATOM 9144 N N . PRO B 1 472 ? 3.439 -27.812 -8.031 1 86.38 472 PRO B N 1
ATOM 9145 C CA . PRO B 1 472 ? 4.695 -27.984 -8.766 1 86.38 472 PRO B CA 1
ATOM 9146 C C . PRO B 1 472 ? 4.812 -29.359 -9.414 1 86.38 472 PRO B C 1
ATOM 9148 O O . PRO B 1 472 ? 5.68 -29.562 -10.266 1 86.38 472 PRO B O 1
ATOM 9151 N N . HIS B 1 473 ? 3.939 -30.172 -9.102 1 78.12 473 HIS B N 1
ATOM 9152 C CA . HIS B 1 473 ? 4.031 -31.547 -9.602 1 78.12 473 HIS B CA 1
ATOM 9153 C C . HIS B 1 473 ? 3.109 -31.766 -10.797 1 78.12 473 HIS B C 1
ATOM 9155 O O . HIS B 1 473 ? 2.977 -32.875 -11.289 1 78.12 473 HIS B O 1
ATOM 9161 N N . PHE B 1 474 ? 2.457 -30.75 -11.164 1 83.12 474 PHE B N 1
ATOM 9162 C CA . PHE B 1 474 ? 1.564 -30.797 -12.32 1 83.12 474 PHE B CA 1
ATOM 9163 C C . PHE B 1 474 ? 1.716 -29.562 -13.18 1 83.12 474 PHE B C 1
ATOM 9165 O O . PHE B 1 474 ? 0.956 -28.594 -13.031 1 83.12 474 PHE B O 1
ATOM 9172 N N . GLN B 1 475 ? 2.656 -29.578 -14.055 1 79.56 475 GLN B N 1
ATOM 9173 C CA . GLN B 1 475 ? 2.971 -28.391 -14.852 1 79.56 475 GLN B CA 1
ATOM 9174 C C . GLN B 1 475 ? 2.863 -28.703 -16.344 1 79.56 475 GLN B C 1
ATOM 9176 O O . GLN B 1 475 ? 3.877 -28.828 -17.031 1 79.56 475 GLN B O 1
ATOM 9181 N N . GLU B 1 476 ? 1.727 -28.75 -16.875 1 80.88 476 GLU B N 1
ATOM 9182 C CA . GLU B 1 476 ? 1.494 -29.031 -18.297 1 80.88 476 GLU B CA 1
ATOM 9183 C C . GLU B 1 476 ? 1.376 -27.734 -19.094 1 80.88 476 GLU B C 1
ATOM 9185 O O . GLU B 1 476 ? 1.126 -26.672 -18.531 1 80.88 476 GLU B O 1
ATOM 9190 N N . ILE B 1 477 ? 1.707 -27.875 -20.406 1 87.44 477 ILE B N 1
ATOM 9191 C CA . ILE B 1 477 ? 1.378 -26.781 -21.312 1 87.44 477 ILE B CA 1
ATOM 9192 C C . ILE B 1 477 ? -0.126 -26.766 -21.578 1 87.44 477 ILE B C 1
ATOM 9194 O O . ILE B 1 477 ? -0.696 -27.781 -22 1 87.44 477 ILE B O 1
ATOM 9198 N N . ARG B 1 478 ? -0.713 -25.703 -21.312 1 88.44 478 ARG B N 1
ATOM 9199 C CA . ARG B 1 478 ? -2.158 -25.594 -21.484 1 88.44 478 ARG B CA 1
ATOM 9200 C C . ARG B 1 478 ? -2.51 -24.797 -22.734 1 88.44 478 ARG B C 1
ATOM 9202 O O . ARG B 1 478 ? -1.999 -23.688 -22.922 1 88.44 478 ARG B O 1
ATOM 9209 N N . GLN B 1 479 ? -3.301 -25.5 -23.5 1 88.75 479 GLN B N 1
ATOM 9210 C CA . GLN B 1 479 ? -3.895 -24.734 -24.578 1 88.75 479 GLN B CA 1
ATOM 9211 C C . GLN B 1 479 ? -4.898 -23.719 -24.047 1 88.75 479 GLN B C 1
ATOM 9213 O O . GLN B 1 479 ? -5.77 -24.047 -23.25 1 88.75 479 GLN B O 1
ATOM 9218 N N . LEU B 1 480 ? -4.77 -22.5 -24.547 1 90.12 480 LEU B N 1
ATOM 9219 C CA . LEU B 1 480 ? -5.676 -21.453 -24.078 1 90.12 480 LEU B CA 1
ATOM 9220 C C . LEU B 1 480 ? -7.035 -21.578 -24.766 1 90.12 480 LEU B C 1
ATOM 9222 O O . LEU B 1 480 ? -7.129 -22.078 -25.891 1 90.12 480 LEU B O 1
ATOM 9226 N N . ASP B 1 481 ? -8.086 -21.141 -24.062 1 82.94 481 ASP B N 1
ATOM 9227 C CA . ASP B 1 481 ? -9.445 -21.188 -24.594 1 82.94 481 ASP B CA 1
ATOM 9228 C C . ASP B 1 481 ? -9.562 -20.359 -25.859 1 82.94 481 ASP B C 1
ATOM 9230 O O . ASP B 1 481 ? -10.273 -20.75 -26.797 1 82.94 481 ASP B O 1
ATOM 9234 N N . GLN B 1 482 ? -8.984 -19.25 -25.75 1 87.69 482 GLN B N 1
ATOM 9235 C CA . GLN B 1 482 ? -8.906 -18.359 -26.906 1 87.69 482 GLN B CA 1
ATOM 9236 C C . GLN B 1 482 ? -7.496 -17.781 -27.047 1 87.69 482 GLN B C 1
ATOM 9238 O O . GLN B 1 482 ? -6.766 -17.656 -26.062 1 87.69 482 GLN B O 1
ATOM 9243 N N . GLN B 1 483 ? -7.262 -17.641 -28.344 1 92.62 483 GLN B N 1
ATOM 9244 C CA . GLN B 1 483 ? -5.98 -16.969 -28.531 1 92.62 483 GLN B CA 1
ATOM 9245 C C . GLN B 1 483 ? -5.992 -15.578 -27.906 1 92.62 483 GLN B C 1
ATOM 9247 O O . GLN B 1 483 ? -6.977 -14.852 -28.016 1 92.62 483 GLN B O 1
ATOM 9252 N N . ILE B 1 484 ? -4.957 -15.289 -27.25 1 96.31 484 ILE B N 1
ATOM 9253 C CA . ILE B 1 484 ? -4.867 -14.008 -26.562 1 96.31 484 ILE B CA 1
ATOM 9254 C C . ILE B 1 484 ? -3.914 -13.086 -27.312 1 96.31 484 ILE B C 1
ATOM 9256 O O . ILE B 1 484 ? -2.742 -13.414 -27.516 1 96.31 484 ILE B O 1
ATOM 9260 N N . GLN B 1 485 ? -4.473 -11.969 -27.703 1 98 485 GLN B N 1
ATOM 9261 C CA . GLN B 1 485 ? -3.65 -10.984 -28.406 1 98 485 GLN B CA 1
ATOM 9262 C C . GLN B 1 485 ? -2.941 -10.062 -27.422 1 98 485 GLN B C 1
ATOM 9264 O O . GLN B 1 485 ? -3.588 -9.406 -26.594 1 98 485 GLN B O 1
ATOM 9269 N N . ILE B 1 486 ? -1.67 -10.062 -27.438 1 98.62 486 ILE B N 1
ATOM 9270 C CA . ILE B 1 486 ? -0.865 -9.102 -26.688 1 98.62 486 ILE B CA 1
ATOM 9271 C C . ILE B 1 486 ? -0.398 -7.98 -27.609 1 98.62 486 ILE B C 1
ATOM 9273 O O . ILE B 1 486 ? 0.249 -8.234 -28.625 1 98.62 486 ILE B O 1
ATOM 9277 N N . LYS B 1 487 ? -0.678 -6.773 -27.281 1 98.5 487 LYS B N 1
ATOM 9278 C CA . LYS B 1 487 ? -0.373 -5.629 -28.125 1 98.5 487 LYS B CA 1
ATOM 9279 C C . LYS B 1 487 ? 0.792 -4.816 -27.562 1 98.5 487 LYS B C 1
ATOM 9281 O O . LYS B 1 487 ? 1.102 -4.91 -26.375 1 98.5 487 LYS B O 1
ATOM 9286 N N . PRO B 1 488 ? 1.431 -4.062 -28.516 1 98.12 488 PRO B N 1
ATOM 9287 C CA . PRO B 1 488 ? 2.424 -3.115 -28.016 1 98.12 488 PRO B CA 1
ATOM 9288 C C . PRO B 1 488 ? 1.865 -2.203 -26.922 1 98.12 488 PRO B C 1
ATOM 9290 O O . PRO B 1 488 ? 0.784 -1.633 -27.078 1 98.12 488 PRO B O 1
ATOM 9293 N N . GLY B 1 489 ? 2.607 -2.139 -25.797 1 97.38 489 GLY B N 1
ATOM 9294 C CA . GLY B 1 489 ? 2.162 -1.276 -24.719 1 97.38 489 GLY B CA 1
ATOM 9295 C C . GLY B 1 489 ? 1.438 -2.027 -23.609 1 97.38 489 GLY B C 1
ATOM 9296 O O . GLY B 1 489 ? 1.159 -1.466 -22.547 1 97.38 489 GLY B O 1
ATOM 9297 N N . ASP B 1 490 ? 1.129 -3.33 -23.812 1 98.06 490 ASP B N 1
ATOM 9298 C CA . ASP B 1 490 ? 0.504 -4.145 -22.781 1 98.06 490 ASP B CA 1
ATOM 9299 C C . ASP B 1 490 ? 1.495 -4.469 -21.656 1 98.06 490 ASP B C 1
ATOM 9301 O O . ASP B 1 490 ? 2.707 -4.488 -21.891 1 98.06 490 ASP B O 1
ATOM 9305 N N . THR B 1 491 ? 0.947 -4.625 -20.516 1 98.06 491 THR B N 1
ATOM 9306 C CA . THR B 1 491 ? 1.737 -5.098 -19.375 1 98.06 491 THR B CA 1
ATOM 9307 C C . THR B 1 491 ? 1.289 -6.492 -18.953 1 98.06 491 THR B C 1
ATOM 9309 O O . THR B 1 491 ? 0.091 -6.758 -18.844 1 98.06 491 THR B O 1
ATOM 9312 N N . LEU B 1 492 ? 2.193 -7.383 -18.797 1 98.62 492 LEU B N 1
ATOM 9313 C CA . LEU B 1 492 ? 1.938 -8.703 -18.234 1 98.62 492 LEU B CA 1
ATOM 9314 C C . LEU B 1 492 ? 2.631 -8.852 -16.875 1 98.62 492 LEU B C 1
ATOM 9316 O O . LEU B 1 492 ? 3.816 -8.539 -16.75 1 98.62 492 LEU B O 1
ATOM 9320 N N . ILE B 1 493 ? 1.886 -9.242 -15.898 1 98.44 493 ILE B N 1
ATOM 9321 C CA . ILE B 1 493 ? 2.426 -9.445 -14.562 1 98.44 493 ILE B CA 1
ATOM 9322 C C . ILE B 1 493 ? 2.221 -10.891 -14.141 1 98.44 493 ILE B C 1
ATOM 9324 O O . ILE B 1 493 ? 1.084 -11.352 -14 1 98.44 493 ILE B O 1
ATOM 9328 N N . THR B 1 494 ? 3.279 -11.617 -13.945 1 98.5 494 THR B N 1
ATOM 9329 C CA . THR B 1 494 ? 3.211 -12.984 -13.453 1 98.5 494 THR B CA 1
ATOM 9330 C C . THR B 1 494 ? 3.455 -13.031 -11.953 1 98.5 494 THR B C 1
ATOM 9332 O O . THR B 1 494 ? 4.512 -12.617 -11.477 1 98.5 494 THR B O 1
ATOM 9335 N N . THR B 1 495 ? 2.486 -13.531 -11.258 1 98.19 495 THR B N 1
ATOM 9336 C CA . THR B 1 495 ? 2.609 -13.641 -9.805 1 98.19 495 THR B CA 1
ATOM 9337 C C . THR B 1 495 ? 2.621 -15.109 -9.375 1 98.19 495 THR B C 1
ATOM 9339 O O . THR B 1 495 ? 1.883 -15.93 -9.922 1 98.19 495 THR B O 1
ATOM 9342 N N . CYS B 1 496 ? 3.426 -15.398 -8.516 1 98.44 496 CYS B N 1
ATOM 9343 C CA . CYS B 1 496 ? 3.504 -16.719 -7.898 1 98.44 496 CYS B CA 1
ATOM 9344 C C . CYS B 1 496 ? 3.326 -16.625 -6.387 1 98.44 496 CYS B C 1
ATOM 9346 O O . CYS B 1 496 ? 3.916 -15.766 -5.738 1 98.44 496 CYS B O 1
ATOM 9348 N N . THR B 1 497 ? 2.51 -17.453 -5.879 1 98.38 497 THR B N 1
ATOM 9349 C CA . THR B 1 497 ? 2.312 -17.578 -4.438 1 98.38 497 THR B CA 1
ATOM 9350 C C . THR B 1 497 ? 2.986 -18.828 -3.904 1 98.38 497 THR B C 1
ATOM 9352 O O . THR B 1 497 ? 2.809 -19.922 -4.457 1 98.38 497 THR B O 1
ATOM 9355 N N . TYR B 1 498 ? 3.705 -18.672 -2.836 1 98.25 498 TYR B N 1
ATOM 9356 C CA . TYR B 1 498 ? 4.5 -19.766 -2.312 1 98.25 498 TYR B CA 1
ATOM 9357 C C . TYR B 1 498 ? 4.062 -20.141 -0.899 1 98.25 498 TYR B C 1
ATOM 9359 O O . TYR B 1 498 ? 3.646 -19.266 -0.127 1 98.25 498 TYR B O 1
ATOM 9367 N N . ASP B 1 499 ? 4.191 -21.406 -0.568 1 97.62 499 ASP B N 1
ATOM 9368 C CA . ASP B 1 499 ? 4.047 -21.906 0.794 1 97.62 499 ASP B CA 1
ATOM 9369 C C . ASP B 1 499 ? 5.367 -22.469 1.312 1 97.62 499 ASP B C 1
ATOM 9371 O O . ASP B 1 499 ? 5.797 -23.547 0.887 1 97.62 499 ASP B O 1
ATOM 9375 N N . THR B 1 500 ? 6.008 -21.734 2.189 1 97.88 500 THR B N 1
ATOM 9376 C CA . THR B 1 500 ? 7.262 -22.188 2.783 1 97.88 500 THR B CA 1
ATOM 9377 C C . THR B 1 500 ? 7.074 -22.516 4.262 1 97.88 500 THR B C 1
ATOM 9379 O O . THR B 1 500 ? 8.008 -22.375 5.055 1 97.88 500 THR B O 1
ATOM 9382 N N . SER B 1 501 ? 5.93 -22.875 4.699 1 96.62 501 SER B N 1
ATOM 9383 C CA . SER B 1 501 ? 5.605 -23.125 6.102 1 96.62 501 SER B CA 1
ATOM 9384 C C . SER B 1 501 ? 6.438 -24.281 6.668 1 96.62 501 SER B C 1
ATOM 9386 O O . SER B 1 501 ? 6.727 -24.312 7.863 1 96.62 501 SER B O 1
ATOM 9388 N N . GLN B 1 502 ? 6.871 -25.156 5.809 1 94.19 502 GLN B N 1
ATOM 9389 C CA . GLN B 1 502 ? 7.613 -26.328 6.281 1 94.19 502 GLN B CA 1
ATOM 9390 C C . GLN B 1 502 ? 9.109 -26.156 6.039 1 94.19 502 GLN B C 1
ATOM 9392 O O . GLN B 1 502 ? 9.875 -27.125 6.152 1 94.19 502 GLN B O 1
ATOM 9397 N N . LYS B 1 503 ? 9.453 -25.031 5.605 1 95.12 503 LYS B N 1
ATOM 9398 C CA . LYS B 1 503 ? 10.859 -24.75 5.359 1 95.12 503 LYS B CA 1
ATOM 9399 C C . LYS B 1 503 ? 11.492 -24 6.531 1 95.12 503 LYS B C 1
ATOM 9401 O O . LYS B 1 503 ? 10.812 -23.25 7.223 1 95.12 503 LYS B O 1
ATOM 9406 N N . ASN B 1 504 ? 12.773 -24.188 6.781 1 95.44 504 ASN B N 1
ATOM 9407 C CA . ASN B 1 504 ? 13.469 -23.547 7.891 1 95.44 504 ASN B CA 1
ATOM 9408 C C . ASN B 1 504 ? 14.594 -22.641 7.395 1 95.44 504 ASN B C 1
ATOM 9410 O O . ASN B 1 504 ? 15.383 -22.125 8.195 1 95.44 504 ASN B O 1
ATOM 9414 N N . GLN B 1 505 ? 14.672 -22.547 6.113 1 96.38 505 GLN B N 1
ATOM 9415 C CA . GLN B 1 505 ? 15.656 -21.656 5.5 1 96.38 505 GLN B CA 1
ATOM 9416 C C . GLN B 1 505 ? 15.023 -20.828 4.387 1 96.38 505 GLN B C 1
ATOM 9418 O O . GLN B 1 505 ? 13.977 -21.188 3.852 1 96.38 505 GLN B O 1
ATOM 9423 N N . VAL B 1 506 ? 15.742 -19.75 4.137 1 97.69 506 VAL B N 1
ATOM 9424 C CA . VAL B 1 506 ? 15.305 -18.891 3.039 1 97.69 506 VAL B CA 1
ATOM 9425 C C . VAL B 1 506 ? 15.469 -19.625 1.713 1 97.69 506 VAL B C 1
ATOM 9427 O O . VAL B 1 506 ? 16.438 -20.359 1.515 1 97.69 506 VAL B O 1
ATOM 9430 N N . ILE B 1 507 ? 14.461 -19.484 0.818 1 97.69 507 ILE B N 1
ATOM 9431 C CA . ILE B 1 507 ? 14.547 -20.047 -0.525 1 97.69 507 ILE B CA 1
ATOM 9432 C C . ILE B 1 507 ? 14.844 -18.938 -1.532 1 97.69 507 ILE B C 1
ATOM 9434 O O . ILE B 1 507 ? 14.047 -18.016 -1.692 1 97.69 507 ILE B O 1
ATOM 9438 N N . PHE B 1 508 ? 15.953 -19.047 -2.17 1 96.69 508 PHE B N 1
ATOM 9439 C CA . PHE B 1 508 ? 16.375 -18.047 -3.135 1 96.69 508 PHE B CA 1
ATOM 9440 C C . PHE B 1 508 ? 15.875 -18.391 -4.531 1 96.69 508 PHE B C 1
ATOM 9442 O O . PHE B 1 508 ? 15.562 -19.547 -4.816 1 96.69 508 PHE B O 1
ATOM 9449 N N . GLY B 1 509 ? 15.734 -17.375 -5.336 1 95.12 509 GLY B N 1
ATOM 9450 C CA . GLY B 1 509 ? 15.5 -17.641 -6.746 1 95.12 509 GLY B CA 1
ATOM 9451 C C . GLY B 1 509 ? 16.703 -18.234 -7.453 1 95.12 509 GLY B C 1
ATOM 9452 O O . GLY B 1 509 ? 17.844 -17.938 -7.105 1 95.12 509 GLY B O 1
ATOM 9453 N N . GLY B 1 510 ? 16.406 -19.031 -8.469 1 89.12 510 GLY B N 1
ATOM 9454 C CA . GLY B 1 510 ? 17.5 -19.656 -9.211 1 89.12 510 GLY B CA 1
ATOM 9455 C C . GLY B 1 510 ? 17.047 -20.812 -10.07 1 89.12 510 GLY B C 1
ATOM 9456 O O . GLY B 1 510 ? 15.867 -21.172 -10.078 1 89.12 510 GLY B O 1
ATOM 9457 N N . ILE B 1 511 ? 17.984 -21.375 -10.703 1 76.44 511 ILE B N 1
ATOM 9458 C CA . ILE B 1 511 ? 17.703 -22.391 -11.703 1 76.44 511 ILE B CA 1
ATOM 9459 C C . ILE B 1 511 ? 17.578 -23.75 -11.031 1 76.44 511 ILE B C 1
ATOM 9461 O O . ILE B 1 511 ? 16.859 -24.625 -11.516 1 76.44 511 ILE B O 1
ATOM 9465 N N . GLY B 1 512 ? 18.219 -23.859 -9.875 1 73.62 512 GLY B N 1
ATOM 9466 C CA . GLY B 1 512 ? 18.203 -25.156 -9.203 1 73.62 512 GLY B CA 1
ATOM 9467 C C . GLY B 1 512 ? 16.844 -25.5 -8.609 1 73.62 512 GLY B C 1
ATOM 9468 O O . GLY B 1 512 ? 16.109 -24.609 -8.195 1 73.62 512 GLY B O 1
ATOM 9469 N N . ILE B 1 513 ? 16.547 -26.781 -8.516 1 74 513 ILE B N 1
ATOM 9470 C CA . ILE B 1 513 ? 15.258 -27.266 -8.055 1 74 513 ILE B CA 1
ATOM 9471 C C . ILE B 1 513 ? 15.008 -26.781 -6.629 1 74 513 ILE B C 1
ATOM 9473 O O . ILE B 1 513 ? 13.852 -26.625 -6.219 1 74 513 ILE B O 1
ATOM 9477 N N . ASN B 1 514 ? 16.141 -26.625 -5.84 1 81.25 514 ASN B N 1
ATOM 9478 C CA . ASN B 1 514 ? 15.984 -26.172 -4.461 1 81.25 514 ASN B CA 1
ATOM 9479 C C . ASN B 1 514 ? 15.805 -24.656 -4.383 1 81.25 514 ASN B C 1
ATOM 9481 O O . ASN B 1 514 ? 15.508 -24.125 -3.314 1 81.25 514 ASN B O 1
ATOM 9485 N N . ASN B 1 515 ? 16.016 -24.031 -5.473 1 89.69 515 ASN B N 1
ATOM 9486 C CA . ASN B 1 515 ? 15.625 -22.641 -5.625 1 89.69 515 ASN B CA 1
ATOM 9487 C C . ASN B 1 515 ? 14.164 -22.516 -6.07 1 89.69 515 ASN B C 1
ATOM 9489 O O . ASN B 1 515 ? 13.469 -23.531 -6.195 1 89.69 515 ASN B O 1
ATOM 9493 N N . GLU B 1 516 ? 13.727 -21.344 -6.191 1 94.19 516 GLU B N 1
ATOM 9494 C CA . GLU B 1 516 ? 12.375 -21.156 -6.707 1 94.19 516 GLU B CA 1
ATOM 9495 C C . GLU B 1 516 ? 12.383 -20.391 -8.031 1 94.19 516 GLU B C 1
ATOM 9497 O O . GLU B 1 516 ? 13.344 -19.688 -8.336 1 94.19 516 GLU B O 1
ATOM 9502 N N . MET B 1 517 ? 11.359 -20.594 -8.789 1 93.19 517 MET B N 1
ATOM 9503 C CA . MET B 1 517 ? 11.094 -19.859 -10.023 1 93.19 517 MET B CA 1
ATOM 9504 C C . MET B 1 517 ? 9.672 -19.312 -10.031 1 93.19 517 MET B C 1
ATOM 9506 O O . MET B 1 517 ? 8.812 -19.781 -9.289 1 93.19 517 MET B O 1
ATOM 9510 N N . CYS B 1 518 ? 9.469 -18.297 -10.688 1 97.88 518 CYS B N 1
ATOM 9511 C CA . CYS B 1 518 ? 8.164 -17.734 -11.039 1 97.88 518 CYS B CA 1
ATOM 9512 C C . CYS B 1 518 ? 8.094 -17.406 -12.523 1 97.88 518 CYS B C 1
ATOM 9514 O O . CYS B 1 518 ? 8.492 -16.328 -12.945 1 97.88 518 CYS B O 1
ATOM 9516 N N . VAL B 1 519 ? 7.473 -18.391 -13.281 1 95.19 519 VAL B N 1
ATOM 9517 C CA . VAL B 1 519 ? 7.617 -18.25 -14.734 1 95.19 519 VAL B CA 1
ATOM 9518 C C . VAL B 1 519 ? 6.324 -18.688 -15.422 1 95.19 519 VAL B C 1
ATOM 9520 O O . VAL B 1 519 ? 5.637 -19.594 -14.938 1 95.19 519 VAL B O 1
ATOM 9523 N N . ASN B 1 520 ? 6.016 -18.016 -16.438 1 96.88 520 ASN B N 1
ATOM 9524 C CA . ASN B 1 520 ? 5.027 -18.438 -17.438 1 96.88 520 ASN B CA 1
ATOM 9525 C C . ASN B 1 520 ? 5.633 -18.516 -18.828 1 96.88 520 ASN B C 1
ATOM 9527 O O . ASN B 1 520 ? 6.031 -17.5 -19.391 1 96.88 520 ASN B O 1
ATOM 9531 N N . TYR B 1 521 ? 5.738 -19.75 -19.359 1 92.19 521 TYR B N 1
ATOM 9532 C CA . TYR B 1 521 ? 6.129 -19.938 -20.75 1 92.19 521 TYR B CA 1
ATOM 9533 C C . TYR B 1 521 ? 4.93 -19.766 -21.672 1 92.19 521 TYR B C 1
ATOM 9535 O O . TYR B 1 521 ? 3.947 -20.516 -21.562 1 92.19 521 TYR B O 1
ATOM 9543 N N . VAL B 1 522 ? 5.055 -18.828 -22.562 1 95.75 522 VAL B N 1
ATOM 9544 C CA . VAL B 1 522 ? 3.918 -18.625 -23.453 1 95.75 522 VAL B CA 1
ATOM 9545 C C . VAL B 1 522 ? 4.316 -18.984 -24.891 1 95.75 522 VAL B C 1
ATOM 9547 O O . VAL B 1 522 ? 5.422 -18.656 -25.328 1 95.75 522 VAL B O 1
ATOM 9550 N N . PHE B 1 523 ? 3.463 -19.688 -25.562 1 93.94 523 PHE B N 1
ATOM 9551 C CA . PHE B 1 523 ? 3.594 -20.031 -26.969 1 93.94 523 PHE B CA 1
ATOM 9552 C C . PHE B 1 523 ? 2.799 -19.078 -27.844 1 93.94 523 PHE B C 1
ATOM 9554 O O . PHE B 1 523 ? 1.595 -18.891 -27.641 1 93.94 523 PHE B O 1
ATOM 9561 N N . TYR B 1 524 ? 3.531 -18.5 -28.797 1 96.44 524 TYR B N 1
ATOM 9562 C CA . TYR B 1 524 ? 2.883 -17.422 -29.531 1 96.44 524 TYR B CA 1
ATOM 9563 C C . TYR B 1 524 ? 3.34 -17.406 -30.984 1 96.44 524 TYR B C 1
ATOM 9565 O O . TYR B 1 524 ? 4.25 -18.141 -31.375 1 96.44 524 TYR B O 1
ATOM 9573 N N . TYR B 1 525 ? 2.646 -16.672 -31.828 1 95.94 525 TYR B N 1
ATOM 9574 C CA . TYR B 1 525 ? 3.039 -16.328 -33.188 1 95.94 525 TYR B CA 1
ATOM 9575 C C . TYR B 1 525 ? 2.633 -14.898 -33.531 1 95.94 525 TYR B C 1
ATOM 9577 O O . TYR B 1 525 ? 1.711 -14.352 -32.906 1 95.94 525 TYR B O 1
ATOM 9585 N N . PRO B 1 526 ? 3.191 -14.203 -34.438 1 97.19 526 PRO B N 1
ATOM 9586 C CA . PRO B 1 526 ? 4.434 -14.648 -35.062 1 97.19 526 PRO B CA 1
ATOM 9587 C C . PRO B 1 526 ? 5.633 -14.586 -34.125 1 97.19 526 PRO B C 1
ATOM 9589 O O . PRO B 1 526 ? 5.648 -13.781 -33.188 1 97.19 526 PRO B O 1
ATOM 9592 N N . LYS B 1 527 ? 6.566 -15.383 -34.406 1 95.19 527 LYS B N 1
ATOM 9593 C CA . LYS B 1 527 ? 7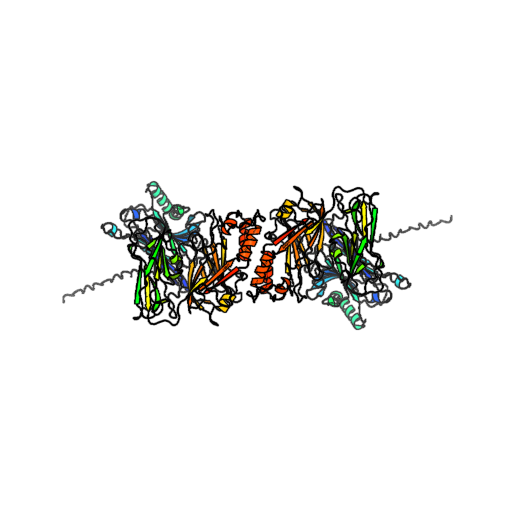.797 -15.352 -33.625 1 95.19 527 LYS B CA 1
ATOM 9594 C C . LYS B 1 527 ? 8.508 -14.016 -33.781 1 95.19 527 LYS B C 1
ATOM 9596 O O . LYS B 1 527 ? 8.625 -13.477 -34.875 1 95.19 527 LYS B O 1
ATOM 9601 N N . ILE B 1 528 ? 8.969 -13.469 -32.625 1 95.19 528 ILE B N 1
ATOM 9602 C CA . ILE B 1 528 ? 9.695 -12.203 -32.625 1 95.19 528 ILE B CA 1
ATOM 9603 C C . ILE B 1 528 ? 11.031 -12.391 -31.906 1 95.19 528 ILE B C 1
ATOM 9605 O O . ILE B 1 528 ? 11.375 -13.508 -31.5 1 95.19 528 ILE B O 1
ATOM 9609 N N . ASP B 1 529 ? 11.781 -11.336 -31.75 1 91.38 529 ASP B N 1
ATOM 9610 C CA . ASP B 1 529 ? 13.117 -11.422 -31.172 1 91.38 529 ASP B CA 1
ATOM 9611 C C . ASP B 1 529 ? 13.055 -11.516 -29.656 1 91.38 529 ASP B C 1
ATOM 9613 O O . ASP B 1 529 ? 13.961 -12.062 -29.016 1 91.38 529 ASP B O 1
ATOM 9617 N N . LEU B 1 530 ? 11.992 -11.023 -29.078 1 94.56 530 LEU B N 1
ATOM 9618 C CA . LEU B 1 530 ? 11.852 -11.008 -27.641 1 94.56 530 LEU B CA 1
ATOM 9619 C C . LEU B 1 530 ? 11.648 -12.414 -27.094 1 94.56 530 LEU B C 1
ATOM 9621 O O . LEU B 1 530 ? 10.664 -13.078 -27.422 1 94.56 530 LEU B O 1
ATOM 9625 N N . GLU B 1 531 ? 12.539 -12.859 -26.328 1 90.81 531 GLU B N 1
ATOM 9626 C CA . GLU B 1 531 ? 12.438 -14.195 -25.75 1 90.81 531 GLU B CA 1
ATOM 9627 C C . GLU B 1 531 ? 12.219 -14.141 -24.25 1 90.81 531 GLU B C 1
ATOM 9629 O O . GLU B 1 531 ? 11.492 -14.961 -23.688 1 90.81 531 GLU B O 1
ATOM 9634 N N . LEU B 1 532 ? 12.969 -13.219 -23.625 1 93.06 532 LEU B N 1
ATOM 9635 C CA . LEU B 1 532 ? 12.82 -13.031 -22.172 1 93.06 532 LEU B CA 1
ATOM 9636 C C . LEU B 1 532 ? 12.172 -11.688 -21.875 1 93.06 532 LEU B C 1
ATOM 9638 O O . LEU B 1 532 ? 12.703 -10.633 -22.25 1 93.06 532 LEU B O 1
ATOM 9642 N N . CYS B 1 533 ? 11.062 -11.672 -21.328 1 97.44 533 CYS B N 1
ATOM 9643 C CA . CYS B 1 533 ? 10.43 -10.484 -20.781 1 97.44 533 CYS B CA 1
ATOM 9644 C C . CYS B 1 533 ? 10.164 -10.664 -19.281 1 97.44 533 CYS B C 1
ATOM 9646 O O . CYS B 1 533 ? 9.023 -10.914 -18.875 1 97.44 533 CYS B O 1
ATOM 9648 N N . LYS B 1 534 ? 11.188 -10.5 -18.5 1 97.56 534 LYS B N 1
ATOM 9649 C CA . LYS B 1 534 ? 11.203 -10.797 -17.062 1 97.56 534 LYS B CA 1
ATOM 9650 C C . LYS B 1 534 ? 11.766 -9.617 -16.266 1 97.56 534 LYS B C 1
ATOM 9652 O O . LYS B 1 534 ? 12.297 -8.672 -16.844 1 97.56 534 LYS B O 1
ATOM 9657 N N . SER B 1 535 ? 11.508 -9.695 -15.016 1 98.19 535 SER B N 1
ATOM 9658 C CA . SER B 1 535 ? 12.055 -8.648 -14.156 1 98.19 535 SER B CA 1
ATOM 9659 C C . SER B 1 535 ? 12.562 -9.219 -12.836 1 98.19 535 SER B C 1
ATOM 9661 O O . SER B 1 535 ? 12.352 -10.398 -12.547 1 98.19 535 SER B O 1
ATOM 9663 N N . GLU B 1 536 ? 13.352 -8.492 -12.156 1 97.75 536 GLU B N 1
ATOM 9664 C CA . GLU B 1 536 ? 13.758 -8.703 -10.773 1 97.75 536 GLU B CA 1
ATOM 9665 C C . GLU B 1 536 ? 13.797 -7.391 -10 1 97.75 536 GLU B C 1
ATOM 9667 O O . GLU B 1 536 ? 13.789 -6.312 -10.602 1 97.75 536 GLU B O 1
ATOM 9672 N N . VAL B 1 537 ? 13.75 -7.504 -8.688 1 98.12 537 VAL B N 1
ATOM 9673 C CA . VAL B 1 537 ? 13.891 -6.293 -7.887 1 98.12 537 VAL B CA 1
ATOM 9674 C C . VAL B 1 537 ? 15.273 -5.684 -8.109 1 98.12 537 VAL B C 1
ATOM 9676 O O . VAL B 1 537 ? 16.25 -6.406 -8.289 1 98.12 537 VAL B O 1
ATOM 9679 N N . SER B 1 538 ? 15.367 -4.355 -8.148 1 96.5 538 SER B N 1
ATOM 9680 C CA . SER B 1 538 ? 16.656 -3.697 -8.289 1 96.5 538 SER B CA 1
ATOM 9681 C C . SER B 1 538 ? 17.609 -4.102 -7.168 1 96.5 538 SER B C 1
ATOM 9683 O O . SER B 1 538 ? 17.297 -3.928 -5.988 1 96.5 538 SER B O 1
ATOM 9685 N N . ILE B 1 539 ? 18.75 -4.578 -7.598 1 95.44 539 ILE B N 1
ATOM 9686 C CA . ILE B 1 539 ? 19.719 -5.055 -6.617 1 95.44 539 ILE B CA 1
ATOM 9687 C C . ILE B 1 539 ? 20.172 -3.898 -5.727 1 95.44 539 ILE B C 1
ATOM 9689 O O . ILE B 1 539 ? 20.422 -4.086 -4.531 1 95.44 539 ILE B O 1
ATOM 9693 N N . GLU B 1 540 ? 20.266 -2.711 -6.301 1 94.12 540 GLU B N 1
ATOM 9694 C CA . GLU B 1 540 ? 20.641 -1.536 -5.523 1 94.12 540 GLU B CA 1
ATOM 9695 C C . GLU B 1 540 ? 19.609 -1.214 -4.457 1 94.12 540 GLU B C 1
ATOM 9697 O O . GLU B 1 540 ? 19.953 -0.959 -3.301 1 94.12 540 GLU B O 1
ATOM 9702 N N . SER B 1 541 ? 18.359 -1.224 -4.898 1 95.75 541 SER B N 1
ATOM 9703 C CA . SER B 1 541 ? 17.281 -0.98 -3.949 1 95.75 541 SER B CA 1
ATOM 9704 C C . SER B 1 541 ? 17.266 -2.041 -2.855 1 95.75 541 SER B C 1
ATOM 9706 O O . SER B 1 541 ? 17.031 -1.729 -1.686 1 95.75 541 SER B O 1
ATOM 9708 N N . LEU B 1 542 ? 17.469 -3.264 -3.25 1 96.5 542 LEU B N 1
ATOM 9709 C CA . LEU B 1 542 ? 17.469 -4.371 -2.297 1 96.5 542 LEU B CA 1
ATOM 9710 C C . LEU B 1 542 ? 18.562 -4.199 -1.259 1 96.5 542 LEU B C 1
ATOM 9712 O O . LEU B 1 542 ? 18.344 -4.426 -0.067 1 96.5 542 LEU B O 1
ATOM 9716 N N . ASN B 1 543 ? 19.688 -3.795 -1.685 1 93.56 543 ASN B N 1
ATOM 9717 C CA . ASN B 1 543 ? 20.812 -3.588 -0.767 1 93.56 543 ASN B CA 1
ATOM 9718 C C . ASN B 1 543 ? 20.484 -2.537 0.289 1 93.56 543 ASN B C 1
ATOM 9720 O O . ASN B 1 543 ? 20.797 -2.717 1.468 1 93.56 543 ASN B O 1
ATOM 9724 N N . ILE B 1 544 ? 19.891 -1.458 -0.14 1 93.38 544 ILE B N 1
ATOM 9725 C CA . ILE B 1 544 ? 19.531 -0.406 0.8 1 93.38 544 ILE B CA 1
ATOM 9726 C C . ILE B 1 544 ? 18.484 -0.935 1.78 1 93.38 544 ILE B C 1
ATOM 9728 O O . ILE B 1 544 ? 18.547 -0.663 2.98 1 93.38 544 ILE B O 1
ATOM 9732 N N . PHE B 1 545 ? 17.516 -1.699 1.338 1 96.56 545 PHE B N 1
ATOM 9733 C CA . PHE B 1 545 ? 16.5 -2.297 2.191 1 96.56 545 PHE B CA 1
ATOM 9734 C C . PHE B 1 545 ? 17.141 -3.199 3.242 1 96.56 545 PHE B C 1
ATOM 9736 O O . PHE B 1 545 ? 16.781 -3.133 4.422 1 96.56 545 PHE B O 1
ATOM 9743 N N . LEU B 1 546 ? 18.047 -4.039 2.725 1 94.75 546 LEU B N 1
ATOM 9744 C CA . LEU B 1 546 ? 18.688 -4.969 3.652 1 94.75 546 LEU B CA 1
ATOM 9745 C C . LEU B 1 546 ? 19.484 -4.223 4.719 1 94.75 546 LEU B C 1
ATOM 9747 O O . LEU B 1 546 ? 19.578 -4.684 5.859 1 94.75 546 LEU B O 1
ATOM 9751 N N . ASN B 1 547 ? 19.984 -3.049 4.379 1 91.56 547 ASN B N 1
ATOM 9752 C CA . ASN B 1 547 ? 20.656 -2.213 5.367 1 91.56 547 ASN B CA 1
ATOM 9753 C C . ASN B 1 547 ? 19.719 -1.823 6.504 1 91.56 547 ASN B C 1
ATOM 9755 O O . ASN B 1 547 ? 20.156 -1.651 7.645 1 91.56 547 ASN B O 1
ATOM 9759 N N . THR B 1 548 ? 18.469 -1.668 6.223 1 93.5 548 THR B N 1
ATOM 9760 C CA . THR B 1 548 ? 17.5 -1.255 7.238 1 93.5 548 THR B CA 1
ATOM 9761 C C . THR B 1 548 ? 17.281 -2.369 8.258 1 93.5 548 THR B C 1
ATOM 9763 O O . THR B 1 548 ? 16.875 -2.109 9.391 1 93.5 548 THR B O 1
ATOM 9766 N N . LEU B 1 549 ? 17.516 -3.561 7.844 1 92.44 549 LEU B N 1
ATOM 9767 C CA . LEU B 1 549 ? 17.234 -4.707 8.703 1 92.44 549 LEU B CA 1
ATOM 9768 C C . LEU B 1 549 ? 18.5 -5.195 9.391 1 92.44 549 LEU B C 1
ATOM 9770 O O . LEU B 1 549 ? 18.438 -5.957 10.359 1 92.44 549 LEU B O 1
ATOM 9774 N N . ASP B 1 550 ? 19.594 -4.688 8.797 1 84.75 550 ASP B N 1
ATOM 9775 C CA . ASP B 1 550 ? 20.875 -5.141 9.32 1 84.75 550 ASP B CA 1
ATOM 9776 C C . ASP B 1 550 ? 21.125 -4.566 10.719 1 84.75 550 ASP B C 1
ATOM 9778 O O . ASP B 1 550 ? 21.031 -3.354 10.922 1 84.75 550 ASP B O 1
ATOM 9782 N N . GLU B 1 551 ? 21.328 -5.344 11.688 1 76.06 551 GLU B N 1
ATOM 9783 C CA . GLU B 1 551 ? 21.594 -4.891 13.047 1 76.06 551 GLU B CA 1
ATOM 9784 C C . GLU B 1 551 ? 22.969 -4.238 13.148 1 76.06 551 GLU B C 1
ATOM 9786 O O . GLU B 1 551 ? 23.188 -3.363 13.992 1 76.06 551 GLU B O 1
ATOM 9791 N N . ASN B 1 552 ? 23.859 -4.645 12.297 1 71.25 552 ASN B N 1
ATOM 9792 C CA . ASN B 1 552 ? 25.203 -4.078 12.328 1 71.25 552 ASN B CA 1
ATOM 9793 C C . ASN B 1 552 ? 25.484 -3.232 11.094 1 71.25 552 ASN B C 1
ATOM 9795 O O . ASN B 1 552 ? 26.172 -3.688 10.172 1 71.25 552 ASN B O 1
ATOM 9799 N N . GLU B 1 553 ? 24.75 -2.111 10.914 1 64.62 553 GLU B N 1
ATOM 9800 C CA . GLU B 1 553 ? 24.875 -1.268 9.727 1 64.62 553 GLU B CA 1
ATOM 9801 C C . GLU B 1 553 ? 26.328 -0.92 9.453 1 64.62 553 GLU B C 1
ATOM 9803 O O . GLU B 1 553 ? 26.719 -0.707 8.305 1 64.62 553 GLU B O 1
ATOM 9808 N N . HIS B 1 554 ? 27.156 -0.777 10.406 1 56.34 554 HIS B N 1
ATOM 9809 C CA . HIS B 1 554 ? 28.516 -0.259 10.266 1 56.34 554 HIS B CA 1
ATOM 9810 C C . HIS B 1 554 ? 29.438 -1.302 9.648 1 56.34 554 HIS B C 1
ATOM 9812 O O . HIS B 1 554 ? 30.562 -0.982 9.25 1 56.34 554 HIS B O 1
ATOM 9818 N N . GLN B 1 555 ? 29.016 -2.465 9.656 1 51.69 555 GLN B N 1
ATOM 9819 C CA . GLN B 1 555 ? 30 -3.416 9.125 1 51.69 555 GLN B CA 1
ATOM 9820 C C . GLN B 1 555 ? 29.812 -3.617 7.625 1 51.69 555 GLN B C 1
ATOM 9822 O O . GLN B 1 555 ? 28.734 -4.008 7.172 1 51.69 555 GLN B O 1
ATOM 9827 N N . GLN B 1 556 ? 30.328 -2.719 6.797 1 51.81 556 GLN B N 1
ATOM 9828 C CA . GLN B 1 556 ? 30.406 -2.867 5.348 1 51.81 556 GLN B CA 1
ATOM 9829 C C . GLN B 1 556 ? 30.453 -4.34 4.945 1 51.81 556 GLN B C 1
ATOM 9831 O O . GLN B 1 556 ? 31.484 -4.996 5.078 1 51.81 556 GLN B O 1
ATOM 9836 N N . ASN B 1 557 ? 29.469 -5.039 5.207 1 51.94 557 ASN B N 1
ATOM 9837 C CA . ASN B 1 557 ? 29.609 -6.484 5.051 1 51.94 557 ASN B CA 1
ATOM 9838 C C . ASN B 1 557 ? 29.719 -6.883 3.582 1 51.94 557 ASN B C 1
ATOM 9840 O O . ASN B 1 557 ? 28.859 -6.555 2.777 1 51.94 557 ASN B O 1
ATOM 9844 N N . TYR B 1 558 ? 30.984 -6.941 3.082 1 60.12 558 TYR B N 1
ATOM 9845 C CA . TYR B 1 558 ? 31.422 -7.641 1.879 1 60.12 558 TYR B CA 1
ATOM 9846 C C . TYR B 1 558 ? 30.688 -8.969 1.719 1 60.12 558 TYR B C 1
ATOM 9848 O O . TYR B 1 558 ? 31.078 -9.805 0.9 1 60.12 558 TYR B O 1
ATOM 9856 N N . ASN B 1 559 ? 29.625 -9.031 2.404 1 71.94 559 ASN B N 1
ATOM 9857 C CA . ASN B 1 559 ? 28.938 -10.32 2.326 1 71.94 559 ASN B CA 1
ATOM 9858 C C . ASN B 1 559 ? 28.062 -10.414 1.076 1 71.94 559 ASN B C 1
ATOM 9860 O O . ASN B 1 559 ? 27.562 -9.406 0.583 1 71.94 559 ASN B O 1
ATOM 9864 N N . SER B 1 560 ? 28.203 -11.516 0.474 1 86.38 560 SER B N 1
ATOM 9865 C CA . SER B 1 560 ? 27.312 -11.844 -0.632 1 86.38 560 SER B CA 1
ATOM 9866 C C . SER B 1 560 ? 25.844 -11.625 -0.248 1 86.38 560 SER B C 1
ATOM 9868 O O . SER B 1 560 ? 25.516 -11.57 0.937 1 86.38 560 SER B O 1
ATOM 9870 N N . LEU B 1 561 ? 25.047 -11.25 -1.13 1 91.88 561 LEU B N 1
ATOM 9871 C CA . LEU B 1 561 ? 23.625 -11.062 -0.915 1 91.88 561 LEU B CA 1
ATOM 9872 C C . LEU B 1 561 ? 23.031 -12.219 -0.109 1 91.88 561 LEU B C 1
ATOM 9874 O O . LEU B 1 561 ? 22.281 -12 0.84 1 91.88 561 LEU B O 1
ATOM 9878 N N . VAL B 1 562 ? 23.422 -13.461 -0.468 1 92.25 562 VAL B N 1
ATOM 9879 C CA . VAL B 1 562 ? 22.891 -14.664 0.164 1 92.25 562 VAL B CA 1
ATOM 9880 C C . VAL B 1 562 ? 23.266 -14.672 1.646 1 92.25 562 VAL B C 1
ATOM 9882 O O . VAL B 1 562 ? 22.422 -14.961 2.5 1 92.25 562 VAL B O 1
ATOM 9885 N N . ASN B 1 563 ? 24.469 -14.32 1.972 1 90.69 563 ASN B N 1
ATOM 9886 C CA . ASN B 1 563 ? 24.906 -14.281 3.361 1 90.69 563 ASN B CA 1
ATOM 9887 C C . ASN B 1 563 ? 24.172 -13.203 4.156 1 90.69 563 ASN B C 1
ATOM 9889 O O . ASN B 1 563 ? 23.781 -13.43 5.301 1 90.69 563 ASN B O 1
ATOM 9893 N N . ARG B 1 564 ? 24.016 -12.094 3.539 1 91.88 564 ARG B N 1
ATOM 9894 C CA . ARG B 1 564 ? 23.312 -11 4.203 1 91.88 564 ARG B CA 1
ATOM 9895 C C . ARG B 1 564 ? 21.875 -11.391 4.547 1 91.88 564 ARG B C 1
ATOM 9897 O O . ARG B 1 564 ? 21.406 -11.117 5.648 1 91.88 564 ARG B O 1
ATOM 9904 N N . VAL B 1 565 ? 21.234 -12.047 3.645 1 95.06 565 VAL B N 1
ATOM 9905 C CA . VAL B 1 565 ? 19.844 -12.453 3.812 1 95.06 565 VAL B CA 1
ATOM 9906 C C . VAL B 1 565 ? 19.75 -13.531 4.891 1 95.06 565 VAL B C 1
ATOM 9908 O O . VAL B 1 565 ? 18.844 -13.492 5.742 1 95.06 565 VAL B O 1
ATOM 9911 N N . ASN B 1 566 ? 20.719 -14.398 4.879 1 93.19 566 ASN B N 1
ATOM 9912 C CA . ASN B 1 566 ? 20.688 -15.5 5.832 1 93.19 566 ASN B CA 1
ATOM 9913 C C . ASN B 1 566 ? 21.016 -15.023 7.246 1 93.19 566 ASN B C 1
ATOM 9915 O O . ASN B 1 566 ? 20.703 -15.711 8.219 1 93.19 566 ASN B O 1
ATOM 9919 N N . ASN B 1 567 ? 21.672 -13.891 7.375 1 90.56 567 ASN B N 1
ATOM 9920 C CA . ASN B 1 567 ? 22.016 -13.344 8.68 1 90.56 567 ASN B CA 1
ATOM 9921 C C . ASN B 1 567 ? 20.844 -12.602 9.312 1 90.56 567 ASN B C 1
ATOM 9923 O O . ASN B 1 567 ? 20.906 -12.219 10.484 1 90.56 567 ASN B O 1
ATOM 9927 N N . ILE B 1 568 ? 19.812 -12.398 8.578 1 93.06 568 ILE B N 1
ATOM 9928 C CA . ILE B 1 568 ? 18.625 -11.711 9.078 1 93.06 568 ILE B CA 1
ATOM 9929 C C . ILE B 1 568 ? 17.641 -12.734 9.641 1 93.06 568 ILE B C 1
ATOM 9931 O O . ILE B 1 568 ? 17.422 -13.789 9.039 1 93.06 568 ILE B O 1
ATOM 9935 N N . THR B 1 569 ? 17.156 -12.438 10.836 1 93 569 THR B N 1
ATOM 9936 C CA . THR B 1 569 ? 16.062 -13.242 11.359 1 93 569 THR B CA 1
ATOM 9937 C C . THR B 1 569 ? 14.727 -12.781 10.789 1 93 569 THR B C 1
ATOM 9939 O O . THR B 1 569 ? 14.281 -11.656 11.062 1 93 569 THR B O 1
ATOM 9942 N N . TRP B 1 570 ? 14.047 -13.602 10.086 1 95.75 570 TRP B N 1
ATOM 9943 C CA . TRP B 1 570 ? 12.836 -13.234 9.367 1 95.75 570 TRP B CA 1
ATOM 9944 C C . TRP B 1 570 ? 11.602 -13.461 10.234 1 95.75 570 TRP B C 1
ATOM 9946 O O . TRP B 1 570 ? 10.742 -14.289 9.898 1 95.75 570 TRP B O 1
ATOM 9956 N N . LYS B 1 571 ? 11.523 -12.562 11.281 1 93.94 571 LYS B N 1
ATOM 9957 C CA . LYS B 1 571 ? 10.289 -12.5 12.055 1 93.94 571 LYS B CA 1
ATOM 9958 C C . LYS B 1 571 ? 9.164 -11.844 11.25 1 93.94 571 LYS B C 1
ATOM 9960 O O . LYS B 1 571 ? 9.414 -11.273 10.188 1 93.94 571 LYS B O 1
ATOM 9965 N N . GLN B 1 572 ? 7.988 -11.922 11.75 1 94.25 572 GLN B N 1
ATOM 9966 C CA . GLN B 1 572 ? 6.824 -11.477 11 1 94.25 572 GLN B CA 1
ATOM 9967 C C . GLN B 1 572 ? 6.965 -10.008 10.594 1 94.25 572 GLN B C 1
ATOM 9969 O O . GLN B 1 572 ? 6.605 -9.625 9.477 1 94.25 572 GLN B O 1
ATOM 9974 N N . LYS B 1 573 ? 7.496 -9.156 11.43 1 92.5 573 LYS B N 1
ATOM 9975 C CA . LYS B 1 573 ? 7.668 -7.742 11.117 1 92.5 573 LYS B CA 1
ATOM 9976 C C . LYS B 1 573 ? 8.57 -7.547 9.906 1 92.5 573 LYS B C 1
ATOM 9978 O O . LYS B 1 573 ? 8.25 -6.773 9 1 92.5 573 LYS B O 1
ATOM 9983 N N . ASN B 1 574 ? 9.719 -8.25 9.93 1 95.81 574 ASN B N 1
ATOM 9984 C CA . ASN B 1 574 ? 10.664 -8.148 8.82 1 95.81 574 ASN B CA 1
ATOM 9985 C C . ASN B 1 574 ? 10.062 -8.688 7.523 1 95.81 574 ASN B C 1
ATOM 9987 O O . ASN B 1 574 ? 10.305 -8.141 6.449 1 95.81 574 ASN B O 1
ATOM 9991 N N . VAL B 1 575 ? 9.258 -9.773 7.648 1 97.88 575 VAL B N 1
ATOM 9992 C CA . VAL B 1 575 ? 8.609 -10.367 6.48 1 97.88 575 VAL B CA 1
ATOM 9993 C C . VAL B 1 575 ? 7.617 -9.367 5.887 1 97.88 575 VAL B C 1
ATOM 9995 O O . VAL B 1 575 ? 7.547 -9.203 4.668 1 97.88 575 VAL B O 1
ATOM 9998 N N . ASP B 1 576 ? 6.898 -8.719 6.773 1 95.88 576 ASP B N 1
ATOM 9999 C CA . ASP B 1 576 ? 5.926 -7.734 6.316 1 95.88 576 ASP B CA 1
ATOM 10000 C C . ASP B 1 576 ? 6.613 -6.578 5.594 1 95.88 576 ASP B C 1
ATOM 10002 O O . ASP B 1 576 ? 6.102 -6.074 4.594 1 95.88 576 ASP B O 1
ATOM 10006 N N . GLN B 1 577 ? 7.711 -6.141 6.09 1 96.69 577 GLN B N 1
ATOM 10007 C CA . GLN B 1 577 ? 8.477 -5.082 5.441 1 96.69 577 GLN B CA 1
ATOM 10008 C C . GLN B 1 577 ? 8.984 -5.531 4.074 1 96.69 577 GLN B C 1
ATOM 10010 O O . GLN B 1 577 ? 8.961 -4.762 3.113 1 96.69 577 GLN B O 1
ATOM 10015 N N . LEU B 1 578 ? 9.445 -6.777 4.02 1 98.12 578 LEU B N 1
ATOM 10016 C CA . LEU B 1 578 ? 9.93 -7.32 2.756 1 98.12 578 LEU B CA 1
ATOM 10017 C C . LEU B 1 578 ? 8.812 -7.352 1.716 1 98.12 578 LEU B C 1
ATOM 10019 O O . LEU B 1 578 ? 9.023 -6.988 0.557 1 98.12 578 LEU B O 1
ATOM 10023 N N . LYS B 1 579 ? 7.637 -7.789 2.154 1 97.5 579 LYS B N 1
ATOM 10024 C CA . LYS B 1 579 ? 6.488 -7.816 1.254 1 97.5 579 LYS B CA 1
ATOM 10025 C C . LYS B 1 579 ? 6.199 -6.43 0.687 1 97.5 579 LYS B C 1
ATOM 10027 O O . LYS B 1 579 ? 6.035 -6.27 -0.524 1 97.5 579 LYS B O 1
ATOM 10032 N N . ARG B 1 580 ? 6.176 -5.438 1.527 1 96.31 580 ARG B N 1
ATOM 10033 C CA . ARG B 1 580 ? 5.922 -4.062 1.103 1 96.31 580 ARG B CA 1
ATOM 10034 C C . ARG B 1 580 ? 7.027 -3.566 0.175 1 96.31 580 ARG B C 1
ATOM 10036 O O . ARG B 1 580 ? 6.754 -2.859 -0.798 1 96.31 580 ARG B O 1
ATOM 10043 N N . PHE B 1 581 ? 8.219 -3.941 0.546 1 97.88 581 PHE B N 1
ATOM 10044 C CA . PHE B 1 581 ? 9.359 -3.557 -0.277 1 97.88 581 PHE B CA 1
ATOM 10045 C C . PHE B 1 581 ? 9.219 -4.113 -1.688 1 97.88 581 PHE B C 1
ATOM 10047 O O . PHE B 1 581 ? 9.336 -3.377 -2.668 1 97.88 581 PHE B O 1
ATOM 10054 N N . TYR B 1 582 ? 8.906 -5.41 -1.86 1 97.94 582 TYR B N 1
ATOM 10055 C CA . TYR B 1 582 ? 8.797 -6.039 -3.172 1 97.94 582 TYR B CA 1
ATOM 10056 C C . TYR B 1 582 ? 7.66 -5.426 -3.975 1 97.94 582 TYR B C 1
ATOM 10058 O O . TYR B 1 582 ? 7.738 -5.324 -5.203 1 97.94 582 TYR B O 1
ATOM 10066 N N . GLU B 1 583 ? 6.656 -4.992 -3.35 1 95.75 583 GLU B N 1
ATOM 10067 C CA . GLU B 1 583 ? 5.48 -4.457 -4.031 1 95.75 583 GLU B CA 1
ATOM 10068 C C . GLU B 1 583 ? 5.75 -3.062 -4.59 1 95.75 583 GLU B C 1
ATOM 10070 O O . GLU B 1 583 ? 5.062 -2.613 -5.508 1 95.75 583 GLU B O 1
ATOM 10075 N N . ASN B 1 584 ? 6.797 -2.41 -4.035 1 95.62 584 ASN B N 1
ATOM 10076 C CA . ASN B 1 584 ? 6.867 -0.986 -4.348 1 95.62 584 ASN B CA 1
ATOM 10077 C C . ASN B 1 584 ? 8.281 -0.568 -4.738 1 95.62 584 ASN B C 1
ATOM 10079 O O . ASN B 1 584 ? 8.531 0.606 -5.012 1 95.62 584 ASN B O 1
ATOM 10083 N N . ALA B 1 585 ? 9.242 -1.437 -4.742 1 97.25 585 ALA B N 1
ATOM 10084 C CA . ALA B 1 585 ? 10.617 -1.104 -5.098 1 97.25 585 ALA B CA 1
ATOM 10085 C C . ALA B 1 585 ? 10.797 -1.088 -6.613 1 97.25 585 ALA B C 1
ATOM 10087 O O . ALA B 1 585 ? 10.141 -1.843 -7.332 1 97.25 585 ALA B O 1
ATOM 10088 N N . PRO B 1 586 ? 11.711 -0.244 -7.09 1 96.44 586 PRO B N 1
ATOM 10089 C CA . PRO B 1 586 ? 12.062 -0.289 -8.508 1 96.44 586 PRO B CA 1
ATOM 10090 C C . PRO B 1 586 ? 12.516 -1.674 -8.961 1 96.44 586 PRO B C 1
ATOM 10092 O O . PRO B 1 586 ? 13.164 -2.395 -8.203 1 96.44 586 PRO B O 1
ATOM 10095 N N . ILE B 1 587 ? 12.18 -2.004 -10.172 1 97.44 587 ILE B N 1
ATOM 10096 C CA . ILE B 1 587 ? 12.555 -3.299 -10.727 1 97.44 587 ILE B CA 1
ATOM 10097 C C . ILE B 1 587 ? 13.547 -3.1 -11.875 1 97.44 587 ILE B C 1
ATOM 10099 O O . ILE B 1 587 ? 13.633 -2.012 -12.445 1 97.44 587 ILE B O 1
ATOM 10103 N N . GLU B 1 588 ? 14.32 -4.109 -12.102 1 96.56 588 GLU B N 1
ATOM 10104 C CA . GLU B 1 588 ? 15.188 -4.184 -13.273 1 96.56 588 GLU B CA 1
ATOM 10105 C C . GLU B 1 588 ? 14.617 -5.137 -14.32 1 96.56 588 GLU B C 1
ATOM 10107 O O . GLU B 1 588 ? 14.367 -6.309 -14.023 1 96.56 588 GLU B O 1
ATOM 10112 N N . MET B 1 589 ? 14.453 -4.613 -15.547 1 96.38 589 MET B N 1
ATOM 10113 C CA . MET B 1 589 ? 13.82 -5.375 -16.625 1 96.38 589 MET B CA 1
ATOM 10114 C C . MET B 1 589 ? 14.867 -6.152 -17.422 1 96.38 589 MET B C 1
ATOM 10116 O O . MET B 1 589 ? 15.953 -5.645 -17.688 1 96.38 589 MET B O 1
ATOM 10120 N N . HIS B 1 590 ? 14.523 -7.375 -17.703 1 95.75 590 HIS B N 1
ATOM 10121 C CA . HIS B 1 590 ? 15.234 -8.18 -18.688 1 95.75 590 HIS B CA 1
ATOM 10122 C C . HIS B 1 590 ? 14.406 -8.328 -19.969 1 95.75 590 HIS B C 1
ATOM 10124 O O . HIS B 1 590 ? 13.664 -9.297 -20.125 1 95.75 590 HIS B O 1
ATOM 10130 N N . CYS B 1 591 ? 14.477 -7.328 -20.75 1 96.12 591 CYS B N 1
ATOM 10131 C CA . CYS B 1 591 ? 13.898 -7.32 -22.078 1 96.12 591 CYS B CA 1
ATOM 10132 C C . CYS B 1 591 ? 14.906 -7.805 -23.109 1 96.12 591 CYS B C 1
ATOM 10134 O O . CYS B 1 591 ? 15.523 -6.996 -23.812 1 96.12 591 CYS B O 1
ATOM 10136 N N . ASN B 1 592 ? 14.992 -9.164 -23.281 1 93.62 592 ASN B N 1
ATOM 10137 C CA . ASN B 1 592 ? 16.141 -9.727 -23.984 1 93.62 592 ASN B CA 1
ATOM 10138 C C . ASN B 1 592 ? 15.719 -10.625 -25.125 1 93.62 592 ASN B C 1
ATOM 10140 O O . ASN B 1 592 ? 14.656 -11.242 -25.078 1 93.62 592 ASN B O 1
ATOM 10144 N N . SER B 1 593 ? 16.609 -10.656 -26.062 1 89.94 593 SER B N 1
ATOM 10145 C CA . SER B 1 593 ? 16.453 -11.57 -27.188 1 89.94 593 SER B CA 1
ATOM 10146 C C . SER B 1 593 ? 16.938 -12.969 -26.844 1 89.94 593 SER B C 1
ATOM 10148 O O . SER B 1 593 ? 17.391 -13.211 -25.734 1 89.94 593 SER B O 1
ATOM 10150 N N . SER B 1 594 ? 16.812 -13.852 -27.797 1 76.88 594 SER B N 1
ATOM 10151 C CA . SER B 1 594 ? 17.203 -15.242 -27.625 1 76.88 594 SER B CA 1
ATOM 10152 C C . SER B 1 594 ? 18.703 -15.367 -27.359 1 76.88 594 SER B C 1
ATOM 10154 O O . SER B 1 594 ? 19.156 -16.328 -26.734 1 76.88 594 SER B O 1
ATOM 10156 N N . SER B 1 595 ? 19.453 -14.289 -27.766 1 72.31 595 SER B N 1
ATOM 10157 C CA . SER B 1 595 ? 20.891 -14.305 -27.562 1 72.31 595 SER B CA 1
ATOM 10158 C C . SER B 1 595 ? 21.266 -13.766 -26.188 1 72.31 595 SER B C 1
ATOM 10160 O O . SER B 1 595 ? 22.438 -13.773 -25.797 1 72.31 595 SER B O 1
ATOM 10162 N N . GLY B 1 596 ? 20.297 -13.406 -25.531 1 79.19 596 GLY B N 1
ATOM 10163 C CA . GLY B 1 596 ? 20.547 -12.828 -24.234 1 79.19 596 GLY B CA 1
ATOM 10164 C C . GLY B 1 596 ? 20.844 -11.344 -24.281 1 79.19 596 GLY B C 1
ATOM 10165 O O . GLY B 1 596 ? 21.078 -10.719 -23.234 1 79.19 596 GLY B O 1
ATOM 10166 N N . THR B 1 597 ? 20.797 -10.852 -25.484 1 87.94 597 THR B N 1
ATOM 10167 C CA . THR B 1 597 ? 21.062 -9.43 -25.656 1 87.94 597 THR B CA 1
ATOM 10168 C C . THR B 1 597 ? 19.797 -8.609 -25.406 1 87.94 597 THR B C 1
ATOM 10170 O O . THR B 1 597 ? 18.703 -9.008 -25.828 1 87.94 597 THR B O 1
ATOM 10173 N N . ARG B 1 598 ? 19.953 -7.52 -24.812 1 92.38 598 ARG B N 1
ATOM 10174 C CA . ARG B 1 598 ? 18.828 -6.633 -24.531 1 92.38 598 ARG B CA 1
ATOM 10175 C C . ARG B 1 598 ? 18.266 -6.023 -25.812 1 92.38 598 ARG B C 1
ATOM 10177 O O . ARG B 1 598 ? 19.016 -5.637 -26.703 1 92.38 598 ARG B O 1
ATOM 10184 N N . ILE B 1 599 ? 16.969 -5.93 -25.859 1 94.38 599 ILE B N 1
ATOM 10185 C CA . ILE B 1 599 ? 16.312 -5.281 -26.984 1 94.38 599 ILE B CA 1
ATOM 10186 C C . ILE B 1 599 ? 16.703 -3.801 -27.016 1 94.38 599 ILE B C 1
ATOM 10188 O O . ILE B 1 599 ? 16.656 -3.119 -26 1 94.38 599 ILE B O 1
ATOM 10192 N N . LYS B 1 600 ? 17.031 -3.312 -28.188 1 90.94 600 LYS B N 1
ATOM 10193 C CA . LYS B 1 600 ? 17.5 -1.94 -28.359 1 90.94 600 LYS B CA 1
ATOM 10194 C C . LYS B 1 600 ? 16.469 -0.942 -27.828 1 90.94 600 LYS B C 1
ATOM 10196 O O . LYS B 1 600 ? 15.273 -1.086 -28.062 1 90.94 600 LYS B O 1
ATOM 10201 N N . ASN B 1 601 ? 16.922 0.034 -27 1 89 601 ASN B N 1
ATOM 10202 C CA . ASN B 1 601 ? 16.156 1.158 -26.484 1 89 601 ASN B CA 1
ATOM 10203 C C . ASN B 1 601 ? 15.25 0.73 -25.328 1 89 601 ASN B C 1
ATOM 10205 O O . ASN B 1 601 ? 14.422 1.516 -24.859 1 89 601 ASN B O 1
ATOM 10209 N N . SER B 1 602 ? 15.352 -0.547 -24.891 1 91.44 602 SER B N 1
ATOM 10210 C CA . SER B 1 602 ? 14.562 -0.969 -23.734 1 91.44 602 SER B CA 1
ATOM 10211 C C . SER B 1 602 ? 15.148 -0.417 -22.438 1 91.44 602 SER B C 1
ATOM 10213 O O . SER B 1 602 ? 16.375 -0.346 -22.281 1 91.44 602 SER B O 1
ATOM 10215 N N . LYS B 1 603 ? 14.328 -0.025 -21.578 1 91.12 603 LYS B N 1
ATOM 10216 C CA . LYS B 1 603 ? 14.766 0.551 -20.312 1 91.12 603 LYS B CA 1
ATOM 10217 C C . LYS B 1 603 ? 15.164 -0.539 -19.328 1 91.12 603 LYS B C 1
ATOM 10219 O O . LYS B 1 603 ? 14.602 -1.637 -19.344 1 91.12 603 LYS B O 1
ATOM 10224 N N . ILE B 1 604 ? 16.078 -0.149 -18.453 1 92.25 604 ILE B N 1
ATOM 10225 C CA . ILE B 1 604 ? 16.531 -1.105 -17.453 1 92.25 604 ILE B CA 1
ATOM 10226 C C . ILE B 1 604 ? 15.664 -0.997 -16.203 1 92.25 604 ILE B C 1
ATOM 10228 O O . ILE B 1 604 ? 15.125 -1.997 -15.727 1 92.25 604 ILE B O 1
ATOM 10232 N N . TYR B 1 605 ? 15.555 0.219 -15.727 1 94.06 605 TYR B N 1
ATOM 10233 C CA . TYR B 1 605 ? 14.828 0.43 -14.484 1 94.06 605 TYR B CA 1
ATOM 10234 C C . TYR B 1 605 ? 13.375 0.811 -14.758 1 94.06 605 TYR B C 1
ATOM 10236 O O . TYR B 1 605 ? 13.102 1.682 -15.594 1 94.06 605 TYR B O 1
ATOM 10244 N N . ARG B 1 606 ? 12.469 0.121 -14.078 1 95.56 606 ARG B N 1
ATOM 10245 C CA . ARG B 1 606 ? 11.047 0.421 -14.148 1 95.56 606 ARG B CA 1
ATOM 10246 C C . ARG B 1 606 ? 10.398 0.367 -12.766 1 95.56 606 ARG B C 1
ATOM 10248 O O . ARG B 1 606 ? 10.977 -0.198 -11.836 1 95.56 606 ARG B O 1
ATOM 10255 N N . PHE B 1 607 ? 9.336 1.084 -12.578 1 96 607 PHE B N 1
ATOM 10256 C CA . PHE B 1 607 ? 8.555 1.015 -11.352 1 96 607 PHE B CA 1
ATOM 10257 C C . PHE B 1 607 ? 7.387 0.047 -11.508 1 96 607 PHE B C 1
ATOM 10259 O O . PHE B 1 607 ? 6.723 0.026 -12.547 1 96 607 PHE B O 1
ATOM 10266 N N . PRO B 1 608 ? 7.234 -0.851 -10.555 1 95.06 608 PRO B N 1
ATOM 10267 C CA . PRO B 1 608 ? 6.223 -1.898 -10.711 1 95.06 608 PRO B CA 1
ATOM 10268 C C . PRO B 1 608 ? 4.812 -1.337 -10.891 1 95.06 608 PRO B C 1
ATOM 10270 O O . PRO B 1 608 ? 4.414 -0.419 -10.164 1 95.06 608 PRO B O 1
ATOM 10273 N N . GLU B 1 609 ? 4.094 -1.894 -11.797 1 92.25 609 GLU B N 1
ATOM 10274 C CA . GLU B 1 609 ? 2.693 -1.533 -12.008 1 92.25 609 GLU B CA 1
ATOM 10275 C C . GLU B 1 609 ? 1.782 -2.252 -11.016 1 92.25 609 GLU B C 1
ATOM 10277 O O . GLU B 1 609 ? 2.104 -3.348 -10.555 1 92.25 609 GLU B O 1
ATOM 10282 N N . ILE B 1 610 ? 0.661 -1.623 -10.711 1 88.31 610 ILE B N 1
ATOM 10283 C CA . ILE B 1 610 ? -0.292 -2.199 -9.766 1 88.31 610 ILE B CA 1
ATOM 10284 C C . ILE B 1 610 ? -1.338 -3.014 -10.523 1 88.31 610 ILE B C 1
ATOM 10286 O O . ILE B 1 610 ? -1.808 -2.6 -11.586 1 88.31 610 ILE B O 1
ATOM 10290 N N . ILE B 1 611 ? -1.562 -4.152 -9.984 1 89 611 ILE B N 1
ATOM 10291 C CA . ILE B 1 611 ? -2.67 -4.941 -10.516 1 89 611 ILE B CA 1
ATOM 10292 C C . ILE B 1 611 ? -3.996 -4.336 -10.07 1 89 611 ILE B C 1
ATOM 10294 O O . ILE B 1 611 ? -4.242 -4.184 -8.867 1 89 611 ILE B O 1
ATOM 10298 N N . PRO B 1 612 ? -4.785 -3.871 -10.945 1 79.62 612 PRO B N 1
ATOM 10299 C CA . PRO B 1 612 ? -6.062 -3.275 -10.547 1 79.62 612 PRO B CA 1
ATOM 10300 C C . PRO B 1 612 ? -6.957 -4.254 -9.789 1 79.62 612 PRO B C 1
ATOM 10302 O O . PRO B 1 612 ? -6.949 -5.453 -10.078 1 79.62 612 PRO B O 1
ATOM 10305 N N . PHE B 1 613 ? -7.379 -3.957 -8.438 1 67.19 613 PHE B N 1
ATOM 10306 C CA . PHE B 1 613 ? -8.055 -4.746 -7.414 1 67.19 613 PHE B CA 1
ATOM 10307 C C . PHE B 1 613 ? -9.391 -5.281 -7.934 1 67.19 613 PHE B C 1
ATOM 10309 O O . PHE B 1 613 ? -10.148 -4.551 -8.578 1 67.19 613 PHE B O 1
ATOM 10316 N N . ASP B 1 614 ? -9.461 -6.422 -8.609 1 61.47 614 ASP B N 1
ATOM 10317 C CA . ASP B 1 614 ? -10.664 -7.23 -8.742 1 61.47 614 ASP B CA 1
ATOM 10318 C C . ASP B 1 614 ? -10.367 -8.711 -8.5 1 61.47 614 ASP B C 1
ATOM 10320 O O . ASP B 1 614 ? -11.18 -9.578 -8.836 1 61.47 614 ASP B O 1
ATOM 10324 N N . ASP B 1 615 ? -9.25 -9.039 -7.91 1 59.97 615 ASP B N 1
ATOM 10325 C CA . ASP B 1 615 ? -8.953 -10.461 -8 1 59.97 615 ASP B CA 1
ATOM 10326 C C . ASP B 1 615 ? -9.766 -11.258 -6.988 1 59.97 615 ASP B C 1
ATOM 10328 O O . ASP B 1 615 ? -9.32 -11.461 -5.852 1 59.97 615 ASP B O 1
ATOM 10332 N N . GLN B 1 616 ? -11.016 -10.906 -6.727 1 50.25 616 GLN B N 1
ATOM 10333 C CA . GLN B 1 616 ? -11.82 -11.797 -5.895 1 50.25 616 GLN B CA 1
ATOM 10334 C C . GLN B 1 616 ? -11.648 -13.25 -6.32 1 50.25 616 GLN B C 1
ATOM 10336 O O . GLN B 1 616 ? -11.562 -13.547 -7.516 1 50.25 616 GLN B O 1
ATOM 10341 N N . ASP B 1 617 ? -10.938 -13.945 -5.605 1 48.31 617 ASP B N 1
ATOM 10342 C CA . ASP B 1 617 ? -10.883 -15.383 -5.836 1 48.31 617 ASP B CA 1
ATOM 10343 C C . ASP B 1 617 ? -12.164 -15.875 -6.508 1 48.31 617 ASP B C 1
ATOM 10345 O O . ASP B 1 617 ? -13.266 -15.578 -6.051 1 48.31 617 ASP B O 1
ATOM 10349 N N . ASP B 1 618 ? -12.156 -15.977 -7.73 1 45.09 618 ASP B N 1
ATOM 10350 C CA . ASP B 1 618 ? -13.195 -16.453 -8.633 1 45.09 618 ASP B CA 1
ATOM 10351 C C . ASP B 1 618 ? -14.047 -17.531 -7.965 1 45.09 618 ASP B C 1
ATOM 10353 O O . ASP B 1 618 ? -14.844 -18.203 -8.625 1 45.09 618 ASP B O 1
ATOM 10357 N N . SER B 1 619 ? -13.656 -17.969 -6.832 1 42.81 619 SER B N 1
ATOM 10358 C CA . SER B 1 619 ? -14.508 -19.125 -6.559 1 42.81 619 SER B CA 1
ATOM 10359 C C . SER B 1 619 ? -15.984 -18.75 -6.625 1 42.81 619 SER B C 1
ATOM 10361 O O . SER B 1 619 ? -16.859 -19.625 -6.695 1 42.81 619 SER B O 1
ATOM 10363 N N . TYR B 1 620 ? -16.391 -17.531 -5.941 1 41.59 620 TYR B N 1
ATOM 10364 C CA . TYR B 1 620 ? -17.828 -17.359 -5.875 1 41.59 620 TYR B CA 1
ATOM 10365 C C . TYR B 1 620 ? -18.391 -16.891 -7.211 1 41.59 620 TYR B C 1
ATOM 10367 O O . TYR B 1 620 ? -18.156 -15.75 -7.613 1 41.59 620 TYR B O 1
ATOM 10375 N N . ASN B 1 621 ? -18.391 -17.672 -8.164 1 43.59 621 ASN B N 1
ATOM 10376 C CA . ASN B 1 621 ? -19.016 -17.453 -9.461 1 43.59 621 ASN B CA 1
ATOM 10377 C C . ASN B 1 621 ? -20.25 -16.578 -9.352 1 43.59 621 ASN B C 1
ATOM 10379 O O . ASN B 1 621 ? -21.094 -16.797 -8.484 1 43.59 621 ASN B O 1
ATOM 10383 N N . GLU B 1 622 ? -20.25 -15.492 -9.906 1 46.44 622 GLU B N 1
ATOM 10384 C CA . GLU B 1 622 ? -21.391 -14.664 -10.289 1 46.44 622 GLU B CA 1
ATOM 10385 C C . GLU B 1 622 ? -22.641 -15.516 -10.539 1 46.44 622 GLU B C 1
ATOM 10387 O O . GLU B 1 622 ? -23.766 -15.078 -10.281 1 46.44 622 GLU B O 1
ATOM 10392 N N . ASP B 1 623 ? -22.312 -16.812 -10.891 1 54.22 623 ASP B N 1
ATOM 10393 C CA . ASP B 1 623 ? -23.438 -17.547 -11.422 1 54.22 623 ASP B CA 1
ATOM 10394 C C . ASP B 1 623 ? -24.391 -17.984 -10.305 1 54.22 623 ASP B C 1
ATOM 10396 O O . ASP B 1 623 ? -25.547 -18.312 -10.562 1 54.22 623 ASP B O 1
ATOM 10400 N N . CYS B 1 624 ? -23.828 -18.141 -9.133 1 61.28 624 CYS B N 1
ATOM 10401 C CA . CYS B 1 624 ? -24.766 -18.578 -8.102 1 61.28 624 CYS B CA 1
ATOM 10402 C C . CYS B 1 624 ? -25.656 -17.422 -7.66 1 61.28 624 CYS B C 1
ATOM 10404 O O . CYS B 1 624 ? -26.719 -17.641 -7.066 1 61.28 624 CYS B O 1
ATOM 10406 N N . SER B 1 625 ? -25.312 -16.203 -7.762 1 52.38 625 SER B N 1
ATOM 10407 C CA . SER B 1 625 ? -26.172 -15.117 -7.305 1 52.38 625 SER B CA 1
ATOM 10408 C C . SER B 1 625 ? -27.484 -15.078 -8.078 1 52.38 625 SER B C 1
ATOM 10410 O O . SER B 1 625 ? -28.516 -14.711 -7.523 1 52.38 625 SER B O 1
ATOM 10412 N N . SER B 1 626 ? -27.547 -15.391 -9.352 1 45.16 626 SER B N 1
ATOM 10413 C CA . SER B 1 626 ? -28.797 -15.211 -10.078 1 45.16 626 SER B CA 1
ATOM 10414 C C . SER B 1 626 ? -29.828 -16.266 -9.688 1 45.16 626 SER B C 1
ATOM 10416 O O . SER B 1 626 ? -31.016 -16.078 -9.891 1 45.16 626 SER B O 1
ATOM 10418 N N . ASN B 1 627 ? -29.422 -17.359 -9.258 1 40.38 627 ASN B N 1
ATOM 10419 C CA . ASN B 1 627 ? -30.453 -18.359 -9.039 1 40.38 627 ASN B CA 1
ATOM 10420 C C . ASN B 1 627 ? -31.25 -18.094 -7.762 1 40.38 627 ASN B C 1
ATOM 10422 O O . ASN B 1 627 ? -32.25 -18.75 -7.496 1 40.38 627 ASN B O 1
ATOM 10426 N N . ASP B 1 628 ? -30.75 -17.391 -6.859 1 36.88 628 ASP B N 1
ATOM 10427 C CA . ASP B 1 628 ? -31.578 -17.25 -5.664 1 36.88 628 ASP B CA 1
ATOM 10428 C C . ASP B 1 628 ? -32.75 -16.312 -5.922 1 36.88 628 ASP B C 1
ATOM 10430 O O . ASP B 1 628 ? -33.625 -16.156 -5.074 1 36.88 628 ASP B O 1
ATOM 10434 N N . GLU B 1 629 ? -32.812 -15.445 -6.887 1 35.19 629 GLU B N 1
ATOM 10435 C CA . GLU B 1 629 ? -33.969 -14.562 -6.953 1 35.19 629 GLU B CA 1
ATOM 10436 C C . GLU B 1 629 ? -35.219 -15.336 -7.34 1 35.19 629 GLU B C 1
ATOM 10438 O O . GLU B 1 629 ? -36.344 -14.828 -7.223 1 35.19 629 GLU B O 1
ATOM 10443 N N . ASN B 1 630 ? -35.125 -16.469 -8.023 1 31.83 630 ASN B N 1
ATOM 10444 C CA . ASN B 1 630 ? -36.438 -16.922 -8.422 1 31.83 630 ASN B CA 1
ATOM 10445 C C . ASN B 1 630 ? -37.188 -17.594 -7.262 1 31.83 630 ASN B C 1
ATOM 10447 O O . ASN B 1 630 ? -38.156 -18.328 -7.477 1 31.83 630 ASN B O 1
ATOM 10451 N N . VAL B 1 631 ? -36.562 -17.797 -6.137 1 31.08 631 VAL B N 1
ATOM 10452 C CA . VAL B 1 631 ? -37.469 -18.391 -5.141 1 31.08 631 VAL B CA 1
ATOM 10453 C C . VAL B 1 631 ? -38.406 -17.312 -4.582 1 31.08 631 VAL B C 1
ATOM 10455 O O . VAL B 1 631 ? -38.031 -16.594 -3.646 1 31.08 631 VAL B O 1
ATOM 10458 N N . ASP B 1 632 ? -38.844 -16.359 -5.387 1 25.83 632 ASP B N 1
ATOM 10459 C CA . ASP B 1 632 ? -40.031 -15.711 -4.824 1 25.83 632 ASP B CA 1
ATOM 10460 C C . ASP B 1 632 ? -41.094 -16.75 -4.414 1 25.83 632 ASP B C 1
ATOM 10462 O O . ASP B 1 632 ? -41.312 -17.734 -5.125 1 25.83 632 ASP B O 1
ATOM 10466 N N . TRP B 1 633 ? -41.406 -16.688 -3.148 1 23.16 633 TRP B N 1
ATOM 10467 C CA . TRP B 1 633 ? -42.531 -17.234 -2.4 1 23.16 633 TRP B CA 1
ATOM 10468 C C . TRP B 1 633 ? -43.844 -17 -3.146 1 23.16 633 TRP B C 1
ATOM 10470 O O . TRP B 1 633 ? -44.094 -15.891 -3.602 1 23.16 633 TRP B O 1
ATOM 10480 N N . PHE B 1 634 ? -44.25 -18 -3.934 1 21.67 634 PHE B N 1
ATOM 10481 C CA . PHE B 1 634 ? -45.688 -18.188 -4.109 1 21.67 634 PHE B CA 1
ATOM 10482 C C . PHE B 1 634 ? -46.438 -18.094 -2.771 1 21.67 634 PHE B C 1
ATOM 10484 O O . PHE B 1 634 ? -46.594 -19.109 -2.092 1 21.67 634 PHE B O 1
ATOM 10491 N N . ILE B 1 635 ? -46.031 -17.094 -1.872 1 18.14 635 ILE B N 1
ATOM 10492 C CA . ILE B 1 635 ? -47.188 -16.641 -1.135 1 18.14 635 ILE B CA 1
ATOM 10493 C C . ILE B 1 635 ? -47.969 -15.602 -1.964 1 18.14 635 ILE B C 1
ATOM 10495 O O . ILE B 1 635 ? -47.344 -14.68 -2.523 1 18.14 635 ILE B O 1
#

Sequence (1270 aa):
MSIVYLLLFIIILFIIPNLNCITTEYSLPLNKYDEYHIQWSVNYDNNEVKWLQFNVCYNLNTHNHREWEHLKFFGIGFGKTDELVNLDMYLLYFPLYMNETTSSRKDSYLYMEAYTDENSMLHIRDSIESKLYTVELPNLRKLNNNNNDEQLICFNFGRMATSCRENGYSINNQTTHLFLFHSIYDHFNRHDVIYQMWLHRMGLASMISLNNLEMRRIPHKKILLQLIKGSLYTDLKITEDIKIFSIHVHKVEIPAVETTYWCKTIELPYFSEPQHIVRYENDIPEASQGLIHHMEIFRCPGHIKRYYDAPCNSETKPEDLKECREVIAAWAMGSTGLTFPEEAGIPIGGLRGKEYAVIEIHYNNPKIISGIIDNSGFRLYITNQLRKYDVGIMELGLVYTPNNFIPYNQSKFILAGYCDSQCTDIALPKPNGIYVFASQLHTHLTGIKVVTYHIRNGTRLPDLNRDNYYSPHFQEIRQLDQQIQIKPGDTLITTCTYDTSQKNQVIFGGIGINNEMCVNYVFYYPKIDLELCKSEVSIESLNIFLNTLDENEHQQNYNSLVNRVNNITWKQKNVDQLKRFYENAPIEMHCNSSSGTRIKNSKIYRFPEIIPFDDQDDSYNEDCSSNDENVDWFIMSIVYLLLFIIILFIIPNLNCITTEYSLPLNKYDEYHIQWSVNYDNNEVKWLQFNVCYNLNTHNHREWEHLKFFGIGFGKTDELVNLDMYLLYFPLYMNETTSSRKDSYLYMEAYTDENSMLHIRDSIESKLYTVELPNLRKLNNNNNDEQLICFNFGRMATSCRENGYSINNQTTHLFLFHSIYDHFNRHDVIYQMWLHRMGLASMISLNNLEMRRIPHKKILLQLIKGSLYTDLKITEDIKIFSIHVHKVEIPAVETTYWCKTIELPYFSEPQHIVRYENDIPEASQGLIHHMEIFRCPGHIKRYYDAPCNSETKPEDLKECREVIAAWAMGSTGLTFPEEAGIPIGGLRGKEYAVIEIHYNNPKIISGIIDNSGFRLYITNQLRKYDVGIMELGLVYTPNNFIPYNQSKFILAGYCDSQCTDIALPKPNGIYVFASQLHTHLTGIKVVTYHIRNGTRLPDLNRDNYYSPHFQEIRQLDQQIQIKPGDTLITTCTYDTSQKNQVIFGGIGINNEMCVNYVFYYPKIDLELCKSEVSIESLNIFLNTLDENEHQQNYNSLVNRVNNITWKQKNVDQLKRFYENAPIEMHCNSSSGTRIKNSKIYRFPEIIPFDDQDDSYNEDCSSNDENVDWFI

InterPro domains:
  IPR000323 Copper type II, ascorbate-dependent monooxygenase, N-terminal [PF01082] (245-367)
  IPR000945 Dopamine beta-hydroxylase-like [PTHR10157] (7-626)
  IPR008977 PHM/PNGase F domain superfamily [SSF49742] (237-387)
  IPR008977 PHM/PNGase F domain superfamily [SSF49742] (387-548)
  IPR014784 Copper type II, ascorbate-dependent monooxygenase-like, C-terminal [G3DSA:2.60.120.230] (396-556)
  IPR020611 Copper type II, ascorbate-dependent monooxygenase, histidine-cluster-1 conserved site [PS00084] (293-300)
  IPR024548 Copper type II ascorbate-dependent monooxygenase, C-terminal [PF03712] (389-542)
  IPR036939 Copper type II, ascorbate-dependent monooxygenase, N-terminal domain superfamily [G3DSA:2.60.120.310] (231-389)

pLDDT: mean 82.31, std 18.62, range [18.08, 98.69]

Foldseek 3Di:
DPPPPPPPPPPPPPPPPPPPPPPFPFWFQAAPPDQKTKTKHWDADPVRFIKMKMKIKGWDDLVPLCQVVFWAKKWKWKDQAQDLALTWIKMKGAQNDPPPPVPPSVPGIDIWIWTAHRQQWIATDPDDQKAWDDWDFFDSVVSPVPPPDTTMTITMIMDTQFDPDDSDDHADQFKIKMKIFTDTHDDPDVVVNVVLVVCVVVVNNPRVPRGGDRCVPTDMDIDIDRRDAAPVQDDPPDDPQKDKDWDWDFFDWDFLDFKFKKKWKDKDDADQAKKFFFWKFKDWDSLCRNFWFKKWKFWALDDDPDTDTGTPPDPPDDPSLLRRHHTQFMDGRGDGTDGHDQQEGAMDHHPSGIIMMMMMIMTGNPVSDGDGTTTMTMMIMMGSPHHNAYKAKAKWWADQWQQDWAFAQAAKDKFKKKLALLLLQQFADPFFGKWWFKKWWAKAAFWQWKWKWKADPRRTDPTPDIHNSDGNSHIGIGTHNDIDTDGRRMMIMMMTIGGRSVPDGMAGGHDDNSHITGIMMTMIPRDTFFHYWIKGFPPVLSVVLLCVQDPCNPPPPPDDPRVSVRVGDDDPVNSVSVSVCSQWGKMFTQRGGPVSHHDPPRDGIDTDDDDDPPPPPCSNPPVVVVVVVPPPDPD/DPPPPPPPPPPPPPPPPPPPPPPFPFWFQAAPPDQKTKTKHWDADPVRFIKMKMKIKGWDDLVPLCQVLWWAKKWKWKDQALDLALTWIKMKGAQNDDPPPVPPSVPGIDIWIWTAHRQQFIATDPDDQKAWDDWDFFDSVVSPVPPPDTGMTITMIMDTQFDPDDSDDHADQFKIKMKIFTDTHDDPDVVVNVVLVVCVVVVNRPRVVRGGDRCVPTDMDIDIDRRDAAPVQDDPPDDPQKDKDWDWDFFDWDFLDFKFKKKWKDKDDADQAKKFFFWKFKFWDSLCRNFWFKKWKFWALDDDPDTDTGTPPDPPDDPSLLRRHHTQFMDGRGDGTDGHDQQEGAMDHHPSGIIMMMMMIMTGNPVSDGDGTTTMTMMIMMGSPHHNAYKAKAKWWADQWQQDWAFAQAAKDKFKKKLALLLLQQFADPFFGKKWFKKWWAKAAFWQWKWKWKAAPRRTDPTPDIHNSDGNSHIHIGTHNDIDTDGRRMMIMMMTIGGRSVPDGMAGGHDDSSHITGIMMTMIPRDTFFHYWIKGFPPVLSVVLLCVQDPCNPPPPPDDPRVSVRPGDDDPVNSVSVSVCSQWGKMFTQRGGPVSHHDPPRDGIDTDDDDDPDPPPCSNPPVVVVVVVVPPDPD

Nearest PDB structures (foldseek):
  4zel-assembly1_B  TM=8.768E-01  e=4.988E-52  Homo sapiens
  4zel-assembly1_A  TM=8.154E-01  e=4.435E-53  Homo sapiens
  6alv-assembly1_A  TM=8.132E-01  e=1.038E-17  Rattus norvegicus
  8dsl-assembly2_B  TM=7.266E-01  e=4.025E-18  Rattus norvegicus
  6an3-assembly1_A  TM=7.796E-01  e=7.660E-17  Rattus norvegicus